Protein 5B1H (pdb70)

B-factor: mean 52.51, std 18.83, range [26.44, 127.25]

Foldseek 3Di:
DDDDDLLVQQALADWAFDPDDFPQQAIEIAGAQCRRSLRFNLLQLQLLVVVCVVVVLADLAAEEEEEDLASSLSSNLSNCLVSNHAYEYEYADPRQPLRVVNSVVSPHHYDHDHNVCHSVRSVVVSVVVCVVDVRYDYSHLLAHLSLLVSCLPGVQVSCVVPDPDQAQEEEEEAASCSPQLSNQLNSCVVPVNYAREYEAEQAAPPPPHHHDDAPQPPGGYDDDRPSCVSHPHPYYYYAYLVQLLVQQQVCCVPPVAFAGSSQSRRVSVVSVVSNVGHRHHYYYYYGGGGCVSCVVVVSNHD/DDDDDLLVQQALADWAFDPDDFPQQATEIARAQCSRSLFFNLLQLQQLVVVCVVVVLADQAAEEEEEDLASVLSSNLQNCLVSNHHYEYEYAVPRQPLRVVNSVVSPHHYDHFHNVCHSVRSVVVSVVVVVVPVRYDYSPLLARLSLLVSCLPGVQVSCVVPDPDQAQEEEEEAASCSPQLNNQLNSCVVPVNYAREYEYEQQAPVVHDRHDDAPQPDHHHVDPHPSCVSHDHPYYYYFYQCQLLVQCQCCCVPPVAFAGSSQSRRVSVVSVVSNVDHRHHYYYYYGGGGCVSCVVVVSNDD/DDDDALLVQQALFDWAFDPDDFPQQATEIAGAQCSRVLFFNLLQLQLLVVVCVVVVLADLAAEEFEEDLASSLSSNLRNCVVSNHHYEYEYADPRQPLRVVNSVVSPYHYDHDHNVCGSVRSHVVSVVVCVVPVRYDYSHLLAHLSLLVSCLPGVLVSCVVPDPDQAQEEFEEAASCSPQLSNQLNSCVVPVNYAREYEAEDAAPPPPDHHDDAPQPDHHDDDPGPSCPSHDHPYYYYDYLVQLLVQQQVCCVPPVAFAGSSQSRRVSVVSVVSNVGHRHHYYYYYGTGGCVSCVVVVSNHD/DDDDDLLVQQALADWAFDPDDFPQQATETAREQCSRSLFFNLLQLQQLVVVCVVVVLADQAAEEEEEDLASVLSSNLQNCLVSNHHYEYEYAVPRQPLRVVNSVVSPYHYDHFHNVCHSVRSVVVRVVVVVVPVRYDYSPLLAHLSLLQSCLPGVQVSCVVPDPDQAQEEFEEAASCSPQLNNQLNSCVVPVNYAREYEAEDAEPPVPDHHDDAPAPDHHHPDPGPSCVSHDHPYYYYFYLVQQLVQCQCCCVPPVAFAGSSQSRRVSVVSVVSVVDHRHHYYYYYGGGGCVSCVVPPSNHD

Secondary structure (DSSP, 8-state):
-EESSGGGGSS---EEE--S--GGG-EEEEEEGGGSTTSB--HHHHHHHHHHHHTT---TTPEEEEE-SSHHHHHHHHHHHHTT-EEEEEEETTS-HHHHHHHHHTTPEEEEE-GGGHHHHHHHHHHHHHHT-SSEE---TTT-THHHHHHHTTHHHHHHHH-SS--SEEEEE-SSSHHHHHHHHHHHHH-TT-EEEEEEESS-GGGT------S--S---SS--GGGGGS-EEEEEEE-HHHHHHHHHHHHHHH-----HHHHHHHHHHHHHHTTS-SS-EEEEEE-B-SGGGGGGTTT--/---SSGGGGSS---EEE--S--GGG-EEEEEEGGGSTTSB--HHHHHHHHHHHHTT---TTPEEEEE-SSHHHHHHHHHHHHTT-EEEEEEETTS-HHHHHHHHHTTPEEEEE-GGGHHHHHHHHHHHHHHT-SSEE---TTT-THHHHHHHTTHHHHHHHH-SS--SEEEEE-SSSHHHHHHHHHHHHH-TT-EEEEEEETT-TTTSS-----S-SS---SS--GGGGGS---EEEEE-HHHHHHHHHHHHHHH-----HHHHHHHHHHHHHHHTS-TT-EEEEEE-B-SGGGGGGTTT--/-EESSGGGGSS---EEE--S--GGG-EEEEEEGGGSTTSB--HHHHHHHHHHHHTT---TTPEEEEE-SSHHHHHHHHHHHHTT-EEEEEEETTS-HHHHHHHHHTTPEEEEE-GGGHHHHHHHHHHHHHHT-SSEE---TTT-THHHHHHHTTHHHHHHHH-SS--SEEEEE-SSSHHHHHHHHHHHHH-TT-EEEEEE-TT-TTTT------SS-S---SS--GGGGG--EEEEEE--HHHHHHHHHHHHHHH-----HHHHHHHHHHHHHHHTS-SS-EEEEEE-B-SGGGGGGTTT--/---SSGGGGSS---EEE--S--GGG-EEEEEEGGGSTTSB--HHHHHHHHHHHHTT---TTPEEEEE-SSHHHHHHHHHHHHTT-EEEEEEETTS-HHHHHHHHHTT-EEEEE-GGGHHHHHHHHHHHHHHT-SSEE---TTT-THHHHHHHTTHHHHHHHH-SS--SEEEEE-SSSHHHHHHHHHHHHH-TTSEEEEEE-SS-TTTT------SSSS---SS--GGGGGS-EEEEEE--HHHHHHHHHHHHHHH-----HHHHHHHHHHHHHHHTS-SS-EEEEEE-B-GGGGGGGTTT--

Radius of gyration: 48.24 Å; Cα contacts (8 Å, |Δi|>4): 2715; chains: 4; bounding box: 76×112×139 Å

InterPro domains:
  IPR001216 Cysteine synthase/cystathionine beta-synthase, pyridoxal-phosphate attachment site [PS00901] (31-49)
  IPR001926 Tryptophan synthase beta chain-like, PALP domain [PF00291] (7-290)
  IPR036052 Tryptophan synthase beta chain-like, PALP domain superfamily [G3DSA:3.40.50.1100] (8-297)
  IPR036052 Tryptophan synthase beta chain-like, PALP domain superfamily [G3DSA:3.40.50.1100] (43-144)
  IPR036052 Tryptophan synthase beta chain-like, PALP domain superfamily [SSF53686] (3-298)
  IPR050214 Cysteine synthase/Cystathionine beta-synthase [PTHR10314] (5-301)

Nearest PDB structures (foldseek):
  5b1h-assembly2_B  TM=1.003E+00  e=8.917E-66  Lactiplantibacillus plantarum WCFS1
  5b1i-assembly4_H  TM=9.851E-01  e=2.745E-59  Lactiplantibacillus plantarum WCFS1
  6ahi-assembly1_B  TM=9.723E-01  e=3.571E-41  Helicobacter pylori 26695
  7n2t-assembly1_A-2  TM=9.553E-01  e=2.387E-31  Citrullus lanatus
  4lma-assembly1_B  TM=9.245E-01  e=3.946E-30  Microcystis aeruginosa PCC 7806

Organism: Lactiplantibacillus plantarum (strain ATCC BAA-793 / NCIMB 8826 / WCFS1) (NCBI:txid220668)

Sequence (1208 aa):
MLIQHVQELIGHTPLMALPIEVPNHSHIYAKLEMFNPGGSIDRLGAYLIEDGLQRGRVNAKTTIIEPTAGNTGIGLALATQAHHLRTILVVPEKFSMEKQVLMQALGAEIVHTPSEEGIKGAIRKAEALAATISNSYVPMQFKNPANPAAYYHTLAPEILADMPAPITAFVAGAGSGGTFAGVAAYLQAQDSATKAVVVEPEGSILNGGPAHAHRTEGIGVEFIPPFFDQVRIDQTLTIADNDAFAQVRHLARDHGLLIGSSSGAALAASLQLATNLPANSHIVTIFPDSSERYLSQKIYTKMLIQHVQELIGHTPLMALPIEVPNHSHIYAKLEMFNPGGSIDRLGAYLIEDGLQRGRVNAKTTIIEPTAGNTGIGLALATQAHHLRTILVVPEKFSMEKQVLMQALGAEIVHTPSEEGIKGAIRKAEALAATISNSYVPMQFKNPANPAAYYHTLAPEILADMPAPITAFVAGAGSGGTFAGVAAYLQAQDSATKAVVVEPEGSILNGGPAHAHRTEGIGVEFIPPFFDQVRIDQTLTIADNDAFAQVRHLARDHGLLIGSSSGAALAASLQLATNLPANSHIVTIFPDSSERYLSQKIYTKMLIQHVQELIGHTPLMALPIEVPNHSHIYAKLEMFNPGGSIDRLGAYLIEDGLQRGRVNAKTTIIEPTAGNTGIGLALATQAHHLRTILVVPEKFSMEKQVLMQALGAEIVHTPSEEGIKGAIRKAEALAATISNSYVPMQFKNPANPAAYYHTLAPEILADMPAPITAFVAGAGSGGTFAGVAAYLQAQDSATKAVVVEPEGSILNGGPAHAHRTEGIGVEFIPPFFDQVRIDQTLTIADNDAFAQVRHLARDHGLLIGSSSGAALAASLQLATNLPANSHIVTIFPDSSERYLSQKIYTKMLIQHVQELIGHTPLMALPIEVPNHSHIYAKLEMFNPGGSIDRLGAYLIEDGLQRGRVNAKTTIIEPTAGNTGIGLALATQAHHLRTILVVPEKFSMEKQVLMQALGAEIVHTPSEEGIKGAIRKAEALAATISNSYVPMQFKNPANPAAYYHTLAPEILADMPAPITAFVAGAGSGGTFAGVAAYLQAQDSATKAVVVEPEGSILNGGPAHAHRTEGIGVEFIPPFFDQVRIDQTLTIADNDAFAQVRHLARDHGLLIGSSSGAALAASLQLATNLPANSHIVTIFPDSSERYLSQKIYTK

Structure (mmCIF, N/CA/C/O backbone):
data_5B1H
#
_entry.id   5B1H
#
_cell.length_a   139.890
_cell.length_b   146.340
_cell.length_c   82.790
_cell.angle_alpha   90.00
_cell.angle_beta   90.00
_cell.angle_gamma   90.00
#
_symmetry.space_group_name_H-M   'C 1 2 1'
#
loop_
_entity.id
_entity.type
_entity.pdbx_description
1 polymer 'Cystathionine beta-synthase'
2 non-polymer 'SULFATE ION'
3 non-polymer GLYCEROL
4 water water
#
loop_
_atom_site.group_PDB
_atom_site.id
_atom_site.type_symbol
_atom_site.label_atom_id
_atom_site.label_alt_id
_atom_site.label_comp_id
_atom_site.label_asym_id
_atom_site.label_entity_id
_atom_site.label_seq_id
_atom_site.pdbx_PDB_ins_code
_atom_site.Cartn_x
_atom_site.Cartn_y
_atom_site.Cartn_z
_atom_site.occupancy
_atom_site.B_iso_or_equiv
_atom_site.auth_seq_id
_atom_site.auth_comp_id
_atom_site.auth_asym_id
_atom_site.auth_atom_id
_atom_site.pdbx_PDB_model_num
ATOM 1 N N . MET A 1 1 ? -14.022 -0.178 -27.679 1.00 57.47 1 MET A N 1
ATOM 2 C CA . MET A 1 1 ? -15.234 -0.494 -26.876 1.00 52.45 1 MET A CA 1
ATOM 3 C C . MET A 1 1 ? -15.998 -1.683 -27.461 1.00 48.11 1 MET A C 1
ATOM 4 O O . MET A 1 1 ? -17.224 -1.683 -27.511 1.00 46.54 1 MET A O 1
ATOM 9 N N . LEU A 1 2 ? -15.267 -2.696 -27.909 1.00 43.98 2 LEU A N 1
ATOM 10 C CA . LEU A 1 2 ? -15.892 -3.891 -28.472 1.00 41.48 2 LEU A CA 1
ATOM 11 C C . LEU A 1 2 ? -16.284 -4.845 -27.346 1.00 39.40 2 LEU A C 1
ATOM 12 O O . LEU A 1 2 ? -15.482 -5.148 -26.471 1.00 41.10 2 LEU A O 1
ATOM 17 N N . ILE A 1 3 ? -17.523 -5.309 -27.358 1.00 38.93 3 ILE A N 1
ATOM 18 C CA . ILE A 1 3 ? -17.983 -6.236 -26.330 1.00 38.39 3 ILE A CA 1
ATOM 19 C C . ILE A 1 3 ? -18.692 -7.374 -27.017 1.00 37.83 3 ILE A C 1
ATOM 20 O O . ILE A 1 3 ? -19.053 -7.258 -28.182 1.00 39.41 3 ILE A O 1
ATOM 25 N N . GLN A 1 4 ? -18.891 -8.469 -26.293 1.00 39.86 4 GLN A N 1
ATOM 26 C CA . GLN A 1 4 ? -19.563 -9.643 -26.838 1.00 40.16 4 GLN A CA 1
ATOM 27 C C . GLN A 1 4 ? -20.849 -9.955 -26.085 1.00 40.72 4 GLN A C 1
ATOM 28 O O . GLN A 1 4 ? -21.698 -10.704 -26.574 1.00 41.99 4 GLN A O 1
ATOM 34 N N . HIS A 1 5 ? -20.997 -9.373 -24.899 1.00 40.12 5 HIS A N 1
ATOM 35 C CA . HIS A 1 5 ? -22.180 -9.590 -24.080 1.00 39.17 5 HIS A CA 1
ATOM 36 C C . HIS A 1 5 ? -22.558 -8.342 -23.286 1.00 41.08 5 HIS A C 1
ATOM 37 O O . HIS A 1 5 ? -21.703 -7.590 -22.805 1.00 40.06 5 HIS A O 1
ATOM 44 N N . VAL A 1 6 ? -23.860 -8.141 -23.152 1.00 41.11 6 VAL A N 1
ATOM 45 C CA . VAL A 1 6 ? -24.415 -7.008 -22.436 1.00 40.47 6 VAL A CA 1
ATOM 46 C C . VAL A 1 6 ? -23.878 -6.927 -20.999 1.00 40.46 6 VAL A C 1
ATOM 47 O O . VAL A 1 6 ? -23.747 -5.839 -20.435 1.00 39.78 6 VAL A O 1
ATOM 51 N N . GLN A 1 7 ? -23.553 -8.080 -20.420 1.00 41.04 7 GLN A N 1
ATOM 52 C CA . GLN A 1 7 ? -23.034 -8.146 -19.056 1.00 42.25 7 GLN A CA 1
ATOM 53 C C . GLN A 1 7 ? -21.716 -7.395 -18.910 1.00 42.51 7 GLN A C 1
ATOM 54 O O . GLN A 1 7 ? -21.352 -6.973 -17.809 1.00 43.02 7 GLN A O 1
ATOM 60 N N . GLU A 1 8 ? -20.991 -7.236 -20.014 1.00 41.55 8 GLU A N 1
ATOM 61 C CA . GLU A 1 8 ? -19.722 -6.516 -19.974 1.00 41.20 8 GLU A CA 1
ATOM 62 C C . GLU A 1 8 ? -19.978 -5.044 -19.673 1.00 41.96 8 GLU A C 1
ATOM 63 O O . GLU A 1 8 ? -19.052 -4.300 -19.356 1.00 44.95 8 GLU A O 1
ATOM 69 N N . LEU A 1 9 ? -21.237 -4.628 -19.778 1.00 40.81 9 LEU A N 1
ATOM 70 C CA . LEU A 1 9 ? -21.610 -3.242 -19.533 1.00 40.22 9 LEU A CA 1
ATOM 71 C C . LEU A 1 9 ? -22.116 -2.974 -18.122 1.00 38.70 9 LEU A C 1
ATOM 72 O O . LEU A 1 9 ? -22.415 -1.835 -17.776 1.00 39.09 9 LEU A O 1
ATOM 77 N N . ILE A 1 10 ? -22.214 -4.018 -17.305 1.00 37.61 10 ILE A N 1
ATOM 78 C CA . ILE A 1 10 ? -22.687 -3.849 -15.933 1.00 35.73 10 ILE A CA 1
ATOM 79 C C . ILE A 1 10 ? -21.579 -3.243 -15.080 1.00 34.77 10 ILE A C 1
ATOM 80 O O . ILE A 1 10 ? -20.432 -3.660 -15.166 1.00 31.85 10 ILE A O 1
ATOM 85 N N . GLY A 1 11 ? -21.923 -2.246 -14.271 1.00 34.18 11 GLY A N 1
ATOM 86 C CA . GLY A 1 11 ? -20.928 -1.633 -13.407 1.00 35.66 11 GLY A CA 1
ATOM 87 C C . GLY A 1 11 ? -20.077 -0.557 -14.055 1.00 36.81 11 GLY A C 1
ATOM 88 O O . GLY A 1 11 ? -20.305 -0.171 -15.204 1.00 35.75 11 GLY A O 1
ATOM 89 N N . HIS A 1 12 ? -19.089 -0.074 -13.306 1.00 37.77 12 HIS A N 1
ATOM 90 C CA . HIS A 1 12 ? -18.198 0.973 -13.784 1.00 39.80 12 HIS A CA 1
ATOM 91 C C . HIS A 1 12 ? -19.015 2.134 -14.316 1.00 39.26 12 HIS A C 1
ATOM 92 O O . HIS A 1 12 ? -18.698 2.745 -15.337 1.00 41.22 12 HIS A O 1
ATOM 99 N N . THR A 1 13 ? -20.083 2.423 -13.590 1.00 37.27 13 THR A N 1
ATOM 100 C CA . THR A 1 13 ? -20.989 3.500 -13.920 1.00 36.40 13 THR A CA 1
ATOM 101 C C . THR A 1 13 ? -20.326 4.836 -13.611 1.00 37.64 13 THR A C 1
ATOM 102 O O . THR A 1 13 ? -19.430 4.927 -12.767 1.00 39.49 13 THR A O 1
ATOM 106 N N . PRO A 1 14 ? -20.750 5.896 -14.300 1.00 36.53 14 PRO A N 1
ATOM 107 C CA . PRO A 1 14 ? -20.138 7.195 -14.015 1.00 36.34 14 PRO A CA 1
ATOM 108 C C . PRO A 1 14 ? -20.509 7.765 -12.650 1.00 37.12 14 PRO A C 1
ATOM 109 O O . PRO A 1 14 ? -21.586 7.488 -12.109 1.00 36.68 14 PRO A O 1
ATOM 113 N N . LEU A 1 15 ? -19.594 8.550 -12.094 1.00 37.63 15 LEU A N 1
ATOM 114 C CA . LEU A 1 15 ? -19.822 9.241 -10.835 1.00 38.16 15 LEU A CA 1
ATOM 115 C C . LEU A 1 15 ? -19.916 10.691 -11.286 1.00 38.87 15 LEU A C 1
ATOM 116 O O . LEU A 1 15 ? -18.947 11.236 -11.824 1.00 39.04 15 LEU A O 1
ATOM 121 N N . MET A 1 16 ? -21.072 11.314 -11.083 1.00 37.62 16 MET A N 1
ATOM 122 C CA . MET A 1 16 ? -21.259 12.690 -11.521 1.00 38.35 16 MET A CA 1
ATOM 123 C C . MET A 1 16 ? -21.226 13.750 -10.423 1.00 39.14 16 MET A C 1
ATOM 124 O O . MET A 1 16 ? -21.985 13.695 -9.452 1.00 39.36 16 MET A O 1
ATOM 129 N N . ALA A 1 17 ? -20.327 14.715 -10.585 1.00 39.77 17 ALA A N 1
ATOM 130 C CA . ALA A 1 17 ? -20.222 15.824 -9.645 1.00 39.51 17 ALA A CA 1
ATOM 131 C C . ALA A 1 17 ? -21.359 16.738 -10.081 1.00 38.57 17 ALA A C 1
ATOM 132 O O . ALA A 1 17 ? -21.234 17.445 -11.072 1.00 41.65 17 ALA A O 1
ATOM 134 N N . LEU A 1 18 ? -22.469 16.711 -9.356 1.00 38.99 18 LEU A N 1
ATOM 135 C CA . LEU A 1 18 ? -23.634 17.511 -9.721 1.00 40.32 18 LEU A CA 1
ATOM 136 C C . LEU A 1 18 ? -23.380 19.018 -9.806 1.00 41.65 18 LEU A C 1
ATOM 137 O O . LEU A 1 18 ? -23.025 19.664 -8.818 1.00 43.32 18 LEU A O 1
ATOM 142 N N . PRO A 1 19 ? -23.562 19.600 -11.000 1.00 41.73 19 PRO A N 1
ATOM 143 C CA . PRO A 1 19 ? -23.346 21.039 -11.183 1.00 42.50 19 PRO A CA 1
ATOM 144 C C . PRO A 1 19 ? -24.571 21.824 -10.733 1.00 43.42 19 PRO A C 1
ATOM 145 O O . PRO A 1 19 ? -25.199 22.526 -11.525 1.00 42.89 19 PRO A O 1
ATOM 149 N N . ILE A 1 20 ? -24.902 21.696 -9.453 1.00 43.92 20 ILE A N 1
ATOM 150 C CA . ILE A 1 20 ? -26.060 22.374 -8.886 1.00 44.80 20 ILE A CA 1
ATOM 151 C C . ILE A 1 20 ? -25.675 23.170 -7.643 1.00 46.70 20 ILE A C 1
ATOM 152 O O . ILE A 1 20 ? -24.547 23.064 -7.147 1.00 45.54 20 ILE A O 1
ATOM 157 N N . GLU A 1 21 ? -26.622 23.962 -7.145 1.00 47.05 21 GLU A N 1
ATOM 158 C CA . GLU A 1 21 ? -26.394 24.762 -5.954 1.00 49.47 21 GLU A CA 1
ATOM 159 C C . GLU A 1 21 ? -26.463 23.845 -4.745 1.00 49.31 21 GLU A C 1
ATOM 160 O O . GLU A 1 21 ? -27.468 23.171 -4.527 1.00 52.86 21 GLU A O 1
ATOM 166 N N . VAL A 1 22 ? -25.393 23.819 -3.965 1.00 46.68 22 VAL A N 1
ATOM 167 C CA . VAL A 1 22 ? -25.331 22.987 -2.779 1.00 45.00 22 VAL A CA 1
ATOM 168 C C . VAL A 1 22 ? -25.075 23.866 -1.563 1.00 45.57 22 VAL A C 1
ATOM 169 O O . VAL A 1 22 ? -24.232 24.747 -1.603 1.00 47.36 22 VAL A O 1
ATOM 173 N N . PRO A 1 23 ? -25.810 23.641 -0.462 1.00 45.99 23 PRO A N 1
ATOM 174 C CA . PRO A 1 23 ? -25.604 24.454 0.744 1.00 44.66 23 PRO A CA 1
ATOM 175 C C . PRO A 1 23 ? -24.159 24.434 1.244 1.00 44.15 23 PRO A C 1
ATOM 176 O O . PRO A 1 23 ? -23.452 23.433 1.090 1.00 42.77 23 PRO A O 1
ATOM 180 N N . ASN A 1 24 ? -23.729 25.550 1.832 1.00 44.50 24 ASN A N 1
ATOM 181 C CA . ASN A 1 24 ? -22.384 25.681 2.393 1.00 44.83 24 ASN A CA 1
ATOM 182 C C . ASN A 1 24 ? -21.238 25.381 1.430 1.00 45.13 24 ASN A C 1
ATOM 183 O O . ASN A 1 24 ? -20.199 24.842 1.829 1.00 43.96 24 ASN A O 1
ATOM 188 N N . HIS A 1 25 ? -21.429 25.739 0.164 1.00 47.22 25 HIS A N 1
ATOM 189 C CA . HIS A 1 25 ? -20.416 25.520 -0.865 1.00 49.58 25 HIS A CA 1
ATOM 190 C C . HIS A 1 25 ? -19.885 24.079 -0.899 1.00 49.93 25 HIS A C 1
ATOM 191 O O . HIS A 1 25 ? -18.712 23.846 -1.201 1.00 51.43 25 HIS A O 1
ATOM 198 N N . SER A 1 26 ? -20.742 23.109 -0.599 1.00 47.12 26 SER A N 1
ATOM 199 C CA . SER A 1 26 ? -20.300 21.726 -0.615 1.00 46.01 26 SER A CA 1
ATOM 200 C C . SER A 1 26 ? -20.531 21.066 -1.972 1.00 44.75 26 SER A C 1
ATOM 201 O O . SER A 1 26 ? -21.000 21.704 -2.916 1.00 45.06 26 SER A O 1
ATOM 204 N N . HIS A 1 27 ? -20.203 19.787 -2.074 1.00 42.74 27 HIS A N 1
ATOM 205 C CA . HIS A 1 27 ? -20.364 19.094 -3.344 1.00 42.45 27 HIS A CA 1
ATOM 206 C C . HIS A 1 27 ? -21.011 17.723 -3.233 1.00 39.98 27 HIS A C 1
ATOM 207 O O . HIS A 1 27 ? -20.654 16.919 -2.376 1.00 39.54 27 HIS A O 1
ATOM 214 N N . ILE A 1 28 ? -21.966 17.470 -4.119 1.00 39.12 28 ILE A N 1
ATOM 215 C CA . ILE A 1 28 ? -22.680 16.202 -4.152 1.00 39.37 28 ILE A CA 1
ATOM 216 C C . ILE A 1 28 ? -22.362 15.419 -5.429 1.00 40.62 28 ILE A C 1
ATOM 217 O O . ILE A 1 28 ? -22.515 15.935 -6.538 1.00 41.45 28 ILE A O 1
ATOM 222 N N . TYR A 1 29 ? -21.912 14.178 -5.254 1.00 41.34 29 TYR A N 1
ATOM 223 C CA . TYR A 1 29 ? -21.579 13.281 -6.361 1.00 41.84 29 TYR A CA 1
ATOM 224 C C . TYR A 1 29 ? -22.573 12.116 -6.379 1.00 43.11 29 TYR A C 1
ATOM 225 O O . TYR A 1 29 ? -22.859 11.514 -5.335 1.00 44.72 29 TYR A O 1
ATOM 234 N N . ALA A 1 30 ? -23.074 11.776 -7.562 1.00 40.75 30 ALA A N 1
ATOM 235 C CA . ALA A 1 30 ? -24.040 10.690 -7.680 1.00 38.83 30 ALA A CA 1
ATOM 236 C C . ALA A 1 30 ? -23.602 9.583 -8.645 1.00 38.50 30 ALA A C 1
ATOM 237 O O . ALA A 1 30 ? -23.129 9.858 -9.748 1.00 37.52 30 ALA A O 1
ATOM 239 N N . LYS A 1 31 ? -23.757 8.334 -8.219 1.00 36.26 31 LYS A N 1
ATOM 240 C CA . LYS A 1 31 ? -23.417 7.196 -9.064 1.00 35.92 31 LYS A CA 1
ATOM 241 C C . LYS A 1 31 ? -24.635 6.991 -9.954 1.00 35.58 31 LYS A C 1
ATOM 242 O O . LYS A 1 31 ? -25.742 6.729 -9.464 1.00 34.89 31 LYS A O 1
ATOM 248 N N . LEU A 1 32 ? -24.438 7.140 -11.259 1.00 34.31 32 LEU A N 1
ATOM 249 C CA . LEU A 1 32 ? -25.526 6.993 -12.217 1.00 33.48 32 LEU A CA 1
ATOM 250 C C . LEU A 1 32 ? -25.688 5.529 -12.605 1.00 34.21 32 LEU A C 1
ATOM 251 O O . LEU A 1 32 ? -25.191 5.086 -13.635 1.00 35.69 32 LEU A O 1
ATOM 256 N N . GLU A 1 33 ? -26.408 4.791 -11.763 1.00 35.76 33 GLU A N 1
ATOM 257 C CA . GLU A 1 33 ? -26.630 3.366 -11.957 1.00 36.44 33 GLU A CA 1
ATOM 258 C C . GLU A 1 33 ? -27.648 3.005 -13.036 1.00 37.26 33 GLU A C 1
ATOM 259 O O . GLU A 1 33 ? -27.798 1.834 -13.374 1.00 36.55 33 GLU A O 1
ATOM 265 N N . MET A 1 34 ? -28.336 4.007 -13.578 1.00 38.39 34 MET A N 1
ATOM 266 C CA . MET A 1 34 ? -29.324 3.774 -14.622 1.00 39.20 34 MET A CA 1
ATOM 267 C C . MET A 1 34 ? -28.636 3.460 -15.945 1.00 41.23 34 MET A C 1
ATOM 268 O O . MET A 1 34 ? -29.293 3.089 -16.924 1.00 41.48 34 MET A O 1
ATOM 273 N N . PHE A 1 35 ? -27.313 3.609 -15.978 1.00 42.29 35 PHE A N 1
ATOM 274 C CA . PHE A 1 35 ? -26.565 3.331 -17.200 1.00 43.06 35 PHE A CA 1
ATOM 275 C C . PHE A 1 35 ? -26.157 1.868 -17.332 1.00 41.27 35 PHE A C 1
ATOM 276 O O . PHE A 1 35 ? -25.400 1.500 -18.229 1.00 42.04 35 PHE A O 1
ATOM 284 N N . ASN A 1 36 ? -26.670 1.036 -16.433 1.00 39.82 36 ASN A N 1
ATOM 285 C CA . ASN A 1 36 ? -26.405 -0.390 -16.488 1.00 37.90 36 ASN A CA 1
ATOM 286 C C . ASN A 1 36 ? -27.271 -0.905 -17.639 1.00 38.40 36 ASN A C 1
ATOM 287 O O . ASN A 1 36 ? -28.292 -0.305 -17.976 1.00 38.74 36 ASN A O 1
ATOM 292 N N . PRO A 1 37 ? -26.881 -2.027 -18.254 1.00 39.14 37 PRO A N 1
ATOM 293 C CA . PRO A 1 37 ? -27.658 -2.567 -19.375 1.00 39.50 37 PRO A CA 1
ATOM 294 C C . PRO A 1 37 ? -29.130 -2.825 -19.056 1.00 40.57 37 PRO A C 1
ATOM 295 O O . PRO A 1 37 ? -29.994 -2.689 -19.920 1.00 42.12 37 PRO A O 1
ATOM 299 N N . GLY A 1 38 ? -29.403 -3.207 -17.814 1.00 40.33 38 GLY A N 1
ATOM 300 C CA . GLY A 1 38 ? -30.763 -3.481 -17.394 1.00 38.36 38 GLY A CA 1
ATOM 301 C C . GLY A 1 38 ? -31.485 -2.240 -16.906 1.00 38.01 38 GLY A C 1
ATOM 302 O O . GLY A 1 38 ? -32.614 -2.324 -16.422 1.00 38.89 38 GLY A O 1
ATOM 303 N N . GLY A 1 39 ? -30.825 -1.089 -17.012 1.00 36.83 39 GLY A N 1
ATOM 304 C CA . GLY A 1 39 ? -31.438 0.162 -16.604 1.00 33.95 39 GLY A CA 1
ATOM 305 C C . GLY A 1 39 ? -31.447 0.493 -15.127 1.00 34.83 39 GLY A C 1
ATOM 306 O O . GLY A 1 39 ? -32.052 1.483 -14.731 1.00 34.46 39 GLY A O 1
ATOM 307 N N . SER A 1 40 ? -30.791 -0.315 -14.299 1.00 35.83 40 SER A N 1
ATOM 308 C CA . SER A 1 40 ? -30.765 -0.027 -12.872 1.00 34.84 40 SER A CA 1
ATOM 309 C C . SER A 1 40 ? -29.589 -0.685 -12.161 1.00 36.07 40 SER A C 1
ATOM 310 O O . SER A 1 40 ? -28.913 -1.549 -12.713 1.00 36.58 40 SER A O 1
ATOM 313 N N . ILE A 1 41 ? -29.364 -0.262 -10.922 1.00 36.80 41 ILE A N 1
ATOM 314 C CA . ILE A 1 41 ? -28.290 -0.779 -10.083 1.00 35.73 41 ILE A CA 1
ATOM 315 C C . ILE A 1 41 ? -28.462 -2.268 -9.809 1.00 37.37 41 ILE A C 1
ATOM 316 O O . ILE A 1 41 ? -27.507 -2.962 -9.457 1.00 37.64 41 ILE A O 1
ATOM 345 N N . ASP A 1 43 ? -28.725 -4.617 -11.760 1.00 38.04 43 ASP A N 1
ATOM 346 C CA . ASP A 1 43 ? -27.992 -5.495 -12.661 1.00 38.37 43 ASP A CA 1
ATOM 347 C C . ASP A 1 43 ? -26.842 -6.077 -11.849 1.00 38.47 43 ASP A C 1
ATOM 348 O O . ASP A 1 43 ? -26.450 -7.226 -12.043 1.00 39.10 43 ASP A O 1
ATOM 353 N N . ARG A 1 44 ? -26.309 -5.269 -10.932 1.00 37.55 44 ARG A N 1
ATOM 354 C CA . ARG A 1 44 ? -25.202 -5.691 -10.079 1.00 37.26 44 ARG A CA 1
ATOM 355 C C . ARG A 1 44 ? -25.632 -6.809 -9.123 1.00 38.78 44 ARG A C 1
ATOM 356 O O . ARG A 1 44 ? -24.938 -7.812 -8.972 1.00 39.63 44 ARG A O 1
ATOM 364 N N . LEU A 1 45 ? -26.783 -6.627 -8.480 1.00 38.89 45 LEU A N 1
ATOM 365 C CA . LEU A 1 45 ? -27.308 -7.598 -7.522 1.00 39.99 45 LEU A CA 1
ATOM 366 C C . LEU A 1 45 ? -27.669 -8.952 -8.140 1.00 41.20 45 LEU A C 1
ATOM 367 O O . LEU A 1 45 ? -27.326 -10.006 -7.595 1.00 41.08 45 LEU A O 1
ATOM 372 N N . GLY A 1 46 ? -28.363 -8.918 -9.273 1.00 40.34 46 GLY A N 1
ATOM 373 C CA . GLY A 1 46 ? -28.754 -10.148 -9.930 1.00 39.47 46 GLY A CA 1
ATOM 374 C C . GLY A 1 46 ? -27.556 -11.026 -10.200 1.00 40.44 46 GLY A C 1
ATOM 375 O O . GLY A 1 46 ? -27.543 -12.205 -9.848 1.00 40.56 46 GLY A O 1
ATOM 376 N N . ALA A 1 47 ? -26.537 -10.440 -10.819 1.00 41.30 47 ALA A N 1
ATOM 377 C CA . ALA A 1 47 ? -25.316 -11.158 -11.153 1.00 41.54 47 ALA A CA 1
ATOM 378 C C . ALA A 1 47 ? -24.672 -11.787 -9.922 1.00 43.08 47 ALA A C 1
ATOM 379 O O . ALA A 1 47 ? -24.302 -12.966 -9.932 1.00 43.34 47 ALA A O 1
ATOM 381 N N . TYR A 1 48 ? -24.532 -10.996 -8.863 1.00 42.79 48 TYR A N 1
ATOM 382 C CA . TYR A 1 48 ? -23.906 -11.485 -7.648 1.00 43.70 48 TYR A CA 1
ATOM 383 C C . TYR A 1 48 ? -24.725 -12.573 -6.954 1.00 43.51 48 TYR A C 1
ATOM 384 O O . TYR A 1 48 ? -24.178 -13.579 -6.498 1.00 42.17 48 TYR A O 1
ATOM 393 N N . LEU A 1 49 ? -26.036 -12.373 -6.873 1.00 42.85 49 LEU A N 1
ATOM 394 C CA . LEU A 1 49 ? -26.899 -13.355 -6.233 1.00 41.99 49 LEU A CA 1
ATOM 395 C C . LEU A 1 49 ? -26.777 -14.714 -6.917 1.00 42.07 49 LEU A C 1
ATOM 396 O O . LEU A 1 49 ? -26.774 -15.744 -6.251 1.00 42.13 49 LEU A O 1
ATOM 401 N N . ILE A 1 50 ? -26.664 -14.726 -8.242 1.00 41.84 50 ILE A N 1
ATOM 402 C CA . ILE A 1 50 ? -26.547 -15.996 -8.954 1.00 44.18 50 ILE A CA 1
ATOM 403 C C . ILE A 1 50 ? -25.152 -16.602 -8.810 1.00 45.44 50 ILE A C 1
ATOM 404 O O . ILE A 1 50 ? -25.000 -17.821 -8.725 1.00 45.46 50 ILE A O 1
ATOM 409 N N . GLU A 1 51 ? -24.136 -15.749 -8.790 1.00 47.87 51 GLU A N 1
ATOM 410 C CA . GLU A 1 51 ? -22.764 -16.212 -8.638 1.00 49.86 51 GLU A CA 1
ATOM 411 C C . GLU A 1 51 ? -22.618 -16.832 -7.252 1.00 49.39 51 GLU A C 1
ATOM 412 O O . GLU A 1 51 ? -22.000 -17.884 -7.087 1.00 49.71 51 GLU A O 1
ATOM 418 N N . ASP A 1 52 ? -23.197 -16.166 -6.258 1.00 47.93 52 ASP A N 1
ATOM 419 C CA . ASP A 1 52 ? -23.141 -16.640 -4.890 1.00 47.45 52 ASP A CA 1
ATOM 420 C C . ASP A 1 52 ? -23.892 -17.959 -4.737 1.00 47.30 52 ASP A C 1
ATOM 421 O O . ASP A 1 52 ? -23.463 -18.844 -4.000 1.00 46.95 52 ASP A O 1
ATOM 426 N N . GLY A 1 53 ? -25.015 -18.085 -5.435 1.00 47.34 53 GLY A N 1
ATOM 427 C CA . GLY A 1 53 ? -25.791 -19.310 -5.363 1.00 45.82 53 GLY A CA 1
ATOM 428 C C . GLY A 1 53 ? -25.026 -20.479 -5.954 1.00 45.06 53 GLY A C 1
ATOM 429 O O . GLY A 1 53 ? -25.079 -21.599 -5.441 1.00 43.72 53 GLY A O 1
ATOM 430 N N . LEU A 1 54 ? -24.309 -20.219 -7.039 1.00 44.18 54 LEU A N 1
ATOM 431 C CA . LEU A 1 54 ? -23.532 -21.256 -7.693 1.00 46.71 54 LEU A CA 1
ATOM 432 C C . LEU A 1 54 ? -22.350 -21.675 -6.827 1.00 50.15 54 LEU A C 1
ATOM 433 O O . LEU A 1 54 ? -22.050 -22.864 -6.707 1.00 51.12 54 LEU A O 1
ATOM 438 N N . GLN A 1 55 ? -21.687 -20.698 -6.214 1.00 52.39 55 GLN A N 1
ATOM 439 C CA . GLN A 1 55 ? -20.538 -20.980 -5.364 1.00 55.85 55 GLN A CA 1
ATOM 440 C C . GLN A 1 55 ? -20.902 -21.769 -4.111 1.00 56.35 55 GLN A C 1
ATOM 441 O O . GLN A 1 55 ? -20.130 -22.615 -3.668 1.00 57.99 55 GLN A O 1
ATOM 447 N N . ARG A 1 56 ? -22.073 -21.497 -3.540 1.00 56.81 56 ARG A N 1
ATOM 448 C CA . ARG A 1 56 ? -22.511 -22.191 -2.331 1.00 56.63 56 ARG A CA 1
ATOM 449 C C . ARG A 1 56 ? -23.067 -23.570 -2.653 1.00 54.99 56 ARG A C 1
ATOM 450 O O . ARG A 1 56 ? -23.545 -24.274 -1.766 1.00 54.34 56 ARG A O 1
ATOM 458 N N . GLY A 1 57 ? -23.013 -23.946 -3.926 1.00 53.82 57 GLY A N 1
ATOM 459 C CA . GLY A 1 57 ? -23.520 -25.243 -4.343 1.00 53.20 57 GLY A CA 1
ATOM 460 C C . GLY A 1 57 ? -25.028 -25.402 -4.210 1.00 52.51 57 GLY A C 1
ATOM 461 O O . GLY A 1 57 ? -25.535 -26.517 -4.089 1.00 51.96 57 GLY A O 1
ATOM 462 N N . ARG A 1 58 ? -25.750 -24.288 -4.243 1.00 52.43 58 ARG A N 1
ATOM 463 C CA . ARG A 1 58 ? -27.201 -24.318 -4.118 1.00 51.18 58 ARG A CA 1
ATOM 464 C C . ARG A 1 58 ? -27.899 -24.253 -5.470 1.00 48.22 58 ARG A C 1
ATOM 465 O O . ARG A 1 58 ? -29.118 -24.325 -5.538 1.00 47.76 58 ARG A O 1
ATOM 473 N N . VAL A 1 59 ? -27.126 -24.130 -6.545 1.00 45.35 59 VAL A N 1
ATOM 474 C CA . VAL A 1 59 ? -27.697 -24.029 -7.884 1.00 42.62 59 VAL A CA 1
ATOM 475 C C . VAL A 1 59 ? -26.924 -24.845 -8.905 1.00 41.90 59 VAL A C 1
ATOM 476 O O . VAL A 1 59 ? -25.699 -24.820 -8.904 1.00 45.16 59 VAL A O 1
ATOM 480 N N . ASN A 1 60 ? -27.631 -25.567 -9.771 1.00 38.93 60 ASN A N 1
ATOM 481 C CA . ASN A 1 60 ? -26.970 -26.327 -10.822 1.00 38.44 60 ASN A CA 1
ATOM 482 C C . ASN A 1 60 ? -27.625 -25.971 -12.153 1.00 39.75 60 ASN A C 1
ATOM 483 O O . ASN A 1 60 ? -28.590 -25.214 -12.179 1.00 40.11 60 ASN A O 1
ATOM 488 N N . ALA A 1 61 ? -27.102 -26.503 -13.254 1.00 40.12 61 ALA A N 1
ATOM 489 C CA . ALA A 1 61 ? -27.621 -26.177 -14.581 1.00 41.21 61 ALA A CA 1
ATOM 490 C C . ALA A 1 61 ? -29.129 -26.304 -14.781 1.00 41.98 61 ALA A C 1
ATOM 491 O O . ALA A 1 61 ? -29.715 -25.559 -15.568 1.00 43.22 61 ALA A O 1
ATOM 493 N N . LYS A 1 62 ? -29.761 -27.235 -14.076 1.00 43.80 62 LYS A N 1
ATOM 494 C CA . LYS A 1 62 ? -31.204 -27.443 -14.219 1.00 43.84 62 LYS A CA 1
ATOM 495 C C . LYS A 1 62 ? -32.073 -26.716 -13.181 1.00 42.64 62 LYS A C 1
ATOM 496 O O . LYS A 1 62 ? -33.302 -26.737 -13.277 1.00 42.27 62 LYS A O 1
ATOM 502 N N . THR A 1 63 ? -31.442 -26.083 -12.196 1.00 40.01 63 THR A N 1
ATOM 503 C CA . THR A 1 63 ? -32.175 -25.397 -11.138 1.00 39.34 63 THR A CA 1
ATOM 504 C C . THR A 1 63 ? -33.148 -24.311 -11.593 1.00 39.68 63 THR A C 1
ATOM 505 O O . THR A 1 63 ? -32.879 -23.567 -12.543 1.00 39.25 63 THR A O 1
ATOM 509 N N . THR A 1 64 ? -34.288 -24.232 -10.914 1.00 39.03 64 THR A N 1
ATOM 510 C CA . THR A 1 64 ? -35.269 -23.201 -11.221 1.00 40.53 64 THR A CA 1
ATOM 511 C C . THR A 1 64 ? -35.081 -22.096 -10.188 1.00 41.65 64 THR A C 1
ATOM 512 O O . THR A 1 64 ? -35.268 -22.329 -8.992 1.00 42.70 64 THR A O 1
ATOM 516 N N . ILE A 1 65 ? -34.696 -20.906 -10.643 1.00 40.93 65 ILE A N 1
ATOM 517 C CA . ILE A 1 65 ? -34.502 -19.767 -9.745 1.00 41.18 65 ILE A CA 1
ATOM 518 C C . ILE A 1 65 ? -35.862 -19.124 -9.490 1.00 41.19 65 ILE A C 1
ATOM 519 O O . ILE A 1 65 ? -36.585 -18.803 -10.436 1.00 41.32 65 ILE A O 1
ATOM 524 N N . ILE A 1 66 ? -36.209 -18.939 -8.219 1.00 40.55 66 ILE A N 1
ATOM 525 C CA . ILE A 1 66 ? -37.491 -18.338 -7.847 1.00 39.66 66 ILE A CA 1
ATOM 526 C C . ILE A 1 66 ? -37.254 -17.162 -6.908 1.00 40.19 66 ILE A C 1
ATOM 527 O O . ILE A 1 66 ? -36.670 -17.331 -5.840 1.00 39.76 66 ILE A O 1
ATOM 532 N N . GLU A 1 67 ? -37.725 -15.981 -7.291 1.00 40.38 67 GLU A N 1
ATOM 533 C CA . GLU A 1 67 ? -37.524 -14.805 -6.462 1.00 41.79 67 GLU A CA 1
ATOM 534 C C . GLU A 1 67 ? -38.705 -13.832 -6.370 1.00 42.58 67 GLU A C 1
ATOM 535 O O . GLU A 1 67 ? -39.355 -13.513 -7.372 1.00 40.95 67 GLU A O 1
ATOM 541 N N . PRO A 1 68 ? -39.015 -13.372 -5.147 1.00 42.81 68 PRO A N 1
ATOM 542 C CA . PRO A 1 68 ? -40.115 -12.424 -4.954 1.00 44.05 68 PRO A CA 1
ATOM 543 C C . PRO A 1 68 ? -39.532 -11.037 -5.244 1.00 44.89 68 PRO A C 1
ATOM 544 O O . PRO A 1 68 ? -38.489 -10.675 -4.694 1.00 45.24 68 PRO A O 1
ATOM 548 N N . THR A 1 69 ? -40.186 -10.267 -6.104 1.00 44.55 69 THR A N 1
ATOM 549 C CA . THR A 1 69 ? -39.679 -8.944 -6.446 1.00 46.67 69 THR A CA 1
ATOM 550 C C . THR A 1 69 ? -40.793 -8.000 -6.837 1.00 47.97 69 THR A C 1
ATOM 551 O O . THR A 1 69 ? -41.756 -8.395 -7.498 1.00 47.08 69 THR A O 1
ATOM 555 N N . ALA A 1 70 ? -40.640 -6.744 -6.436 1.00 49.62 70 ALA A N 1
ATOM 556 C CA . ALA A 1 70 ? -41.615 -5.711 -6.748 1.00 52.75 70 ALA A CA 1
ATOM 557 C C . ALA A 1 70 ? -40.993 -4.662 -7.666 1.00 53.88 70 ALA A C 1
ATOM 558 O O . ALA A 1 70 ? -41.424 -3.505 -7.673 1.00 55.93 70 ALA A O 1
ATOM 560 N N . GLY A 1 71 ? -39.982 -5.057 -8.439 1.00 52.92 71 GLY A N 1
ATOM 561 C CA . GLY A 1 71 ? -39.360 -4.094 -9.328 1.00 52.50 71 GLY A CA 1
ATOM 562 C C . GLY A 1 71 ? -38.122 -4.498 -10.113 1.00 51.81 71 GLY A C 1
ATOM 563 O O . GLY A 1 71 ? -38.091 -5.537 -10.782 1.00 53.50 71 GLY A O 1
ATOM 564 N N . ASN A 1 72 ? -37.097 -3.653 -10.021 1.00 48.26 72 ASN A N 1
ATOM 565 C CA . ASN A 1 72 ? -35.838 -3.833 -10.730 1.00 44.50 72 ASN A CA 1
ATOM 566 C C . ASN A 1 72 ? -35.047 -5.111 -10.441 1.00 43.37 72 ASN A C 1
ATOM 567 O O . ASN A 1 72 ? -34.276 -5.564 -11.289 1.00 42.33 72 ASN A O 1
ATOM 572 N N . THR A 1 73 ? -35.203 -5.697 -9.260 1.00 41.95 73 THR A N 1
ATOM 573 C CA . THR A 1 73 ? -34.442 -6.907 -8.990 1.00 42.27 73 THR A CA 1
ATOM 574 C C . THR A 1 73 ? -34.836 -7.990 -9.988 1.00 41.92 73 THR A C 1
ATOM 575 O O . THR A 1 73 ? -33.979 -8.715 -10.491 1.00 44.36 73 THR A O 1
ATOM 579 N N . GLY A 1 74 ? -36.124 -8.069 -10.303 1.00 39.00 74 GLY A N 1
ATOM 580 C CA . GLY A 1 74 ? -36.583 -9.054 -11.264 1.00 39.07 74 GLY A CA 1
ATOM 581 C C . GLY A 1 74 ? -35.856 -8.929 -12.594 1.00 38.87 74 GLY A C 1
ATOM 582 O O . GLY A 1 74 ? -35.535 -9.937 -13.234 1.00 39.88 74 GLY A O 1
ATOM 583 N N . ILE A 1 75 ? -35.594 -7.691 -13.007 1.00 37.60 75 ILE A N 1
ATOM 584 C CA . ILE A 1 75 ? -34.902 -7.420 -14.264 1.00 35.87 75 ILE A CA 1
ATOM 585 C C . ILE A 1 75 ? -33.427 -7.790 -14.146 1.00 36.24 75 ILE A C 1
ATOM 586 O O . ILE A 1 75 ? -32.902 -8.522 -14.978 1.00 36.55 75 ILE A O 1
ATOM 591 N N . GLY A 1 76 ? -32.768 -7.291 -13.104 1.00 36.29 76 GLY A N 1
ATOM 592 C CA . GLY A 1 76 ? -31.361 -7.594 -12.895 1.00 37.95 76 GLY A CA 1
ATOM 593 C C . GLY A 1 76 ? -31.092 -9.084 -12.765 1.00 39.41 76 GLY A C 1
ATOM 594 O O . GLY A 1 76 ? -30.089 -9.590 -13.275 1.00 38.59 76 GLY A O 1
ATOM 595 N N . LEU A 1 77 ? -31.983 -9.792 -12.075 1.00 40.04 77 LEU A N 1
ATOM 596 C CA . LEU A 1 77 ? -31.841 -11.237 -11.904 1.00 39.18 77 LEU A CA 1
ATOM 597 C C . LEU A 1 77 ? -32.079 -11.965 -13.236 1.00 39.05 77 LEU A C 1
ATOM 598 O O . LEU A 1 77 ? -31.306 -12.842 -13.618 1.00 39.64 77 LEU A O 1
ATOM 603 N N . ALA A 1 78 ? -33.139 -11.596 -13.948 1.00 37.83 78 ALA A N 1
ATOM 604 C CA . ALA A 1 78 ? -33.436 -12.239 -15.226 1.00 38.12 78 ALA A CA 1
ATOM 605 C C . ALA A 1 78 ? -32.255 -12.119 -16.200 1.00 38.61 78 ALA A C 1
ATOM 606 O O . ALA A 1 78 ? -32.011 -13.012 -17.012 1.00 38.01 78 ALA A O 1
ATOM 608 N N . LEU A 1 79 ? -31.531 -11.007 -16.114 1.00 38.68 79 LEU A N 1
ATOM 609 C CA . LEU A 1 79 ? -30.369 -10.758 -16.967 1.00 37.98 79 LEU A CA 1
ATOM 610 C C . LEU A 1 79 ? -29.286 -11.761 -16.599 1.00 36.71 79 LEU A C 1
ATOM 611 O O . LEU A 1 79 ? -28.662 -12.377 -17.458 1.00 36.21 79 LEU A O 1
ATOM 616 N N . ALA A 1 80 ? -29.075 -11.928 -15.302 1.00 36.56 80 ALA A N 1
ATOM 617 C CA . ALA A 1 80 ? -28.054 -12.848 -14.820 1.00 38.61 80 ALA A CA 1
ATOM 618 C C . ALA A 1 80 ? -28.416 -14.315 -15.067 1.00 39.44 80 ALA A C 1
ATOM 619 O O . ALA A 1 80 ? -27.553 -15.114 -15.426 1.00 40.39 80 ALA A O 1
ATOM 621 N N . THR A 1 81 ? -29.684 -14.674 -14.878 1.00 39.43 81 THR A N 1
ATOM 622 C CA . THR A 1 81 ? -30.094 -16.062 -15.088 1.00 39.42 81 THR A CA 1
ATOM 623 C C . THR A 1 81 ? -29.987 -16.425 -16.572 1.00 39.86 81 THR A C 1
ATOM 624 O O . THR A 1 81 ? -29.640 -17.548 -16.931 1.00 38.59 81 THR A O 1
ATOM 628 N N . GLN A 1 82 ? -30.274 -15.451 -17.422 1.00 40.71 82 GLN A N 1
ATOM 629 C CA . GLN A 1 82 ? -30.192 -15.616 -18.868 1.00 43.63 82 GLN A CA 1
ATOM 630 C C . GLN A 1 82 ? -28.769 -16.026 -19.265 1.00 43.45 82 GLN A C 1
ATOM 631 O O . GLN A 1 82 ? -28.568 -16.941 -20.064 1.00 42.79 82 GLN A O 1
ATOM 637 N N . ALA A 1 83 ? -27.787 -15.320 -18.710 1.00 42.66 83 ALA A N 1
ATOM 638 C CA . ALA A 1 83 ? -26.377 -15.578 -18.993 1.00 42.69 83 ALA A CA 1
ATOM 639 C C . ALA A 1 83 ? -25.958 -16.993 -18.608 1.00 43.22 83 ALA A C 1
ATOM 640 O O . ALA A 1 83 ? -25.079 -17.585 -19.250 1.00 42.81 83 ALA A O 1
ATOM 642 N N . HIS A 1 84 ? -26.583 -17.533 -17.566 1.00 41.38 84 HIS A N 1
ATOM 643 C CA . HIS A 1 84 ? -26.276 -18.882 -17.103 1.00 40.93 84 HIS A CA 1
ATOM 644 C C . HIS A 1 84 ? -27.282 -19.926 -17.584 1.00 41.51 84 HIS A C 1
ATOM 645 O O . HIS A 1 84 ? -27.225 -21.072 -17.151 1.00 40.78 84 HIS A O 1
ATOM 652 N N . HIS A 1 85 ? -28.207 -19.543 -18.462 1.00 42.51 85 HIS A N 1
ATOM 653 C CA . HIS A 1 85 ? -29.213 -20.491 -18.955 1.00 44.80 85 HIS A CA 1
ATOM 654 C C . HIS A 1 85 ? -29.986 -21.120 -17.798 1.00 44.84 85 HIS A C 1
ATOM 655 O O . HIS A 1 85 ? -30.213 -22.329 -17.777 1.00 46.54 85 HIS A O 1
ATOM 662 N N . LEU A 1 86 ? -30.384 -20.300 -16.837 1.00 44.79 86 LEU A N 1
ATOM 663 C CA . LEU A 1 86 ? -31.118 -20.789 -15.681 1.00 42.86 86 LEU A CA 1
ATOM 664 C C . LEU A 1 86 ? -32.590 -20.433 -15.781 1.00 43.29 86 LEU A C 1
ATOM 665 O O . LEU A 1 86 ? -32.937 -19.271 -15.999 1.00 44.87 86 LEU A O 1
ATOM 670 N N . ARG A 1 87 ? -33.448 -21.441 -15.629 1.00 42.67 87 ARG A N 1
ATOM 671 C CA . ARG A 1 87 ? -34.892 -21.240 -15.671 1.00 41.40 87 ARG A CA 1
ATOM 672 C C . ARG A 1 87 ? -35.238 -20.249 -14.569 1.00 39.70 87 ARG A C 1
ATOM 673 O O . ARG A 1 87 ? -34.690 -20.331 -13.473 1.00 41.13 87 ARG A O 1
ATOM 681 N N . THR A 1 88 ? -36.148 -19.324 -14.853 1.00 39.06 88 THR A N 1
ATOM 682 C CA . THR A 1 88 ? -36.504 -18.304 -13.879 1.00 38.59 88 THR A CA 1
ATOM 683 C C . THR A 1 88 ? -37.984 -18.008 -13.673 1.00 39.16 88 THR A C 1
ATOM 684 O O . THR A 1 88 ? -38.740 -17.776 -14.628 1.00 38.24 88 THR A O 1
ATOM 688 N N . ILE A 1 89 ? -38.382 -17.995 -12.406 1.00 38.65 89 ILE A N 1
ATOM 689 C CA . ILE A 1 89 ? -39.752 -17.683 -12.027 1.00 38.07 89 ILE A CA 1
ATOM 690 C C . ILE A 1 89 ? -39.688 -16.470 -11.100 1.00 38.99 89 ILE A C 1
ATOM 691 O O . ILE A 1 89 ? -38.975 -16.492 -10.090 1.00 40.68 89 ILE A O 1
ATOM 696 N N . LEU A 1 90 ? -40.408 -15.407 -11.444 1.00 36.52 90 LEU A N 1
ATOM 697 C CA . LEU A 1 90 ? -40.418 -14.223 -10.596 1.00 38.39 90 LEU A CA 1
ATOM 698 C C . LEU A 1 90 ? -41.833 -14.031 -10.053 1.00 41.07 90 LEU A C 1
ATOM 699 O O . LEU A 1 90 ? -42.810 -14.033 -10.809 1.00 44.04 90 LEU A O 1
ATOM 704 N N . VAL A 1 91 ? -41.939 -13.892 -8.739 1.00 42.46 91 VAL A N 1
ATOM 705 C CA . VAL A 1 91 ? -43.227 -13.706 -8.079 1.00 44.89 91 VAL A CA 1
ATOM 706 C C . VAL A 1 91 ? -43.369 -12.226 -7.739 1.00 46.33 91 VAL A C 1
ATOM 707 O O . VAL A 1 91 ? -42.610 -11.690 -6.935 1.00 45.01 91 VAL A O 1
ATOM 711 N N . VAL A 1 92 ? -44.342 -11.568 -8.359 1.00 49.59 92 VAL A N 1
ATOM 712 C CA . VAL A 1 92 ? -44.548 -10.141 -8.147 1.00 52.18 92 VAL A CA 1
ATOM 713 C C . VAL A 1 92 ? -46.016 -9.744 -7.981 1.00 53.93 92 VAL A C 1
ATOM 714 O O . VAL A 1 92 ? -46.896 -10.305 -8.636 1.00 53.19 92 VAL A O 1
ATOM 718 N N . PRO A 1 93 ? -46.299 -8.783 -7.081 1.00 56.37 93 PRO A N 1
ATOM 719 C CA . PRO A 1 93 ? -47.672 -8.315 -6.849 1.00 58.80 93 PRO A CA 1
ATOM 720 C C . PRO A 1 93 ? -48.324 -7.907 -8.169 1.00 62.09 93 PRO A C 1
ATOM 721 O O . PRO A 1 93 ? -47.698 -7.261 -9.010 1.00 62.90 93 PRO A O 1
ATOM 725 N N . GLU A 1 94 ? -49.587 -8.291 -8.329 1.00 65.44 94 GLU A N 1
ATOM 726 C CA . GLU A 1 94 ? -50.363 -8.056 -9.544 1.00 67.93 94 GLU A CA 1
ATOM 727 C C . GLU A 1 94 ? -50.115 -6.825 -10.406 1.00 69.77 94 GLU A C 1
ATOM 728 O O . GLU A 1 94 ? -49.674 -6.950 -11.551 1.00 70.03 94 GLU A O 1
ATOM 734 N N . LYS A 1 95 ? -50.407 -5.640 -9.886 1.00 71.16 95 LYS A N 1
ATOM 735 C CA . LYS A 1 95 ? -50.223 -4.438 -10.692 1.00 73.52 95 LYS A CA 1
ATOM 736 C C . LYS A 1 95 ? -49.052 -3.562 -10.262 1.00 73.07 95 LYS A C 1
ATOM 737 O O . LYS A 1 95 ? -49.114 -2.338 -10.360 1.00 72.39 95 LYS A O 1
ATOM 743 N N . PHE A 1 96 ? -47.982 -4.192 -9.795 1.00 73.13 96 PHE A N 1
ATOM 744 C CA . PHE A 1 96 ? -46.803 -3.457 -9.362 1.00 73.32 96 PHE A CA 1
ATOM 745 C C . PHE A 1 96 ? -45.842 -3.284 -10.534 1.00 73.39 96 PHE A C 1
ATOM 746 O O . PHE A 1 96 ? -45.378 -4.269 -11.108 1.00 74.26 96 PHE A O 1
ATOM 754 N N . SER A 1 97 ? -45.560 -2.032 -10.885 1.00 72.24 97 SER A N 1
ATOM 755 C CA . SER A 1 97 ? -44.643 -1.695 -11.972 1.00 72.52 97 SER A CA 1
ATOM 756 C C . SER A 1 97 ? -44.952 -2.360 -13.309 1.00 71.55 97 SER A C 1
ATOM 757 O O . SER A 1 97 ? -44.392 -3.403 -13.639 1.00 70.71 97 SER A O 1
ATOM 760 N N . MET A 1 98 ? -45.832 -1.736 -14.085 1.00 71.30 98 MET A N 1
ATOM 761 C CA . MET A 1 98 ? -46.212 -2.264 -15.388 1.00 70.87 98 MET A CA 1
ATOM 762 C C . MET A 1 98 ? -45.008 -2.431 -16.309 1.00 67.72 98 MET A C 1
ATOM 763 O O . MET A 1 98 ? -44.750 -3.519 -16.810 1.00 66.96 98 MET A O 1
ATOM 768 N N . GLU A 1 99 ? -44.281 -1.342 -16.530 1.00 65.00 99 GLU A N 1
ATOM 769 C CA . GLU A 1 99 ? -43.110 -1.349 -17.400 1.00 62.46 99 GLU A CA 1
ATOM 770 C C . GLU A 1 99 ? -42.068 -2.399 -17.018 1.00 58.96 99 GLU A C 1
ATOM 771 O O . GLU A 1 99 ? -41.498 -3.060 -17.888 1.00 57.98 99 GLU A O 1
ATOM 777 N N . LYS A 1 100 ? -41.816 -2.549 -15.722 1.00 53.34 100 LYS A N 1
ATOM 778 C CA . LYS A 1 100 ? -40.829 -3.508 -15.254 1.00 49.80 100 LYS A CA 1
ATOM 779 C C . LYS A 1 100 ? -41.218 -4.958 -15.535 1.00 50.50 100 LYS A C 1
ATOM 780 O O . LYS A 1 100 ? -40.356 -5.795 -15.812 1.00 51.18 100 LYS A O 1
ATOM 786 N N . GLN A 1 101 ? -42.513 -5.254 -15.477 1.00 49.29 101 GLN A N 1
ATOM 787 C CA . GLN A 1 101 ? -42.993 -6.606 -15.734 1.00 48.09 101 GLN A CA 1
ATOM 788 C C . GLN A 1 101 ? -42.809 -6.977 -17.194 1.00 46.42 101 GLN A C 1
ATOM 789 O O . GLN A 1 101 ? -42.474 -8.115 -17.506 1.00 46.20 101 GLN A O 1
ATOM 795 N N . VAL A 1 102 ? -43.031 -6.023 -18.092 1.00 44.19 102 VAL A N 1
ATOM 796 C CA . VAL A 1 102 ? -42.849 -6.304 -19.505 1.00 43.90 102 VAL A CA 1
ATOM 797 C C . VAL A 1 102 ? -41.387 -6.702 -19.726 1.00 43.81 102 VAL A C 1
ATOM 798 O O . VAL A 1 102 ? -41.102 -7.682 -20.406 1.00 43.95 102 VAL A O 1
ATOM 802 N N . LEU A 1 103 ? -40.467 -5.944 -19.137 1.00 44.04 103 LEU A N 1
ATOM 803 C CA . LEU A 1 103 ? -39.042 -6.226 -19.283 1.00 44.03 103 LEU A CA 1
ATOM 804 C C . LEU A 1 103 ? -38.670 -7.576 -18.678 1.00 44.08 103 LEU A C 1
ATOM 805 O O . LEU A 1 103 ? -37.877 -8.331 -19.255 1.00 42.63 103 LEU A O 1
ATOM 810 N N . MET A 1 104 ? -39.243 -7.877 -17.516 1.00 44.06 104 MET A N 1
ATOM 811 C CA . MET A 1 104 ? -38.978 -9.145 -16.846 1.00 43.84 104 MET A CA 1
ATOM 812 C C . MET A 1 104 ? -39.327 -10.315 -17.764 1.00 44.60 104 MET A C 1
ATOM 813 O O . MET A 1 104 ? -38.575 -11.286 -17.869 1.00 44.77 104 MET A O 1
ATOM 818 N N . GLN A 1 105 ? -40.473 -10.215 -18.430 1.00 44.41 105 GLN A N 1
ATOM 819 C CA . GLN A 1 105 ? -40.928 -11.268 -19.328 1.00 45.20 105 GLN A CA 1
ATOM 820 C C . GLN A 1 105 ? -40.145 -11.263 -20.633 1.00 44.10 105 GLN A C 1
ATOM 821 O O . GLN A 1 105 ? -39.877 -12.319 -21.211 1.00 45.27 105 GLN A O 1
ATOM 827 N N . ALA A 1 106 ? -39.769 -10.074 -21.093 1.00 42.61 106 ALA A N 1
ATOM 828 C CA . ALA A 1 106 ? -39.016 -9.960 -22.332 1.00 42.11 106 ALA A CA 1
ATOM 829 C C . ALA A 1 106 ? -37.666 -10.641 -22.174 1.00 42.81 106 ALA A C 1
ATOM 830 O O . ALA A 1 106 ? -37.104 -11.148 -23.147 1.00 43.23 106 ALA A O 1
ATOM 832 N N . LEU A 1 107 ? -37.151 -10.655 -20.944 1.00 41.45 107 LEU A N 1
ATOM 833 C CA . LEU A 1 107 ? -35.866 -11.270 -20.673 1.00 40.71 107 LEU A CA 1
ATOM 834 C C . LEU A 1 107 ? -35.981 -12.772 -20.387 1.00 42.42 107 LEU A C 1
ATOM 835 O O . LEU A 1 107 ? -35.013 -13.418 -19.966 1.00 42.38 107 LEU A O 1
ATOM 840 N N . GLY A 1 108 ? -37.170 -13.326 -20.605 1.00 42.03 108 GLY A N 1
ATOM 841 C CA . GLY A 1 108 ? -37.346 -14.755 -20.424 1.00 42.67 108 GLY A CA 1
ATOM 842 C C . GLY A 1 108 ? -37.840 -15.273 -19.096 1.00 42.42 108 GLY A C 1
ATOM 843 O O . GLY A 1 108 ? -37.985 -16.475 -18.926 1.00 44.13 108 GLY A O 1
ATOM 844 N N . ALA A 1 109 ? -38.099 -14.389 -18.148 1.00 42.76 109 ALA A N 1
ATOM 845 C CA . ALA A 1 109 ? -38.588 -14.840 -16.859 1.00 43.78 109 ALA A CA 1
ATOM 846 C C . ALA A 1 109 ? -40.081 -15.146 -16.942 1.00 44.65 109 ALA A C 1
ATOM 847 O O . ALA A 1 109 ? -40.820 -14.505 -17.697 1.00 45.04 109 ALA A O 1
ATOM 849 N N . GLU A 1 110 ? -40.515 -16.143 -16.179 1.00 43.78 110 GLU A N 1
ATOM 850 C CA . GLU A 1 110 ? -41.925 -16.517 -16.125 1.00 43.65 110 GLU A CA 1
ATOM 851 C C . GLU A 1 110 ? -42.459 -15.861 -14.855 1.00 43.26 110 GLU A C 1
ATOM 852 O O . GLU A 1 110 ? -41.882 -16.023 -13.774 1.00 42.60 110 GLU A O 1
ATOM 858 N N . ILE A 1 111 ? -43.549 -15.114 -14.984 1.00 43.60 111 ILE A N 1
ATOM 859 C CA . ILE A 1 111 ? -44.122 -14.416 -13.837 1.00 44.97 111 ILE A CA 1
ATOM 860 C C . ILE A 1 111 ? -45.354 -15.063 -13.207 1.00 45.09 111 ILE A C 1
ATOM 861 O O . ILE A 1 111 ? -46.224 -15.583 -13.894 1.00 44.27 111 ILE A O 1
ATOM 866 N N . VAL A 1 112 ? -45.403 -15.022 -11.882 1.00 46.09 112 VAL A N 1
ATOM 867 C CA . VAL A 1 112 ? -46.530 -15.543 -11.124 1.00 45.99 112 VAL A CA 1
ATOM 868 C C . VAL A 1 112 ? -47.003 -14.346 -10.305 1.00 47.44 112 VAL A C 1
ATOM 869 O O . VAL A 1 112 ? -46.197 -13.691 -9.645 1.00 46.94 112 VAL A O 1
ATOM 873 N N . HIS A 1 113 ? -48.300 -14.066 -10.344 1.00 49.20 113 HIS A N 1
ATOM 874 C CA . HIS A 1 113 ? -48.850 -12.929 -9.616 1.00 51.52 113 HIS A CA 1
ATOM 875 C C . HIS A 1 113 ? -49.471 -13.243 -8.268 1.00 52.06 113 HIS A C 1
ATOM 876 O O . HIS A 1 113 ? -50.112 -14.274 -8.087 1.00 51.51 113 HIS A O 1
ATOM 883 N N . THR A 1 114 ? -49.271 -12.325 -7.330 1.00 53.59 114 THR A N 1
ATOM 884 C CA . THR A 1 114 ? -49.844 -12.424 -6.000 1.00 54.29 114 THR A CA 1
ATOM 885 C C . THR A 1 114 ? -50.663 -11.146 -5.846 1.00 56.26 114 THR A C 1
ATOM 886 O O . THR A 1 114 ? -50.351 -10.134 -6.468 1.00 55.76 114 THR A O 1
ATOM 890 N N . PRO A 1 115 ? -51.727 -11.178 -5.030 1.00 58.20 115 PRO A N 1
ATOM 891 C CA . PRO A 1 115 ? -52.578 -10.000 -4.816 1.00 59.12 115 PRO A CA 1
ATOM 892 C C . PRO A 1 115 ? -51.815 -8.721 -4.474 1.00 59.29 115 PRO A C 1
ATOM 893 O O . PRO A 1 115 ? -50.903 -8.727 -3.644 1.00 59.42 115 PRO A O 1
ATOM 897 N N . SER A 1 116 ? -52.210 -7.624 -5.113 1.00 59.83 116 SER A N 1
ATOM 898 C CA . SER A 1 116 ? -51.575 -6.333 -4.888 1.00 60.53 116 SER A CA 1
ATOM 899 C C . SER A 1 116 ? -51.661 -5.896 -3.432 1.00 61.70 116 SER A C 1
ATOM 900 O O . SER A 1 116 ? -50.736 -5.278 -2.914 1.00 62.23 116 SER A O 1
ATOM 903 N N . GLU A 1 117 ? -52.770 -6.221 -2.777 1.00 62.48 117 GLU A N 1
ATOM 904 C CA . GLU A 1 117 ? -52.978 -5.843 -1.384 1.00 63.97 117 GLU A CA 1
ATOM 905 C C . GLU A 1 117 ? -51.994 -6.489 -0.417 1.00 64.34 117 GLU A C 1
ATOM 906 O O . GLU A 1 117 ? -51.727 -5.944 0.656 1.00 64.41 117 GLU A O 1
ATOM 912 N N . GLU A 1 118 ? -51.455 -7.647 -0.784 1.00 63.71 118 GLU A N 1
ATOM 913 C CA . GLU A 1 118 ? -50.517 -8.336 0.093 1.00 62.47 118 GLU A CA 1
ATOM 914 C C . GLU A 1 118 ? -49.114 -7.744 0.017 1.00 60.76 118 GLU A C 1
ATOM 915 O O . GLU A 1 118 ? -48.289 -7.952 0.907 1.00 59.73 118 GLU A O 1
ATOM 921 N N . GLY A 1 119 ? -48.848 -7.006 -1.051 1.00 59.39 119 GLY A N 1
ATOM 922 C CA . GLY A 1 119 ? -47.541 -6.403 -1.211 1.00 58.70 119 GLY A CA 1
ATOM 923 C C . GLY A 1 119 ? -46.424 -7.413 -1.388 1.00 57.49 119 GLY A C 1
ATOM 924 O O . GLY A 1 119 ? -46.656 -8.568 -1.753 1.00 56.82 119 GLY A O 1
ATOM 925 N N . ILE A 1 120 ? -45.201 -6.964 -1.128 1.00 57.65 120 ILE A N 1
ATOM 926 C CA . ILE A 1 120 ? -44.022 -7.811 -1.258 1.00 57.65 120 ILE A CA 1
ATOM 927 C C . ILE A 1 120 ? -44.087 -8.993 -0.298 1.00 58.09 120 ILE A C 1
ATOM 928 O O . ILE A 1 120 ? -43.548 -10.065 -0.584 1.00 58.07 120 ILE A O 1
ATOM 933 N N . LYS A 1 121 ? -44.746 -8.790 0.838 1.00 58.20 121 LYS A N 1
ATOM 934 C CA . LYS A 1 121 ? -44.878 -9.844 1.833 1.00 59.40 121 LYS A CA 1
ATOM 935 C C . LYS A 1 121 ? -45.641 -11.016 1.232 1.00 58.00 121 LYS A C 1
ATOM 936 O O . LYS A 1 121 ? -45.337 -12.176 1.510 1.00 57.03 121 LYS A O 1
ATOM 942 N N . GLY A 1 122 ? -46.630 -10.707 0.402 1.00 56.79 122 GLY A N 1
ATOM 943 C CA . GLY A 1 122 ? -47.398 -11.755 -0.239 1.00 55.74 122 GLY A CA 1
ATOM 944 C C . GLY A 1 122 ? -46.531 -12.500 -1.242 1.00 56.11 122 GLY A C 1
ATOM 945 O O . GLY A 1 122 ? -46.539 -13.734 -1.294 1.00 55.75 122 GLY A O 1
ATOM 946 N N . ALA A 1 123 ? -45.770 -11.748 -2.036 1.00 54.48 123 ALA A N 1
ATOM 947 C CA . ALA A 1 123 ? -44.896 -12.344 -3.035 1.00 52.25 123 ALA A CA 1
ATOM 948 C C . ALA A 1 123 ? -43.844 -13.236 -2.381 1.00 51.21 123 ALA A C 1
ATOM 949 O O . ALA A 1 123 ? -43.501 -14.287 -2.917 1.00 51.21 123 ALA A O 1
ATOM 951 N N . ILE A 1 124 ? -43.337 -12.823 -1.224 1.00 49.45 124 ILE A N 1
ATOM 952 C CA . ILE A 1 124 ? -42.329 -13.615 -0.524 1.00 49.43 124 ILE A CA 1
ATOM 953 C C . ILE A 1 124 ? -42.883 -14.978 -0.116 1.00 50.31 124 ILE A C 1
ATOM 954 O O . ILE A 1 124 ? -42.244 -16.012 -0.329 1.00 51.67 124 ILE A O 1
ATOM 959 N N . ARG A 1 125 ? -44.074 -14.968 0.471 1.00 50.51 125 ARG A N 1
ATOM 960 C CA . ARG A 1 125 ? -44.739 -16.186 0.928 1.00 49.43 125 ARG A CA 1
ATOM 961 C C . ARG A 1 125 ? -44.992 -17.164 -0.223 1.00 47.89 125 ARG A C 1
ATOM 962 O O . ARG A 1 125 ? -44.775 -18.368 -0.088 1.00 48.34 125 ARG A O 1
ATOM 970 N N . LYS A 1 126 ? -45.453 -16.646 -1.353 1.00 47.04 126 LYS A N 1
ATOM 971 C CA . LYS A 1 126 ? -45.727 -17.489 -2.506 1.00 48.19 126 LYS A CA 1
ATOM 972 C C . LYS A 1 126 ? -44.430 -18.025 -3.127 1.00 49.04 126 LYS A C 1
ATOM 973 O O . LYS A 1 126 ? -44.401 -19.138 -3.671 1.00 48.21 126 LYS A O 1
ATOM 979 N N . ALA A 1 127 ? -43.362 -17.236 -3.044 1.00 47.29 127 ALA A N 1
ATOM 980 C CA . ALA A 1 127 ? -42.079 -17.643 -3.604 1.00 47.39 127 ALA A CA 1
ATOM 981 C C . ALA A 1 127 ? -41.567 -18.853 -2.841 1.00 47.54 127 ALA A C 1
ATOM 982 O O . ALA A 1 127 ? -40.980 -19.764 -3.427 1.00 47.44 127 ALA A O 1
ATOM 984 N N . GLU A 1 128 ? -41.794 -18.857 -1.531 1.00 48.21 128 GLU A N 1
ATOM 985 C CA . GLU A 1 128 ? -41.357 -19.961 -0.685 1.00 49.51 128 GLU A CA 1
ATOM 986 C C . GLU A 1 128 ? -42.242 -21.197 -0.883 1.00 47.73 128 GLU A C 1
ATOM 987 O O . GLU A 1 128 ? -41.761 -22.333 -0.832 1.00 46.12 128 GLU A O 1
ATOM 993 N N . ALA A 1 129 ? -43.532 -20.968 -1.114 1.00 45.35 129 ALA A N 1
ATOM 994 C CA . ALA A 1 129 ? -44.474 -22.063 -1.330 1.00 44.92 129 ALA A CA 1
ATOM 995 C C . ALA A 1 129 ? -44.166 -22.717 -2.677 1.00 44.28 129 ALA A C 1
ATOM 996 O O . ALA A 1 129 ? -44.120 -23.945 -2.790 1.00 45.13 129 ALA A O 1
ATOM 998 N N . LEU A 1 130 ? -43.947 -21.891 -3.696 1.00 43.94 130 LEU A N 1
ATOM 999 C CA . LEU A 1 130 ? -43.627 -22.397 -5.022 1.00 43.22 130 LEU A CA 1
ATOM 1000 C C . LEU A 1 130 ? -42.322 -23.179 -4.940 1.00 43.80 130 LEU A C 1
ATOM 1001 O O . LEU A 1 130 ? -42.180 -24.238 -5.554 1.00 43.80 130 LEU A O 1
ATOM 1006 N N . ALA A 1 131 ? -41.370 -22.664 -4.168 1.00 43.79 131 ALA A N 1
ATOM 1007 C CA . ALA A 1 131 ? -40.087 -23.338 -4.025 1.00 44.15 131 ALA A CA 1
ATOM 1008 C C . ALA A 1 131 ? -40.303 -24.733 -3.453 1.00 43.94 131 ALA A C 1
ATOM 1009 O O . ALA A 1 131 ? -39.640 -25.689 -3.854 1.00 44.00 131 ALA A O 1
ATOM 1011 N N . ALA A 1 132 ? -41.247 -24.844 -2.521 1.00 44.22 132 ALA A N 1
ATOM 1012 C CA . ALA A 1 132 ? -41.558 -26.124 -1.884 1.00 42.15 132 ALA A CA 1
ATOM 1013 C C . ALA A 1 132 ? -42.141 -27.139 -2.862 1.00 42.53 132 ALA A C 1
ATOM 1014 O O . ALA A 1 132 ? -42.059 -28.340 -2.615 1.00 43.94 132 ALA A O 1
ATOM 1016 N N . THR A 1 133 ? -42.727 -26.667 -3.964 1.00 42.49 133 THR A N 1
ATOM 1017 C CA . THR A 1 133 ? -43.292 -27.571 -4.969 1.00 43.57 133 THR A CA 1
ATOM 1018 C C . THR A 1 133 ? -42.331 -27.876 -6.128 1.00 43.49 133 THR A C 1
ATOM 1019 O O . THR A 1 133 ? -42.719 -28.520 -7.108 1.00 43.84 133 THR A O 1
ATOM 1023 N N . ILE A 1 134 ? -41.095 -27.395 -6.031 1.00 42.00 134 ILE A N 1
ATOM 1024 C CA . ILE A 1 134 ? -40.088 -27.650 -7.065 1.00 40.90 134 ILE A CA 1
ATOM 1025 C C . ILE A 1 134 ? -38.813 -28.090 -6.355 1.00 42.12 134 ILE A C 1
ATOM 1026 O O . ILE A 1 134 ? -38.129 -27.282 -5.721 1.00 42.56 134 ILE A O 1
ATOM 1031 N N . SER A 1 135 ? -38.505 -29.376 -6.461 1.00 40.51 135 SER A N 1
ATOM 1032 C CA . SER A 1 135 ? -37.342 -29.945 -5.797 1.00 40.55 135 SER A CA 1
ATOM 1033 C C . SER A 1 135 ? -36.021 -29.242 -6.101 1.00 42.24 135 SER A C 1
ATOM 1034 O O . SER A 1 135 ? -35.278 -28.880 -5.184 1.00 44.10 135 SER A O 1
ATOM 1037 N N . ASN A 1 136 ? -35.715 -29.058 -7.381 1.00 40.81 136 ASN A N 1
ATOM 1038 C CA . ASN A 1 136 ? -34.472 -28.395 -7.763 1.00 38.60 136 ASN A CA 1
ATOM 1039 C C . ASN A 1 136 ? -34.715 -26.900 -7.966 1.00 38.55 136 ASN A C 1
ATOM 1040 O O . ASN A 1 136 ? -34.816 -26.410 -9.094 1.00 37.27 136 ASN A O 1
ATOM 1045 N N . SER A 1 137 ? -34.817 -26.176 -6.859 1.00 38.64 137 SER A N 1
ATOM 1046 C CA . SER A 1 137 ? -35.054 -24.746 -6.923 1.00 40.10 137 SER A CA 1
ATOM 1047 C C . SER A 1 137 ? -34.144 -23.976 -5.968 1.00 40.33 137 SER A C 1
ATOM 1048 O O . SER A 1 137 ? -33.533 -24.551 -5.067 1.00 40.16 137 SER A O 1
ATOM 1051 N N . TYR A 1 138 ? -34.052 -22.670 -6.185 1.00 40.10 138 TYR A N 1
ATOM 1052 C CA . TYR A 1 138 ? -33.242 -21.805 -5.344 1.00 40.25 138 TYR A CA 1
ATOM 1053 C C . TYR A 1 138 ? -33.912 -20.449 -5.215 1.00 41.37 138 TYR A C 1
ATOM 1054 O O . TYR A 1 138 ? -34.293 -19.837 -6.213 1.00 41.26 138 TYR A O 1
ATOM 1063 N N . VAL A 1 139 ? -34.062 -19.988 -3.980 1.00 41.63 139 VAL A N 1
ATOM 1064 C CA . VAL A 1 139 ? -34.671 -18.695 -3.726 1.00 41.71 139 VAL A CA 1
ATOM 1065 C C . VAL A 1 139 ? -33.590 -17.754 -3.213 1.00 42.36 139 VAL A C 1
ATOM 1066 O O . VAL A 1 139 ? -33.217 -17.812 -2.044 1.00 42.58 139 VAL A O 1
ATOM 1070 N N . PRO A 1 140 ? -33.056 -16.891 -4.090 1.00 43.74 140 PRO A N 1
ATOM 1071 C CA . PRO A 1 140 ? -32.013 -15.959 -3.654 1.00 45.18 140 PRO A CA 1
ATOM 1072 C C . PRO A 1 140 ? -32.408 -15.242 -2.371 1.00 47.12 140 PRO A C 1
ATOM 1073 O O . PRO A 1 140 ? -31.578 -15.059 -1.478 1.00 48.95 140 PRO A O 1
ATOM 1077 N N . MET A 1 141 ? -33.677 -14.848 -2.282 1.00 48.56 141 MET A N 1
ATOM 1078 C CA . MET A 1 141 ? -34.186 -14.150 -1.109 1.00 50.75 141 MET A CA 1
ATOM 1079 C C . MET A 1 141 ? -33.376 -12.878 -0.864 1.00 50.80 141 MET A C 1
ATOM 1080 O O . MET A 1 141 ? -32.629 -12.784 0.110 1.00 51.21 141 MET A O 1
ATOM 1085 N N . GLN A 1 142 ? -33.530 -11.904 -1.753 1.00 50.18 142 GLN A N 1
ATOM 1086 C CA . GLN A 1 142 ? -32.803 -10.641 -1.661 1.00 50.90 142 GLN A CA 1
ATOM 1087 C C . GLN A 1 142 ? -32.952 -9.907 -0.335 1.00 50.86 142 GLN A C 1
ATOM 1088 O O . GLN A 1 142 ? -32.031 -9.227 0.102 1.00 50.88 142 GLN A O 1
ATOM 1094 N N . PHE A 1 143 ? -34.101 -10.044 0.313 1.00 51.39 143 PHE A N 1
ATOM 1095 C CA . PHE A 1 143 ? -34.334 -9.334 1.568 1.00 52.63 143 PHE A CA 1
ATOM 1096 C C . PHE A 1 143 ? -33.596 -9.859 2.786 1.00 52.98 143 PHE A C 1
ATOM 1097 O O . PHE A 1 143 ? -33.468 -9.146 3.779 1.00 55.30 143 PHE A O 1
ATOM 1105 N N . LYS A 1 144 ? -33.087 -11.084 2.719 1.00 53.44 144 LYS A N 1
ATOM 1106 C CA . LYS A 1 144 ? -32.374 -11.648 3.864 1.00 54.37 144 LYS A CA 1
ATOM 1107 C C . LYS A 1 144 ? -30.971 -12.124 3.519 1.00 52.74 144 LYS A C 1
ATOM 1108 O O . LYS A 1 144 ? -30.111 -12.237 4.395 1.00 52.41 144 LYS A O 1
ATOM 1114 N N . ASN A 1 145 ? -30.745 -12.405 2.242 1.00 50.67 145 ASN A N 1
ATOM 1115 C CA . ASN A 1 145 ? -29.453 -12.893 1.790 1.00 49.02 145 ASN A CA 1
ATOM 1116 C C . ASN A 1 145 ? -28.370 -11.829 1.907 1.00 49.92 145 ASN A C 1
ATOM 1117 O O . ASN A 1 145 ? -28.477 -10.753 1.324 1.00 51.02 145 ASN A O 1
ATOM 1122 N N . PRO A 1 146 ? -27.312 -12.115 2.681 1.00 49.92 146 PRO A N 1
ATOM 1123 C CA . PRO A 1 146 ? -26.224 -11.146 2.843 1.00 48.17 146 PRO A CA 1
ATOM 1124 C C . PRO A 1 146 ? -25.446 -10.927 1.545 1.00 47.64 146 PRO A C 1
ATOM 1125 O O . PRO A 1 146 ? -24.676 -9.972 1.426 1.00 47.74 146 PRO A O 1
ATOM 1129 N N . ALA A 1 147 ? -25.647 -11.809 0.571 1.00 45.46 147 ALA A N 1
ATOM 1130 C CA . ALA A 1 147 ? -24.966 -11.666 -0.713 1.00 44.29 147 ALA A CA 1
ATOM 1131 C C . ALA A 1 147 ? -25.475 -10.390 -1.390 1.00 42.89 147 ALA A C 1
ATOM 1132 O O . ALA A 1 147 ? -24.903 -9.926 -2.377 1.00 41.68 147 ALA A O 1
ATOM 1134 N N . ASN A 1 148 ? -26.559 -9.834 -0.857 1.00 40.90 148 ASN A N 1
ATOM 1135 C CA . ASN A 1 148 ? -27.135 -8.614 -1.410 1.00 42.65 148 ASN A CA 1
ATOM 1136 C C . ASN A 1 148 ? -26.149 -7.457 -1.178 1.00 43.05 148 ASN A C 1
ATOM 1137 O O . ASN A 1 148 ? -25.566 -6.939 -2.134 1.00 43.72 148 ASN A O 1
ATOM 1142 N N . PRO A 1 149 ? -25.931 -7.050 0.088 1.00 42.79 149 PRO A N 1
ATOM 1143 C CA . PRO A 1 149 ? -24.984 -5.948 0.320 1.00 44.12 149 PRO A CA 1
ATOM 1144 C C . PRO A 1 149 ? -23.594 -6.267 -0.212 1.00 43.91 149 PRO A C 1
ATOM 1145 O O . PRO A 1 149 ? -22.854 -5.372 -0.605 1.00 44.14 149 PRO A O 1
ATOM 1149 N N . ALA A 1 150 ? -23.247 -7.547 -0.219 1.00 43.20 150 ALA A N 1
ATOM 1150 C CA . ALA A 1 150 ? -21.941 -7.977 -0.699 1.00 44.76 150 ALA A CA 1
ATOM 1151 C C . ALA A 1 150 ? -21.744 -7.570 -2.156 1.00 45.03 150 ALA A C 1
ATOM 1152 O O . ALA A 1 150 ? -20.641 -7.230 -2.567 1.00 47.07 150 ALA A O 1
ATOM 1154 N N . ALA A 1 151 ? -22.826 -7.594 -2.925 1.00 45.15 151 ALA A N 1
ATOM 1155 C CA . ALA A 1 151 ? -22.782 -7.246 -4.340 1.00 44.91 151 ALA A CA 1
ATOM 1156 C C . ALA A 1 151 ? -22.231 -5.853 -4.593 1.00 43.90 151 ALA A C 1
ATOM 1157 O O . ALA A 1 151 ? -21.498 -5.622 -5.552 1.00 45.50 151 ALA A O 1
ATOM 1159 N N . TYR A 1 152 ? -22.590 -4.920 -3.730 1.00 42.75 152 TYR A N 1
ATOM 1160 C CA . TYR A 1 152 ? -22.146 -3.550 -3.889 1.00 43.86 152 TYR A C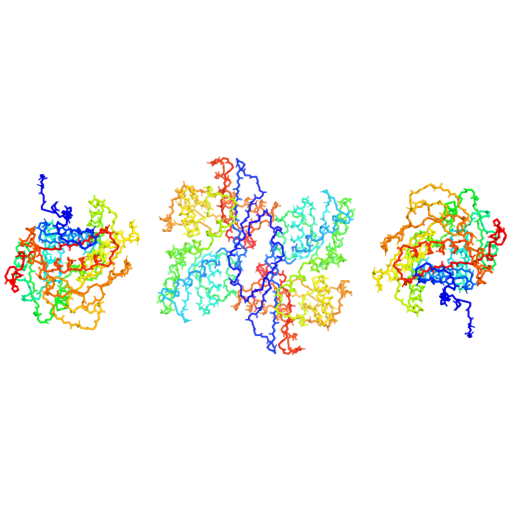A 1
ATOM 1161 C C . TYR A 1 152 ? -20.834 -3.274 -3.176 1.00 45.60 152 TYR A C 1
ATOM 1162 O O . TYR A 1 152 ? -20.037 -2.443 -3.617 1.00 46.05 152 TYR A O 1
ATOM 1171 N N . TYR A 1 153 ? -20.612 -3.994 -2.083 1.00 45.38 153 TYR A N 1
ATOM 1172 C CA . TYR A 1 153 ? -19.411 -3.848 -1.281 1.00 44.75 153 TYR A CA 1
ATOM 1173 C C . TYR A 1 153 ? -18.137 -4.075 -2.095 1.00 45.41 153 TYR A C 1
ATOM 1174 O O . TYR A 1 153 ? -17.136 -3.387 -1.901 1.00 44.70 153 TYR A O 1
ATOM 1183 N N . HIS A 1 154 ? -18.178 -5.027 -3.019 1.00 46.54 154 HIS A N 1
ATOM 1184 C CA . HIS A 1 154 ? -16.999 -5.349 -3.821 1.00 48.18 154 HIS A CA 1
ATOM 1185 C C . HIS A 1 154 ? -16.923 -4.713 -5.202 1.00 47.68 154 HIS A C 1
ATOM 1186 O O . HIS A 1 154 ? -15.912 -4.856 -5.890 1.00 48.28 154 HIS A O 1
ATOM 1193 N N . THR A 1 155 ? -17.979 -4.020 -5.615 1.00 46.32 155 THR A N 1
ATOM 1194 C CA . THR A 1 155 ? -17.993 -3.403 -6.933 1.00 44.82 155 THR A CA 1
ATOM 1195 C C . THR A 1 155 ? -18.259 -1.906 -6.869 1.00 45.54 155 THR A C 1
ATOM 1196 O O . THR A 1 155 ? -17.339 -1.092 -7.008 1.00 46.65 155 THR A O 1
ATOM 1200 N N . LEU A 1 156 ? -19.519 -1.548 -6.653 1.00 43.63 156 LEU A N 1
ATOM 1201 C CA . LEU A 1 156 ? -19.919 -0.155 -6.579 1.00 43.10 156 LEU A CA 1
ATOM 1202 C C . LEU A 1 156 ? -19.085 0.694 -5.603 1.00 44.21 156 LEU A C 1
ATOM 1203 O O . LEU A 1 156 ? -18.607 1.771 -5.966 1.00 44.95 156 LEU A O 1
ATOM 1208 N N . ALA A 1 157 ? -18.910 0.214 -4.376 1.00 44.19 157 ALA A N 1
ATOM 1209 C CA . ALA A 1 157 ? -18.153 0.954 -3.367 1.00 43.87 157 ALA A CA 1
ATOM 1210 C C . ALA A 1 157 ? -16.739 1.303 -3.836 1.00 43.35 157 ALA A C 1
ATOM 1211 O O . ALA A 1 157 ? -16.357 2.472 -3.863 1.00 44.22 157 ALA A O 1
ATOM 1213 N N . PRO A 1 158 ? -15.934 0.296 -4.197 1.00 43.55 158 PRO A N 1
ATOM 1214 C CA . PRO A 1 158 ? -14.579 0.626 -4.657 1.00 42.61 158 PRO A CA 1
ATOM 1215 C C . PRO A 1 158 ? -14.589 1.589 -5.853 1.00 42.13 158 PRO A C 1
ATOM 1216 O O . PRO A 1 158 ? -13.705 2.444 -5.974 1.00 43.98 158 PRO A O 1
ATOM 1220 N N . GLU A 1 159 ? -15.583 1.445 -6.729 1.00 40.92 159 GLU A N 1
ATOM 1221 C CA . GLU A 1 159 ? -15.711 2.306 -7.911 1.00 39.08 159 GLU A CA 1
ATOM 1222 C C . GLU A 1 159 ? -15.842 3.762 -7.494 1.00 38.96 159 GLU A C 1
ATOM 1223 O O . GLU A 1 159 ? -15.324 4.651 -8.160 1.00 40.28 159 GLU A O 1
ATOM 1229 N N . ILE A 1 160 ? -16.553 4.007 -6.397 1.00 39.97 160 ILE A N 1
ATOM 1230 C CA . ILE A 1 160 ? -16.744 5.367 -5.899 1.00 39.75 160 ILE A CA 1
ATOM 1231 C C . ILE A 1 160 ? -15.407 5.965 -5.461 1.00 41.06 160 ILE A C 1
ATOM 1232 O O . ILE A 1 160 ? -15.065 7.081 -5.841 1.00 40.01 160 ILE A O 1
ATOM 1237 N N . LEU A 1 161 ? -14.658 5.225 -4.650 1.00 41.80 161 LEU A N 1
ATOM 1238 C CA . LEU A 1 161 ? -13.375 5.718 -4.179 1.00 42.90 161 LEU A CA 1
ATOM 1239 C C . LEU A 1 161 ? -12.442 6.007 -5.345 1.00 43.23 161 LEU A C 1
ATOM 1240 O O . LEU A 1 161 ? -11.727 7.000 -5.336 1.00 46.02 161 LEU A O 1
ATOM 1245 N N . ALA A 1 162 ? -12.460 5.151 -6.359 1.00 42.20 162 ALA A N 1
ATOM 1246 C CA . ALA A 1 162 ? -11.582 5.348 -7.501 1.00 41.95 162 ALA A CA 1
ATOM 1247 C C . ALA A 1 162 ? -11.857 6.635 -8.277 1.00 42.43 162 ALA A C 1
ATOM 1248 O O . ALA A 1 162 ? -10.960 7.165 -8.934 1.00 42.97 162 ALA A O 1
ATOM 1250 N N . ASP A 1 163 ? -13.083 7.147 -8.208 1.00 40.97 163 ASP A N 1
ATOM 1251 C CA . ASP A 1 163 ? -13.404 8.365 -8.950 1.00 41.10 163 ASP A CA 1
ATOM 1252 C C . ASP A 1 163 ? -13.479 9.620 -8.086 1.00 41.34 163 ASP A C 1
ATOM 1253 O O . ASP A 1 163 ? -13.428 10.740 -8.600 1.00 40.66 163 ASP A O 1
ATOM 1258 N N . MET A 1 164 ? -13.607 9.448 -6.778 1.00 42.64 164 MET A N 1
ATOM 1259 C CA . MET A 1 164 ? -13.725 10.607 -5.906 1.00 44.03 164 MET A CA 1
ATOM 1260 C C . MET A 1 164 ? -12.455 11.447 -5.933 1.00 45.37 164 MET A C 1
ATOM 1261 O O . MET A 1 164 ? -11.349 10.919 -5.805 1.00 45.60 164 MET A O 1
ATOM 1266 N N . PRO A 1 165 ? -12.601 12.768 -6.137 1.00 46.25 165 PRO A N 1
ATOM 1267 C CA . PRO A 1 165 ? -11.463 13.689 -6.181 1.00 46.66 165 PRO A CA 1
ATOM 1268 C C . PRO A 1 165 ? -11.066 14.160 -4.783 1.00 47.61 165 PRO A C 1
ATOM 1269 O O . PRO A 1 165 ? -10.113 14.916 -4.629 1.00 47.88 165 PRO A O 1
ATOM 1273 N N . ALA A 1 166 ? -11.805 13.712 -3.770 1.00 48.12 166 ALA A N 1
ATOM 1274 C CA . ALA A 1 166 ? -11.530 14.098 -2.387 1.00 47.95 166 ALA A CA 1
ATOM 1275 C C . ALA A 1 166 ? -12.114 13.085 -1.412 1.00 48.59 166 ALA A C 1
ATOM 1276 O O . ALA A 1 166 ? -12.867 12.195 -1.803 1.00 50.52 166 ALA A O 1
ATOM 1278 N N . PRO A 1 167 ? -11.757 13.194 -0.125 1.00 48.87 167 PRO A N 1
ATOM 1279 C CA . PRO A 1 167 ? -12.292 12.252 0.871 1.00 48.43 167 PRO A CA 1
ATOM 1280 C C . PRO A 1 167 ? -13.814 12.396 1.000 1.00 47.99 167 PRO A C 1
ATOM 1281 O O . PRO A 1 167 ? -14.345 13.503 0.902 1.00 48.49 167 PRO A O 1
ATOM 1285 N N . ILE A 1 168 ? -14.514 11.288 1.224 1.00 46.80 168 ILE A N 1
ATOM 1286 C CA . ILE A 1 168 ? -15.966 11.344 1.357 1.00 46.17 168 ILE A CA 1
ATOM 1287 C C . ILE A 1 168 ? -16.392 11.765 2.760 1.00 46.60 168 ILE A C 1
ATOM 1288 O O . ILE A 1 168 ? -16.121 11.070 3.738 1.00 48.47 168 ILE A O 1
ATOM 1293 N N . THR A 1 169 ? -17.060 12.907 2.852 1.00 46.18 169 THR A N 1
ATOM 1294 C CA . THR A 1 169 ? -17.541 13.404 4.131 1.00 47.05 169 THR A CA 1
ATOM 1295 C C . THR A 1 169 ? -18.721 12.536 4.566 1.00 48.33 169 THR A C 1
ATOM 1296 O O . THR A 1 169 ? -18.747 12.015 5.679 1.00 49.77 169 THR A O 1
ATOM 1300 N N . ALA A 1 170 ? -19.699 12.380 3.679 1.00 48.70 170 ALA A N 1
ATOM 1301 C CA . ALA A 1 170 ? -20.867 11.565 3.989 1.00 48.75 170 ALA A CA 1
ATOM 1302 C C . ALA A 1 170 ? -21.364 10.758 2.793 1.00 49.41 170 ALA A C 1
ATOM 1303 O O . ALA A 1 170 ? -21.256 11.186 1.637 1.00 48.73 170 ALA A O 1
ATOM 1305 N N . PHE A 1 171 ? -21.898 9.578 3.091 1.00 48.22 171 PHE A N 1
ATOM 1306 C CA . PHE A 1 171 ? -22.463 8.700 2.080 1.00 46.59 171 PHE A CA 1
ATOM 1307 C C . PHE A 1 171 ? -23.967 8.693 2.341 1.00 46.81 171 PHE A C 1
ATOM 1308 O O . PHE A 1 171 ? -24.407 8.531 3.481 1.00 47.24 171 PHE A O 1
ATOM 1316 N N . VAL A 1 172 ? -24.745 8.876 1.281 1.00 45.38 172 VAL A N 1
ATOM 1317 C CA . VAL A 1 172 ? -26.197 8.926 1.377 1.00 44.12 172 VAL A CA 1
ATOM 1318 C C . VAL A 1 172 ? -26.822 7.975 0.360 1.00 44.40 172 VAL A C 1
ATOM 1319 O O . VAL A 1 172 ? -26.435 7.977 -0.809 1.00 46.08 172 VAL A O 1
ATOM 1323 N N . ALA A 1 173 ? -27.783 7.167 0.800 1.00 43.45 173 ALA A N 1
ATOM 1324 C CA . ALA A 1 173 ? -28.471 6.229 -0.094 1.00 41.86 173 ALA A CA 1
ATOM 1325 C C . ALA A 1 173 ? -29.846 5.833 0.444 1.00 41.46 173 ALA A C 1
ATOM 1326 O O . ALA A 1 173 ? -30.041 5.699 1.653 1.00 39.94 173 ALA A O 1
ATOM 1328 N N . GLY A 1 174 ? -30.799 5.654 -0.462 1.00 41.42 174 GLY A N 1
ATOM 1329 C CA . GLY A 1 174 ? -32.129 5.259 -0.047 1.00 42.19 174 GLY A CA 1
ATOM 1330 C C . GLY A 1 174 ? -32.133 3.784 0.297 1.00 42.94 174 GLY A C 1
ATOM 1331 O O . GLY A 1 174 ? -31.367 3.007 -0.274 1.00 44.65 174 GLY A O 1
ATOM 1332 N N . ALA A 1 175 ? -32.983 3.378 1.229 1.00 43.62 175 ALA A N 1
ATOM 1333 C CA . ALA A 1 175 ? -33.025 1.970 1.593 1.00 44.75 175 ALA A CA 1
ATOM 1334 C C . ALA A 1 175 ? -34.361 1.304 1.308 1.00 45.85 175 ALA A C 1
ATOM 1335 O O . ALA A 1 175 ? -35.410 1.749 1.780 1.00 46.42 175 ALA A O 1
ATOM 1337 N N . GLY A 1 176 ? -34.304 0.247 0.502 1.00 47.09 176 GLY A N 1
ATOM 1338 C CA . GLY A 1 176 ? -35.481 -0.540 0.186 1.00 46.96 176 GLY A CA 1
ATOM 1339 C C . GLY A 1 176 ? -35.232 -1.809 0.986 1.00 47.72 176 GLY A C 1
ATOM 1340 O O . GLY A 1 176 ? -35.830 -2.026 2.039 1.00 47.67 176 GLY A O 1
ATOM 1341 N N . SER A 1 177 ? -34.321 -2.636 0.486 1.00 46.15 177 SER A N 1
ATOM 1342 C CA . SER A 1 177 ? -33.935 -3.862 1.163 1.00 46.21 177 SER A CA 1
ATOM 1343 C C . SER A 1 177 ? -32.781 -3.487 2.086 1.00 46.78 177 SER A C 1
ATOM 1344 O O . SER A 1 177 ? -32.400 -4.255 2.969 1.00 46.63 177 SER A O 1
ATOM 1347 N N . GLY A 1 178 ? -32.226 -2.298 1.856 1.00 45.54 178 GLY A N 1
ATOM 1348 C CA . GLY A 1 178 ? -31.107 -1.817 2.649 1.00 44.83 178 GLY A CA 1
ATOM 1349 C C . GLY A 1 178 ? -29.773 -2.332 2.137 1.00 44.97 178 GLY A C 1
ATOM 1350 O O . GLY A 1 178 ? -28.718 -1.996 2.674 1.00 43.78 178 GLY A O 1
ATOM 1351 N N . GLY A 1 179 ? -29.816 -3.143 1.084 1.00 44.80 179 GLY A N 1
ATOM 1352 C CA . GLY A 1 179 ? -28.596 -3.710 0.531 1.00 43.58 179 GLY A CA 1
ATOM 1353 C C . GLY A 1 179 ? -27.577 -2.723 -0.010 1.00 43.44 179 GLY A C 1
ATOM 1354 O O . GLY A 1 179 ? -26.398 -2.799 0.327 1.00 44.60 179 GLY A O 1
ATOM 1355 N N . THR A 1 180 ? -28.021 -1.798 -0.852 1.00 42.75 180 THR A N 1
ATOM 1356 C CA . THR A 1 180 ? -27.120 -0.818 -1.437 1.00 41.66 180 THR A CA 1
ATOM 1357 C C . THR A 1 180 ? -26.406 0.011 -0.373 1.00 41.87 180 THR A C 1
ATOM 1358 O O . THR A 1 180 ? -25.179 0.120 -0.378 1.00 41.73 180 THR A O 1
ATOM 1362 N N . PHE A 1 181 ? -27.181 0.597 0.531 1.00 41.79 181 PHE A N 1
ATOM 1363 C CA . PHE A 1 181 ? -26.633 1.426 1.590 1.00 41.89 181 PHE A CA 1
ATOM 1364 C C . PHE A 1 181 ? -25.653 0.674 2.491 1.00 43.12 181 PHE A C 1
ATOM 1365 O O . PHE A 1 181 ? -24.527 1.125 2.707 1.00 41.50 181 PHE A O 1
ATOM 1373 N N . ALA A 1 182 ? -26.086 -0.473 3.012 1.00 43.31 182 ALA A N 1
ATOM 1374 C CA . ALA A 1 182 ? -25.255 -1.279 3.905 1.00 43.73 182 ALA A CA 1
ATOM 1375 C C . ALA A 1 182 ? -23.982 -1.783 3.250 1.00 43.81 182 ALA A C 1
ATOM 1376 O O . ALA A 1 182 ? -22.913 -1.771 3.864 1.00 46.26 182 ALA A O 1
ATOM 1378 N N . GLY A 1 183 ? -24.093 -2.233 2.007 1.00 44.06 183 GLY A N 1
ATOM 1379 C CA . GLY A 1 183 ? -22.923 -2.740 1.309 1.00 43.41 183 GLY A CA 1
ATOM 1380 C C . GLY A 1 183 ? -21.881 -1.670 1.030 1.00 43.20 183 GLY A C 1
ATOM 1381 O O . GLY A 1 183 ? -20.704 -1.843 1.345 1.00 42.73 183 GLY A O 1
ATOM 1382 N N . VAL A 1 184 ? -22.312 -0.559 0.440 1.00 41.70 184 VAL A N 1
ATOM 1383 C CA . VAL A 1 184 ? -21.402 0.535 0.120 1.00 41.07 184 VAL A CA 1
ATOM 1384 C C . VAL A 1 184 ? -20.853 1.191 1.388 1.00 41.36 184 VAL A C 1
ATOM 1385 O O . VAL A 1 184 ? -19.647 1.370 1.518 1.00 41.54 184 VAL A O 1
ATOM 1389 N N . ALA A 1 185 ? -21.740 1.549 2.313 1.00 41.54 185 ALA A N 1
ATOM 1390 C CA . ALA A 1 185 ? -21.332 2.186 3.565 1.00 44.06 185 ALA A CA 1
ATOM 1391 C C . ALA A 1 185 ? -20.292 1.354 4.311 1.00 46.36 185 ALA A C 1
ATOM 1392 O O . ALA A 1 185 ? -19.254 1.871 4.733 1.00 47.96 185 ALA A O 1
ATOM 1394 N N . ALA A 1 186 ? -20.565 0.065 4.476 1.00 46.01 186 ALA A N 1
ATOM 1395 C CA . ALA A 1 186 ? -19.633 -0.799 5.177 1.00 45.70 186 ALA A CA 1
ATOM 1396 C C . ALA A 1 186 ? -18.242 -0.728 4.554 1.00 47.18 186 ALA A C 1
ATOM 1397 O O . ALA A 1 186 ? -17.241 -0.738 5.268 1.00 49.95 186 ALA A O 1
ATOM 1399 N N . TYR A 1 187 ? -18.174 -0.648 3.228 1.00 46.75 187 TYR A N 1
ATOM 1400 C CA . TYR A 1 187 ? -16.883 -0.585 2.550 1.00 47.26 187 TYR A CA 1
ATOM 1401 C C . TYR A 1 187 ? -16.224 0.782 2.678 1.00 47.62 187 TYR A C 1
ATOM 1402 O O . TYR A 1 187 ? -15.016 0.885 2.908 1.00 46.44 187 TYR A O 1
ATOM 1411 N N . LEU A 1 188 ? -17.013 1.834 2.510 1.00 47.11 188 LEU A N 1
ATOM 1412 C CA . LEU A 1 188 ? -16.474 3.175 2.619 1.00 48.75 188 LEU A CA 1
ATOM 1413 C C . LEU A 1 188 ? -15.927 3.402 4.025 1.00 50.07 188 LEU A C 1
ATOM 1414 O O . LEU A 1 188 ? -14.788 3.839 4.190 1.00 50.97 188 LEU A O 1
ATOM 1419 N N . GLN A 1 189 ? -16.736 3.081 5.033 1.00 50.99 189 GLN A N 1
ATOM 1420 C CA . GLN A 1 189 ? -16.342 3.261 6.427 1.00 51.60 189 GLN A CA 1
ATOM 1421 C C . GLN A 1 189 ? -15.152 2.398 6.812 1.00 53.46 189 GLN A C 1
ATOM 1422 O O . GLN A 1 189 ? -14.358 2.779 7.676 1.00 53.93 189 GLN A O 1
ATOM 1428 N N . ALA A 1 190 ? -15.032 1.234 6.183 1.00 53.16 190 ALA A N 1
ATOM 1429 C CA . ALA A 1 190 ? -13.907 0.355 6.462 1.00 54.87 190 ALA A CA 1
ATOM 1430 C C . ALA A 1 190 ? -12.648 1.080 5.992 1.00 58.30 190 ALA A C 1
ATOM 1431 O O . ALA A 1 190 ? -11.609 1.035 6.649 1.00 60.72 190 ALA A O 1
ATOM 1433 N N . GLN A 1 191 ? -12.761 1.759 4.851 1.00 59.30 191 GLN A N 1
ATOM 1434 C CA . GLN A 1 191 ? -11.656 2.509 4.265 1.00 59.33 191 GLN A CA 1
ATOM 1435 C C . GLN A 1 191 ? -11.353 3.764 5.080 1.00 60.38 191 GLN A C 1
ATOM 1436 O O . GLN A 1 191 ? -10.192 4.139 5.245 1.00 60.08 191 GLN A O 1
ATOM 1442 N N . ASP A 1 192 ? -12.403 4.414 5.578 1.00 59.51 192 ASP A N 1
ATOM 1443 C CA . ASP A 1 192 ? -12.251 5.636 6.353 1.00 59.91 192 ASP A CA 1
ATOM 1444 C C . ASP A 1 192 ? -13.407 5.808 7.337 1.00 60.36 192 ASP A C 1
ATOM 1445 O O . ASP A 1 192 ? -14.491 6.279 6.972 1.00 59.56 192 ASP A O 1
ATOM 1450 N N . SER A 1 193 ? -13.153 5.434 8.588 1.00 59.46 193 SER A N 1
ATOM 1451 C CA . SER A 1 193 ? -14.141 5.514 9.662 1.00 58.55 193 SER A CA 1
ATOM 1452 C C . SER A 1 193 ? -14.783 6.884 9.815 1.00 56.91 193 SER A C 1
ATOM 1453 O O . SER A 1 193 ? -15.879 7.002 10.355 1.00 57.69 193 SER A O 1
ATOM 1456 N N . ALA A 1 194 ? -14.102 7.921 9.347 1.00 54.55 194 ALA A N 1
ATOM 1457 C CA . ALA A 1 194 ? -14.632 9.271 9.459 1.00 52.95 194 ALA A CA 1
ATOM 1458 C C . ALA A 1 194 ? -15.845 9.482 8.563 1.00 51.87 194 ALA A C 1
ATOM 1459 O O . ALA A 1 194 ? -16.637 10.399 8.784 1.00 52.12 194 ALA A O 1
ATOM 1461 N N . THR A 1 195 ? -15.989 8.637 7.549 1.00 51.78 195 THR A N 1
ATOM 1462 C CA . THR A 1 195 ? -17.108 8.761 6.623 1.00 51.80 195 THR A CA 1
ATOM 1463 C C . THR A 1 195 ? -18.450 8.464 7.287 1.00 51.80 195 THR A C 1
ATOM 1464 O O . THR A 1 195 ? -18.662 7.383 7.844 1.00 51.90 195 THR A O 1
ATOM 1468 N N . LYS A 1 196 ? -19.353 9.433 7.221 1.00 50.82 196 LYS A N 1
ATOM 1469 C CA . LYS A 1 196 ? -20.673 9.281 7.804 1.00 52.68 196 LYS A CA 1
ATOM 1470 C C . LYS A 1 196 ? -21.588 8.537 6.837 1.00 52.40 196 LYS A C 1
ATOM 1471 O O . LYS A 1 196 ? -21.556 8.775 5.630 1.00 53.24 196 LYS A O 1
ATOM 1477 N N . ALA A 1 197 ? -22.402 7.639 7.377 1.00 50.99 197 ALA A N 1
ATOM 1478 C CA . ALA A 1 197 ? -23.343 6.871 6.580 1.00 48.77 197 ALA A CA 1
ATOM 1479 C C . ALA A 1 197 ? -24.736 7.367 6.943 1.00 49.02 197 ALA A C 1
ATOM 1480 O O . ALA A 1 197 ? -25.121 7.355 8.110 1.00 48.79 197 ALA A O 1
ATOM 1482 N N . VAL A 1 198 ? -25.488 7.803 5.938 1.00 48.82 198 VAL A N 1
ATOM 1483 C CA . VAL A 1 198 ? -26.827 8.331 6.150 1.00 48.00 198 VAL A CA 1
ATOM 1484 C C . VAL A 1 198 ? -27.892 7.604 5.321 1.00 50.46 198 VAL A C 1
ATOM 1485 O O . VAL A 1 198 ? -27.821 7.580 4.092 1.00 50.25 198 VAL A O 1
ATOM 1489 N N . VAL A 1 199 ? -28.880 7.019 5.998 1.00 51.44 199 VAL A N 1
ATOM 1490 C CA . VAL A 1 199 ? -29.955 6.300 5.320 1.00 53.29 199 VAL A CA 1
ATOM 1491 C C . VAL A 1 199 ? -31.107 7.227 4.965 1.00 54.02 199 VAL A C 1
ATOM 1492 O O . VAL A 1 199 ? -31.459 8.112 5.737 1.00 54.56 199 VAL A O 1
ATOM 1496 N N . VAL A 1 200 ? -31.701 7.005 3.799 1.00 54.87 200 VAL A N 1
ATOM 1497 C CA . VAL A 1 200 ? -32.826 7.809 3.339 1.00 55.89 200 VAL A CA 1
ATOM 1498 C C . VAL A 1 200 ? -34.062 6.933 3.198 1.00 57.86 200 VAL A C 1
ATOM 1499 O O . VAL A 1 200 ? -33.967 5.782 2.783 1.00 56.47 200 VAL A O 1
ATOM 1503 N N . GLU A 1 201 ? -35.220 7.485 3.541 1.00 62.19 201 GLU A N 1
ATOM 1504 C CA . GLU A 1 201 ? -36.479 6.755 3.433 1.00 67.53 201 GLU A CA 1
ATOM 1505 C C . GLU A 1 201 ? -37.628 7.684 3.049 1.00 70.30 201 GLU A C 1
ATOM 1506 O O . GLU A 1 201 ? -37.692 8.832 3.490 1.00 69.21 201 GLU A O 1
ATOM 1512 N N . PRO A 1 202 ? -38.552 7.196 2.210 1.00 74.56 202 PRO A N 1
ATOM 1513 C CA . PRO A 1 202 ? -39.694 8.012 1.789 1.00 78.11 202 PRO A CA 1
ATOM 1514 C C . PRO A 1 202 ? -40.676 8.166 2.944 1.00 81.91 202 PRO A C 1
ATOM 1515 O O . PRO A 1 202 ? -40.731 7.318 3.840 1.00 81.78 202 PRO A O 1
ATOM 1519 N N . GLU A 1 203 ? -41.441 9.252 2.926 1.00 86.51 203 GLU A N 1
ATOM 1520 C CA . GLU A 1 203 ? -42.420 9.511 3.976 1.00 90.65 203 GLU A CA 1
ATOM 1521 C C . GLU A 1 203 ? -43.347 8.309 4.099 1.00 93.05 203 GLU A C 1
ATOM 1522 O O . GLU A 1 203 ? -43.980 7.902 3.122 1.00 93.79 203 GLU A O 1
ATOM 1528 N N . GLY A 1 204 ? -43.415 7.739 5.299 1.00 95.32 204 GLY A N 1
ATOM 1529 C CA . GLY A 1 204 ? -44.263 6.583 5.520 1.00 98.48 204 GLY A CA 1
ATOM 1530 C C . GLY A 1 204 ? -43.475 5.301 5.712 1.00 100.82 204 GLY A C 1
ATOM 1531 O O . GLY A 1 204 ? -43.816 4.258 5.151 1.00 100.61 204 GLY A O 1
ATOM 1532 N N . SER A 1 205 ? -42.414 5.383 6.508 1.00 103.11 205 SER A N 1
ATOM 1533 C CA . SER A 1 205 ? -41.565 4.230 6.790 1.00 105.46 205 SER A CA 1
ATOM 1534 C C . SER A 1 205 ? -41.283 4.177 8.288 1.00 107.28 205 SER A C 1
ATOM 1535 O O . SER A 1 205 ? -41.377 5.192 8.980 1.00 108.16 205 SER A O 1
ATOM 1538 N N . ILE A 1 206 ? -40.934 2.991 8.780 1.00 109.09 206 ILE A N 1
ATOM 1539 C CA . ILE A 1 206 ? -40.651 2.789 10.200 1.00 109.98 206 ILE A CA 1
ATOM 1540 C C . ILE A 1 206 ? -39.200 3.092 10.583 1.00 110.61 206 ILE A C 1
ATOM 1541 O O . ILE A 1 206 ? -38.881 3.218 11.766 1.00 110.71 206 ILE A O 1
ATOM 1546 N N . LEU A 1 207 ? -38.327 3.214 9.585 1.00 111.17 207 LEU A N 1
ATOM 1547 C CA . LEU A 1 207 ? -36.911 3.491 9.830 1.00 111.51 207 LEU A CA 1
ATOM 1548 C C . LEU A 1 207 ? -36.671 4.744 10.673 1.00 112.04 207 LEU A C 1
ATOM 1549 O O . LEU A 1 207 ? -35.570 4.947 11.185 1.00 112.22 207 LEU A O 1
ATOM 1554 N N . ASN A 1 208 ? -37.696 5.580 10.816 1.00 112.66 208 ASN A N 1
ATOM 1555 C CA . ASN A 1 208 ? -37.572 6.803 11.605 1.00 113.39 208 ASN A CA 1
ATOM 1556 C C . ASN A 1 208 ? -38.786 7.043 12.499 1.00 114.35 208 ASN A C 1
ATOM 1557 O O . ASN A 1 208 ? -39.285 8.166 12.595 1.00 114.58 208 ASN A O 1
ATOM 1562 N N . GLY A 1 209 ? -39.255 5.982 13.151 1.00 114.88 209 GLY A N 1
ATOM 1563 C CA . GLY A 1 209 ? -40.402 6.095 14.036 1.00 115.86 209 GLY A CA 1
ATOM 1564 C C . GLY A 1 209 ? -41.621 6.727 13.390 1.00 116.32 209 GLY A C 1
ATOM 1565 O O . GLY A 1 209 ? -42.553 7.139 14.081 1.00 116.25 209 GLY A O 1
ATOM 1566 N N . GLY A 1 210 ? -41.615 6.801 12.062 1.00 116.80 210 GLY A N 1
ATOM 1567 C CA . GLY A 1 210 ? -42.731 7.391 11.347 1.00 117.16 210 GLY A CA 1
ATOM 1568 C C . GLY A 1 210 ? -43.924 6.458 11.248 1.00 117.41 210 GLY A C 1
ATOM 1569 O O . GLY A 1 210 ? -43.831 5.291 11.636 1.00 117.37 210 GLY A O 1
ATOM 1570 N N . PRO A 1 211 ? -45.062 6.943 10.721 1.00 117.51 211 PRO A N 1
ATOM 1571 C CA . PRO A 1 211 ? -46.268 6.116 10.585 1.00 117.04 211 PRO A CA 1
ATOM 1572 C C . PRO A 1 211 ? -46.105 5.046 9.510 1.00 116.55 211 PRO A C 1
ATOM 1573 O O . PRO A 1 211 ? -44.996 4.786 9.042 1.00 116.86 211 PRO A O 1
ATOM 1577 N N . ALA A 1 212 ? -47.213 4.427 9.123 1.00 115.48 212 ALA A N 1
ATOM 1578 C CA . ALA A 1 212 ? -47.183 3.394 8.098 1.00 114.44 212 ALA A CA 1
ATOM 1579 C C . ALA A 1 212 ? -48.211 3.712 7.021 1.00 113.79 212 ALA A C 1
ATOM 1580 O O . ALA A 1 212 ? -49.414 3.566 7.241 1.00 114.04 212 ALA A O 1
ATOM 1582 N N . HIS A 1 213 ? -47.736 4.157 5.862 1.00 112.63 213 HIS A N 1
ATOM 1583 C CA . HIS A 1 213 ? -48.620 4.487 4.748 1.00 111.22 213 HIS A CA 1
ATOM 1584 C C . HIS A 1 213 ? -47.892 4.414 3.407 1.00 110.49 213 HIS A C 1
ATOM 1585 O O . HIS A 1 213 ? -46.660 4.410 3.358 1.00 110.55 213 HIS A O 1
ATOM 1592 N N . ALA A 1 214 ? -48.664 4.352 2.325 1.00 109.26 214 ALA A N 1
ATOM 1593 C CA . ALA A 1 214 ? -48.107 4.278 0.977 1.00 107.99 214 ALA A CA 1
ATOM 1594 C C . ALA A 1 214 ? -47.496 5.612 0.551 1.00 106.97 214 ALA A C 1
ATOM 1595 O O . ALA A 1 214 ? -48.015 6.679 0.878 1.00 107.13 214 ALA A O 1
ATOM 1597 N N . HIS A 1 215 ? -46.389 5.545 -0.182 1.00 105.59 215 HIS A N 1
ATOM 1598 C CA . HIS A 1 215 ? -45.708 6.746 -0.652 1.00 103.55 215 HIS A CA 1
ATOM 1599 C C . HIS A 1 215 ? -45.601 6.726 -2.174 1.00 102.69 215 HIS A C 1
ATOM 1600 O O . HIS A 1 215 ? -45.740 5.674 -2.797 1.00 102.84 215 HIS A O 1
ATOM 1607 N N . ARG A 1 216 ? -45.358 7.891 -2.767 1.00 101.83 216 ARG A N 1
ATOM 1608 C CA . ARG A 1 216 ? -45.230 8.003 -4.215 1.00 100.75 216 ARG A CA 1
ATOM 1609 C C . ARG A 1 216 ? -43.853 7.526 -4.680 1.00 100.49 216 ARG A C 1
ATOM 1610 O O . ARG A 1 216 ? -43.706 7.031 -5.798 1.00 100.36 216 ARG A O 1
ATOM 1618 N N . THR A 1 217 ? -42.848 7.675 -3.819 1.00 99.81 217 THR A N 1
ATOM 1619 C CA . THR A 1 217 ? -41.490 7.250 -4.143 1.00 99.62 217 THR A CA 1
ATOM 1620 C C . THR A 1 217 ? -41.448 5.739 -4.367 1.00 100.94 217 THR A C 1
ATOM 1621 O O . THR A 1 217 ? -41.580 4.962 -3.423 1.00 101.37 217 THR A O 1
ATOM 1625 N N . GLU A 1 218 ? -41.258 5.329 -5.619 1.00 102.16 218 GLU A N 1
ATOM 1626 C CA . GLU A 1 218 ? -41.219 3.909 -5.973 1.00 102.95 218 GLU A CA 1
ATOM 1627 C C . GLU A 1 218 ? -39.813 3.297 -5.918 1.00 102.95 218 GLU A C 1
ATOM 1628 O O . GLU A 1 218 ? -38.825 3.945 -6.273 1.00 102.29 218 GLU A O 1
ATOM 1634 N N . GLY A 1 219 ? -39.740 2.043 -5.468 1.00 103.10 219 GLY A N 1
ATOM 1635 C CA . GLY A 1 219 ? -38.470 1.339 -5.374 1.00 102.98 219 GLY A CA 1
ATOM 1636 C C . GLY A 1 219 ? -37.864 1.286 -3.981 1.00 102.43 219 GLY A C 1
ATOM 1637 O O . GLY A 1 219 ? -37.199 0.315 -3.613 1.00 101.37 219 GLY A O 1
ATOM 1638 N N . ILE A 1 220 ? -38.098 2.331 -3.198 1.00 102.23 220 ILE A N 1
ATOM 1639 C CA . ILE A 1 220 ? -37.556 2.410 -1.854 1.00 103.09 220 ILE A CA 1
ATOM 1640 C C . ILE A 1 220 ? -38.653 2.298 -0.791 1.00 103.88 220 ILE A C 1
ATOM 1641 O O . ILE A 1 220 ? -39.842 2.254 -1.116 1.00 103.82 220 ILE A O 1
ATOM 1646 N N . GLY A 1 221 ? -38.246 2.244 0.476 1.00 104.82 221 GLY A N 1
ATOM 1647 C CA . GLY A 1 221 ? -39.195 2.131 1.574 1.00 105.83 221 GLY A CA 1
ATOM 1648 C C . GLY A 1 221 ? -38.946 0.880 2.401 1.00 106.66 221 GLY A C 1
ATOM 1649 O O . GLY A 1 221 ? -38.720 -0.193 1.844 1.00 106.58 221 GLY A O 1
ATOM 1650 N N . VAL A 1 222 ? -38.993 1.006 3.726 1.00 107.83 222 VAL A N 1
ATOM 1651 C CA . VAL A 1 222 ? -38.752 -0.136 4.611 1.00 108.33 222 VAL A CA 1
ATOM 1652 C C . VAL A 1 222 ? -39.962 -0.557 5.453 1.00 108.79 222 VAL A C 1
ATOM 1653 O O . VAL A 1 222 ? -40.616 0.276 6.088 1.00 108.87 222 VAL A O 1
ATOM 1657 N N . GLU A 1 223 ? -40.245 -1.859 5.454 1.00 108.96 223 GLU A N 1
ATOM 1658 C CA . GLU A 1 223 ? -41.358 -2.428 6.218 1.00 108.51 223 GLU A CA 1
ATOM 1659 C C . GLU A 1 223 ? -40.856 -2.826 7.607 1.00 107.46 223 GLU A C 1
ATOM 1660 O O . GLU A 1 223 ? -41.397 -2.403 8.633 1.00 107.09 223 GLU A O 1
ATOM 1666 N N . PHE A 1 224 ? -39.815 -3.652 7.619 1.00 105.64 224 PHE A N 1
ATOM 1667 C CA . PHE A 1 224 ? -39.191 -4.112 8.852 1.00 103.32 224 PHE A CA 1
ATOM 1668 C C . PHE A 1 224 ? -37.741 -3.649 8.784 1.00 100.45 224 PHE A C 1
ATOM 1669 O O . PHE A 1 224 ? -37.276 -3.221 7.728 1.00 99.57 224 PHE A O 1
ATOM 1677 N N . ILE A 1 225 ? -37.027 -3.727 9.900 1.00 97.16 225 ILE A N 1
ATOM 1678 C CA . ILE A 1 225 ? -35.635 -3.298 9.913 1.00 93.38 225 ILE A CA 1
ATOM 1679 C C . ILE A 1 225 ? -34.759 -4.254 9.107 1.00 89.87 225 ILE A C 1
ATOM 1680 O O . ILE A 1 225 ? -34.737 -5.459 9.362 1.00 90.31 225 ILE A O 1
ATOM 1685 N N . PRO A 1 226 ? -34.052 -3.731 8.095 1.00 86.07 226 PRO A N 1
ATOM 1686 C CA . PRO A 1 226 ? -33.190 -4.607 7.300 1.00 82.65 226 PRO A CA 1
ATOM 1687 C C . PRO A 1 226 ? -32.075 -5.157 8.189 1.00 79.19 226 PRO A C 1
ATOM 1688 O O . PRO A 1 226 ? -31.525 -4.443 9.031 1.00 78.99 226 PRO A O 1
ATOM 1692 N N . PRO A 1 227 ? -31.733 -6.438 8.020 1.00 75.84 227 PRO A N 1
ATOM 1693 C CA . PRO A 1 227 ? -30.675 -7.059 8.827 1.00 73.30 227 PRO A CA 1
ATOM 1694 C C . PRO A 1 227 ? -29.261 -6.604 8.454 1.00 70.93 227 PRO A C 1
ATOM 1695 O O . PRO A 1 227 ? -28.317 -6.745 9.236 1.00 71.14 227 PRO A O 1
ATOM 1699 N N . PHE A 1 228 ? -29.128 -6.042 7.258 1.00 67.07 228 PHE A N 1
ATOM 1700 C CA . PHE A 1 228 ? -27.842 -5.589 6.748 1.00 62.09 228 PHE A CA 1
ATOM 1701 C C . PHE A 1 228 ? -27.219 -4.408 7.485 1.00 61.56 228 PHE A C 1
ATOM 1702 O O . PHE A 1 228 ? -26.011 -4.186 7.393 1.00 60.17 228 PHE A O 1
ATOM 1710 N N . PHE A 1 229 ? -28.033 -3.661 8.222 1.00 61.39 229 PHE A N 1
ATOM 1711 C CA . PHE A 1 229 ? -27.543 -2.484 8.935 1.00 62.49 229 PHE A CA 1
ATOM 1712 C C . PHE A 1 229 ? -26.535 -2.746 10.061 1.00 64.05 229 PHE A C 1
ATOM 1713 O O . PHE A 1 229 ? -25.893 -1.817 10.549 1.00 63.06 229 PHE A O 1
ATOM 1721 N N . ASP A 1 230 ? -26.391 -4.002 10.468 1.00 65.90 230 ASP A N 1
ATOM 1722 C CA . ASP A 1 230 ? -25.461 -4.355 11.536 1.00 67.23 230 ASP A CA 1
ATOM 1723 C C . ASP A 1 230 ? -24.003 -4.085 11.161 1.00 66.68 230 ASP A C 1
ATOM 1724 O O . ASP A 1 230 ? -23.148 -3.953 12.035 1.00 66.17 230 ASP A O 1
ATOM 1729 N N . GLN A 1 231 ? -23.717 -4.007 9.865 1.00 65.89 231 GLN A N 1
ATOM 1730 C CA . GLN A 1 231 ? -22.346 -3.774 9.413 1.00 65.58 231 GLN A CA 1
ATOM 1731 C C . GLN A 1 231 ? -22.041 -2.301 9.163 1.00 62.77 231 GLN A C 1
ATOM 1732 O O . GLN A 1 231 ? -20.979 -1.958 8.639 1.00 62.67 231 GLN A O 1
ATOM 1738 N N . VAL A 1 232 ? -22.959 -1.431 9.558 1.00 59.68 232 VAL A N 1
ATOM 1739 C CA . VAL A 1 232 ? -22.790 -0.004 9.333 1.00 56.07 232 VAL A CA 1
ATOM 1740 C C . VAL A 1 232 ? -22.976 0.838 10.584 1.00 54.92 232 VAL A C 1
ATOM 1741 O O . VAL A 1 232 ? -23.778 0.511 11.457 1.00 53.29 232 VAL A O 1
ATOM 1745 N N . ARG A 1 233 ? -22.215 1.919 10.680 1.00 54.23 233 ARG A N 1
ATOM 1746 C CA . ARG A 1 233 ? -22.402 2.828 11.790 1.00 54.79 233 ARG A CA 1
ATOM 1747 C C . ARG A 1 233 ? -23.273 3.919 11.178 1.00 54.17 233 ARG A C 1
ATOM 1748 O O . ARG A 1 233 ? -22.774 4.897 10.638 1.00 53.73 233 ARG A O 1
ATOM 1756 N N . ILE A 1 234 ? -24.582 3.715 11.223 1.00 54.27 234 ILE A N 1
ATOM 1757 C CA . ILE A 1 234 ? -25.521 4.675 10.669 1.00 53.86 234 ILE A CA 1
ATOM 1758 C C . ILE A 1 234 ? -25.475 5.937 11.512 1.00 55.67 234 ILE A C 1
ATOM 1759 O O . ILE A 1 234 ? -25.803 5.920 12.696 1.00 58.05 234 ILE A O 1
ATOM 1764 N N . ASP A 1 235 ? -25.063 7.035 10.895 1.00 56.19 235 ASP A N 1
ATOM 1765 C CA . ASP A 1 235 ? -24.946 8.296 11.604 1.00 55.91 235 ASP A CA 1
ATOM 1766 C C . ASP A 1 235 ? -26.233 9.108 11.602 1.00 56.43 235 ASP A C 1
ATOM 1767 O O . ASP A 1 235 ? -26.402 10.006 12.427 1.00 56.52 235 ASP A O 1
ATOM 1772 N N . GLN A 1 236 ? -27.148 8.791 10.690 1.00 56.00 236 GLN A N 1
ATOM 1773 C CA . GLN A 1 236 ? -28.408 9.517 10.618 1.00 55.60 236 GLN A CA 1
ATOM 1774 C C . GLN A 1 236 ? -29.371 8.910 9.605 1.00 55.92 236 GLN A C 1
ATOM 1775 O O . GLN A 1 236 ? -28.952 8.323 8.605 1.00 56.45 236 GLN A O 1
ATOM 1781 N N . THR A 1 237 ? -30.667 9.054 9.874 1.00 54.17 237 THR A N 1
ATOM 1782 C CA . THR A 1 237 ? -31.706 8.547 8.985 1.00 52.24 237 THR A CA 1
ATOM 1783 C C . THR A 1 237 ? -32.559 9.740 8.575 1.00 52.45 237 THR A C 1
ATOM 1784 O O . THR A 1 237 ? -33.003 10.510 9.426 1.00 54.23 237 THR A O 1
ATOM 1788 N N . LEU A 1 238 ? -32.786 9.906 7.279 1.00 51.12 238 LEU A N 1
ATOM 1789 C CA . LEU A 1 238 ? -33.585 11.028 6.809 1.00 51.03 238 LEU A CA 1
ATOM 1790 C C . LEU A 1 238 ? -34.855 10.569 6.114 1.00 50.71 238 LEU A C 1
ATOM 1791 O O . LEU A 1 238 ? -34.853 9.592 5.370 1.00 51.18 238 LEU A O 1
ATOM 1796 N N . THR A 1 239 ? -35.944 11.280 6.374 1.00 50.35 239 THR A N 1
ATOM 1797 C CA . THR A 1 239 ? -37.229 10.961 5.778 1.00 50.12 239 THR A CA 1
ATOM 1798 C C . THR A 1 239 ? -37.524 12.072 4.792 1.00 50.16 239 THR A C 1
ATOM 1799 O O . THR A 1 239 ? -37.450 13.247 5.141 1.00 52.08 239 THR A O 1
ATOM 1803 N N . ILE A 1 240 ? -37.851 11.704 3.560 1.00 50.26 240 ILE A N 1
ATOM 1804 C CA . ILE A 1 240 ? -38.107 12.695 2.522 1.00 48.70 240 ILE A CA 1
ATOM 1805 C C . ILE A 1 240 ? -39.533 12.675 1.999 1.00 50.56 240 ILE A C 1
ATOM 1806 O O . ILE A 1 240 ? -40.055 11.630 1.632 1.00 51.67 240 ILE A O 1
ATOM 1811 N N . ALA A 1 241 ? -40.162 13.841 1.957 1.00 52.86 241 ALA A N 1
ATOM 1812 C CA . ALA A 1 241 ? -41.522 13.926 1.453 1.00 54.86 241 ALA A CA 1
ATOM 1813 C C . ALA A 1 241 ? -41.487 13.655 -0.045 1.00 56.10 241 ALA A C 1
ATOM 1814 O O . ALA A 1 241 ? -40.505 13.975 -0.715 1.00 56.24 241 ALA A O 1
ATOM 1816 N N . ASP A 1 242 ? -42.556 13.061 -0.566 1.00 57.50 242 ASP A N 1
ATOM 1817 C CA . ASP A 1 242 ? -42.631 12.757 -1.987 1.00 58.50 242 ASP A CA 1
ATOM 1818 C C . ASP A 1 242 ? -42.491 14.034 -2.788 1.00 58.43 242 ASP A C 1
ATOM 1819 O O . ASP A 1 242 ? -41.865 14.049 -3.843 1.00 60.10 242 ASP A O 1
ATOM 1824 N N . ASN A 1 243 ? -43.077 15.111 -2.285 1.00 58.50 243 ASN A N 1
ATOM 1825 C CA . ASN A 1 243 ? -43.012 16.383 -2.986 1.00 59.08 243 ASN A CA 1
ATOM 1826 C C . ASN A 1 243 ? -41.576 16.838 -3.241 1.00 57.06 243 ASN A C 1
ATOM 1827 O O . ASN A 1 243 ? -41.295 17.471 -4.257 1.00 57.79 243 ASN A O 1
ATOM 1832 N N . ASP A 1 244 ? -40.669 16.511 -2.327 1.00 54.88 244 ASP A N 1
ATOM 1833 C CA . ASP A 1 244 ? -39.270 16.890 -2.479 1.00 52.70 244 ASP A CA 1
ATOM 1834 C C . ASP A 1 244 ? -38.587 15.991 -3.503 1.00 51.05 244 ASP A C 1
ATOM 1835 O O . ASP A 1 244 ? -37.871 16.469 -4.387 1.00 50.19 244 ASP A O 1
ATOM 1840 N N . ALA A 1 245 ? -38.819 14.686 -3.376 1.00 47.92 245 ALA A N 1
ATOM 1841 C CA . ALA A 1 245 ? -38.236 13.710 -4.282 1.00 46.68 245 ALA A CA 1
ATOM 1842 C C . ALA A 1 245 ? -38.578 14.024 -5.736 1.00 46.30 245 ALA A C 1
ATOM 1843 O O . ALA A 1 245 ? -37.685 14.163 -6.571 1.00 49.25 245 ALA A O 1
ATOM 1845 N N . PHE A 1 246 ? -39.867 14.148 -6.036 1.00 44.79 246 PHE A N 1
ATOM 1846 C CA . PHE A 1 246 ? -40.302 14.427 -7.398 1.00 44.03 246 PHE A CA 1
ATOM 1847 C C . PHE A 1 246 ? -39.875 15.807 -7.891 1.00 44.04 246 PHE A C 1
ATOM 1848 O O . PHE A 1 246 ? -39.715 16.021 -9.092 1.00 45.29 246 PHE A O 1
ATOM 1856 N N . ALA A 1 247 ? -39.679 16.744 -6.969 1.00 42.85 247 ALA A N 1
ATOM 1857 C CA . ALA A 1 247 ? -39.230 18.077 -7.361 1.00 41.82 247 ALA A CA 1
ATOM 1858 C C . ALA A 1 247 ? -37.831 17.911 -7.956 1.00 41.01 247 ALA A C 1
ATOM 1859 O O . ALA A 1 247 ? -37.526 18.449 -9.017 1.00 41.02 247 ALA A O 1
ATOM 1861 N N . GLN A 1 248 ? -36.982 17.159 -7.262 1.00 39.57 248 GLN A N 1
ATOM 1862 C CA . GLN A 1 248 ? -35.630 16.919 -7.742 1.00 41.67 248 GLN A CA 1
ATOM 1863 C C . GLN A 1 248 ? -35.655 16.213 -9.099 1.00 40.80 248 GLN A C 1
ATOM 1864 O O . GLN A 1 248 ? -34.795 16.452 -9.941 1.00 39.98 248 GLN A O 1
ATOM 1870 N N . VAL A 1 249 ? -36.635 15.339 -9.312 1.00 40.03 249 VAL A N 1
ATOM 1871 C CA . VAL A 1 249 ? -36.717 14.637 -10.588 1.00 40.17 249 VAL A CA 1
ATOM 1872 C C . VAL A 1 249 ? -36.944 15.662 -11.686 1.00 41.76 249 VAL A C 1
ATOM 1873 O O . VAL A 1 249 ? -36.261 15.651 -12.707 1.00 40.83 249 VAL A O 1
ATOM 1877 N N . ARG A 1 250 ? -37.891 16.565 -11.452 1.00 44.38 250 ARG A N 1
ATOM 1878 C CA . ARG A 1 250 ? -38.216 17.607 -12.419 1.00 44.88 250 ARG A CA 1
ATOM 1879 C C . ARG A 1 250 ? -37.056 18.578 -12.653 1.00 45.01 250 ARG A C 1
ATOM 1880 O O . ARG A 1 250 ? -36.737 18.921 -13.799 1.00 43.56 250 ARG A O 1
ATOM 1888 N N . HIS A 1 251 ? -36.422 19.006 -11.565 1.00 44.54 251 HIS A N 1
ATOM 1889 C CA . HIS A 1 251 ? -35.318 19.959 -11.634 1.00 43.83 251 HIS A CA 1
ATOM 1890 C C . HIS A 1 251 ? -34.081 19.427 -12.358 1.00 45.06 251 HIS A C 1
ATOM 1891 O O . HIS A 1 251 ? -33.564 20.085 -13.271 1.00 45.80 251 HIS A O 1
ATOM 1903 N N . LEU A 1 252 ? -33.613 18.238 -11.983 1.00 42.92 252 LEU A N 1
ATOM 1904 C CA . LEU A 1 252 ? -32.433 17.674 -12.624 1.00 42.26 252 LEU A CA 1
ATOM 1905 C C . LEU A 1 252 ? -32.618 17.441 -14.120 1.00 41.99 252 LEU A C 1
ATOM 1906 O O . LEU A 1 252 ? -31.678 17.585 -14.896 1.00 44.33 252 LEU A O 1
ATOM 1911 N N . ALA A 1 253 ? -33.828 17.082 -14.529 1.00 40.42 253 ALA A N 1
ATOM 1912 C CA . ALA A 1 253 ? -34.106 16.848 -15.940 1.00 40.27 253 ALA A CA 1
ATOM 1913 C C . ALA A 1 253 ? -34.160 18.169 -16.714 1.00 41.37 253 ALA A C 1
ATOM 1914 O O . ALA A 1 253 ? -33.582 18.296 -17.802 1.00 40.72 253 ALA A O 1
ATOM 1916 N N . ARG A 1 254 ? -34.856 19.148 -16.142 1.00 41.75 254 ARG A N 1
ATOM 1917 C CA . ARG A 1 254 ? -35.027 20.462 -16.766 1.00 43.36 254 ARG A CA 1
ATOM 1918 C C . ARG A 1 254 ? -33.738 21.265 -16.871 1.00 42.38 254 ARG A C 1
ATOM 1919 O O . ARG A 1 254 ? -33.500 21.935 -17.869 1.00 40.58 254 ARG A O 1
ATOM 1932 N N . ASP A 1 255 ? -32.904 21.187 -15.841 1.00 44.66 255 ASP A N 1
ATOM 1933 C CA . ASP A 1 255 ? -31.660 21.945 -15.822 1.00 46.32 255 ASP A CA 1
ATOM 1934 C C . ASP A 1 255 ? -30.407 21.222 -16.297 1.00 47.79 255 ASP A C 1
ATOM 1935 O O . ASP A 1 255 ? -29.496 21.861 -16.830 1.00 48.12 255 ASP A O 1
ATOM 1940 N N . HIS A 1 256 ? -30.357 19.902 -16.122 1.00 47.32 256 HIS A N 1
ATOM 1941 C CA . HIS A 1 256 ? -29.164 19.151 -16.494 1.00 46.79 256 HIS A CA 1
ATOM 1942 C C . HIS A 1 256 ? -29.311 17.920 -17.378 1.00 46.18 256 HIS A C 1
ATOM 1943 O O . HIS A 1 256 ? -28.325 17.237 -17.650 1.00 47.08 256 HIS A O 1
ATOM 1950 N N . GLY A 1 257 ? -30.524 17.628 -17.825 1.00 45.11 257 GLY A N 1
ATOM 1951 C CA . GLY A 1 257 ? -30.715 16.479 -18.690 1.00 41.88 257 GLY A CA 1
ATOM 1952 C C . GLY A 1 257 ? -30.529 15.150 -17.989 1.00 41.32 257 GLY A C 1
ATOM 1953 O O . GLY A 1 257 ? -30.263 14.136 -18.626 1.00 41.10 257 GLY A O 1
ATOM 1954 N N . LEU A 1 258 ? -30.655 15.148 -16.671 1.00 41.66 258 LEU A N 1
ATOM 1955 C CA . LEU A 1 258 ? -30.515 13.911 -15.920 1.00 43.00 258 LEU A CA 1
ATOM 1956 C C . LEU A 1 258 ? -31.909 13.332 -15.700 1.00 43.07 258 LEU A C 1
ATOM 1957 O O . LEU A 1 258 ? -32.734 13.924 -15.000 1.00 45.07 258 LEU A O 1
ATOM 1962 N N . LEU A 1 259 ? -32.166 12.188 -16.329 1.00 42.17 259 LEU A N 1
ATOM 1963 C CA . LEU A 1 259 ? -33.445 11.496 -16.232 1.00 42.04 259 LEU A CA 1
ATOM 1964 C C . LEU A 1 259 ? -33.327 10.481 -15.108 1.00 42.07 259 LEU A C 1
ATOM 1965 O O . LEU A 1 259 ? -32.838 9.371 -15.317 1.00 43.74 259 LEU A O 1
ATOM 1970 N N . ILE A 1 260 ? -33.785 10.865 -13.922 1.00 41.16 260 ILE A N 1
ATOM 1971 C CA . ILE A 1 260 ? -33.688 10.012 -12.750 1.00 41.35 260 ILE A CA 1
ATOM 1972 C C . ILE A 1 260 ? -35.031 9.563 -12.187 1.00 42.92 260 ILE A C 1
ATOM 1973 O O . ILE A 1 260 ? -36.056 10.222 -12.381 1.00 43.64 260 ILE A O 1
ATOM 1978 N N . GLY A 1 261 ? -35.011 8.437 -11.476 1.00 42.65 261 GLY A N 1
ATOM 1979 C CA . GLY A 1 261 ? -36.218 7.919 -10.861 1.00 42.06 261 GLY A CA 1
ATOM 1980 C C . GLY A 1 261 ? -36.536 8.681 -9.588 1.00 42.92 261 GLY A C 1
ATOM 1981 O O . GLY A 1 261 ? -35.701 9.448 -9.089 1.00 42.30 261 GLY A O 1
ATOM 1982 N N . SER A 1 262 ? -37.732 8.465 -9.050 1.00 41.27 262 SER A N 1
ATOM 1983 C CA . SER A 1 262 ? -38.149 9.162 -7.845 1.00 40.49 262 SER A CA 1
ATOM 1984 C C . SER A 1 262 ? -37.259 8.861 -6.649 1.00 40.99 262 SER A C 1
ATOM 1985 O O . SER A 1 262 ? -37.034 9.736 -5.811 1.00 40.50 262 SER A O 1
ATOM 1988 N N . SER A 1 263 ? -36.750 7.634 -6.552 1.00 41.51 263 SER A N 1
ATOM 1989 C CA . SER A 1 263 ? -35.876 7.298 -5.424 1.00 42.03 263 SER A CA 1
ATOM 1990 C C . SER A 1 263 ? -34.557 8.071 -5.519 1.00 44.19 263 SER A C 1
ATOM 1991 O O . SER A 1 263 ? -33.912 8.337 -4.502 1.00 45.35 263 SER A O 1
ATOM 1994 N N . SER A 1 264 ? -34.158 8.424 -6.743 1.00 44.67 264 SER A N 1
ATOM 1995 C CA . SER A 1 264 ? -32.934 9.197 -6.965 1.00 44.79 264 SER A CA 1
ATOM 1996 C C . SER A 1 264 ? -33.201 10.601 -6.429 1.00 44.19 264 SER A C 1
ATOM 1997 O O . SER A 1 264 ? -32.395 11.164 -5.691 1.00 44.13 264 SER A O 1
ATOM 2000 N N . GLY A 1 265 ? -34.347 11.156 -6.813 1.00 43.78 265 GLY A N 1
ATOM 2001 C CA . GLY A 1 265 ? -34.726 12.476 -6.346 1.00 43.91 265 GLY A CA 1
ATOM 2002 C C . GLY A 1 265 ? -34.778 12.526 -4.827 1.00 42.53 265 GLY A C 1
ATOM 2003 O O . GLY A 1 265 ? -34.361 13.507 -4.216 1.00 41.83 265 GLY A O 1
ATOM 2004 N N . ALA A 1 266 ? -35.283 11.467 -4.206 1.00 40.54 266 ALA A N 1
ATOM 2005 C CA . ALA A 1 266 ? -35.360 11.439 -2.757 1.00 41.63 266 ALA A CA 1
ATOM 2006 C C . ALA A 1 266 ? -33.941 11.463 -2.164 1.00 41.59 266 ALA A C 1
ATOM 2007 O O . ALA A 1 266 ? -33.684 12.120 -1.150 1.00 40.36 266 ALA A O 1
ATOM 2009 N N . ALA A 1 267 ? -33.026 10.747 -2.813 1.00 41.26 267 ALA A N 1
ATOM 2010 C CA . ALA A 1 267 ? -31.633 10.681 -2.377 1.00 40.14 267 ALA A CA 1
ATOM 2011 C C . ALA A 1 267 ? -30.908 12.024 -2.544 1.00 39.51 267 ALA A C 1
ATOM 2012 O O . ALA A 1 267 ? -30.065 12.384 -1.727 1.00 39.30 267 ALA A O 1
ATOM 2014 N N . LEU A 1 268 ? -31.222 12.759 -3.604 1.00 38.24 268 LEU A N 1
ATOM 2015 C CA . LEU A 1 268 ? -30.590 14.056 -3.813 1.00 39.76 268 LEU A CA 1
ATOM 2016 C C . LEU A 1 268 ? -31.148 15.029 -2.785 1.00 41.41 268 LEU A C 1
ATOM 2017 O O . LEU A 1 268 ? -30.398 15.802 -2.183 1.00 41.78 268 LEU A O 1
ATOM 2022 N N . ALA A 1 269 ? -32.466 14.990 -2.587 1.00 41.43 269 ALA A N 1
ATOM 2023 C CA . ALA A 1 269 ? -33.109 15.874 -1.618 1.00 42.10 269 ALA A CA 1
ATOM 2024 C C . ALA A 1 269 ? -32.506 15.639 -0.231 1.00 42.66 269 ALA A C 1
ATOM 2025 O O . ALA A 1 269 ? -32.276 16.583 0.530 1.00 42.92 269 ALA A O 1
ATOM 2027 N N . ALA A 1 270 ? -32.241 14.380 0.093 1.00 42.28 270 ALA A N 1
ATOM 2028 C CA . ALA A 1 270 ? -31.662 14.063 1.392 1.00 44.45 270 ALA A CA 1
ATOM 2029 C C . ALA A 1 270 ? -30.242 14.623 1.472 1.00 43.94 270 ALA A C 1
ATOM 2030 O O . ALA A 1 270 ? -29.849 15.209 2.482 1.00 43.09 270 ALA A O 1
ATOM 2032 N N . SER A 1 271 ? -29.487 14.444 0.393 1.00 42.39 271 SER A N 1
ATOM 2033 C CA . SER A 1 271 ? -28.113 14.918 0.313 1.00 42.86 271 SER A CA 1
ATOM 2034 C C . SER A 1 271 ? -28.024 16.442 0.453 1.00 43.34 271 SER A C 1
ATOM 2035 O O . SER A 1 271 ? -27.132 16.957 1.120 1.00 42.57 271 SER A O 1
ATOM 2038 N N . LEU A 1 272 ? -28.944 17.157 -0.185 1.00 44.79 272 LEU A N 1
ATOM 2039 C CA . LEU A 1 272 ? -28.971 18.613 -0.105 1.00 48.68 272 LEU A CA 1
ATOM 2040 C C . LEU A 1 272 ? -29.296 19.026 1.333 1.00 50.95 272 LEU A C 1
ATOM 2041 O O . LEU A 1 272 ? -28.769 20.014 1.847 1.00 51.28 272 LEU A O 1
ATOM 2046 N N . GLN A 1 273 ? -30.169 18.255 1.974 1.00 52.06 273 GLN A N 1
ATOM 2047 C CA . GLN A 1 273 ? -30.562 18.515 3.352 1.00 53.88 273 GLN A CA 1
ATOM 2048 C C . GLN A 1 273 ? -29.358 18.315 4.274 1.00 53.68 273 GLN A C 1
ATOM 2049 O O . GLN A 1 273 ? -29.100 19.120 5.174 1.00 54.01 273 GLN A O 1
ATOM 2055 N N . LEU A 1 274 ? -28.624 17.231 4.043 1.00 51.93 274 LEU A N 1
ATOM 2056 C CA . LEU A 1 274 ? -27.454 16.916 4.844 1.00 51.35 274 LEU A CA 1
ATOM 2057 C C . LEU A 1 274 ? -26.396 18.009 4.706 1.00 52.70 274 LEU A C 1
ATOM 2058 O O . LEU A 1 274 ? -25.705 18.337 5.669 1.00 52.43 274 LEU A O 1
ATOM 2063 N N . ALA A 1 275 ? -26.283 18.574 3.507 1.00 52.79 275 ALA A N 1
ATOM 2064 C CA . ALA A 1 275 ? -25.310 19.626 3.241 1.00 53.66 275 ALA A CA 1
ATOM 2065 C C . ALA A 1 275 ? -25.490 20.841 4.151 1.00 55.03 275 ALA A C 1
ATOM 2066 O O . ALA A 1 275 ? -24.505 21.486 4.529 1.00 54.75 275 ALA A O 1
ATOM 2068 N N . THR A 1 276 ? -26.737 21.153 4.506 1.00 54.57 276 THR A N 1
ATOM 2069 C CA . THR A 1 276 ? -27.006 22.303 5.369 1.00 56.32 276 THR A CA 1
ATOM 2070 C C . THR A 1 276 ? -26.573 22.068 6.814 1.00 56.96 276 THR A C 1
ATOM 2071 O O . THR A 1 276 ? -26.565 22.995 7.616 1.00 58.84 276 THR A O 1
ATOM 2075 N N . ASN A 1 277 ? -26.208 20.839 7.150 1.00 57.32 277 ASN A N 1
ATOM 2076 C CA . ASN A 1 277 ? -25.796 20.548 8.514 1.00 58.39 277 ASN A CA 1
ATOM 2077 C C . ASN A 1 277 ? -24.450 19.854 8.596 1.00 56.71 277 ASN A C 1
ATOM 2078 O O . ASN A 1 277 ? -24.140 19.190 9.581 1.00 58.98 277 ASN A O 1
ATOM 2083 N N . LEU A 1 278 ? -23.657 20.001 7.546 1.00 54.64 278 LEU A N 1
ATOM 2084 C CA . LEU A 1 278 ? -22.323 19.421 7.512 1.00 52.09 278 LEU A CA 1
ATOM 2085 C C . LEU A 1 278 ? -21.392 20.607 7.308 1.00 49.16 278 LEU A C 1
ATOM 2086 O O . LEU A 1 278 ? -21.816 21.654 6.814 1.00 47.14 278 LEU A O 1
ATOM 2091 N N . PRO A 1 279 ? -20.118 20.466 7.695 1.00 46.84 279 PRO A N 1
ATOM 2092 C CA . PRO A 1 279 ? -19.171 21.571 7.519 1.00 46.77 279 PRO A CA 1
ATOM 2093 C C . PRO A 1 279 ? -19.125 22.009 6.056 1.00 48.22 279 PRO A C 1
ATOM 2094 O O . PRO A 1 279 ? -19.449 21.225 5.153 1.00 49.37 279 PRO A O 1
ATOM 2098 N N . ALA A 1 280 ? -18.729 23.257 5.831 1.00 48.18 280 ALA A N 1
ATOM 2099 C CA . ALA A 1 280 ? -18.628 23.807 4.482 1.00 48.80 280 ALA A CA 1
ATOM 2100 C C . ALA A 1 280 ? -17.581 23.047 3.674 1.00 48.27 280 ALA A C 1
ATOM 2101 O O . ALA A 1 280 ? -16.699 22.395 4.234 1.00 46.73 280 ALA A O 1
ATOM 2103 N N . ASN A 1 281 ? -17.688 23.137 2.355 1.00 49.42 281 ASN A N 1
ATOM 2104 C CA . ASN A 1 281 ? -16.751 22.463 1.461 1.00 50.37 281 ASN A CA 1
ATOM 2105 C C . ASN A 1 281 ? -16.704 20.963 1.738 1.00 50.15 281 ASN A C 1
ATOM 2106 O O . ASN A 1 281 ? -15.638 20.342 1.687 1.00 51.52 281 ASN A O 1
ATOM 2111 N N . SER A 1 282 ? -17.862 20.384 2.036 1.00 48.93 282 SER A N 1
ATOM 2112 C CA . SER A 1 282 ? -17.943 18.955 2.307 1.00 48.29 282 SER A CA 1
ATOM 2113 C C . SER A 1 282 ? -18.200 18.183 1.010 1.00 47.14 282 SER A C 1
ATOM 2114 O O . SER A 1 282 ? -18.698 18.745 0.028 1.00 45.13 282 SER A O 1
ATOM 2117 N N . HIS A 1 283 ? -17.853 16.900 1.012 1.00 46.20 283 HIS A N 1
ATOM 2118 C CA . HIS A 1 283 ? -18.057 16.049 -0.154 1.00 46.93 283 HIS A CA 1
ATOM 2119 C C . HIS A 1 283 ? -19.016 14.905 0.167 1.00 46.04 283 HIS A C 1
ATOM 2120 O O . HIS A 1 283 ? -18.696 13.986 0.927 1.00 44.33 283 HIS A O 1
ATOM 2127 N N . ILE A 1 284 ? -20.204 14.987 -0.424 1.00 43.87 284 ILE A N 1
ATOM 2128 C CA . ILE A 1 284 ? -21.261 14.011 -0.212 1.00 43.23 284 ILE A CA 1
ATOM 2129 C C . ILE A 1 284 ? -21.460 13.121 -1.434 1.00 43.37 284 ILE A C 1
ATOM 2130 O O . ILE A 1 284 ? -21.544 13.616 -2.557 1.00 44.56 284 ILE A O 1
ATOM 2135 N N . VAL A 1 285 ? -21.534 11.812 -1.210 1.00 42.33 285 VAL A N 1
ATOM 2136 C CA . VAL A 1 285 ? -21.739 10.853 -2.294 1.00 41.79 285 VAL A CA 1
ATOM 2137 C C . VAL A 1 285 ? -23.072 10.129 -2.128 1.00 41.82 285 VAL A C 1
ATOM 2138 O O . VAL A 1 285 ? -23.411 9.682 -1.029 1.00 40.05 285 VAL A O 1
ATOM 2142 N N . THR A 1 286 ? -23.817 10.007 -3.221 1.00 40.65 286 THR A N 1
ATOM 2143 C CA . THR A 1 286 ? -25.097 9.315 -3.187 1.00 40.39 286 THR A CA 1
ATOM 2144 C C . THR A 1 286 ? -25.302 8.451 -4.441 1.00 40.68 286 THR A C 1
ATOM 2145 O O . THR A 1 286 ? -24.515 8.516 -5.380 1.00 40.54 286 THR A O 1
ATOM 2149 N N . ILE A 1 287 ? -26.354 7.633 -4.444 1.00 41.52 287 ILE A N 1
ATOM 2150 C CA . ILE A 1 287 ? -26.642 6.739 -5.566 1.00 40.43 287 ILE A CA 1
ATOM 2151 C C . ILE A 1 287 ? -27.980 7.051 -6.231 1.00 40.92 287 ILE A C 1
ATOM 2152 O O . ILE A 1 287 ? -28.976 7.310 -5.547 1.00 42.17 287 ILE A O 1
ATOM 2157 N N . PHE A 1 288 ? -27.990 7.035 -7.562 1.00 38.93 288 PHE A N 1
ATOM 2158 C CA . PHE A 1 288 ? -29.207 7.248 -8.346 1.00 37.94 288 PHE A CA 1
ATOM 2159 C C . PHE A 1 288 ? -29.442 5.851 -8.921 1.00 37.04 288 PHE A C 1
ATOM 2160 O O . PHE A 1 288 ? -28.880 5.495 -9.947 1.00 37.73 288 PHE A O 1
ATOM 2168 N N . PRO A 1 289 ? -30.288 5.044 -8.265 1.00 38.56 289 PRO A N 1
ATOM 2169 C CA . PRO A 1 289 ? -30.576 3.673 -8.707 1.00 37.69 289 PRO A CA 1
ATOM 2170 C C . PRO A 1 289 ? -31.128 3.426 -10.106 1.00 38.22 289 PRO A C 1
ATOM 2171 O O . PRO A 1 289 ? -30.720 2.465 -10.761 1.00 40.21 289 PRO A O 1
ATOM 2175 N N . ASP A 1 290 ? -32.059 4.254 -10.568 1.00 38.22 290 ASP A N 1
ATOM 2176 C CA . ASP A 1 290 ? -32.607 4.051 -11.906 1.00 37.98 290 ASP A CA 1
ATOM 2177 C C . ASP A 1 290 ? -33.121 5.314 -12.573 1.00 38.80 290 ASP A C 1
ATOM 2178 O O . ASP A 1 290 ? -33.034 6.405 -12.016 1.00 38.82 290 ASP A O 1
ATOM 2183 N N . SER A 1 291 ? -33.643 5.152 -13.780 1.00 40.26 291 SER A N 1
ATOM 2184 C CA . SER A 1 291 ? -34.123 6.262 -14.583 1.00 41.84 291 SER A CA 1
ATOM 2185 C C . SER A 1 291 ? -35.605 6.553 -14.386 1.00 44.70 291 SER A C 1
ATOM 2186 O O . SER A 1 291 ? -36.329 5.772 -13.765 1.00 46.27 291 SER A O 1
ATOM 2189 N N . SER A 1 292 ? -36.040 7.688 -14.924 1.00 44.87 292 SER A N 1
ATOM 2190 C CA . SER A 1 292 ? -37.431 8.113 -14.850 1.00 45.87 292 SER A CA 1
ATOM 2191 C C . SER A 1 292 ? -38.212 7.513 -16.023 1.00 47.29 292 SER A C 1
ATOM 2192 O O . SER A 1 292 ? -39.434 7.383 -15.961 1.00 46.71 292 SER A O 1
ATOM 2195 N N . GLU A 1 293 ? -37.498 7.168 -17.093 1.00 48.44 293 GLU A N 1
ATOM 2196 C CA . GLU A 1 293 ? -38.111 6.587 -18.285 1.00 52.10 293 GLU A CA 1
ATOM 2197 C C . GLU A 1 293 ? -38.950 5.366 -17.926 1.00 51.36 293 GLU A C 1
ATOM 2198 O O . GLU A 1 293 ? -39.941 5.063 -18.582 1.00 51.79 293 GLU A O 1
ATOM 2204 N N . ARG A 1 294 ? -38.541 4.682 -16.866 1.00 51.21 294 ARG A N 1
ATOM 2205 C CA . ARG A 1 294 ? -39.210 3.481 -16.386 1.00 52.44 294 ARG A CA 1
ATOM 2206 C C . ARG A 1 294 ? -40.507 3.777 -15.609 1.00 52.50 294 ARG A C 1
ATOM 2207 O O . ARG A 1 294 ? -41.182 2.854 -15.138 1.00 52.19 294 ARG A O 1
ATOM 2215 N N . TYR A 1 295 ? -40.849 5.057 -15.479 1.00 50.99 295 TYR A N 1
ATOM 2216 C CA . TYR A 1 295 ? -42.049 5.471 -14.754 1.00 51.66 295 TYR A CA 1
ATOM 2217 C C . TYR A 1 295 ? -42.880 6.488 -15.535 1.00 54.47 295 TYR A C 1
ATOM 2218 O O . TYR A 1 295 ? -43.711 7.188 -14.957 1.00 54.74 295 TYR A O 1
ATOM 2227 N N . LEU A 1 296 ? -42.652 6.573 -16.841 1.00 57.16 296 LEU A N 1
ATOM 2228 C CA . LEU A 1 296 ? -43.389 7.511 -17.680 1.00 60.24 296 LEU A CA 1
ATOM 2229 C C . LEU A 1 296 ? -44.888 7.219 -17.642 1.00 62.33 296 LEU A C 1
ATOM 2230 O O . LEU A 1 296 ? -45.709 8.130 -17.728 1.00 64.46 296 LEU A O 1
ATOM 2235 N N . SER A 1 297 ? -45.240 5.944 -17.503 1.00 65.17 297 SER A N 1
ATOM 2236 C CA . SER A 1 297 ? -46.645 5.534 -17.450 1.00 66.71 297 SER A CA 1
ATOM 2237 C C . SER A 1 297 ? -47.273 5.901 -16.109 1.00 68.10 297 SER A C 1
ATOM 2238 O O . SER A 1 297 ? -48.462 5.654 -15.882 1.00 69.85 297 SER A O 1
ATOM 2241 N N . GLN A 1 298 ? -46.471 6.487 -15.225 1.00 67.22 298 GLN A N 1
ATOM 2242 C CA . GLN A 1 298 ? -46.944 6.878 -13.905 1.00 66.04 298 GLN A CA 1
ATOM 2243 C C . GLN A 1 298 ? -46.890 8.389 -13.716 1.00 65.10 298 GLN A C 1
ATOM 2244 O O . GLN A 1 298 ? -46.961 8.883 -12.590 1.00 64.55 298 GLN A O 1
ATOM 2250 N N . LYS A 1 299 ? -46.759 9.118 -14.819 1.00 64.53 299 LYS A N 1
ATOM 2251 C CA . LYS A 1 299 ? -46.708 10.577 -14.772 1.00 65.06 299 LYS A CA 1
ATOM 2252 C C . LYS A 1 299 ? -45.660 11.083 -13.782 1.00 63.32 299 LYS A C 1
ATOM 2253 O O . LYS A 1 299 ? -45.942 11.965 -12.973 1.00 62.61 299 LYS A O 1
ATOM 2259 N N . ILE A 1 300 ? -44.451 10.530 -13.857 1.00 61.87 300 ILE A N 1
ATOM 2260 C CA . ILE A 1 300 ? -43.369 10.916 -12.956 1.00 59.53 300 ILE A CA 1
ATOM 2261 C C . ILE A 1 300 ? -42.960 12.384 -13.073 1.00 60.65 300 ILE A C 1
ATOM 2262 O O . ILE A 1 300 ? -42.472 12.969 -12.107 1.00 61.28 300 ILE A O 1
ATOM 2267 N N . TYR A 1 301 ? -43.155 12.981 -14.245 1.00 61.43 301 TYR A N 1
ATOM 2268 C CA . TYR A 1 301 ? -42.798 14.385 -14.439 1.00 62.78 301 TYR A CA 1
ATOM 2269 C C . TYR A 1 301 ? -44.013 15.309 -14.300 1.00 65.52 301 TYR A C 1
ATOM 2270 O O . TYR A 1 301 ? -43.903 16.524 -14.467 1.00 65.13 301 TYR A O 1
ATOM 2279 N N . THR A 1 302 ? -45.160 14.719 -13.972 1.00 68.88 302 THR A N 1
ATOM 2280 C CA . THR A 1 302 ? -46.414 15.452 -13.814 1.00 71.95 302 THR A CA 1
ATOM 2281 C C . THR A 1 302 ? -46.615 15.993 -12.402 1.00 74.12 302 THR A C 1
ATOM 2282 O O . THR A 1 302 ? -46.096 15.440 -11.433 1.00 73.94 302 THR A O 1
ATOM 2286 N N . LYS A 1 303 ? -47.386 17.074 -12.305 1.00 77.83 303 LYS A N 1
ATOM 2287 C CA . LYS A 1 303 ? -47.694 17.724 -11.031 1.00 80.48 303 LYS A CA 1
ATOM 2288 C C . LYS A 1 303 ? -46.433 18.046 -10.243 1.00 81.87 303 LYS A C 1
ATOM 2289 O O . LYS A 1 303 ? -46.055 19.241 -10.210 1.00 82.23 303 LYS A O 1
ATOM 2295 N N . MET B 1 1 ? -2.656 -14.474 47.560 1.00 46.77 1 MET B N 1
ATOM 2296 C CA . MET B 1 1 ? -3.947 -13.972 47.005 1.00 46.69 1 MET B CA 1
ATOM 2297 C C . MET B 1 1 ? -5.133 -14.665 47.676 1.00 44.04 1 MET B C 1
ATOM 2298 O O . MET B 1 1 ? -5.099 -15.867 47.933 1.00 41.24 1 MET B O 1
ATOM 2303 N N . LEU B 1 2 ? -6.179 -13.899 47.968 1.00 42.45 2 LEU B N 1
ATOM 2304 C CA . LEU B 1 2 ? -7.378 -14.446 48.596 1.00 41.63 2 LEU B CA 1
ATOM 2305 C C . LEU B 1 2 ? -8.381 -14.873 47.523 1.00 41.28 2 LEU B C 1
ATOM 2306 O O . LEU B 1 2 ? -8.787 -14.066 46.695 1.00 42.90 2 LEU B O 1
ATOM 2311 N N . ILE B 1 3 ? -8.781 -16.140 47.530 1.00 40.26 3 ILE B N 1
ATOM 2312 C CA . ILE B 1 3 ? -9.735 -16.611 46.534 1.00 38.66 3 ILE B CA 1
ATOM 2313 C C . ILE B 1 3 ? -10.987 -17.205 47.183 1.00 38.48 3 ILE B C 1
ATOM 2314 O O . ILE B 1 3 ? -10.965 -17.591 48.352 1.00 36.39 3 ILE B O 1
ATOM 2319 N N . GLN B 1 4 ? -12.075 -17.263 46.418 1.00 38.83 4 GLN B N 1
ATOM 2320 C CA . GLN B 1 4 ? -13.348 -17.770 46.917 1.00 40.53 4 GLN B CA 1
ATOM 2321 C C . GLN B 1 4 ? -13.847 -19.046 46.253 1.00 40.88 4 GLN B C 1
ATOM 2322 O O . GLN B 1 4 ? -14.690 -19.746 46.817 1.00 42.03 4 GLN B O 1
ATOM 2328 N N . HIS B 1 5 ? -13.347 -19.346 45.058 1.00 38.59 5 HIS B N 1
ATOM 2329 C CA . HIS B 1 5 ? -13.761 -20.553 44.352 1.00 37.74 5 HIS B CA 1
ATOM 2330 C C . HIS B 1 5 ? -12.555 -21.104 43.598 1.00 38.70 5 HIS B C 1
ATOM 2331 O O . HIS B 1 5 ? -11.689 -20.342 43.146 1.00 35.88 5 HIS B O 1
ATOM 2343 N N . VAL B 1 6 ? -12.494 -22.425 43.465 1.00 38.16 6 VAL B N 1
ATOM 2344 C CA . VAL B 1 6 ? -11.366 -23.058 42.791 1.00 38.07 6 VAL B CA 1
ATOM 2345 C C . VAL B 1 6 ? -11.139 -22.591 41.356 1.00 39.00 6 VAL B C 1
ATOM 2346 O O . VAL B 1 6 ? -9.987 -22.469 40.922 1.00 38.53 6 VAL B O 1
ATOM 2350 N N . GLN B 1 7 ? -12.223 -22.317 40.627 1.00 39.71 7 GLN B N 1
ATOM 2351 C CA . GLN B 1 7 ? -12.115 -21.890 39.233 1.00 41.64 7 GLN B CA 1
ATOM 2352 C C . GLN B 1 7 ? -11.316 -20.592 39.074 1.00 42.16 7 GLN B C 1
ATOM 2353 O O . GLN B 1 7 ? -10.891 -20.252 37.971 1.00 42.27 7 GLN B O 1
ATOM 2359 N N . GLU B 1 8 ? -11.096 -19.878 40.177 1.00 42.61 8 GLU B N 1
ATOM 2360 C CA . GLU B 1 8 ? -10.315 -18.642 40.139 1.00 42.69 8 GLU B CA 1
ATOM 2361 C C . GLU B 1 8 ? -8.842 -18.985 39.915 1.00 42.28 8 GLU B C 1
ATOM 2362 O O . GLU B 1 8 ? -8.041 -18.122 39.557 1.00 42.94 8 GLU B O 1
ATOM 2368 N N . LEU B 1 9 ? -8.489 -20.246 40.134 1.00 40.04 9 LEU B N 1
ATOM 2369 C CA . LEU B 1 9 ? -7.111 -20.686 39.971 1.00 39.19 9 LEU B CA 1
ATOM 2370 C C . LEU B 1 9 ? -6.787 -21.135 38.552 1.00 38.32 9 LEU B C 1
ATOM 2371 O O . LEU B 1 9 ? -5.629 -21.375 38.222 1.00 39.44 9 LEU B O 1
ATOM 2376 N N . ILE B 1 10 ? -7.809 -21.251 37.713 1.00 37.27 10 ILE B N 1
ATOM 2377 C CA . ILE B 1 10 ? -7.597 -21.663 36.333 1.00 37.25 10 ILE B CA 1
ATOM 2378 C C . ILE B 1 10 ? -6.982 -20.517 35.544 1.00 36.35 10 ILE B C 1
ATOM 2379 O O . ILE B 1 10 ? -7.442 -19.386 35.632 1.00 37.65 10 ILE B O 1
ATOM 2384 N N . GLY B 1 11 ? -5.935 -20.804 34.781 1.00 36.98 11 GLY B N 1
ATOM 2385 C CA . GLY B 1 11 ? -5.307 -19.756 33.988 1.00 38.52 11 GLY B CA 1
ATOM 2386 C C . GLY B 1 11 ? -4.259 -18.933 34.723 1.00 39.32 11 GLY B C 1
ATOM 2387 O O . GLY B 1 11 ? -3.930 -19.212 35.883 1.00 36.88 11 GLY B O 1
ATOM 2388 N N . HIS B 1 12 ? -3.736 -17.914 34.041 1.00 39.39 12 HIS B N 1
ATOM 2389 C CA . HIS B 1 12 ? -2.711 -17.046 34.607 1.00 41.26 12 HIS B CA 1
ATOM 2390 C C . HIS B 1 12 ? -1.560 -17.873 35.149 1.00 40.89 12 HIS B C 1
ATOM 2391 O O . HIS B 1 12 ? -0.974 -17.570 36.184 1.00 41.11 12 HIS B O 1
ATOM 2398 N N . THR B 1 13 ? -1.243 -18.929 34.417 1.00 40.05 13 THR B N 1
ATOM 2399 C CA . THR B 1 13 ? -0.176 -19.829 34.784 1.00 38.65 13 THR B CA 1
ATOM 2400 C C . THR B 1 13 ? 1.164 -19.156 34.545 1.00 39.40 13 THR B C 1
ATOM 2401 O O . THR B 1 13 ? 1.286 -18.242 33.729 1.00 40.31 13 THR B O 1
ATOM 2405 N N . PRO B 1 14 ? 2.194 -19.594 35.265 1.00 39.12 14 PRO B N 1
ATOM 2406 C CA . PRO B 1 14 ? 3.494 -18.963 35.048 1.00 38.43 14 PRO B CA 1
ATOM 2407 C C . PRO B 1 14 ? 4.060 -19.231 33.656 1.00 38.46 14 PRO B C 1
ATOM 2408 O O . PRO B 1 14 ? 3.767 -20.254 33.029 1.00 37.72 14 PRO B O 1
ATOM 2412 N N . LEU B 1 15 ? 4.844 -18.280 33.165 1.00 38.32 15 LEU B N 1
ATOM 2413 C CA . LEU B 1 15 ? 5.536 -18.436 31.896 1.00 36.82 15 LEU B CA 1
ATOM 2414 C C . LEU B 1 15 ? 6.985 -18.511 32.367 1.00 36.40 15 LEU B C 1
ATOM 2415 O O . LEU B 1 15 ? 7.544 -17.512 32.820 1.00 35.89 15 LEU B O 1
ATOM 2420 N N . MET B 1 16 ? 7.580 -19.697 32.301 1.00 36.36 16 MET B N 1
ATOM 2421 C CA . MET B 1 16 ? 8.955 -19.858 32.757 1.00 37.12 16 MET B CA 1
ATOM 2422 C C . MET B 1 16 ? 10.013 -19.772 31.672 1.00 37.03 16 MET B C 1
ATOM 2423 O O . MET B 1 16 ? 9.932 -20.428 30.627 1.00 37.32 16 MET B O 1
ATOM 2428 N N . ALA B 1 17 ? 11.008 -18.942 31.936 1.00 35.57 17 ALA B N 1
ATOM 2429 C CA . ALA B 1 17 ? 12.124 -18.776 31.026 1.00 35.81 17 ALA B CA 1
ATOM 2430 C C . ALA B 1 17 ? 13.070 -19.879 31.488 1.00 34.48 17 ALA B C 1
ATOM 2431 O O . ALA B 1 17 ? 13.763 -19.734 32.488 1.00 35.01 17 ALA B O 1
ATOM 2433 N N . LEU B 1 18 ? 13.058 -20.999 30.775 1.00 36.74 18 LEU B N 1
ATOM 2434 C CA . LEU B 1 18 ? 13.881 -22.151 31.126 1.00 36.04 18 LEU B CA 1
ATOM 2435 C C . LEU B 1 18 ? 15.365 -21.824 31.263 1.00 37.43 18 LEU B C 1
ATOM 2436 O O . LEU B 1 18 ? 16.021 -21.411 30.306 1.00 37.22 18 LEU B O 1
ATOM 2441 N N . PRO B 1 19 ? 15.917 -22.019 32.468 1.00 38.52 19 PRO B N 1
ATOM 2442 C CA . PRO B 1 19 ? 17.331 -21.739 32.727 1.00 38.59 19 PRO B CA 1
ATOM 2443 C C . PRO B 1 19 ? 18.183 -22.914 32.291 1.00 39.14 19 PRO B C 1
ATOM 2444 O O . PRO B 1 19 ? 18.983 -23.435 33.068 1.00 41.82 19 PRO B O 1
ATOM 2448 N N . ILE B 1 20 ? 17.994 -23.335 31.047 1.00 39.32 20 ILE B N 1
ATOM 2449 C CA . ILE B 1 20 ? 18.735 -24.459 30.489 1.00 41.91 20 ILE B CA 1
ATOM 2450 C C . ILE B 1 20 ? 19.662 -24.022 29.355 1.00 44.09 20 ILE B C 1
ATOM 2451 O O . ILE B 1 20 ? 19.622 -22.875 28.900 1.00 45.30 20 ILE B O 1
ATOM 2456 N N . GLU B 1 21 ? 20.503 -24.943 28.903 1.00 46.12 21 GLU B N 1
ATOM 2457 C CA . GLU B 1 21 ? 21.405 -24.647 27.803 1.00 48.26 21 GLU B CA 1
ATOM 2458 C C . GLU B 1 21 ? 20.564 -24.665 26.527 1.00 46.27 21 GLU B C 1
ATOM 2459 O O . GLU B 1 21 ? 19.914 -25.664 26.218 1.00 46.07 21 GLU B O 1
ATOM 2465 N N . VAL B 1 22 ? 20.553 -23.549 25.808 1.00 43.74 22 VAL B N 1
ATOM 2466 C CA . VAL B 1 22 ? 19.794 -23.451 24.566 1.00 41.75 22 VAL B CA 1
ATOM 2467 C C . VAL B 1 22 ? 20.776 -23.053 23.471 1.00 43.05 22 VAL B C 1
ATOM 2468 O O . VAL B 1 22 ? 21.621 -22.184 23.673 1.00 44.04 22 VAL B O 1
ATOM 2472 N N . PRO B 1 23 ? 20.693 -23.697 22.302 1.00 43.25 23 PRO B N 1
ATOM 2473 C CA . PRO B 1 23 ? 21.605 -23.365 21.204 1.00 43.64 23 PRO B CA 1
ATOM 2474 C C . PRO B 1 23 ? 21.501 -21.915 20.732 1.00 45.44 23 PRO B C 1
ATOM 2475 O O . PRO B 1 23 ? 20.442 -21.284 20.844 1.00 46.61 23 PRO B O 1
ATOM 2479 N N . ASN B 1 24 ? 22.613 -21.398 20.214 1.00 44.25 24 ASN B N 1
ATOM 2480 C CA . ASN B 1 24 ? 22.682 -20.047 19.661 1.00 41.83 24 ASN B CA 1
ATOM 2481 C C . ASN B 1 24 ? 22.237 -18.888 20.550 1.00 41.11 24 ASN B C 1
ATOM 2482 O O . ASN B 1 24 ? 21.690 -17.895 20.058 1.00 38.60 24 ASN B O 1
ATOM 2487 N N . HIS B 1 25 ? 22.491 -18.995 21.848 1.00 40.69 25 HIS B N 1
ATOM 2488 C CA . HIS B 1 25 ? 22.109 -17.936 22.776 1.00 42.27 25 HIS B CA 1
ATOM 2489 C C . HIS B 1 25 ? 20.647 -17.556 22.602 1.00 42.92 25 HIS B C 1
ATOM 2490 O O . HIS B 1 25 ? 20.289 -16.375 22.667 1.00 43.70 25 HIS B O 1
ATOM 2497 N N . SER B 1 26 ? 19.805 -18.553 22.360 1.00 40.85 26 SER B N 1
ATOM 2498 C CA . SER B 1 26 ? 18.387 -18.292 22.197 1.00 41.61 26 SER B CA 1
ATOM 2499 C C . SER B 1 26 ? 17.659 -18.572 23.513 1.00 40.25 26 SER B C 1
ATOM 2500 O O . SER B 1 26 ? 18.272 -18.986 24.501 1.00 38.61 26 SER B O 1
ATOM 2503 N N . HIS B 1 27 ? 16.354 -18.347 23.534 1.00 40.19 27 HIS B N 1
ATOM 2504 C CA . HIS B 1 27 ? 15.597 -18.552 24.760 1.00 40.37 27 HIS B CA 1
ATOM 2505 C C . HIS B 1 27 ? 14.323 -19.339 24.571 1.00 40.29 27 HIS B C 1
ATOM 2506 O O . HIS B 1 27 ? 13.598 -19.145 23.590 1.00 37.76 27 HIS B O 1
ATOM 2513 N N . ILE B 1 28 ? 14.052 -20.223 25.529 1.00 39.72 28 ILE B N 1
ATOM 2514 C CA . ILE B 1 28 ? 12.849 -21.038 25.494 1.00 39.92 28 ILE B CA 1
ATOM 2515 C C . ILE B 1 28 ? 12.017 -20.824 26.758 1.00 39.60 28 ILE B C 1
ATOM 2516 O O . ILE B 1 28 ? 12.508 -20.995 27.879 1.00 39.90 28 ILE B O 1
ATOM 2521 N N . TYR B 1 29 ? 10.759 -20.440 26.557 1.00 38.22 29 TYR B N 1
ATOM 2522 C CA . TYR B 1 29 ? 9.815 -20.195 27.647 1.00 38.15 29 TYR B CA 1
ATOM 2523 C C . TYR B 1 29 ? 8.706 -21.244 27.594 1.00 38.87 29 TYR B C 1
ATOM 2524 O O . TYR B 1 29 ? 8.297 -21.682 26.508 1.00 40.00 29 TYR B O 1
ATOM 2533 N N . ALA B 1 30 ? 8.208 -21.630 28.764 1.00 36.74 30 ALA B N 1
ATOM 2534 C CA . ALA B 1 30 ? 7.156 -22.632 28.848 1.00 35.15 30 ALA B CA 1
ATOM 2535 C C . ALA B 1 30 ? 6.042 -22.214 29.785 1.00 34.64 30 ALA B C 1
ATOM 2536 O O . ALA B 1 30 ? 6.297 -21.762 30.906 1.00 33.37 30 ALA B O 1
ATOM 2538 N N . LYS B 1 31 ? 4.805 -22.358 29.324 1.00 33.98 31 LYS B N 1
ATOM 2539 C CA . LYS B 1 31 ? 3.668 -22.040 30.171 1.00 35.50 31 LYS B CA 1
ATOM 2540 C C . LYS B 1 31 ? 3.453 -23.287 31.026 1.00 34.85 31 LYS B C 1
ATOM 2541 O O . LYS B 1 31 ? 3.198 -24.371 30.499 1.00 36.29 31 LYS B O 1
ATOM 2547 N N . LEU B 1 32 ? 3.586 -23.142 32.339 1.00 34.33 32 LEU B N 1
ATOM 2548 C CA . LEU B 1 32 ? 3.425 -24.276 33.237 1.00 33.95 32 LEU B CA 1
ATOM 2549 C C . LEU B 1 32 ? 1.956 -24.480 33.575 1.00 34.99 32 LEU B C 1
ATOM 2550 O O . LEU B 1 32 ? 1.455 -24.012 34.599 1.00 36.78 32 LEU B O 1
ATOM 2555 N N . GLU B 1 33 ? 1.270 -25.203 32.702 1.00 36.82 33 GLU B N 1
ATOM 2556 C CA . GLU B 1 33 ? -0.150 -25.458 32.872 1.00 37.21 33 GLU B CA 1
ATOM 2557 C C . GLU B 1 33 ? -0.512 -26.490 33.944 1.00 37.94 33 GLU B C 1
ATOM 2558 O O . GLU B 1 33 ? -1.698 -26.701 34.227 1.00 37.53 33 GLU B O 1
ATOM 2564 N N . MET B 1 34 ? 0.494 -27.115 34.555 1.00 36.77 34 MET B N 1
ATOM 2565 C CA . MET B 1 34 ? 0.221 -28.101 35.596 1.00 37.49 34 MET B CA 1
ATOM 2566 C C . MET B 1 34 ? -0.222 -27.406 36.872 1.00 37.40 34 MET B C 1
ATOM 2567 O O . MET B 1 34 ? -0.722 -28.041 37.796 1.00 39.95 34 MET B O 1
ATOM 2572 N N . PHE B 1 35 ? -0.058 -26.094 36.925 1.00 37.83 35 PHE B N 1
ATOM 2573 C CA . PHE B 1 35 ? -0.463 -25.367 38.115 1.00 38.72 35 PHE B CA 1
ATOM 2574 C C . PHE B 1 35 ? -1.958 -25.072 38.164 1.00 39.15 35 PHE B C 1
ATOM 2575 O O . PHE B 1 35 ? -2.459 -24.541 39.159 1.00 39.61 35 PHE B O 1
ATOM 2583 N N . ASN B 1 36 ? -2.675 -25.420 37.095 1.00 38.59 36 ASN B N 1
ATOM 2584 C CA . ASN B 1 36 ? -4.119 -25.230 37.082 1.00 36.76 36 ASN B CA 1
ATOM 2585 C C . ASN B 1 36 ? -4.620 -26.141 38.205 1.00 35.82 36 ASN B C 1
ATOM 2586 O O . ASN B 1 36 ? -4.018 -27.173 38.483 1.00 36.73 36 ASN B O 1
ATOM 2591 N N . PRO B 1 37 ? -5.728 -25.776 38.863 1.00 35.08 37 PRO B N 1
ATOM 2592 C CA . PRO B 1 37 ? -6.240 -26.610 39.964 1.00 34.86 37 PRO B CA 1
ATOM 2593 C C . PRO B 1 37 ? -6.506 -28.074 39.628 1.00 35.15 37 PRO B C 1
ATOM 2594 O O . PRO B 1 37 ? -6.421 -28.933 40.504 1.00 36.51 37 PRO B O 1
ATOM 2598 N N . GLY B 1 38 ? -6.834 -28.350 38.368 1.00 35.55 38 GLY B N 1
ATOM 2599 C CA . GLY B 1 38 ? -7.089 -29.712 37.933 1.00 35.33 38 GLY B CA 1
ATOM 2600 C C . GLY B 1 38 ? -5.830 -30.430 37.466 1.00 37.17 38 GLY B C 1
ATOM 2601 O O . GLY B 1 38 ? -5.904 -31.538 36.932 1.00 36.33 38 GLY B O 1
ATOM 2602 N N . GLY B 1 39 ? -4.674 -29.793 37.655 1.00 37.56 39 GLY B N 1
ATOM 2603 C CA . GLY B 1 39 ? -3.403 -30.389 37.263 1.00 36.48 39 GLY B CA 1
ATOM 2604 C C . GLY B 1 39 ? -3.040 -30.376 35.784 1.00 38.64 39 GLY B C 1
ATOM 2605 O O . GLY B 1 39 ? -2.048 -30.984 35.380 1.00 39.96 39 GLY B O 1
ATOM 2606 N N . SER B 1 40 ? -3.822 -29.690 34.959 1.00 37.15 40 SER B N 1
ATOM 2607 C CA . SER B 1 40 ? -3.514 -29.661 33.545 1.00 35.04 40 SER B CA 1
ATOM 2608 C C . SER B 1 40 ? -4.153 -28.485 32.816 1.00 35.88 40 SER B C 1
ATOM 2609 O O . SER B 1 40 ? -5.017 -27.793 33.352 1.00 33.90 40 SER B O 1
ATOM 2612 N N . ILE B 1 41 ? -3.713 -28.283 31.578 1.00 35.90 41 ILE B N 1
ATOM 2613 C CA . ILE B 1 41 ? -4.218 -27.219 30.719 1.00 36.35 41 ILE B CA 1
ATOM 2614 C C . ILE B 1 41 ? -5.705 -27.407 30.407 1.00 36.31 41 ILE B C 1
ATOM 2615 O O . ILE B 1 41 ? -6.394 -26.459 30.039 1.00 35.98 41 ILE B O 1
ATOM 2644 N N . ASP B 1 43 ? -8.172 -27.654 32.253 1.00 38.44 43 ASP B N 1
ATOM 2645 C CA . ASP B 1 43 ? -9.107 -26.935 33.107 1.00 38.06 43 ASP B CA 1
ATOM 2646 C C . ASP B 1 43 ? -9.686 -25.797 32.265 1.00 37.93 43 ASP B C 1
ATOM 2647 O O . ASP B 1 43 ? -10.848 -25.431 32.413 1.00 37.20 43 ASP B O 1
ATOM 2652 N N . ARG B 1 44 ? -8.852 -25.250 31.380 1.00 36.66 44 ARG B N 1
ATOM 2653 C CA . ARG B 1 44 ? -9.237 -24.156 30.497 1.00 37.37 44 ARG B CA 1
ATOM 2654 C C . ARG B 1 44 ? -10.300 -24.587 29.489 1.00 39.18 44 ARG B C 1
ATOM 2655 O O . ARG B 1 44 ? -11.240 -23.844 29.211 1.00 39.83 44 ARG B O 1
ATOM 2663 N N . LEU B 1 45 ? -10.127 -25.786 28.937 1.00 40.34 45 LEU B N 1
ATOM 2664 C CA . LEU B 1 45 ? -11.037 -26.347 27.942 1.00 40.84 45 LEU B CA 1
ATOM 2665 C C . LEU B 1 45 ? -12.406 -26.681 28.526 1.00 41.46 45 LEU B C 1
ATOM 2666 O O . LEU B 1 45 ? -13.439 -26.321 27.959 1.00 40.96 45 LEU B O 1
ATOM 2671 N N . GLY B 1 46 ? -12.404 -27.384 29.654 1.00 41.77 46 GLY B N 1
ATOM 2672 C CA . GLY B 1 46 ? -13.650 -27.768 30.289 1.00 41.37 46 GLY B CA 1
ATOM 2673 C C . GLY B 1 46 ? -14.511 -26.557 30.566 1.00 42.27 46 GLY B C 1
ATOM 2674 O O . GLY B 1 46 ? -15.675 -26.503 30.182 1.00 42.47 46 GLY B O 1
ATOM 2675 N N . ALA B 1 47 ? -13.922 -25.575 31.232 1.00 42.48 47 ALA B N 1
ATOM 2676 C CA . ALA B 1 47 ? -14.627 -24.352 31.571 1.00 42.65 47 ALA B CA 1
ATOM 2677 C C . ALA B 1 47 ? -15.273 -23.707 30.341 1.00 43.57 47 ALA B C 1
ATOM 2678 O O . ALA B 1 47 ? -16.449 -23.331 30.370 1.00 42.00 47 ALA B O 1
ATOM 2680 N N . TYR B 1 48 ? -14.502 -23.592 29.263 1.00 42.61 48 TYR B N 1
ATOM 2681 C CA . TYR B 1 48 ? -14.987 -22.968 28.037 1.00 44.13 48 TYR B CA 1
ATOM 2682 C C . TYR B 1 48 ? -16.033 -23.779 27.261 1.00 43.21 48 TYR B C 1
ATOM 2683 O O . TYR B 1 48 ? -16.988 -23.216 26.725 1.00 43.86 48 TYR B O 1
ATOM 2692 N N . LEU B 1 49 ? -15.854 -25.093 27.192 1.00 41.91 49 LEU B N 1
ATOM 2693 C CA . LEU B 1 49 ? -16.800 -25.937 26.475 1.00 40.98 49 LEU B CA 1
ATOM 2694 C C . LEU B 1 49 ? -18.188 -25.849 27.115 1.00 42.19 49 LEU B C 1
ATOM 2695 O O . LEU B 1 49 ? -19.199 -25.837 26.409 1.00 41.12 49 LEU B O 1
ATOM 2700 N N . ILE B 1 50 ? -18.232 -25.786 28.446 1.00 41.65 50 ILE B N 1
ATOM 2701 C CA . ILE B 1 50 ? -19.506 -25.695 29.158 1.00 44.85 50 ILE B CA 1
ATOM 2702 C C . ILE B 1 50 ? -20.086 -24.295 28.995 1.00 47.19 50 ILE B C 1
ATOM 2703 O O . ILE B 1 50 ? -21.281 -24.131 28.749 1.00 48.92 50 ILE B O 1
ATOM 2708 N N . GLU B 1 51 ? -19.232 -23.289 29.131 1.00 47.81 51 GLU B N 1
ATOM 2709 C CA . GLU B 1 51 ? -19.652 -21.903 28.986 1.00 49.93 51 GLU B CA 1
ATOM 2710 C C . GLU B 1 51 ? -20.286 -21.730 27.606 1.00 48.58 51 GLU B C 1
ATOM 2711 O O . GLU B 1 51 ? -21.351 -21.129 27.468 1.00 47.80 51 GLU B O 1
ATOM 2717 N N . ASP B 1 52 ? -19.626 -22.284 26.596 1.00 47.16 52 ASP B N 1
ATOM 2718 C CA . ASP B 1 52 ? -20.085 -22.206 25.215 1.00 48.03 52 ASP B CA 1
ATOM 2719 C C . ASP B 1 52 ? -21.391 -22.972 24.971 1.00 48.57 52 ASP B C 1
ATOM 2720 O O . ASP B 1 52 ? -22.237 -22.544 24.186 1.00 47.89 52 ASP B O 1
ATOM 2725 N N . GLY B 1 53 ? -21.546 -24.113 25.636 1.00 48.60 53 GLY B N 1
ATOM 2726 C CA . GLY B 1 53 ? -22.758 -24.894 25.476 1.00 47.64 53 GLY B CA 1
ATOM 2727 C C . GLY B 1 53 ? -23.962 -24.193 26.084 1.00 48.18 53 GLY B C 1
ATOM 2728 O O . GLY B 1 53 ? -25.086 -24.329 25.593 1.00 47.13 53 GLY B O 1
ATOM 2729 N N . LEU B 1 54 ? -23.733 -23.446 27.161 1.00 48.14 54 LEU B N 1
ATOM 2730 C CA . LEU B 1 54 ? -24.812 -22.717 27.812 1.00 49.46 54 LEU B CA 1
ATOM 2731 C C . LEU B 1 54 ? -25.178 -21.530 26.934 1.00 52.91 54 LEU B C 1
ATOM 2732 O O . LEU B 1 54 ? -26.353 -21.198 26.778 1.00 53.31 54 LEU B O 1
ATOM 2737 N N . GLN B 1 55 ? -24.163 -20.904 26.346 1.00 55.14 55 GLN B N 1
ATOM 2738 C CA . GLN B 1 55 ? -24.381 -19.749 25.490 1.00 58.11 55 GLN B CA 1
ATOM 2739 C C . GLN B 1 55 ? -25.144 -20.110 24.221 1.00 58.14 55 GLN B C 1
ATOM 2740 O O . GLN B 1 55 ? -26.035 -19.376 23.794 1.00 57.40 55 GLN B O 1
ATOM 2746 N N . ARG B 1 56 ? -24.793 -21.237 23.615 1.00 58.99 56 ARG B N 1
ATOM 2747 C CA . ARG B 1 56 ? -25.461 -21.666 22.393 1.00 59.56 56 ARG B CA 1
ATOM 2748 C C . ARG B 1 56 ? -26.804 -22.320 22.703 1.00 58.52 56 ARG B C 1
ATOM 2749 O O . ARG B 1 56 ? -27.462 -22.854 21.813 1.00 60.11 56 ARG B O 1
ATOM 2757 N N . GLY B 1 57 ? -27.202 -22.273 23.971 1.00 56.81 57 GLY B N 1
ATOM 2758 C CA . GLY B 1 57 ? -28.472 -22.848 24.380 1.00 56.04 57 GLY B CA 1
ATOM 2759 C C . GLY B 1 57 ? -28.595 -24.358 24.254 1.00 56.10 57 GLY B C 1
ATOM 2760 O O . GLY B 1 57 ? -29.703 -24.895 24.223 1.00 56.27 57 GLY B O 1
ATOM 2761 N N . ARG B 1 58 ? -27.466 -25.053 24.188 1.00 54.76 58 ARG B N 1
ATOM 2762 C CA . ARG B 1 58 ? -27.486 -26.504 24.069 1.00 54.52 58 ARG B CA 1
ATOM 2763 C C . ARG B 1 58 ? -27.423 -27.176 25.439 1.00 51.36 58 ARG B C 1
ATOM 2764 O O . ARG B 1 58 ? -27.405 -28.402 25.534 1.00 50.79 58 ARG B O 1
ATOM 2772 N N . VAL B 1 59 ? -27.408 -26.370 26.498 1.00 47.38 59 VAL B N 1
ATOM 2773 C CA . VAL B 1 59 ? -27.325 -26.901 27.854 1.00 43.26 59 VAL B CA 1
ATOM 2774 C C . VAL B 1 59 ? -28.179 -26.135 28.853 1.00 42.22 59 VAL B C 1
ATOM 2775 O O . VAL B 1 59 ? -28.180 -24.905 28.862 1.00 43.58 59 VAL B O 1
ATOM 2779 N N . ASN B 1 60 ? -28.903 -26.858 29.697 1.00 39.98 60 ASN B N 1
ATOM 2780 C CA . ASN B 1 60 ? -29.693 -26.214 30.728 1.00 38.91 60 ASN B CA 1
ATOM 2781 C C . ASN B 1 60 ? -29.284 -26.839 32.051 1.00 39.06 60 ASN B C 1
ATOM 2782 O O . ASN B 1 60 ? -28.434 -27.723 32.076 1.00 38.60 60 ASN B O 1
ATOM 2787 N N . ALA B 1 61 ? -29.880 -26.380 33.145 1.00 39.02 61 ALA B N 1
ATOM 2788 C CA . ALA B 1 61 ? -29.514 -26.870 34.472 1.00 40.74 61 ALA B CA 1
ATOM 2789 C C . ALA B 1 61 ? -29.662 -28.371 34.727 1.00 41.17 61 ALA B C 1
ATOM 2790 O O . ALA B 1 61 ? -28.943 -28.933 35.559 1.00 42.42 61 ALA B O 1
ATOM 2792 N N . LYS B 1 62 ? -30.582 -29.026 34.029 1.00 41.79 62 LYS B N 1
ATOM 2793 C CA . LYS B 1 62 ? -30.787 -30.459 34.246 1.00 42.23 62 LYS B CA 1
ATOM 2794 C C . LYS B 1 62 ? -30.114 -31.316 33.180 1.00 41.91 62 LYS B C 1
ATOM 2795 O O . LYS B 1 62 ? -30.238 -32.540 33.188 1.00 42.72 62 LYS B O 1
ATOM 2801 N N . THR B 1 63 ? -29.396 -30.675 32.267 1.00 40.02 63 THR B N 1
ATOM 2802 C CA . THR B 1 63 ? -28.739 -31.400 31.193 1.00 41.17 63 THR B CA 1
ATOM 2803 C C . THR B 1 63 ? -27.649 -32.358 31.669 1.00 41.24 63 THR B C 1
ATOM 2804 O O . THR B 1 63 ? -26.967 -32.109 32.671 1.00 41.12 63 THR B O 1
ATOM 2808 N N . THR B 1 64 ? -27.514 -33.472 30.958 1.00 39.09 64 THR B N 1
ATOM 2809 C CA . THR B 1 64 ? -26.482 -34.444 31.266 1.00 40.24 64 THR B CA 1
ATOM 2810 C C . THR B 1 64 ? -25.380 -34.205 30.245 1.00 40.43 64 THR B C 1
ATOM 2811 O O . THR B 1 64 ? -25.623 -34.277 29.035 1.00 40.20 64 THR B O 1
ATOM 2815 N N . ILE B 1 65 ? -24.182 -33.887 30.732 1.00 39.26 65 ILE B N 1
ATOM 2816 C CA . ILE B 1 65 ? -23.039 -33.663 29.859 1.00 36.53 65 ILE B CA 1
ATOM 2817 C C . ILE B 1 65 ? -22.403 -35.034 29.620 1.00 38.24 65 ILE B C 1
ATOM 2818 O O . ILE B 1 65 ? -22.126 -35.771 30.574 1.00 39.36 65 ILE B O 1
ATOM 2823 N N . ILE B 1 66 ? -22.194 -35.385 28.356 1.00 37.85 66 ILE B N 1
ATOM 2824 C CA . ILE B 1 66 ? -21.594 -36.673 28.008 1.00 38.18 66 ILE B CA 1
ATOM 2825 C C . ILE B 1 66 ? -20.388 -36.444 27.122 1.00 37.48 66 ILE B C 1
ATOM 2826 O O . ILE B 1 66 ? -20.507 -35.839 26.061 1.00 36.29 66 ILE B O 1
ATOM 2831 N N . GLU B 1 67 ? -19.231 -36.942 27.538 1.00 38.03 67 GLU B N 1
ATOM 2832 C CA . GLU B 1 67 ? -18.032 -36.724 26.747 1.00 40.97 67 GLU B CA 1
ATOM 2833 C C . GLU B 1 67 ? -17.034 -37.867 26.711 1.00 42.04 67 GLU B C 1
ATOM 2834 O O . GLU B 1 67 ? -16.708 -38.469 27.735 1.00 45.49 67 GLU B O 1
ATOM 2840 N N . PRO B 1 68 ? -16.543 -38.194 25.514 1.00 42.42 68 PRO B N 1
ATOM 2841 C CA . PRO B 1 68 ? -15.560 -39.272 25.396 1.00 43.22 68 PRO B CA 1
ATOM 2842 C C . PRO B 1 68 ? -14.185 -38.643 25.643 1.00 42.92 68 PRO B C 1
ATOM 2843 O O . PRO B 1 68 ? -13.853 -37.619 25.050 1.00 43.61 68 PRO B O 1
ATOM 2847 N N . THR B 1 69 ? -13.397 -39.242 26.525 1.00 42.64 69 THR B N 1
ATOM 2848 C CA . THR B 1 69 ? -12.077 -38.715 26.836 1.00 43.59 69 THR B CA 1
ATOM 2849 C C . THR B 1 69 ? -11.128 -39.845 27.186 1.00 45.74 69 THR B C 1
ATOM 2850 O O . THR B 1 69 ? -11.556 -40.917 27.618 1.00 47.27 69 THR B O 1
ATOM 2854 N N . ALA B 1 70 ? -9.838 -39.599 27.001 1.00 47.27 70 ALA B N 1
ATOM 2855 C CA . ALA B 1 70 ? -8.824 -40.596 27.305 1.00 49.11 70 ALA B CA 1
ATOM 2856 C C . ALA B 1 70 ? -7.943 -40.112 28.450 1.00 50.43 70 ALA B C 1
ATOM 2857 O O . ALA B 1 70 ? -7.090 -40.857 28.942 1.00 52.77 70 ALA B O 1
ATOM 2859 N N . GLY B 1 71 ? -8.152 -38.873 28.888 1.00 48.23 71 GLY B N 1
ATOM 2860 C CA . GLY B 1 71 ? -7.335 -38.366 29.975 1.00 47.51 71 GLY B CA 1
ATOM 2861 C C . GLY B 1 71 ? -7.757 -37.084 30.669 1.00 46.52 71 GLY B C 1
ATOM 2862 O O . GLY B 1 71 ? -8.837 -36.994 31.254 1.00 47.10 71 GLY B O 1
ATOM 2863 N N . ASN B 1 72 ? -6.890 -36.081 30.595 1.00 44.73 72 ASN B N 1
ATOM 2864 C CA . ASN B 1 72 ? -7.125 -34.808 31.253 1.00 41.85 72 ASN B CA 1
ATOM 2865 C C . ASN B 1 72 ? -8.419 -34.082 30.909 1.00 40.81 72 ASN B C 1
ATOM 2866 O O . ASN B 1 72 ? -8.963 -33.371 31.756 1.00 41.74 72 ASN B O 1
ATOM 2871 N N . THR B 1 73 ? -8.922 -34.228 29.690 1.00 39.98 73 THR B N 1
ATOM 2872 C CA . THR B 1 73 ? -10.159 -33.525 29.360 1.00 40.33 73 THR B CA 1
ATOM 2873 C C . THR B 1 73 ? -11.261 -33.943 30.322 1.00 40.36 73 THR B C 1
ATOM 2874 O O . THR B 1 73 ? -12.080 -33.120 30.737 1.00 42.57 73 THR B O 1
ATOM 2878 N N . GLY B 1 74 ? -11.270 -35.217 30.692 1.00 38.99 74 GLY B N 1
ATOM 2879 C CA . GLY B 1 74 ? -12.270 -35.691 31.628 1.00 39.50 74 GLY B CA 1
ATOM 2880 C C . GLY B 1 74 ? -12.202 -34.886 32.913 1.00 39.28 74 GLY B C 1
ATOM 2881 O O . GLY B 1 74 ? -13.231 -34.438 33.425 1.00 40.01 74 GLY B O 1
ATOM 2882 N N . ILE B 1 75 ? -10.988 -34.691 33.429 1.00 37.32 75 ILE B N 1
ATOM 2883 C CA . ILE B 1 75 ? -10.789 -33.937 34.663 1.00 36.33 75 ILE B CA 1
ATOM 2884 C C . ILE B 1 75 ? -11.185 -32.471 34.524 1.00 36.38 75 ILE B C 1
ATOM 2885 O O . ILE B 1 75 ? -11.926 -31.937 35.350 1.00 38.04 75 ILE B O 1
ATOM 2890 N N . GLY B 1 76 ? -10.695 -31.822 33.475 1.00 36.46 76 GLY B N 1
ATOM 2891 C CA . GLY B 1 76 ? -11.018 -30.421 33.259 1.00 37.37 76 GLY B CA 1
ATOM 2892 C C . GLY B 1 76 ? -12.504 -30.174 33.075 1.00 37.56 76 GLY B C 1
ATOM 2893 O O . GLY B 1 76 ? -13.047 -29.189 33.585 1.00 38.82 76 GLY B O 1
ATOM 2894 N N . LEU B 1 77 ? -13.159 -31.067 32.339 1.00 37.07 77 LEU B N 1
ATOM 2895 C CA . LEU B 1 77 ? -14.591 -30.964 32.091 1.00 37.17 77 LEU B CA 1
ATOM 2896 C C . LEU B 1 77 ? -15.361 -31.213 33.386 1.00 37.42 77 LEU B C 1
ATOM 2897 O O . LEU B 1 77 ? -16.314 -30.498 33.693 1.00 38.54 77 LEU B O 1
ATOM 2902 N N . ALA B 1 78 ? -14.938 -32.223 34.144 1.00 36.14 78 ALA B N 1
ATOM 2903 C CA . ALA B 1 78 ? -15.587 -32.562 35.408 1.00 37.73 78 ALA B CA 1
ATOM 2904 C C . ALA B 1 78 ? -15.487 -31.402 36.401 1.00 37.59 78 ALA B C 1
ATOM 2905 O O . ALA B 1 78 ? -16.419 -31.148 37.169 1.00 38.68 78 ALA B O 1
ATOM 2907 N N . LEU B 1 79 ? -14.355 -30.706 36.385 1.00 37.59 79 LEU B N 1
ATOM 2908 C CA . LEU B 1 79 ? -14.148 -29.557 37.263 1.00 37.43 79 LEU B CA 1
ATOM 2909 C C . LEU B 1 79 ? -15.185 -28.511 36.905 1.00 35.92 79 LEU B C 1
ATOM 2910 O O . LEU B 1 79 ? -15.840 -27.945 37.768 1.00 36.33 79 LEU B O 1
ATOM 2915 N N . ALA B 1 80 ? -15.325 -28.260 35.611 1.00 36.54 80 ALA B N 1
ATOM 2916 C CA . ALA B 1 80 ? -16.272 -27.263 35.118 1.00 36.74 80 ALA B CA 1
ATOM 2917 C C . ALA B 1 80 ? -17.736 -27.625 35.377 1.00 37.45 80 ALA B C 1
ATOM 2918 O O . ALA B 1 80 ? -18.501 -26.818 35.919 1.00 36.30 80 ALA B O 1
ATOM 2920 N N . THR B 1 81 ? -18.128 -28.835 34.986 1.00 38.11 81 THR B N 1
ATOM 2921 C CA . THR B 1 81 ? -19.510 -29.258 35.168 1.00 38.94 81 THR B CA 1
ATOM 2922 C C . THR B 1 81 ? -19.876 -29.211 36.637 1.00 39.49 81 THR B C 1
ATOM 2923 O O . THR B 1 81 ? -20.965 -28.776 36.997 1.00 41.53 81 THR B O 1
ATOM 2927 N N . GLN B 1 82 ? -18.962 -29.653 37.488 1.00 39.23 82 GLN B N 1
ATOM 2928 C CA . GLN B 1 82 ? -19.222 -29.629 38.919 1.00 41.08 82 GLN B CA 1
ATOM 2929 C C . GLN B 1 82 ? -19.523 -28.205 39.395 1.00 41.32 82 GLN B C 1
ATOM 2930 O O . GLN B 1 82 ? -20.434 -27.991 40.197 1.00 42.62 82 GLN B O 1
ATOM 2936 N N . ALA B 1 83 ? -18.760 -27.237 38.903 1.00 38.69 83 ALA B N 1
ATOM 2937 C CA . ALA B 1 83 ? -18.960 -25.848 39.290 1.00 39.88 83 ALA B CA 1
ATOM 2938 C C . ALA B 1 83 ? -20.309 -25.323 38.818 1.00 41.72 83 ALA B C 1
ATOM 2939 O O . ALA B 1 83 ? -20.873 -24.410 39.424 1.00 41.31 83 ALA B O 1
ATOM 2941 N N . HIS B 1 84 ? -20.820 -25.894 37.730 1.00 42.37 84 HIS B N 1
ATOM 2942 C CA . HIS B 1 84 ? -22.104 -25.473 37.177 1.00 42.91 84 HIS B CA 1
ATOM 2943 C C . HIS B 1 84 ? -23.242 -26.377 37.634 1.00 42.17 84 HIS B C 1
ATOM 2944 O O . HIS B 1 84 ? -24.378 -26.203 37.200 1.00 44.09 84 HIS B O 1
ATOM 2951 N N . HIS B 1 85 ? -22.936 -27.350 38.483 1.00 41.06 85 HIS B N 1
ATOM 2952 C CA . HIS B 1 85 ? -23.941 -28.294 38.970 1.00 42.37 85 HIS B CA 1
ATOM 2953 C C . HIS B 1 85 ? -24.589 -29.077 37.836 1.00 41.18 85 HIS B C 1
ATOM 2954 O O . HIS B 1 85 ? -25.798 -29.279 37.832 1.00 42.71 85 HIS B O 1
ATOM 2961 N N . LEU B 1 86 ? -23.788 -29.514 36.874 1.00 39.40 86 LEU B N 1
ATOM 2962 C CA . LEU B 1 86 ? -24.313 -30.278 35.753 1.00 39.92 86 LEU B CA 1
ATOM 2963 C C . LEU B 1 86 ? -23.920 -31.760 35.824 1.00 41.18 86 LEU B C 1
ATOM 2964 O O . LEU B 1 86 ? -22.738 -32.100 35.962 1.00 41.83 86 LEU B O 1
ATOM 2969 N N . ARG B 1 87 ? -24.922 -32.633 35.736 1.00 40.83 87 ARG B N 1
ATOM 2970 C CA . ARG B 1 87 ? -24.708 -34.081 35.754 1.00 39.78 87 ARG B CA 1
ATOM 2971 C C . ARG B 1 87 ? -23.695 -34.469 34.679 1.00 38.56 87 ARG B C 1
ATOM 2972 O O . ARG B 1 87 ? -23.747 -33.969 33.553 1.00 38.01 87 ARG B O 1
ATOM 2980 N N . THR B 1 88 ? -22.783 -35.377 35.010 1.00 38.82 88 THR B N 1
ATOM 2981 C CA . THR B 1 88 ? -21.747 -35.739 34.052 1.00 38.45 88 THR B CA 1
ATOM 2982 C C . THR B 1 88 ? -21.405 -37.205 33.869 1.00 38.24 88 THR B C 1
ATOM 2983 O O . THR B 1 88 ? -21.166 -37.933 34.836 1.00 38.85 88 THR B O 1
ATOM 2987 N N . ILE B 1 89 ? -21.365 -37.622 32.609 1.00 36.64 89 ILE B N 1
ATOM 2988 C CA . ILE B 1 89 ? -20.999 -38.985 32.262 1.00 35.98 89 ILE B CA 1
ATOM 2989 C C . ILE B 1 89 ? -19.805 -38.895 31.328 1.00 37.45 89 ILE B C 1
ATOM 2990 O O . ILE B 1 89 ? -19.870 -38.246 30.279 1.00 39.54 89 ILE B O 1
ATOM 2995 N N . LEU B 1 90 ? -18.709 -39.534 31.707 1.00 36.41 90 LEU B N 1
ATOM 2996 C CA . LEU B 1 90 ? -17.527 -39.523 30.863 1.00 38.96 90 LEU B CA 1
ATOM 2997 C C . LEU B 1 90 ? -17.298 -40.941 30.341 1.00 39.94 90 LEU B C 1
ATOM 2998 O O . LEU B 1 90 ? -17.366 -41.917 31.096 1.00 40.90 90 LEU B O 1
ATOM 3003 N N . VAL B 1 91 ? -17.054 -41.052 29.044 1.00 40.20 91 VAL B N 1
ATOM 3004 C CA . VAL B 1 91 ? -16.818 -42.352 28.433 1.00 41.58 91 VAL B CA 1
ATOM 3005 C C . VAL B 1 91 ? -15.323 -42.485 28.174 1.00 42.27 91 VAL B C 1
ATOM 3006 O O . VAL B 1 91 ? -14.757 -41.716 27.401 1.00 42.09 91 VAL B O 1
ATOM 3010 N N . VAL B 1 92 ? -14.687 -43.450 28.829 1.00 43.33 92 VAL B N 1
ATOM 3011 C CA . VAL B 1 92 ? -13.250 -43.651 28.672 1.00 45.61 92 VAL B CA 1
ATOM 3012 C C . VAL B 1 92 ? -12.871 -45.115 28.447 1.00 46.21 92 VAL B C 1
ATOM 3013 O O . VAL B 1 92 ? -13.492 -46.014 29.002 1.00 47.54 92 VAL B O 1
ATOM 3017 N N . PRO B 1 93 ? -11.869 -45.371 27.590 1.00 48.42 93 PRO B N 1
ATOM 3018 C CA . PRO B 1 93 ? -11.445 -46.754 27.337 1.00 48.29 93 PRO B CA 1
ATOM 3019 C C . PRO B 1 93 ? -10.985 -47.359 28.665 1.00 51.62 93 PRO B C 1
ATOM 3020 O O . PRO B 1 93 ? -10.159 -46.773 29.370 1.00 50.03 93 PRO B O 1
ATOM 3024 N N . GLU B 1 94 ? -11.530 -48.529 28.990 1.00 54.76 94 GLU B N 1
ATOM 3025 C CA . GLU B 1 94 ? -11.275 -49.232 30.253 1.00 58.56 94 GLU B CA 1
ATOM 3026 C C . GLU B 1 94 ? -9.960 -49.113 31.022 1.00 59.95 94 GLU B C 1
ATOM 3027 O O . GLU B 1 94 ? -9.975 -48.786 32.209 1.00 60.80 94 GLU B O 1
ATOM 3033 N N . LYS B 1 95 ? -8.831 -49.393 30.386 1.00 61.58 95 LYS B N 1
ATOM 3034 C CA . LYS B 1 95 ? -7.562 -49.330 31.107 1.00 63.87 95 LYS B CA 1
ATOM 3035 C C . LYS B 1 95 ? -6.754 -48.054 30.893 1.00 63.10 95 LYS B C 1
ATOM 3036 O O . LYS B 1 95 ? -5.613 -47.957 31.339 1.00 63.60 95 LYS B O 1
ATOM 3042 N N . PHE B 1 96 ? -7.346 -47.071 30.229 1.00 62.78 96 PHE B N 1
ATOM 3043 C CA . PHE B 1 96 ? -6.652 -45.818 29.962 1.00 62.56 96 PHE B CA 1
ATOM 3044 C C . PHE B 1 96 ? -6.613 -44.894 31.178 1.00 63.09 96 PHE B C 1
ATOM 3045 O O . PHE B 1 96 ? -7.652 -44.534 31.733 1.00 63.04 96 PHE B O 1
ATOM 3053 N N . SER B 1 97 ? -5.398 -44.523 31.581 1.00 62.78 97 SER B N 1
ATOM 3054 C CA . SER B 1 97 ? -5.159 -43.631 32.714 1.00 62.77 97 SER B CA 1
ATOM 3055 C C . SER B 1 97 ? -6.021 -43.909 33.937 1.00 62.73 97 SER B C 1
ATOM 3056 O O . SER B 1 97 ? -7.103 -43.350 34.087 1.00 61.90 97 SER B O 1
ATOM 3059 N N . MET B 1 98 ? -5.523 -44.753 34.829 1.00 64.04 98 MET B N 1
ATOM 3060 C CA . MET B 1 98 ? -6.264 -45.091 36.032 1.00 64.89 98 MET B CA 1
ATOM 3061 C C . MET B 1 98 ? -6.278 -43.954 37.050 1.00 62.12 98 MET B C 1
ATOM 3062 O O . MET B 1 98 ? -7.297 -43.699 37.686 1.00 62.20 98 MET B O 1
ATOM 3067 N N . GLU B 1 99 ? -5.149 -43.275 37.211 1.00 60.15 99 GLU B N 1
ATOM 3068 C CA . GLU B 1 99 ? -5.070 -42.168 38.159 1.00 58.08 99 GLU B CA 1
ATOM 3069 C C . GLU B 1 99 ? -6.062 -41.081 37.767 1.00 55.25 99 GLU B C 1
ATOM 3070 O O . GLU B 1 99 ? -6.760 -40.525 38.613 1.00 54.37 99 GLU B O 1
ATOM 3076 N N . LYS B 1 100 ? -6.125 -40.781 36.475 1.00 51.30 100 LYS B N 1
ATOM 3077 C CA . LYS B 1 100 ? -7.029 -39.752 36.005 1.00 49.40 100 LYS B CA 1
ATOM 3078 C C . LYS B 1 100 ? -8.488 -40.151 36.221 1.00 49.47 100 LYS B C 1
ATOM 3079 O O . LYS B 1 100 ? -9.307 -39.323 36.624 1.00 51.00 100 LYS B O 1
ATOM 3085 N N . GLN B 1 101 ? -8.811 -41.419 35.976 1.00 46.52 101 GLN B N 1
ATOM 3086 C CA . GLN B 1 101 ? -10.176 -41.899 36.166 1.00 45.06 101 GLN B CA 1
ATOM 3087 C C . GLN B 1 101 ? -10.622 -41.693 37.608 1.00 43.58 101 GLN B C 1
ATOM 3088 O O . GLN B 1 101 ? -11.766 -41.321 37.860 1.00 42.52 101 GLN B O 1
ATOM 3094 N N . VAL B 1 102 ? -9.714 -41.932 38.551 1.00 41.95 102 VAL B N 1
ATOM 3095 C CA . VAL B 1 102 ? -10.018 -41.747 39.965 1.00 41.42 102 VAL B CA 1
ATOM 3096 C C . VAL B 1 102 ? -10.390 -40.284 40.235 1.00 41.57 102 VAL B C 1
ATOM 3097 O O . VAL B 1 102 ? -11.327 -39.998 40.979 1.00 42.34 102 VAL B O 1
ATOM 3101 N N . LEU B 1 103 ? -9.654 -39.365 39.618 1.00 41.42 103 LEU B N 1
ATOM 3102 C CA . LEU B 1 103 ? -9.901 -37.939 39.788 1.00 40.47 103 LEU B CA 1
ATOM 3103 C C . LEU B 1 103 ? -11.246 -37.572 39.183 1.00 40.02 103 LEU B C 1
ATOM 3104 O O . LEU B 1 103 ? -12.061 -36.912 39.828 1.00 38.38 103 LEU B O 1
ATOM 3109 N N . MET B 1 104 ? -11.476 -38.022 37.949 1.00 40.51 104 MET B N 1
ATOM 3110 C CA . MET B 1 104 ? -12.733 -37.770 37.251 1.00 40.35 104 MET B CA 1
ATOM 3111 C C . MET B 1 104 ? -13.909 -38.174 38.137 1.00 41.07 104 MET B C 1
ATOM 3112 O O . MET B 1 104 ? -14.919 -37.472 38.202 1.00 41.59 104 MET B O 1
ATOM 3117 N N . GLN B 1 105 ? -13.774 -39.314 38.809 1.00 40.21 105 GLN B N 1
ATOM 3118 C CA . GLN B 1 105 ? -14.828 -39.813 39.681 1.00 41.50 105 GLN B CA 1
ATOM 3119 C C . GLN B 1 105 ? -14.893 -38.978 40.939 1.00 40.47 105 GLN B C 1
ATOM 3120 O O . GLN B 1 105 ? -15.970 -38.627 41.404 1.00 41.70 105 GLN B O 1
ATOM 3126 N N . ALA B 1 106 ? -13.732 -38.660 41.495 1.00 41.02 106 ALA B N 1
ATOM 3127 C CA . ALA B 1 106 ? -13.676 -37.858 42.707 1.00 39.35 106 ALA B CA 1
ATOM 3128 C C . ALA B 1 106 ? -14.372 -36.517 42.460 1.00 38.98 106 ALA B C 1
ATOM 3129 O O . ALA B 1 106 ? -15.062 -35.991 43.333 1.00 38.30 106 ALA B O 1
ATOM 3131 N N . LEU B 1 107 ? -14.201 -35.976 41.259 1.00 39.26 107 LEU B N 1
ATOM 3132 C CA . LEU B 1 107 ? -14.807 -34.696 40.920 1.00 40.04 107 LEU B CA 1
ATOM 3133 C C . LEU B 1 107 ? -16.289 -34.791 40.594 1.00 40.30 107 LEU B C 1
ATOM 3134 O O . LEU B 1 107 ? -16.889 -33.819 40.123 1.00 41.38 107 LEU B O 1
ATOM 3139 N N . GLY B 1 108 ? -16.872 -35.964 40.841 1.00 40.03 108 GLY B N 1
ATOM 3140 C CA . GLY B 1 108 ? -18.299 -36.152 40.628 1.00 38.38 108 GLY B CA 1
ATOM 3141 C C . GLY B 1 108 ? -18.781 -36.752 39.325 1.00 38.60 108 GLY B C 1
ATOM 3142 O O . GLY B 1 108 ? -19.977 -36.962 39.152 1.00 40.56 108 GLY B O 1
ATOM 3143 N N . ALA B 1 109 ? -17.875 -37.028 38.399 1.00 38.46 109 ALA B N 1
ATOM 3144 C CA . ALA B 1 109 ? -18.279 -37.604 37.127 1.00 38.60 109 ALA B CA 1
ATOM 3145 C C . ALA B 1 109 ? -18.536 -39.107 37.255 1.00 40.74 109 ALA B C 1
ATOM 3146 O O . ALA B 1 109 ? -17.893 -39.801 38.055 1.00 40.01 109 ALA B O 1
ATOM 3148 N N . GLU B 1 110 ? -19.492 -39.605 36.479 1.00 40.16 110 GLU B N 1
ATOM 3149 C CA . GLU B 1 110 ? -19.797 -41.032 36.477 1.00 42.04 110 GLU B CA 1
ATOM 3150 C C . GLU B 1 110 ? -19.168 -41.577 35.197 1.00 41.74 110 GLU B C 1
ATOM 3151 O O . GLU B 1 110 ? -19.400 -41.044 34.111 1.00 41.25 110 GLU B O 1
ATOM 3157 N N . ILE B 1 111 ? -18.368 -42.629 35.317 1.00 42.60 111 ILE B N 1
ATOM 3158 C CA . ILE B 1 111 ? -17.689 -43.176 34.147 1.00 43.08 111 ILE B CA 1
ATOM 3159 C C . ILE B 1 111 ? -18.324 -44.402 33.496 1.00 43.33 111 ILE B C 1
ATOM 3160 O O . ILE B 1 111 ? -18.859 -45.275 34.172 1.00 43.59 111 ILE B O 1
ATOM 3165 N N . VAL B 1 112 ? -18.264 -44.451 32.170 1.00 43.32 112 VAL B N 1
ATOM 3166 C CA . VAL B 1 112 ? -18.780 -45.584 31.417 1.00 44.98 112 VAL B CA 1
ATOM 3167 C C . VAL B 1 112 ? -17.623 -46.089 30.571 1.00 46.13 112 VAL B C 1
ATOM 3168 O O . VAL B 1 112 ? -17.061 -45.347 29.769 1.00 46.47 112 VAL B O 1
ATOM 3172 N N . HIS B 1 113 ? -17.275 -47.355 30.746 1.00 47.52 113 HIS B N 1
ATOM 3173 C CA . HIS B 1 113 ? -16.156 -47.934 30.026 1.00 49.28 113 HIS B CA 1
ATOM 3174 C C . HIS B 1 113 ? -16.452 -48.510 28.649 1.00 50.87 113 HIS B C 1
ATOM 3175 O O . HIS B 1 113 ? -17.552 -48.984 28.366 1.00 51.83 113 HIS B O 1
ATOM 3182 N N . THR B 1 114 ? -15.438 -48.455 27.796 1.00 51.76 114 THR B N 1
ATOM 3183 C CA . THR B 1 114 ? -15.510 -48.992 26.451 1.00 53.09 114 THR B CA 1
ATOM 3184 C C . THR B 1 114 ? -14.252 -49.853 26.325 1.00 54.43 114 THR B C 1
ATOM 3185 O O . THR B 1 114 ? -13.262 -49.605 27.012 1.00 54.36 114 THR B O 1
ATOM 3189 N N . PRO B 1 115 ? -14.279 -50.884 25.465 1.00 55.89 115 PRO B N 1
ATOM 3190 C CA . PRO B 1 115 ? -13.106 -51.756 25.295 1.00 56.39 115 PRO B CA 1
ATOM 3191 C C . PRO B 1 115 ? -11.813 -50.983 25.028 1.00 55.81 115 PRO B C 1
ATOM 3192 O O . PRO B 1 115 ? -11.748 -50.156 24.117 1.00 55.68 115 PRO B O 1
ATOM 3196 N N . SER B 1 116 ? -10.788 -51.261 25.829 1.00 56.62 116 SER B N 1
ATOM 3197 C CA . SER B 1 116 ? -9.505 -50.583 25.689 1.00 57.97 116 SER B CA 1
ATOM 3198 C C . SER B 1 116 ? -8.975 -50.684 24.270 1.00 59.05 116 SER B C 1
ATOM 3199 O O . SER B 1 116 ? -8.409 -49.729 23.740 1.00 59.69 116 SER B O 1
ATOM 3202 N N . GLU B 1 117 ? -9.170 -51.845 23.657 1.00 60.40 117 GLU B N 1
ATOM 3203 C CA . GLU B 1 117 ? -8.693 -52.084 22.302 1.00 62.58 117 GLU B CA 1
ATOM 3204 C C . GLU B 1 117 ? -9.347 -51.185 21.270 1.00 61.91 117 GLU B C 1
ATOM 3205 O O . GLU B 1 117 ? -8.773 -50.933 20.213 1.00 62.05 117 GLU B O 1
ATOM 3211 N N . GLU B 1 118 ? -10.545 -50.700 21.566 1.00 61.76 118 GLU B N 1
ATOM 3212 C CA . GLU B 1 118 ? -11.237 -49.842 20.617 1.00 60.96 118 GLU B CA 1
ATOM 3213 C C . GLU B 1 118 ? -10.759 -48.399 20.692 1.00 58.85 118 GLU B C 1
ATOM 3214 O O . GLU B 1 118 ? -11.080 -47.583 19.829 1.00 57.98 118 GLU B O 1
ATOM 3220 N N . GLY B 1 119 ? -9.983 -48.099 21.729 1.00 57.50 119 GLY B N 1
ATOM 3221 C CA . GLY B 1 119 ? -9.438 -46.765 21.897 1.00 55.16 119 GLY B CA 1
ATOM 3222 C C . GLY B 1 119 ? -10.439 -45.638 22.050 1.00 54.72 119 GLY B C 1
ATOM 3223 O O . GLY B 1 119 ? -11.580 -45.840 22.485 1.00 53.92 119 GLY B O 1
ATOM 3224 N N . ILE B 1 120 ? -9.994 -44.437 21.689 1.00 53.36 120 ILE B N 1
ATOM 3225 C CA . ILE B 1 120 ? -10.815 -43.241 21.788 1.00 52.44 120 ILE B CA 1
ATOM 3226 C C . ILE B 1 120 ? -12.012 -43.311 20.847 1.00 53.49 120 ILE B C 1
ATOM 3227 O O . ILE B 1 120 ? -13.115 -42.904 21.210 1.00 54.05 120 ILE B O 1
ATOM 3232 N N . LYS B 1 121 ? -11.800 -43.835 19.644 1.00 54.71 121 LYS B N 1
ATOM 3233 C CA . LYS B 1 121 ? -12.885 -43.952 18.676 1.00 55.23 121 LYS B CA 1
ATOM 3234 C C . LYS B 1 121 ? -14.014 -44.793 19.267 1.00 53.70 121 LYS B C 1
ATOM 3235 O O . LYS B 1 121 ? -15.188 -44.576 18.970 1.00 52.89 121 LYS B O 1
ATOM 3241 N N . GLY B 1 122 ? -13.652 -45.754 20.109 1.00 52.38 122 GLY B N 1
ATOM 3242 C CA . GLY B 1 122 ? -14.657 -46.596 20.726 1.00 51.64 122 GLY B CA 1
ATOM 3243 C C . GLY B 1 122 ? -15.501 -45.785 21.691 1.00 52.37 122 GLY B C 1
ATOM 3244 O O . GLY B 1 122 ? -16.731 -45.890 21.699 1.00 52.66 122 GLY B O 1
ATOM 3245 N N . ALA B 1 123 ? -14.834 -44.970 22.503 1.00 50.48 123 ALA B N 1
ATOM 3246 C CA . ALA B 1 123 ? -15.507 -44.129 23.478 1.00 48.78 123 ALA B CA 1
ATOM 3247 C C . ALA B 1 123 ? -16.408 -43.117 22.771 1.00 48.28 123 ALA B C 1
ATOM 3248 O O . ALA B 1 123 ? -17.524 -42.844 23.210 1.00 46.43 123 ALA B O 1
ATOM 3250 N N . ILE B 1 124 ? -15.920 -42.565 21.669 1.00 48.81 124 ILE B N 1
ATOM 3251 C CA . ILE B 1 124 ? -16.693 -41.590 20.911 1.00 49.01 124 ILE B CA 1
ATOM 3252 C C . ILE B 1 124 ? -18.007 -42.200 20.420 1.00 50.82 124 ILE B C 1
ATOM 3253 O O . ILE B 1 124 ? -19.052 -41.554 20.455 1.00 53.02 124 ILE B O 1
ATOM 3258 N N . ARG B 1 125 ? -17.954 -43.447 19.966 1.00 50.70 125 ARG B N 1
ATOM 3259 C CA . ARG B 1 125 ? -19.149 -44.119 19.475 1.00 50.17 125 ARG B CA 1
ATOM 3260 C C . ARG B 1 125 ? -20.150 -44.295 20.610 1.00 48.81 125 ARG B C 1
ATOM 3261 O O . ARG B 1 125 ? -21.342 -44.022 20.453 1.00 48.13 125 ARG B O 1
ATOM 3269 N N . LYS B 1 126 ? -19.656 -44.751 21.755 1.00 46.95 126 LYS B N 1
ATOM 3270 C CA . LYS B 1 126 ? -20.502 -44.977 22.916 1.00 46.96 126 LYS B CA 1
ATOM 3271 C C . LYS B 1 126 ? -21.103 -43.688 23.467 1.00 47.43 126 LYS B C 1
ATOM 3272 O O . LYS B 1 126 ? -22.256 -43.670 23.899 1.00 48.62 126 LYS B O 1
ATOM 3278 N 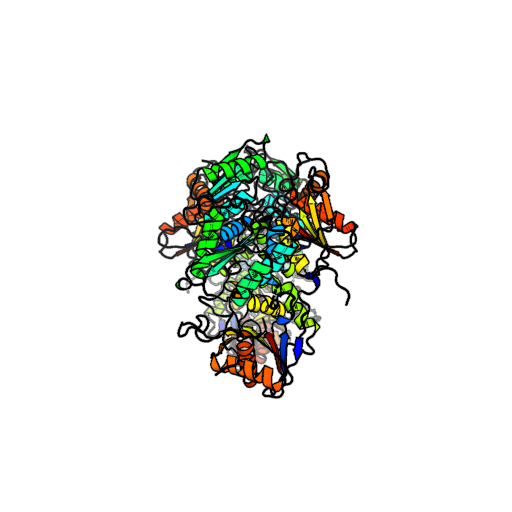N . ALA B 1 127 ? -20.323 -42.612 23.453 1.00 46.85 127 ALA B N 1
ATOM 3279 C CA . ALA B 1 127 ? -20.794 -41.333 23.965 1.00 46.69 127 ALA B CA 1
ATOM 3280 C C . ALA B 1 127 ? -22.018 -40.865 23.183 1.00 46.54 127 ALA B C 1
ATOM 3281 O O . ALA B 1 127 ? -22.997 -40.387 23.763 1.00 46.02 127 ALA B O 1
ATOM 3283 N N . GLU B 1 128 ? -21.963 -41.005 21.864 1.00 46.50 128 GLU B N 1
ATOM 3284 C CA . GLU B 1 128 ? -23.082 -40.604 21.021 1.00 48.02 128 GLU B CA 1
ATOM 3285 C C . GLU B 1 128 ? -24.254 -41.554 21.247 1.00 46.65 128 GLU B C 1
ATOM 3286 O O . GLU B 1 128 ? -25.406 -41.127 21.345 1.00 47.13 128 GLU B O 1
ATOM 3292 N N . ALA B 1 129 ? -23.949 -42.843 21.342 1.00 44.68 129 ALA B N 1
ATOM 3293 C CA . ALA B 1 129 ? -24.973 -43.856 21.563 1.00 45.19 129 ALA B CA 1
ATOM 3294 C C . ALA B 1 129 ? -25.738 -43.502 22.833 1.00 45.73 129 ALA B C 1
ATOM 3295 O O . ALA B 1 129 ? -26.973 -43.480 22.835 1.00 47.03 129 ALA B O 1
ATOM 3297 N N . LEU B 1 130 ? -24.999 -43.209 23.902 1.00 44.04 130 LEU B N 1
ATOM 3298 C CA . LEU B 1 130 ? -25.607 -42.845 25.177 1.00 44.35 130 LEU B CA 1
ATOM 3299 C C . LEU B 1 130 ? -26.410 -41.550 25.044 1.00 44.09 130 LEU B C 1
ATOM 3300 O O . LEU B 1 130 ? -27.493 -41.417 25.625 1.00 44.49 130 LEU B O 1
ATOM 3305 N N . ALA B 1 131 ? -25.883 -40.597 24.281 1.00 43.09 131 ALA B N 1
ATOM 3306 C CA . ALA B 1 131 ? -26.580 -39.329 24.089 1.00 43.85 131 ALA B CA 1
ATOM 3307 C C . ALA B 1 131 ? -27.972 -39.610 23.526 1.00 43.06 131 ALA B C 1
ATOM 3308 O O . ALA B 1 131 ? -28.971 -39.073 24.003 1.00 41.72 131 ALA B O 1
ATOM 3310 N N . ALA B 1 132 ? -28.033 -40.474 22.523 1.00 42.20 132 ALA B N 1
ATOM 3311 C CA . ALA B 1 132 ? -29.310 -40.812 21.916 1.00 42.63 132 ALA B CA 1
ATOM 3312 C C . ALA B 1 132 ? -30.330 -41.362 22.919 1.00 42.90 132 ALA B C 1
ATOM 3313 O O . ALA B 1 132 ? -31.526 -41.238 22.687 1.00 47.53 132 ALA B O 1
ATOM 3315 N N . THR B 1 133 ? -29.884 -41.962 24.023 1.00 41.53 133 THR B N 1
ATOM 3316 C CA . THR B 1 133 ? -30.832 -42.495 25.006 1.00 41.53 133 THR B CA 1
ATOM 3317 C C . THR B 1 133 ? -31.138 -41.525 26.153 1.00 40.75 133 THR B C 1
ATOM 3318 O O . THR B 1 133 ? -31.843 -41.866 27.107 1.00 37.69 133 THR B O 1
ATOM 3322 N N . ILE B 1 134 ? -30.595 -40.317 26.062 1.00 41.76 134 ILE B N 1
ATOM 3323 C CA . ILE B 1 134 ? -30.836 -39.304 27.079 1.00 40.55 134 ILE B CA 1
ATOM 3324 C C . ILE B 1 134 ? -31.312 -38.061 26.352 1.00 40.13 134 ILE B C 1
ATOM 3325 O O . ILE B 1 134 ? -30.537 -37.364 25.702 1.00 39.26 134 ILE B O 1
ATOM 3330 N N . SER B 1 135 ? -32.605 -37.803 26.459 1.00 40.99 135 SER B N 1
ATOM 3331 C CA . SER B 1 135 ? -33.219 -36.663 25.800 1.00 41.19 135 SER B CA 1
ATOM 3332 C C . SER B 1 135 ? -32.483 -35.352 26.046 1.00 41.48 135 SER B C 1
ATOM 3333 O O . SER B 1 135 ? -32.087 -34.676 25.095 1.00 41.62 135 SER B O 1
ATOM 3336 N N . ASN B 1 136 ? -32.304 -34.994 27.317 1.00 40.23 136 ASN B N 1
ATOM 3337 C CA . ASN B 1 136 ? -31.633 -33.749 27.674 1.00 37.89 136 ASN B CA 1
ATOM 3338 C C . ASN B 1 136 ? -30.147 -33.950 27.928 1.00 38.30 136 ASN B C 1
ATOM 3339 O O . ASN B 1 136 ? -29.700 -34.025 29.070 1.00 37.03 136 ASN B O 1
ATOM 3344 N N . SER B 1 137 ? -29.382 -34.026 26.846 1.00 39.81 137 SER B N 1
ATOM 3345 C CA . SER B 1 137 ? -27.943 -34.228 26.942 1.00 41.96 137 SER B CA 1
ATOM 3346 C C . SER B 1 137 ? -27.179 -33.368 25.941 1.00 41.77 137 SER B C 1
ATOM 3347 O O . SER B 1 137 ? -27.745 -32.841 24.980 1.00 39.81 137 SER B O 1
ATOM 3350 N N . TYR B 1 138 ? -25.883 -33.233 26.182 1.00 41.95 138 TYR B N 1
ATOM 3351 C CA . TYR B 1 138 ? -25.027 -32.468 25.300 1.00 41.71 138 TYR B CA 1
ATOM 3352 C C . TYR B 1 138 ? -23.672 -33.141 25.253 1.00 42.78 138 TYR B C 1
ATOM 3353 O O . TYR B 1 138 ? -23.113 -33.507 26.286 1.00 43.61 138 TYR B O 1
ATOM 3362 N N . VAL B 1 139 ? -23.153 -33.326 24.048 1.00 43.21 139 VAL B N 1
ATOM 3363 C CA . VAL B 1 139 ? -21.837 -33.926 23.886 1.00 42.04 139 VAL B CA 1
ATOM 3364 C C . VAL B 1 139 ? -20.926 -32.845 23.319 1.00 43.24 139 VAL B C 1
ATOM 3365 O O . VAL B 1 139 ? -21.018 -32.504 22.142 1.00 45.37 139 VAL B O 1
ATOM 3369 N N . PRO B 1 140 ? -20.065 -32.258 24.165 1.00 43.89 140 PRO B N 1
ATOM 3370 C CA . PRO B 1 140 ? -19.143 -31.208 23.722 1.00 45.48 140 PRO B CA 1
ATOM 3371 C C . PRO B 1 140 ? -18.329 -31.581 22.485 1.00 47.83 140 PRO B C 1
ATOM 3372 O O . PRO B 1 140 ? -18.047 -30.722 21.648 1.00 45.74 140 PRO B O 1
ATOM 3376 N N . MET B 1 141 ? -17.963 -32.858 22.369 1.00 49.54 141 MET B N 1
ATOM 3377 C CA . MET B 1 141 ? -17.184 -33.317 21.225 1.00 52.80 141 MET B CA 1
ATOM 3378 C C . MET B 1 141 ? -15.957 -32.424 21.047 1.00 52.41 141 MET B C 1
ATOM 3379 O O . MET B 1 141 ? -15.818 -31.734 20.041 1.00 52.70 141 MET B O 1
ATOM 3384 N N . GLN B 1 142 ? -15.076 -32.444 22.036 1.00 52.54 142 GLN B N 1
ATOM 3385 C CA . GLN B 1 142 ? -13.860 -31.646 22.024 1.00 53.34 142 GLN B CA 1
ATOM 3386 C C . GLN B 1 142 ? -13.002 -31.850 20.770 1.00 54.35 142 GLN B C 1
ATOM 3387 O O . GLN B 1 142 ? -12.220 -30.975 20.397 1.00 54.73 142 GLN B O 1
ATOM 3393 N N . PHE B 1 143 ? -13.129 -33.005 20.128 1.00 53.85 143 PHE B N 1
ATOM 3394 C CA . PHE B 1 143 ? -12.330 -33.284 18.944 1.00 53.93 143 PHE B CA 1
ATOM 3395 C C . PHE B 1 143 ? -12.760 -32.527 17.693 1.00 54.74 143 PHE B C 1
ATOM 3396 O O . PHE B 1 143 ? -11.976 -32.391 16.753 1.00 55.56 143 PHE B O 1
ATOM 3404 N N . LYS B 1 144 ? -13.989 -32.018 17.681 1.00 54.69 144 LYS B N 1
ATOM 3405 C CA . LYS B 1 144 ? -14.487 -31.287 16.516 1.00 55.99 144 LYS B CA 1
ATOM 3406 C C . LYS B 1 144 ? -15.023 -29.905 16.863 1.00 53.85 144 LYS B C 1
ATOM 3407 O O . LYS B 1 144 ? -15.118 -29.039 16.000 1.00 54.92 144 LYS B O 1
ATOM 3413 N N . ASN B 1 145 ? -15.384 -29.711 18.126 1.00 51.49 145 ASN B N 1
ATOM 3414 C CA . ASN B 1 145 ? -15.931 -28.444 18.602 1.00 48.66 145 ASN B CA 1
ATOM 3415 C C . ASN B 1 145 ? -14.938 -27.279 18.459 1.00 48.36 145 ASN B C 1
ATOM 3416 O O . ASN B 1 145 ? -13.855 -27.291 19.052 1.00 47.07 145 ASN B O 1
ATOM 3421 N N . PRO B 1 146 ? -15.283 -26.271 17.641 1.00 47.48 146 PRO B N 1
ATOM 3422 C CA . PRO B 1 146 ? -14.380 -25.126 17.468 1.00 46.85 146 PRO B CA 1
ATOM 3423 C C . PRO B 1 146 ? -14.158 -24.370 18.776 1.00 46.23 146 PRO B C 1
ATOM 3424 O O . PRO B 1 146 ? -13.257 -23.541 18.879 1.00 47.99 146 PRO B O 1
ATOM 3428 N N . ALA B 1 147 ? -14.984 -24.651 19.775 1.00 45.49 147 ALA B N 1
ATOM 3429 C CA . ALA B 1 147 ? -14.838 -23.995 21.070 1.00 43.68 147 ALA B CA 1
ATOM 3430 C C . ALA B 1 147 ? -13.528 -24.451 21.732 1.00 42.96 147 ALA B C 1
ATOM 3431 O O . ALA B 1 147 ? -13.029 -23.799 22.652 1.00 42.18 147 ALA B O 1
ATOM 3433 N N . ASN B 1 148 ? -12.985 -25.572 21.256 1.00 40.71 148 ASN B N 1
ATOM 3434 C CA . ASN B 1 148 ? -11.741 -26.123 21.778 1.00 41.47 148 ASN B CA 1
ATOM 3435 C C . ASN B 1 148 ? -10.598 -25.126 21.516 1.00 41.84 148 ASN B C 1
ATOM 3436 O O . ASN B 1 148 ? -10.015 -24.582 22.454 1.00 42.31 148 ASN B O 1
ATOM 3441 N N . PRO B 1 149 ? -10.258 -24.870 20.244 1.00 42.35 149 PRO B N 1
ATOM 3442 C CA . PRO B 1 149 ? -9.167 -23.902 20.072 1.00 43.47 149 PRO B CA 1
ATOM 3443 C C . PRO B 1 149 ? -9.515 -22.540 20.691 1.00 43.10 149 PRO B C 1
ATOM 3444 O O . PRO B 1 149 ? -8.660 -21.868 21.260 1.00 44.01 149 PRO B O 1
ATOM 3448 N N . ALA B 1 150 ? -10.776 -22.143 20.591 1.00 40.56 150 ALA B N 1
ATOM 3449 C CA . ALA B 1 150 ? -11.191 -20.857 21.133 1.00 42.40 150 ALA B CA 1
ATOM 3450 C C . ALA B 1 150 ? -10.857 -20.710 22.623 1.00 43.13 150 ALA B C 1
ATOM 3451 O O . ALA B 1 150 ? -10.503 -19.626 23.084 1.00 44.91 150 ALA B O 1
ATOM 3453 N N . ALA B 1 151 ? -10.968 -21.804 23.367 1.00 43.31 151 ALA B N 1
ATOM 3454 C CA . ALA B 1 151 ? -10.696 -21.803 24.797 1.00 41.74 151 ALA B CA 1
ATOM 3455 C C . ALA B 1 151 ? -9.321 -21.234 25.139 1.00 41.99 151 ALA B C 1
ATOM 3456 O O . ALA B 1 151 ? -9.147 -20.603 26.176 1.00 42.87 151 ALA B O 1
ATOM 3458 N N . TYR B 1 152 ? -8.351 -21.450 24.260 1.00 42.30 152 TYR B N 1
ATOM 3459 C CA . TYR B 1 152 ? -6.995 -20.966 24.486 1.00 42.81 152 TYR B CA 1
ATOM 3460 C C . TYR B 1 152 ? -6.703 -19.655 23.761 1.00 44.93 152 TYR B C 1
ATOM 3461 O O . TYR B 1 152 ? -5.869 -18.856 24.208 1.00 45.68 152 TYR B O 1
ATOM 3470 N N . TYR B 1 153 ? -7.397 -19.438 22.650 1.00 44.84 153 TYR B N 1
ATOM 3471 C CA . TYR B 1 153 ? -7.226 -18.229 21.852 1.00 46.50 153 TYR B CA 1
ATOM 3472 C C . TYR B 1 153 ? -7.493 -16.954 22.663 1.00 47.10 153 TYR B C 1
ATOM 3473 O O . TYR B 1 153 ? -6.796 -15.946 22.505 1.00 47.04 153 TYR B O 1
ATOM 3482 N N . HIS B 1 154 ? -8.491 -17.012 23.542 1.00 47.14 154 HIS B N 1
ATOM 3483 C CA . HIS B 1 154 ? -8.874 -15.856 24.348 1.00 48.78 154 HIS B CA 1
ATOM 3484 C C . HIS B 1 154 ? -8.255 -15.771 25.746 1.00 48.60 154 HIS B C 1
ATOM 3485 O O . HIS B 1 154 ? -8.466 -14.786 26.455 1.00 47.90 154 HIS B O 1
ATOM 3492 N N . THR B 1 155 ? -7.504 -16.789 26.153 1.00 46.73 155 THR B N 1
ATOM 3493 C CA . THR B 1 155 ? -6.917 -16.769 27.484 1.00 44.68 155 THR B CA 1
ATOM 3494 C C . THR B 1 155 ? -5.408 -16.981 27.503 1.00 43.45 155 THR B C 1
ATOM 3495 O O . THR B 1 155 ? -4.636 -16.033 27.673 1.00 43.17 155 THR B O 1
ATOM 3499 N N . LEU B 1 156 ? -5.003 -18.232 27.324 1.00 42.35 156 LEU B N 1
ATOM 3500 C CA . LEU B 1 156 ? -3.604 -18.627 27.318 1.00 39.36 156 LEU B CA 1
ATOM 3501 C C . LEU B 1 156 ? -2.739 -17.779 26.383 1.00 37.89 156 LEU B C 1
ATOM 3502 O O . LEU B 1 156 ? -1.662 -17.334 26.773 1.00 35.71 156 LEU B O 1
ATOM 3507 N N . ALA B 1 157 ? -3.209 -17.564 25.155 1.00 38.95 157 ALA B N 1
ATOM 3508 C CA . ALA B 1 157 ? -2.462 -16.780 24.160 1.00 40.42 157 ALA B CA 1
ATOM 3509 C C . ALA B 1 157 ? -2.132 -15.368 24.659 1.00 39.42 157 ALA B C 1
ATOM 3510 O O . ALA B 1 157 ? -0.971 -14.972 24.676 1.00 41.35 157 ALA B O 1
ATOM 3512 N N . PRO B 1 158 ? -3.148 -14.580 25.044 1.00 39.03 158 PRO B N 1
ATOM 3513 C CA . PRO B 1 158 ? -2.838 -13.232 25.537 1.00 40.47 158 PRO B CA 1
ATOM 3514 C C . PRO B 1 158 ? -1.923 -13.285 26.768 1.00 40.91 158 PRO B C 1
ATOM 3515 O O . PRO B 1 158 ? -1.050 -12.438 26.941 1.00 43.36 158 PRO B O 1
ATOM 3519 N N . GLU B 1 159 ? -2.126 -14.285 27.621 1.00 41.26 159 GLU B N 1
ATOM 3520 C CA . GLU B 1 159 ? -1.308 -14.442 28.827 1.00 40.12 159 GLU B CA 1
ATOM 3521 C C . GLU B 1 159 ? 0.169 -14.511 28.463 1.00 39.83 159 GLU B C 1
ATOM 3522 O O . GLU B 1 159 ? 1.018 -13.923 29.141 1.00 39.13 159 GLU B O 1
ATOM 3528 N N . ILE B 1 160 ? 0.466 -15.241 27.393 1.00 38.58 160 ILE B N 1
ATOM 3529 C CA . ILE B 1 160 ? 1.837 -15.399 26.925 1.00 38.98 160 ILE B CA 1
ATOM 3530 C C . ILE B 1 160 ? 2.435 -14.040 26.560 1.00 40.44 160 ILE B C 1
ATOM 3531 O O . ILE B 1 160 ? 3.524 -13.682 27.022 1.00 39.85 160 ILE B O 1
ATOM 3536 N N . LEU B 1 161 ? 1.709 -13.285 25.738 1.00 42.20 161 LEU B N 1
ATOM 3537 C CA . LEU B 1 161 ? 2.148 -11.965 25.295 1.00 42.16 161 LEU B CA 1
ATOM 3538 C C . LEU B 1 161 ? 2.341 -10.979 26.441 1.00 41.96 161 LEU B C 1
ATOM 3539 O O . LEU B 1 161 ? 3.209 -10.111 26.376 1.00 45.01 161 LEU B O 1
ATOM 3544 N N . ALA B 1 162 ? 1.542 -11.111 27.489 1.00 39.73 162 ALA B N 1
ATOM 3545 C CA . ALA B 1 162 ? 1.652 -10.211 28.625 1.00 39.63 162 ALA B CA 1
ATOM 3546 C C . ALA B 1 162 ? 2.912 -10.456 29.465 1.00 40.34 162 ALA B C 1
ATOM 3547 O O . ALA B 1 162 ? 3.382 -9.549 30.150 1.00 41.19 162 ALA B O 1
ATOM 3549 N N . ASP B 1 163 ? 3.457 -11.669 29.420 1.00 39.40 163 ASP B N 1
ATOM 3550 C CA . ASP B 1 163 ? 4.653 -11.986 30.202 1.00 40.04 163 ASP B CA 1
ATOM 3551 C C . ASP B 1 163 ? 5.917 -12.055 29.349 1.00 40.35 163 ASP B C 1
ATOM 3552 O O . ASP B 1 163 ? 7.020 -12.025 29.884 1.00 44.41 163 ASP B O 1
ATOM 3557 N N . MET B 1 164 ? 5.769 -12.154 28.031 1.00 40.72 164 MET B N 1
ATOM 3558 C CA . MET B 1 164 ? 6.929 -12.247 27.139 1.00 41.46 164 MET B CA 1
ATOM 3559 C C . MET B 1 164 ? 7.800 -10.990 27.174 1.00 43.30 164 MET B C 1
ATOM 3560 O O . MET B 1 164 ? 7.300 -9.870 27.079 1.00 44.75 164 MET B O 1
ATOM 3565 N N . PRO B 1 165 ? 9.122 -11.159 27.318 1.00 45.01 165 PRO B N 1
ATOM 3566 C CA . PRO B 1 165 ? 10.012 -9.997 27.359 1.00 44.99 165 PRO B CA 1
ATOM 3567 C C . PRO B 1 165 ? 10.507 -9.568 25.980 1.00 45.97 165 PRO B C 1
ATOM 3568 O O . PRO B 1 165 ? 11.205 -8.568 25.851 1.00 46.14 165 PRO B O 1
ATOM 3572 N N . ALA B 1 166 ? 10.137 -10.320 24.951 1.00 45.38 166 ALA B N 1
ATOM 3573 C CA . ALA B 1 166 ? 10.565 -10.008 23.595 1.00 45.12 166 ALA B CA 1
ATOM 3574 C C . ALA B 1 166 ? 9.556 -10.560 22.605 1.00 46.36 166 ALA B C 1
ATOM 3575 O O . ALA B 1 166 ? 8.648 -11.297 22.978 1.00 48.18 166 ALA B O 1
ATOM 3577 N N . PRO B 1 167 ? 9.681 -10.184 21.326 1.00 47.39 167 PRO B N 1
ATOM 3578 C CA . PRO B 1 167 ? 8.721 -10.721 20.353 1.00 45.88 167 PRO B CA 1
ATOM 3579 C C . PRO B 1 167 ? 8.945 -12.232 20.265 1.00 45.51 167 PRO B C 1
ATOM 3580 O O . PRO B 1 167 ? 10.052 -12.705 20.502 1.00 45.00 167 PRO B O 1
ATOM 3584 N N . ILE B 1 168 ? 7.904 -12.985 19.932 1.00 45.37 168 ILE B N 1
ATOM 3585 C CA . ILE B 1 168 ? 8.029 -14.433 19.834 1.00 44.07 168 ILE B CA 1
ATOM 3586 C C . ILE B 1 168 ? 8.479 -14.858 18.443 1.00 44.34 168 ILE B C 1
ATOM 3587 O O . ILE B 1 168 ? 7.764 -14.648 17.464 1.00 45.56 168 ILE B O 1
ATOM 3592 N N . THR B 1 169 ? 9.663 -15.456 18.357 1.00 43.25 169 THR B N 1
ATOM 3593 C CA . THR B 1 169 ? 10.177 -15.923 17.078 1.00 43.58 169 THR B CA 1
ATOM 3594 C C . THR B 1 169 ? 9.361 -17.130 16.629 1.00 45.40 169 THR B C 1
ATOM 3595 O O . THR B 1 169 ? 8.957 -17.227 15.470 1.00 46.23 169 THR B O 1
ATOM 3599 N N . ALA B 1 170 ? 9.121 -18.056 17.554 1.00 45.55 170 ALA B N 1
ATOM 3600 C CA . ALA B 1 170 ? 8.354 -19.249 17.221 1.00 45.92 170 ALA B CA 1
ATOM 3601 C C . ALA B 1 170 ? 7.563 -19.819 18.398 1.00 45.03 170 ALA B C 1
ATOM 3602 O O . ALA B 1 170 ? 8.019 -19.807 19.542 1.00 45.71 170 ALA B O 1
ATOM 3604 N N . PHE B 1 171 ? 6.368 -20.307 18.098 1.00 44.17 171 PHE B N 1
ATOM 3605 C CA . PHE B 1 171 ? 5.503 -20.918 19.092 1.00 44.11 171 PHE B CA 1
ATOM 3606 C C . PHE B 1 171 ? 5.524 -22.411 18.782 1.00 44.00 171 PHE B C 1
ATOM 3607 O O . PHE B 1 171 ? 5.258 -22.818 17.652 1.00 44.05 171 PHE B O 1
ATOM 3615 N N . VAL B 1 172 ? 5.857 -23.218 19.784 1.00 43.50 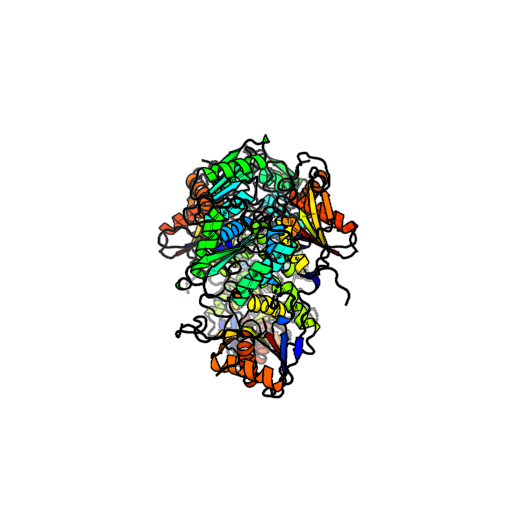172 VAL B N 1
ATOM 3616 C CA . VAL B 1 172 ? 5.936 -24.671 19.627 1.00 43.04 172 VAL B CA 1
ATOM 3617 C C . VAL B 1 172 ? 4.981 -25.364 20.612 1.00 43.39 172 VAL B C 1
ATOM 3618 O O . VAL B 1 172 ? 4.949 -25.025 21.797 1.00 42.58 172 VAL B O 1
ATOM 3622 N N . ALA B 1 173 ? 4.206 -26.330 20.127 1.00 42.34 173 ALA B N 1
ATOM 3623 C CA . ALA B 1 173 ? 3.278 -27.054 20.994 1.00 43.74 173 ALA B CA 1
ATOM 3624 C C . ALA B 1 173 ? 2.864 -28.410 20.417 1.00 43.44 173 ALA B C 1
ATOM 3625 O O . ALA B 1 173 ? 2.604 -28.528 19.221 1.00 45.17 173 ALA B O 1
ATOM 3627 N N . GLY B 1 174 ? 2.811 -29.428 21.269 1.00 41.87 174 GLY B N 1
ATOM 3628 C CA . GLY B 1 174 ? 2.402 -30.744 20.813 1.00 43.65 174 GLY B CA 1
ATOM 3629 C C . GLY B 1 174 ? 0.918 -30.755 20.462 1.00 44.60 174 GLY B C 1
ATOM 3630 O O . GLY B 1 174 ? 0.147 -29.949 20.990 1.00 44.94 174 GLY B O 1
ATOM 3631 N N . ALA B 1 175 ? 0.506 -31.661 19.578 1.00 44.23 175 ALA B N 1
ATOM 3632 C CA . ALA B 1 175 ? -0.897 -31.724 19.186 1.00 43.98 175 ALA B CA 1
ATOM 3633 C C . ALA B 1 175 ? -1.577 -33.068 19.411 1.00 43.92 175 ALA B C 1
ATOM 3634 O O . ALA B 1 175 ? -1.065 -34.113 19.016 1.00 43.53 175 ALA B O 1
ATOM 3636 N N . GLY B 1 176 ? -2.729 -33.017 20.073 1.00 44.54 176 GLY B N 1
ATOM 3637 C CA . GLY B 1 176 ? -3.538 -34.202 20.313 1.00 44.20 176 GLY B CA 1
ATOM 3638 C C . GLY B 1 176 ? -4.759 -33.933 19.448 1.00 43.76 176 GLY B C 1
ATOM 3639 O O . GLY B 1 176 ? -4.839 -34.374 18.300 1.00 46.37 176 GLY B O 1
ATOM 3640 N N . SER B 1 177 ? -5.705 -33.180 19.990 1.00 42.05 177 SER B N 1
ATOM 3641 C CA . SER B 1 177 ? -6.889 -32.796 19.236 1.00 42.75 177 SER B CA 1
ATOM 3642 C C . SER B 1 177 ? -6.480 -31.616 18.349 1.00 42.70 177 SER B C 1
ATOM 3643 O O . SER B 1 177 ? -7.170 -31.279 17.392 1.00 44.05 177 SER B O 1
ATOM 3646 N N . GLY B 1 178 ? -5.357 -30.987 18.690 1.00 41.93 178 GLY B N 1
ATOM 3647 C CA . GLY B 1 178 ? -4.862 -29.857 17.927 1.00 40.16 178 GLY B CA 1
ATOM 3648 C C . GLY B 1 178 ? -5.407 -28.529 18.414 1.00 41.37 178 GLY B C 1
ATOM 3649 O O . GLY B 1 178 ? -5.035 -27.473 17.898 1.00 41.40 178 GLY B O 1
ATOM 3650 N N . GLY B 1 179 ? -6.281 -28.575 19.418 1.00 41.02 179 GLY B N 1
ATOM 3651 C CA . GLY B 1 179 ? -6.878 -27.353 19.943 1.00 40.93 179 GLY B CA 1
ATOM 3652 C C . GLY B 1 179 ? -5.917 -26.323 20.524 1.00 40.79 179 GLY B C 1
ATOM 3653 O O . GLY B 1 179 ? -5.997 -25.138 20.208 1.00 39.76 179 GLY B O 1
ATOM 3654 N N . THR B 1 180 ? -5.012 -26.775 21.385 1.00 40.26 180 THR B N 1
ATOM 3655 C CA . THR B 1 180 ? -4.042 -25.892 22.012 1.00 40.38 180 THR B CA 1
ATOM 3656 C C . THR B 1 180 ? -3.183 -25.158 20.976 1.00 40.78 180 THR B C 1
ATOM 3657 O O . THR B 1 180 ? -3.149 -23.931 20.941 1.00 41.99 180 THR B O 1
ATOM 3661 N N . PHE B 1 181 ? -2.496 -25.909 20.128 1.00 39.99 181 PHE B N 1
ATOM 3662 C CA . PHE B 1 181 ? -1.644 -25.307 19.119 1.00 39.88 181 PHE B CA 1
ATOM 3663 C C . PHE B 1 181 ? -2.427 -24.342 18.244 1.00 41.00 181 PHE B C 1
ATOM 3664 O O . PHE B 1 181 ? -2.066 -23.176 18.112 1.00 42.21 181 PHE B O 1
ATOM 3672 N N . ALA B 1 182 ? -3.512 -24.828 17.657 1.00 42.01 182 ALA B N 1
ATOM 3673 C CA . ALA B 1 182 ? -4.321 -24.008 16.766 1.00 42.99 182 ALA B CA 1
ATOM 3674 C C . ALA B 1 182 ? -4.828 -22.726 17.407 1.00 42.92 182 ALA B C 1
ATOM 3675 O O . ALA B 1 182 ? -4.741 -21.649 16.817 1.00 44.01 182 ALA B O 1
ATOM 3677 N N . GLY B 1 183 ? -5.359 -22.841 18.618 1.00 43.75 183 GLY B N 1
ATOM 3678 C CA . GLY B 1 183 ? -5.893 -21.669 19.288 1.00 42.13 183 GLY B CA 1
ATOM 3679 C C . GLY B 1 183 ? -4.855 -20.608 19.585 1.00 41.39 183 GLY B C 1
ATOM 3680 O O . GLY B 1 183 ? -5.009 -19.445 19.207 1.00 41.47 183 GLY B O 1
ATOM 3681 N N . VAL B 1 184 ? -3.791 -21.021 20.263 1.00 39.80 184 VAL B N 1
ATOM 3682 C CA . VAL B 1 184 ? -2.716 -20.119 20.648 1.00 40.02 184 VAL B CA 1
ATOM 3683 C C . VAL B 1 184 ? -1.970 -19.559 19.441 1.00 41.23 184 VAL B C 1
ATOM 3684 O O . VAL B 1 184 ? -1.673 -18.366 19.389 1.00 41.73 184 VAL B O 1
ATOM 3688 N N . ALA B 1 185 ? -1.677 -20.422 18.473 1.00 40.90 185 ALA B N 1
ATOM 3689 C CA . ALA B 1 185 ? -0.954 -20.005 17.280 1.00 41.57 185 ALA B CA 1
ATOM 3690 C C . ALA B 1 185 ? -1.762 -19.008 16.465 1.00 44.03 185 ALA B C 1
ATOM 3691 O O . ALA B 1 185 ? -1.206 -18.065 15.892 1.00 44.55 185 ALA B O 1
ATOM 3693 N N . ALA B 1 186 ? -3.076 -19.216 16.417 1.00 43.94 186 ALA B N 1
ATOM 3694 C CA . ALA B 1 186 ? -3.955 -18.330 15.667 1.00 44.37 186 ALA B CA 1
ATOM 3695 C C . ALA B 1 186 ? -3.904 -16.917 16.236 1.00 44.08 186 ALA B C 1
ATOM 3696 O O . ALA B 1 186 ? -3.857 -15.934 15.497 1.00 45.13 186 ALA B O 1
ATOM 3698 N N . TYR B 1 187 ? -3.900 -16.817 17.558 1.00 44.06 187 TYR B N 1
ATOM 3699 C CA . TYR B 1 187 ? -3.879 -15.513 18.202 1.00 43.99 187 TYR B CA 1
ATOM 3700 C C . TYR B 1 187 ? -2.514 -14.850 18.109 1.00 44.63 187 TYR B C 1
ATOM 3701 O O . TYR B 1 187 ? -2.417 -13.663 17.790 1.00 45.07 187 TYR B O 1
ATOM 3710 N N . LEU B 1 188 ? -1.460 -15.609 18.387 1.00 42.98 188 LEU B N 1
ATOM 3711 C CA . LEU B 1 188 ? -0.120 -15.048 18.323 1.00 44.71 188 LEU B CA 1
ATOM 3712 C C . LEU B 1 188 ? 0.183 -14.520 16.916 1.00 46.12 188 LEU B C 1
ATOM 3713 O O . LEU B 1 188 ? 0.732 -13.428 16.759 1.00 47.51 188 LEU B O 1
ATOM 3718 N N . GLN B 1 189 ? -0.190 -15.286 15.896 1.00 46.46 189 GLN B N 1
ATOM 3719 C CA . GLN B 1 189 ? 0.058 -14.877 14.523 1.00 48.65 189 GLN B CA 1
ATOM 3720 C C . GLN B 1 189 ? -0.799 -13.676 14.124 1.00 51.02 189 GLN B C 1
ATOM 3721 O O . GLN B 1 189 ? -0.407 -12.885 13.266 1.00 52.36 189 GLN B O 1
ATOM 3727 N N . ALA B 1 190 ? -1.959 -13.532 14.758 1.00 52.52 190 ALA B N 1
ATOM 3728 C CA . ALA B 1 190 ? -2.854 -12.412 14.468 1.00 51.96 190 ALA B CA 1
ATOM 3729 C C . ALA B 1 190 ? -2.303 -11.128 15.081 1.00 52.97 190 ALA B C 1
ATOM 3730 O O . ALA B 1 190 ? -2.668 -10.028 14.678 1.00 53.78 190 ALA B O 1
ATOM 3732 N N . GLN B 1 191 ? -1.427 -11.269 16.067 1.00 54.16 191 GLN B N 1
ATOM 3733 C CA . GLN B 1 191 ? -0.826 -10.107 16.706 1.00 55.26 191 GLN B CA 1
ATOM 3734 C C . GLN B 1 191 ? 0.523 -9.821 16.054 1.00 55.46 191 GLN B C 1
ATOM 3735 O O . GLN B 1 191 ? 1.002 -8.692 16.068 1.00 56.32 191 GLN B O 1
ATOM 3741 N N . ASP B 1 192 ? 1.123 -10.855 15.477 1.00 54.83 192 ASP B N 1
ATOM 3742 C CA . ASP B 1 192 ? 2.425 -10.741 14.836 1.00 54.43 192 ASP B CA 1
ATOM 3743 C C . ASP B 1 192 ? 2.552 -11.890 13.844 1.00 54.63 192 ASP B C 1
ATOM 3744 O O . ASP B 1 192 ? 2.936 -13.003 14.218 1.00 54.09 192 ASP B O 1
ATOM 3749 N N . SER B 1 193 ? 2.226 -11.617 12.581 1.00 53.76 193 SER B N 1
ATOM 3750 C CA . SER B 1 193 ? 2.271 -12.639 11.534 1.00 53.61 193 SER B CA 1
ATOM 3751 C C . SER B 1 193 ? 3.652 -13.241 11.335 1.00 51.09 193 SER B C 1
ATOM 3752 O O . SER B 1 193 ? 3.792 -14.299 10.725 1.00 50.72 193 SER B O 1
ATOM 3755 N N . ALA B 1 194 ? 4.673 -12.569 11.851 1.00 48.86 194 ALA B N 1
ATOM 3756 C CA . ALA B 1 194 ? 6.037 -13.062 11.713 1.00 48.55 194 ALA B CA 1
ATOM 3757 C C . ALA B 1 194 ? 6.287 -14.253 12.631 1.00 47.73 194 ALA B C 1
ATOM 3758 O O . ALA B 1 194 ? 7.229 -15.021 12.420 1.00 48.31 194 ALA B O 1
ATOM 3760 N N . THR B 1 195 ? 5.449 -14.402 13.651 1.00 46.19 195 THR B N 1
ATOM 3761 C CA . THR B 1 195 ? 5.595 -15.508 14.588 1.00 46.68 195 THR B CA 1
ATOM 3762 C C . THR B 1 195 ? 5.408 -16.851 13.873 1.00 46.81 195 THR B C 1
ATOM 3763 O O . THR B 1 195 ? 4.394 -17.098 13.209 1.00 44.61 195 THR B O 1
ATOM 3767 N N . LYS B 1 196 ? 6.408 -17.713 14.005 1.00 46.15 196 LYS B N 1
ATOM 3768 C CA . LYS B 1 196 ? 6.356 -19.022 13.386 1.00 46.77 196 LYS B CA 1
ATOM 3769 C C . LYS B 1 196 ? 5.540 -19.964 14.257 1.00 46.90 196 LYS B C 1
ATOM 3770 O O . LYS B 1 196 ? 5.555 -19.856 15.486 1.00 47.04 196 LYS B O 1
ATOM 3776 N N . ALA B 1 197 ? 4.817 -20.877 13.614 1.00 45.97 197 ALA B N 1
ATOM 3777 C CA . ALA B 1 197 ? 3.984 -21.841 14.320 1.00 45.23 197 ALA B CA 1
ATOM 3778 C C . ALA B 1 197 ? 4.463 -23.239 13.989 1.00 44.78 197 ALA B C 1
ATOM 3779 O O . ALA B 1 197 ? 4.341 -23.691 12.852 1.00 46.08 197 ALA B O 1
ATOM 3781 N N . VAL B 1 198 ? 5.001 -23.925 14.988 1.00 43.17 198 VAL B N 1
ATOM 3782 C CA . VAL B 1 198 ? 5.507 -25.273 14.794 1.00 43.24 198 VAL B CA 1
ATOM 3783 C C . VAL B 1 198 ? 4.718 -26.283 15.624 1.00 44.03 198 VAL B C 1
ATOM 3784 O O . VAL B 1 198 ? 4.718 -26.225 16.851 1.00 44.15 198 VAL B O 1
ATOM 3788 N N . VAL B 1 199 ? 4.045 -27.207 14.947 1.00 44.10 199 VAL B N 1
ATOM 3789 C CA . VAL B 1 199 ? 3.270 -28.230 15.627 1.00 45.25 199 VAL B CA 1
ATOM 3790 C C . VAL B 1 199 ? 4.174 -29.424 15.921 1.00 46.79 199 VAL B C 1
ATOM 3791 O O . VAL B 1 199 ? 5.020 -29.793 15.107 1.00 47.25 199 VAL B O 1
ATOM 3795 N N . VAL B 1 200 ? 3.987 -30.023 17.090 1.00 47.22 200 VAL B N 1
ATOM 3796 C CA . VAL B 1 200 ? 4.789 -31.159 17.504 1.00 48.96 200 VAL B CA 1
ATOM 3797 C C . VAL B 1 200 ? 3.944 -32.417 17.659 1.00 53.52 200 VAL B C 1
ATOM 3798 O O . VAL B 1 200 ? 2.799 -32.360 18.112 1.00 53.17 200 VAL B O 1
ATOM 3802 N N . GLU B 1 201 ? 4.518 -33.554 17.281 1.00 58.55 201 GLU B N 1
ATOM 3803 C CA . GLU B 1 201 ? 3.822 -34.828 17.387 1.00 63.98 201 GLU B CA 1
ATOM 3804 C C . GLU B 1 201 ? 4.767 -35.956 17.782 1.00 66.99 201 GLU B C 1
ATOM 3805 O O . GLU B 1 201 ? 5.908 -36.020 17.325 1.00 66.45 201 GLU B O 1
ATOM 3811 N N . PRO B 1 202 ? 4.295 -36.868 18.640 1.00 71.58 202 PRO B N 1
ATOM 3812 C CA . PRO B 1 202 ? 5.106 -37.999 19.095 1.00 74.98 202 PRO B CA 1
ATOM 3813 C C . PRO B 1 202 ? 5.286 -39.019 17.985 1.00 78.64 202 PRO B C 1
ATOM 3814 O O . PRO B 1 202 ? 4.553 -39.005 16.994 1.00 77.79 202 PRO B O 1
ATOM 3818 N N . GLU B 1 203 ? 6.264 -39.901 18.159 1.00 83.53 203 GLU B N 1
ATOM 3819 C CA . GLU B 1 203 ? 6.553 -40.944 17.179 1.00 87.85 203 GLU B CA 1
ATOM 3820 C C . GLU B 1 203 ? 5.320 -41.816 16.956 1.00 90.77 203 GLU B C 1
ATOM 3821 O O . GLU B 1 203 ? 4.746 -42.351 17.907 1.00 90.23 203 GLU B O 1
ATOM 3827 N N . GLY B 1 204 ? 4.916 -41.951 15.696 1.00 93.81 204 GLY B N 1
ATOM 3828 C CA . GLY B 1 204 ? 3.755 -42.760 15.377 1.00 98.02 204 GLY B CA 1
ATOM 3829 C C . GLY B 1 204 ? 2.595 -41.951 14.827 1.00 101.17 204 GLY B C 1
ATOM 3830 O O . GLY B 1 204 ? 1.530 -42.499 14.536 1.00 101.23 204 GLY B O 1
ATOM 3831 N N . SER B 1 205 ? 2.795 -40.644 14.686 1.00 104.19 205 SER B N 1
ATOM 3832 C CA . SER B 1 205 ? 1.752 -39.768 14.161 1.00 107.38 205 SER B CA 1
ATOM 3833 C C . SER B 1 205 ? 1.790 -39.747 12.633 1.00 109.46 205 SER B C 1
ATOM 3834 O O . SER B 1 205 ? 2.864 -39.715 12.030 1.00 109.27 205 SER B O 1
ATOM 3837 N N . ILE B 1 206 ? 0.612 -39.770 12.014 1.00 112.23 206 ILE B N 1
ATOM 3838 C CA . ILE B 1 206 ? 0.509 -39.757 10.557 1.00 114.59 206 ILE B CA 1
ATOM 3839 C C . ILE B 1 206 ? 0.465 -38.338 9.990 1.00 116.32 206 ILE B C 1
ATOM 3840 O O . ILE B 1 206 ? 0.444 -38.151 8.773 1.00 116.84 206 ILE B O 1
ATOM 3845 N N . LEU B 1 207 ? 0.458 -37.342 10.873 1.00 117.84 207 LEU B N 1
ATOM 3846 C CA . LEU B 1 207 ? 0.414 -35.942 10.455 1.00 118.98 207 LEU B CA 1
ATOM 3847 C C . LEU B 1 207 ? 1.721 -35.514 9.787 1.00 120.00 207 LEU B C 1
ATOM 3848 O O . LEU B 1 207 ? 1.815 -34.420 9.229 1.00 120.13 207 LEU B O 1
ATOM 3853 N N . ASN B 1 208 ? 2.723 -36.386 9.830 1.00 121.17 208 ASN B N 1
ATOM 3854 C CA . ASN B 1 208 ? 4.014 -36.085 9.224 1.00 122.38 208 ASN B CA 1
ATOM 3855 C C . ASN B 1 208 ? 4.342 -37.022 8.065 1.00 123.23 208 ASN B C 1
ATOM 3856 O O . ASN B 1 208 ? 4.781 -36.572 7.007 1.00 123.31 208 ASN B O 1
ATOM 3861 N N . GLY B 1 209 ? 4.132 -38.321 8.264 1.00 124.09 209 GLY B N 1
ATOM 3862 C CA . GLY B 1 209 ? 4.424 -39.272 7.206 1.00 125.04 209 GLY B CA 1
ATOM 3863 C C . GLY B 1 209 ? 3.879 -40.676 7.402 1.00 125.68 209 GLY B C 1
ATOM 3864 O O . GLY B 1 209 ? 2.888 -40.887 8.107 1.00 125.70 209 GLY B O 1
ATOM 3865 N N . GLY B 1 210 ? 4.543 -41.641 6.768 1.00 125.92 210 GLY B N 1
ATOM 3866 C CA . GLY B 1 210 ? 4.130 -43.031 6.853 1.00 125.88 210 GLY B CA 1
ATOM 3867 C C . GLY B 1 210 ? 4.102 -43.630 8.249 1.00 125.68 210 GLY B C 1
ATOM 3868 O O . GLY B 1 210 ? 3.029 -43.727 8.849 1.00 126.05 210 GLY B O 1
ATOM 3869 N N . PRO B 1 211 ? 5.264 -44.043 8.792 1.00 125.17 211 PRO B N 1
ATOM 3870 C CA . PRO B 1 211 ? 5.390 -44.643 10.125 1.00 124.18 211 PRO B CA 1
ATOM 3871 C C . PRO B 1 211 ? 4.285 -44.266 11.113 1.00 123.18 211 PRO B C 1
ATOM 3872 O O . PRO B 1 211 ? 4.368 -43.246 11.800 1.00 122.96 211 PRO B O 1
ATOM 3876 N N . ALA B 1 212 ? 3.254 -45.106 11.172 1.00 121.64 212 ALA B N 1
ATOM 3877 C CA . ALA B 1 212 ? 2.117 -44.891 12.061 1.00 119.82 212 ALA B CA 1
ATOM 3878 C C . ALA B 1 212 ? 2.016 -46.021 13.082 1.00 118.66 212 ALA B C 1
ATOM 3879 O O . ALA B 1 212 ? 1.598 -47.131 12.751 1.00 118.12 212 ALA B O 1
ATOM 3881 N N . HIS B 1 213 ? 2.395 -45.732 14.324 1.00 117.48 213 HIS B N 1
ATOM 3882 C CA . HIS B 1 213 ? 2.350 -46.727 15.390 1.00 116.14 213 HIS B CA 1
ATOM 3883 C C . HIS B 1 213 ? 1.974 -46.123 16.741 1.00 114.99 213 HIS B C 1
ATOM 3884 O O . HIS B 1 213 ? 1.507 -44.986 16.819 1.00 114.59 213 HIS B O 1
ATOM 3891 N N . ALA B 1 214 ? 2.179 -46.897 17.803 1.00 113.71 214 ALA B N 1
ATOM 3892 C CA . ALA B 1 214 ? 1.874 -46.453 19.160 1.00 112.37 214 ALA B CA 1
ATOM 3893 C C . ALA B 1 214 ? 3.112 -45.830 19.807 1.00 111.35 214 ALA B C 1
ATOM 3894 O O . ALA B 1 214 ? 4.211 -46.385 19.736 1.00 111.43 214 ALA B O 1
ATOM 3896 N N . HIS B 1 215 ? 2.928 -44.675 20.437 1.00 109.65 215 HIS B N 1
ATOM 3897 C CA . HIS B 1 215 ? 4.028 -43.974 21.090 1.00 107.30 215 HIS B CA 1
ATOM 3898 C C . HIS B 1 215 ? 3.994 -44.163 22.604 1.00 106.94 215 HIS B C 1
ATOM 3899 O O . HIS B 1 215 ? 3.033 -44.705 23.154 1.00 106.95 215 HIS B O 1
ATOM 3906 N N . ARG B 1 216 ? 5.057 -43.719 23.269 1.00 106.09 216 ARG B N 1
ATOM 3907 C CA . ARG B 1 216 ? 5.162 -43.811 24.721 1.00 104.89 216 ARG B CA 1
ATOM 3908 C C . ARG B 1 216 ? 4.730 -42.467 25.304 1.00 104.26 216 ARG B C 1
ATOM 3909 O O . ARG B 1 216 ? 4.222 -42.398 26.424 1.00 103.68 216 ARG B O 1
ATOM 3917 N N . THR B 1 217 ? 4.930 -41.405 24.527 1.00 103.72 217 THR B N 1
ATOM 3918 C CA . THR B 1 217 ? 4.559 -40.058 24.946 1.00 103.54 217 THR B CA 1
ATOM 3919 C C . THR B 1 217 ? 3.053 -40.000 25.169 1.00 104.09 217 THR B C 1
ATOM 3920 O O . THR B 1 217 ? 2.279 -39.965 24.216 1.00 103.83 217 THR B O 1
ATOM 3924 N N . GLU B 1 218 ? 2.643 -39.992 26.433 1.00 105.24 218 GLU B N 1
ATOM 3925 C CA . GLU B 1 218 ? 1.226 -39.954 26.780 1.00 106.29 218 GLU B CA 1
ATOM 3926 C C . GLU B 1 218 ? 0.646 -38.541 26.734 1.00 107.03 218 GLU B C 1
ATOM 3927 O O . GLU B 1 218 ? 1.097 -37.652 27.459 1.00 107.65 218 GLU B O 1
ATOM 3933 N N . GLY B 1 219 ? -0.354 -38.338 25.878 1.00 107.44 219 GLY B N 1
ATOM 3934 C CA . GLY B 1 219 ? -0.980 -37.032 25.771 1.00 107.75 219 GLY B CA 1
ATOM 3935 C C . GLY B 1 219 ? -1.308 -36.580 24.359 1.00 107.97 219 GLY B C 1
ATOM 3936 O O . GLY B 1 219 ? -2.469 -36.325 24.033 1.00 107.47 219 GLY B O 1
ATOM 3937 N N . ILE B 1 220 ? -0.284 -36.475 23.519 1.00 108.10 220 ILE B N 1
ATOM 3938 C CA . ILE B 1 220 ? -0.472 -36.035 22.144 1.00 109.23 220 ILE B CA 1
ATOM 3939 C C . ILE B 1 220 ? -0.780 -37.195 21.199 1.00 110.69 220 ILE B C 1
ATOM 3940 O O . ILE B 1 220 ? -1.155 -38.282 21.639 1.00 110.63 220 ILE B O 1
ATOM 3945 N N . GLY B 1 221 ? -0.629 -36.952 19.899 1.00 111.91 221 GLY B N 1
ATOM 3946 C CA . GLY B 1 221 ? -0.895 -37.984 18.913 1.00 113.66 221 GLY B CA 1
ATOM 3947 C C . GLY B 1 221 ? -1.911 -37.558 17.868 1.00 114.83 221 GLY B C 1
ATOM 3948 O O . GLY B 1 221 ? -3.091 -37.381 18.175 1.00 114.74 221 GLY B O 1
ATOM 3949 N N . VAL B 1 222 ? -1.454 -37.399 16.627 1.00 115.89 222 VAL B N 1
ATOM 3950 C CA . VAL B 1 222 ? -2.327 -36.986 15.531 1.00 116.48 222 VAL B CA 1
ATOM 3951 C C . VAL B 1 222 ? -2.643 -38.140 14.580 1.00 116.67 222 VAL B C 1
ATOM 3952 O O . VAL B 1 222 ? -1.934 -38.355 13.594 1.00 117.03 222 VAL B O 1
ATOM 3956 N N . GLU B 1 223 ? -3.708 -38.881 14.881 1.00 116.36 223 GLU B N 1
ATOM 3957 C CA . GLU B 1 223 ? -4.123 -40.005 14.043 1.00 115.63 223 GLU B CA 1
ATOM 3958 C C . GLU B 1 223 ? -5.121 -39.513 12.997 1.00 114.47 223 GLU B C 1
ATOM 3959 O O . GLU B 1 223 ? -5.550 -40.265 12.120 1.00 114.15 223 GLU B O 1
ATOM 3965 N N . PHE B 1 224 ? -5.473 -38.236 13.106 1.00 113.13 224 PHE B N 1
ATOM 3966 C CA . PHE B 1 224 ? -6.412 -37.586 12.199 1.00 111.38 224 PHE B CA 1
ATOM 3967 C C . PHE B 1 224 ? -6.042 -36.106 12.116 1.00 108.56 224 PHE B C 1
ATOM 3968 O O . PHE B 1 224 ? -5.890 -35.444 13.144 1.00 108.47 224 PHE B O 1
ATOM 3976 N N . ILE B 1 225 ? -5.890 -35.589 10.900 1.00 104.54 225 ILE B N 1
ATOM 3977 C CA . ILE B 1 225 ? -5.539 -34.182 10.729 1.00 99.95 225 ILE B CA 1
ATOM 3978 C C . ILE B 1 225 ? -6.613 -33.291 11.355 1.00 95.79 225 ILE B C 1
ATOM 3979 O O . ILE B 1 225 ? -7.736 -33.201 10.855 1.00 95.79 225 ILE B O 1
ATOM 3984 N N . PRO B 1 226 ? -6.278 -32.625 12.471 1.00 90.99 226 PRO B N 1
ATOM 3985 C CA . PRO B 1 226 ? -7.234 -31.747 13.151 1.00 86.99 226 PRO B CA 1
ATOM 3986 C C . PRO B 1 226 ? -7.833 -30.688 12.228 1.00 83.34 226 PRO B C 1
ATOM 3987 O O . PRO B 1 226 ? -7.143 -30.135 11.370 1.00 83.48 226 PRO B O 1
ATOM 3991 N N . PRO B 1 227 ? -9.135 -30.404 12.389 1.00 79.53 227 PRO B N 1
ATOM 3992 C CA . PRO B 1 227 ? -9.844 -29.408 11.577 1.00 75.71 227 PRO B CA 1
ATOM 3993 C C . PRO B 1 227 ? -9.517 -27.970 11.980 1.00 72.83 227 PRO B C 1
ATOM 3994 O O . PRO B 1 227 ? -9.774 -27.021 11.236 1.00 72.58 227 PRO B O 1
ATOM 3998 N N . PHE B 1 228 ? -8.937 -27.819 13.164 1.00 68.99 228 PHE B N 1
ATOM 3999 C CA . PHE B 1 228 ? -8.600 -26.505 13.693 1.00 64.53 228 PHE B CA 1
ATOM 4000 C C . PHE B 1 228 ? -7.384 -25.829 13.058 1.00 63.91 228 PHE B C 1
ATOM 4001 O O . PHE B 1 228 ? -7.169 -24.634 13.261 1.00 63.46 228 PHE B O 1
ATOM 4009 N N . PHE B 1 229 ? -6.606 -26.581 12.283 1.00 63.50 229 PHE B N 1
ATOM 4010 C CA . PHE B 1 229 ? -5.386 -26.061 11.659 1.00 63.22 229 PHE B CA 1
ATOM 4011 C C . PHE B 1 229 ? -5.560 -25.064 10.519 1.00 64.71 229 PHE B C 1
ATOM 4012 O O . PHE B 1 229 ? -4.578 -24.499 10.028 1.00 64.73 229 PHE B O 1
ATOM 4020 N N . ASP B 1 230 ? -6.797 -24.848 10.095 1.00 66.58 230 ASP B N 1
ATOM 4021 C CA . ASP B 1 230 ? -7.069 -23.916 9.009 1.00 68.97 230 ASP B CA 1
ATOM 4022 C C . ASP B 1 230 ? -6.910 -22.471 9.460 1.00 68.17 230 ASP B C 1
ATOM 4023 O O . ASP B 1 230 ? -6.690 -21.582 8.639 1.00 68.13 230 ASP B O 1
ATOM 4028 N N . GLN B 1 231 ? -7.018 -22.243 10.766 1.00 66.81 231 GLN B N 1
ATOM 4029 C CA . GLN B 1 231 ? -6.908 -20.899 11.324 1.00 65.79 231 GLN B CA 1
ATOM 4030 C C . GLN B 1 231 ? -5.460 -20.444 11.555 1.00 64.04 231 GLN B C 1
ATOM 4031 O O . GLN B 1 231 ? -5.220 -19.314 11.994 1.00 63.53 231 GLN B O 1
ATOM 4037 N N . VAL B 1 232 ? -4.496 -21.308 11.247 1.00 60.31 232 VAL B N 1
ATOM 4038 C CA . VAL B 1 232 ? -3.093 -20.961 11.453 1.00 57.09 232 VAL B CA 1
ATOM 4039 C C . VAL B 1 232 ? -2.191 -21.312 10.278 1.00 55.39 232 VAL B C 1
ATOM 4040 O O . VAL B 1 232 ? -2.495 -22.202 9.486 1.00 55.37 232 VAL B O 1
ATOM 4044 N N . ARG B 1 233 ? -1.086 -20.585 10.169 1.00 53.29 233 ARG B N 1
ATOM 4045 C CA . ARG B 1 233 ? -0.104 -20.832 9.128 1.00 53.43 233 ARG B CA 1
ATOM 4046 C C . ARG B 1 233 ? 0.991 -21.656 9.799 1.00 52.94 233 ARG B C 1
ATOM 4047 O O . ARG B 1 233 ? 1.840 -21.127 10.521 1.00 51.02 233 ARG B O 1
ATOM 4055 N N . ILE B 1 234 ? 0.943 -22.962 9.576 1.00 52.48 234 ILE B N 1
ATOM 4056 C CA . ILE B 1 234 ? 1.902 -23.880 10.160 1.00 52.13 234 ILE B CA 1
ATOM 4057 C C . ILE B 1 234 ? 3.209 -23.868 9.383 1.00 53.37 234 ILE B C 1
ATOM 4058 O O . ILE B 1 234 ? 3.287 -24.356 8.260 1.00 54.64 234 ILE B O 1
ATOM 4063 N N . ASP B 1 235 ? 4.244 -23.312 9.993 1.00 53.25 235 ASP B N 1
ATOM 4064 C CA . ASP B 1 235 ? 5.537 -23.222 9.344 1.00 54.36 235 ASP B CA 1
ATOM 4065 C C . ASP B 1 235 ? 6.336 -24.517 9.380 1.00 54.94 235 ASP B C 1
ATOM 4066 O O . ASP B 1 235 ? 7.188 -24.749 8.524 1.00 53.73 235 ASP B O 1
ATOM 4071 N N . GLN B 1 236 ? 6.052 -25.375 10.352 1.00 55.29 236 GLN B N 1
ATOM 4072 C CA . GLN B 1 236 ? 6.792 -26.621 10.461 1.00 55.57 236 GLN B CA 1
ATOM 4073 C C . GLN B 1 236 ? 6.153 -27.619 11.418 1.00 55.04 236 GLN B C 1
ATOM 4074 O O . GLN B 1 236 ? 5.438 -27.242 12.344 1.00 55.72 236 GLN B O 1
ATOM 4080 N N . THR B 1 237 ? 6.429 -28.896 11.180 1.00 54.10 237 THR B N 1
ATOM 4081 C CA . THR B 1 237 ? 5.918 -29.987 11.999 1.00 53.22 237 THR B CA 1
ATOM 4082 C C . THR B 1 237 ? 7.101 -30.862 12.399 1.00 53.01 237 THR B C 1
ATOM 4083 O O . THR B 1 237 ? 7.778 -31.415 11.539 1.00 54.68 237 THR B O 1
ATOM 4087 N N . LEU B 1 238 ? 7.357 -30.989 13.696 1.00 52.39 238 LEU B N 1
ATOM 4088 C CA . LEU B 1 238 ? 8.467 -31.812 14.164 1.00 51.04 238 LEU B CA 1
ATOM 4089 C C . LEU B 1 238 ? 7.963 -33.107 14.798 1.00 52.09 238 LEU B C 1
ATOM 4090 O O . LEU B 1 238 ? 6.998 -33.103 15.569 1.00 53.35 238 LEU B O 1
ATOM 4095 N N . THR B 1 239 ? 8.612 -34.218 14.463 1.00 50.92 239 THR B N 1
ATOM 4096 C CA . THR B 1 239 ? 8.245 -35.512 15.020 1.00 49.51 239 THR B CA 1
ATOM 4097 C C . THR B 1 239 ? 9.276 -35.817 16.099 1.00 48.32 239 THR B C 1
ATOM 4098 O O . THR B 1 239 ? 10.478 -35.702 15.862 1.00 49.68 239 THR B O 1
ATOM 4102 N N . ILE B 1 240 ? 8.813 -36.194 17.287 1.00 45.99 240 ILE B N 1
ATOM 4103 C CA . ILE B 1 240 ? 9.731 -36.456 18.389 1.00 45.33 240 ILE B CA 1
ATOM 4104 C C . ILE B 1 240 ? 9.662 -37.867 18.945 1.00 45.70 240 ILE B C 1
ATOM 4105 O O . ILE B 1 240 ? 8.596 -38.361 19.305 1.00 46.94 240 ILE B O 1
ATOM 4110 N N . ALA B 1 241 ? 10.818 -38.510 19.032 1.00 46.92 241 ALA B N 1
ATOM 4111 C CA . ALA B 1 241 ? 10.888 -39.870 19.549 1.00 47.68 241 ALA B CA 1
ATOM 4112 C C . ALA B 1 241 ? 10.657 -39.901 21.055 1.00 47.49 241 ALA B C 1
ATOM 4113 O O . ALA B 1 241 ? 11.042 -38.986 21.775 1.00 46.76 241 ALA B O 1
ATOM 4115 N N . ASP B 1 242 ? 10.030 -40.968 21.525 1.00 50.50 242 ASP B N 1
ATOM 4116 C CA . ASP B 1 242 ? 9.754 -41.122 22.941 1.00 53.87 242 ASP B CA 1
ATOM 4117 C C . ASP B 1 242 ? 11.005 -40.961 23.782 1.00 54.59 242 ASP B C 1
ATOM 4118 O O . ASP B 1 242 ? 10.974 -40.322 24.832 1.00 54.96 242 ASP B O 1
ATOM 4123 N N . ASN B 1 243 ? 12.107 -41.548 23.328 1.00 54.61 243 ASN B N 1
ATOM 4124 C CA . ASN B 1 243 ? 13.357 -41.457 24.073 1.00 55.06 243 ASN B CA 1
ATOM 4125 C C . ASN B 1 243 ? 13.807 -40.011 24.284 1.00 53.21 243 ASN B C 1
ATOM 4126 O O . ASN B 1 243 ? 14.392 -39.690 25.318 1.00 52.58 243 ASN B O 1
ATOM 4131 N N . ASP B 1 244 ? 13.542 -39.144 23.308 1.00 51.12 244 ASP B N 1
ATOM 4132 C CA . ASP B 1 244 ? 13.911 -37.737 23.432 1.00 50.25 244 ASP B CA 1
ATOM 4133 C C . ASP B 1 244 ? 12.975 -37.062 24.434 1.00 47.85 244 ASP B C 1
ATOM 4134 O O . ASP B 1 244 ? 13.424 -36.377 25.357 1.00 46.19 244 ASP B O 1
ATOM 4139 N N . ALA B 1 245 ? 11.674 -37.269 24.246 1.00 43.68 245 ALA B N 1
ATOM 4140 C CA . ALA B 1 245 ? 10.673 -36.690 25.128 1.00 43.60 245 ALA B CA 1
ATOM 4141 C C . ALA B 1 245 ? 10.935 -37.099 26.571 1.00 43.31 245 ALA B C 1
ATOM 4142 O O . ALA B 1 245 ? 11.034 -36.254 27.459 1.00 43.82 245 ALA B O 1
ATOM 4144 N N . PHE B 1 246 ? 11.063 -38.398 26.802 1.00 42.66 246 PHE B N 1
ATOM 4145 C CA . PHE B 1 246 ? 11.292 -38.894 28.148 1.00 42.35 246 PHE B CA 1
ATOM 4146 C C . PHE B 1 246 ? 12.642 -38.497 28.729 1.00 42.96 246 PHE B C 1
ATOM 4147 O O . PHE B 1 246 ? 12.785 -38.355 29.946 1.00 43.75 246 PHE B O 1
ATOM 4155 N N . ALA B 1 247 ? 13.635 -38.305 27.873 1.00 41.54 247 ALA B N 1
ATOM 4156 C CA . ALA B 1 247 ? 14.935 -37.903 28.371 1.00 41.62 247 ALA B CA 1
ATOM 4157 C C . ALA B 1 247 ? 14.803 -36.476 28.916 1.00 43.27 247 ALA B C 1
ATOM 4158 O O . ALA B 1 247 ? 15.390 -36.136 29.949 1.00 44.58 247 ALA B O 1
ATOM 4160 N N . GLN B 1 248 ? 14.018 -35.648 28.228 1.00 43.46 248 GLN B N 1
ATOM 4161 C CA . GLN B 1 248 ? 13.804 -34.270 28.664 1.00 43.49 248 GLN B CA 1
ATOM 4162 C C . GLN B 1 248 ? 13.051 -34.273 29.996 1.00 43.37 248 GLN B C 1
ATOM 4163 O O . GLN B 1 248 ? 13.336 -33.465 30.884 1.00 44.32 248 GLN B O 1
ATOM 4169 N N . VAL B 1 249 ? 12.099 -35.190 30.142 1.00 40.79 249 VAL B N 1
ATOM 4170 C CA . VAL B 1 249 ? 11.347 -35.290 31.388 1.00 40.13 249 VAL B CA 1
ATOM 4171 C C . VAL B 1 249 ? 12.314 -35.543 32.550 1.00 41.09 249 VAL B C 1
ATOM 4172 O O . VAL B 1 249 ? 12.174 -34.963 33.627 1.00 41.57 249 VAL B O 1
ATOM 4176 N N . ARG B 1 250 ? 13.293 -36.413 32.319 1.00 41.05 250 ARG B N 1
ATOM 4177 C CA . ARG B 1 250 ? 14.281 -36.763 33.336 1.00 42.84 250 ARG B CA 1
ATOM 4178 C C . ARG B 1 250 ? 15.262 -35.620 33.612 1.00 42.58 250 ARG B C 1
ATOM 4179 O O . ARG B 1 250 ? 15.595 -35.336 34.762 1.00 41.91 250 ARG B O 1
ATOM 4187 N N . HIS B 1 251 ? 15.732 -34.976 32.550 1.00 41.25 251 HIS B N 1
ATOM 4188 C CA . HIS B 1 251 ? 16.692 -33.887 32.687 1.00 40.14 251 HIS B CA 1
ATOM 4189 C C . HIS B 1 251 ? 16.101 -32.718 33.487 1.00 40.71 251 HIS B C 1
ATOM 4190 O O . HIS B 1 251 ? 16.714 -32.254 34.452 1.00 41.95 251 HIS B O 1
ATOM 4202 N N . LEU B 1 252 ? 14.903 -32.264 33.120 1.00 40.88 252 LEU B N 1
ATOM 4203 C CA . LEU B 1 252 ? 14.270 -31.145 33.825 1.00 40.58 252 LEU B CA 1
ATOM 4204 C C . LEU B 1 252 ? 13.985 -31.410 35.298 1.00 40.16 252 LEU B C 1
ATOM 4205 O O . LEU B 1 252 ? 14.007 -30.485 36.112 1.00 39.96 252 LEU B O 1
ATOM 4210 N N . ALA B 1 253 ? 13.713 -32.662 35.650 1.00 38.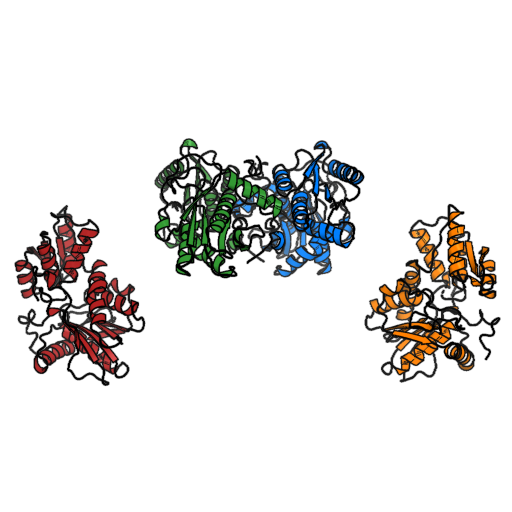71 253 ALA B N 1
ATOM 4211 C CA . ALA B 1 253 ? 13.441 -32.975 37.042 1.00 39.03 253 ALA B CA 1
ATOM 4212 C C . ALA B 1 253 ? 14.736 -33.002 37.847 1.00 38.67 253 ALA B C 1
ATOM 4213 O O . ALA B 1 253 ? 14.786 -32.507 38.973 1.00 38.13 253 ALA B O 1
ATOM 4215 N N . ARG B 1 254 ? 15.778 -33.576 37.255 1.00 40.21 254 ARG B N 1
ATOM 4216 C CA . ARG B 1 254 ? 17.084 -33.714 37.901 1.00 41.57 254 ARG B CA 1
ATOM 4217 C C . ARG B 1 254 ? 17.851 -32.407 38.055 1.00 42.41 254 ARG B C 1
ATOM 4218 O O . ARG B 1 254 ? 18.442 -32.149 39.104 1.00 41.86 254 ARG B O 1
ATOM 4231 N N . ASP B 1 255 ? 17.842 -31.586 37.009 1.00 42.74 255 ASP B N 1
ATOM 4232 C CA . ASP B 1 255 ? 18.590 -30.332 37.019 1.00 42.95 255 ASP B CA 1
ATOM 4233 C C . ASP B 1 255 ? 17.817 -29.031 37.239 1.00 43.62 255 ASP B C 1
ATOM 4234 O O . ASP B 1 255 ? 18.426 -28.003 37.525 1.00 43.48 255 ASP B O 1
ATOM 4239 N N . HIS B 1 256 ? 16.493 -29.049 37.115 1.00 42.49 256 HIS B N 1
ATOM 4240 C CA . HIS B 1 256 ? 15.758 -27.807 37.285 1.00 42.25 256 HIS B CA 1
ATOM 4241 C C . HIS B 1 256 ? 14.499 -27.859 38.132 1.00 42.48 256 HIS B C 1
ATOM 4242 O O . HIS B 1 256 ? 13.677 -26.950 38.062 1.00 43.81 256 HIS B O 1
ATOM 4249 N N . GLY B 1 257 ? 14.357 -28.913 38.931 1.00 40.64 257 GLY B N 1
ATOM 4250 C CA . GLY B 1 257 ? 13.202 -29.048 39.798 1.00 39.79 257 GLY B CA 1
ATOM 4251 C C . GLY B 1 257 ? 11.847 -29.012 39.117 1.00 41.25 257 GLY B C 1
ATOM 4252 O O . GLY B 1 257 ? 10.837 -28.784 39.781 1.00 41.96 257 GLY B O 1
ATOM 4253 N N . LEU B 1 258 ? 11.807 -29.240 37.806 1.00 41.41 258 LEU B N 1
ATOM 4254 C CA . LEU B 1 258 ? 10.542 -29.215 37.071 1.00 41.94 258 LEU B CA 1
ATOM 4255 C C . LEU B 1 258 ? 9.998 -30.609 36.774 1.00 42.71 258 LEU B C 1
ATOM 4256 O O . LEU B 1 258 ? 10.581 -31.367 35.995 1.00 41.63 258 LEU B O 1
ATOM 4261 N N . LEU B 1 259 ? 8.876 -30.933 37.413 1.00 42.93 259 LEU B N 1
ATOM 4262 C CA . LEU B 1 259 ? 8.202 -32.218 37.252 1.00 42.66 259 LEU B CA 1
ATOM 4263 C C . LEU B 1 259 ? 7.204 -32.059 36.098 1.00 42.71 259 LEU B C 1
ATOM 4264 O O . LEU B 1 259 ? 6.117 -31.519 36.294 1.00 44.25 259 LEU B O 1
ATOM 4269 N N . ILE B 1 260 ? 7.574 -32.538 34.910 1.00 41.34 260 ILE B N 1
ATOM 4270 C CA . ILE B 1 260 ? 6.738 -32.399 33.712 1.00 40.44 260 ILE B CA 1
ATOM 4271 C C . ILE B 1 260 ? 6.323 -33.719 33.061 1.00 40.34 260 ILE B C 1
ATOM 4272 O O . ILE B 1 260 ? 6.986 -34.739 33.227 1.00 40.73 260 ILE B O 1
ATOM 4277 N N . GLY B 1 261 ? 5.225 -33.688 32.308 1.00 40.55 261 GLY B N 1
ATOM 4278 C CA . GLY B 1 261 ? 4.751 -34.885 31.633 1.00 36.92 261 GLY B CA 1
ATOM 4279 C C . GLY B 1 261 ? 5.538 -35.157 30.362 1.00 38.84 261 GLY B C 1
ATOM 4280 O O . GLY B 1 261 ? 6.300 -34.295 29.887 1.00 39.18 261 GLY B O 1
ATOM 4281 N N . SER B 1 262 ? 5.359 -36.347 29.797 1.00 37.26 262 SER B N 1
ATOM 4282 C CA . SER B 1 262 ? 6.071 -36.715 28.582 1.00 37.73 262 SER B CA 1
ATOM 4283 C C . SER B 1 262 ? 5.738 -35.811 27.395 1.00 36.89 262 SER B C 1
ATOM 4284 O O . SER B 1 262 ? 6.599 -35.559 26.550 1.00 35.90 262 SER B O 1
ATOM 4287 N N . SER B 1 263 ? 4.510 -35.304 27.323 1.00 36.08 263 SER B N 1
ATOM 4288 C CA . SER B 1 263 ? 4.165 -34.431 26.201 1.00 36.81 263 SER B CA 1
ATOM 4289 C C . SER B 1 263 ? 4.916 -33.115 26.355 1.00 38.19 263 SER B C 1
ATOM 4290 O O . SER B 1 263 ? 5.203 -32.434 25.369 1.00 37.25 263 SER B O 1
ATOM 4293 N N . SER B 1 264 ? 5.246 -32.770 27.598 1.00 38.17 264 SER B N 1
ATOM 4294 C CA . SER B 1 264 ? 5.993 -31.550 27.868 1.00 38.51 264 SER B CA 1
ATOM 4295 C C . SER B 1 264 ? 7.416 -31.771 27.373 1.00 39.42 264 SER B C 1
ATOM 4296 O O . SER B 1 264 ? 8.017 -30.878 26.769 1.00 38.70 264 SER B O 1
ATOM 4299 N N . GLY B 1 265 ? 7.943 -32.968 27.635 1.00 39.62 265 GLY B N 1
ATOM 4300 C CA . GLY B 1 265 ? 9.288 -33.311 27.205 1.00 38.65 265 GLY B CA 1
ATOM 4301 C C . GLY B 1 265 ? 9.412 -33.234 25.693 1.00 37.96 265 GLY B C 1
ATOM 4302 O O . GLY B 1 265 ? 10.363 -32.665 25.155 1.00 36.95 265 GLY B O 1
ATOM 4303 N N . ALA B 1 266 ? 8.430 -33.795 25.002 1.00 37.85 266 ALA B N 1
ATOM 4304 C CA . ALA B 1 266 ? 8.430 -33.775 23.549 1.00 38.31 266 ALA B CA 1
ATOM 4305 C C . ALA B 1 266 ? 8.476 -32.323 23.075 1.00 38.31 266 ALA B C 1
ATOM 4306 O O . ALA B 1 266 ? 9.221 -31.985 22.159 1.00 40.51 266 ALA B O 1
ATOM 4308 N N . ALA B 1 267 ? 7.671 -31.475 23.715 1.00 38.69 267 ALA B N 1
ATOM 4309 C CA . ALA B 1 267 ? 7.594 -30.055 23.386 1.00 37.81 267 ALA B CA 1
ATOM 4310 C C . ALA B 1 267 ? 8.937 -29.369 23.564 1.00 36.73 267 ALA B C 1
ATOM 4311 O O . ALA B 1 267 ? 9.332 -28.545 22.737 1.00 35.68 267 ALA B O 1
ATOM 4313 N N . LEU B 1 268 ? 9.633 -29.696 24.650 1.00 37.22 268 LEU B N 1
ATOM 4314 C CA . LEU B 1 268 ? 10.946 -29.108 24.899 1.00 38.63 268 LEU B CA 1
ATOM 4315 C C . LEU B 1 268 ? 11.929 -29.636 23.855 1.00 38.89 268 LEU B C 1
ATOM 4316 O O . LEU B 1 268 ? 12.665 -28.863 23.237 1.00 36.76 268 LEU B O 1
ATOM 4321 N N . ALA B 1 269 ? 11.930 -30.953 23.651 1.00 38.89 269 ALA B N 1
ATOM 4322 C CA . ALA B 1 269 ? 12.837 -31.554 22.679 1.00 39.44 269 ALA B CA 1
ATOM 4323 C C . ALA B 1 269 ? 12.675 -30.841 21.342 1.00 40.83 269 ALA B C 1
ATOM 4324 O O . ALA B 1 269 ? 13.668 -30.498 20.687 1.00 41.59 269 ALA B O 1
ATOM 4326 N N . ALA B 1 270 ? 11.428 -30.598 20.947 1.00 39.94 270 ALA B N 1
ATOM 4327 C CA . ALA B 1 270 ? 11.168 -29.911 19.684 1.00 42.39 270 ALA B CA 1
ATOM 4328 C C . ALA B 1 270 ? 11.739 -28.490 19.709 1.00 43.79 270 ALA B C 1
ATOM 4329 O O . ALA B 1 270 ? 12.402 -28.055 18.759 1.00 43.90 270 ALA B O 1
ATOM 4331 N N . SER B 1 271 ? 11.493 -27.779 20.808 1.00 43.52 271 SER B N 1
ATOM 4332 C CA . SER B 1 271 ? 11.972 -26.410 20.955 1.00 43.70 271 SER B CA 1
ATOM 4333 C C . SER B 1 271 ? 13.498 -26.302 20.879 1.00 43.05 271 SER B C 1
ATOM 4334 O O . SER B 1 271 ? 14.025 -25.389 20.254 1.00 41.26 271 SER B O 1
ATOM 4337 N N . LEU B 1 272 ? 14.208 -27.227 21.513 1.00 44.39 272 LEU B N 1
ATOM 4338 C CA . LEU B 1 272 ? 15.668 -27.190 21.473 1.00 45.59 272 LEU B CA 1
ATOM 4339 C C . LEU B 1 272 ? 16.129 -27.459 20.042 1.00 46.98 272 LEU B C 1
ATOM 4340 O O . LEU B 1 272 ? 17.030 -26.790 19.533 1.00 47.25 272 LEU B O 1
ATOM 4345 N N . GLN B 1 273 ? 15.487 -28.428 19.394 1.00 46.37 273 GLN B N 1
ATOM 4346 C CA . GLN B 1 273 ? 15.805 -28.769 18.015 1.00 48.04 273 GLN B CA 1
ATOM 4347 C C . GLN B 1 273 ? 15.597 -27.538 17.136 1.00 48.38 273 GLN B C 1
ATOM 4348 O O . GLN B 1 273 ? 16.457 -27.171 16.333 1.00 49.31 273 GLN B O 1
ATOM 4354 N N . LEU B 1 274 ? 14.439 -26.910 17.286 1.00 47.35 274 LEU B N 1
ATOM 4355 C CA . LEU B 1 274 ? 14.108 -25.731 16.500 1.00 47.78 274 LEU B CA 1
ATOM 4356 C C . LEU B 1 274 ? 15.117 -24.617 16.748 1.00 48.51 274 LEU B C 1
ATOM 4357 O O . LEU B 1 274 ? 15.427 -23.833 15.847 1.00 48.32 274 LEU B O 1
ATOM 4362 N N . ALA B 1 275 ? 15.624 -24.554 17.977 1.00 47.57 275 ALA B N 1
ATOM 4363 C CA . ALA B 1 275 ? 16.583 -23.532 18.351 1.00 47.46 275 ALA B CA 1
ATOM 4364 C C . ALA B 1 275 ? 17.846 -23.608 17.507 1.00 48.93 275 ALA B C 1
ATOM 4365 O O . ALA B 1 275 ? 18.440 -22.580 17.194 1.00 50.04 275 ALA B O 1
ATOM 4367 N N . THR B 1 276 ? 18.261 -24.814 17.129 1.00 49.31 276 THR B N 1
ATOM 4368 C CA . THR B 1 276 ? 19.468 -24.949 16.321 1.00 51.67 276 THR B CA 1
ATOM 4369 C C . THR B 1 276 ? 19.232 -24.533 14.873 1.00 51.05 276 THR B C 1
ATOM 4370 O O . THR B 1 276 ? 20.180 -24.353 14.113 1.00 52.18 276 THR B O 1
ATOM 4374 N N . ASN B 1 277 ? 17.972 -24.361 14.491 1.00 51.14 277 ASN B N 1
ATOM 4375 C CA . ASN B 1 277 ? 17.667 -23.955 13.123 1.00 50.58 277 ASN B CA 1
ATOM 4376 C C . ASN B 1 277 ? 17.041 -22.581 13.042 1.00 49.23 277 ASN B C 1
ATOM 4377 O O . ASN B 1 277 ? 16.397 -22.249 12.056 1.00 51.10 277 ASN B O 1
ATOM 4382 N N . LEU B 1 278 ? 17.221 -21.777 14.079 1.00 47.07 278 LEU B N 1
ATOM 4383 C CA . LEU B 1 278 ? 16.666 -20.434 14.066 1.00 45.79 278 LEU B CA 1
ATOM 4384 C C . LEU B 1 278 ? 17.795 -19.452 14.324 1.00 44.77 278 LEU B C 1
ATOM 4385 O O . LEU B 1 278 ? 18.800 -19.803 14.949 1.00 45.10 278 LEU B O 1
ATOM 4390 N N . PRO B 1 279 ? 17.652 -18.210 13.839 1.00 42.90 279 PRO B N 1
ATOM 4391 C CA . PRO B 1 279 ? 18.698 -17.206 14.050 1.00 42.30 279 PRO B CA 1
ATOM 4392 C C . PRO B 1 279 ? 19.080 -17.127 15.519 1.00 43.17 279 PRO B C 1
ATOM 4393 O O . PRO B 1 279 ? 18.315 -17.545 16.390 1.00 43.60 279 PRO B O 1
ATOM 4397 N N . ALA B 1 280 ? 20.268 -16.596 15.792 1.00 43.31 280 ALA B N 1
ATOM 4398 C CA . ALA B 1 280 ? 20.737 -16.449 17.166 1.00 43.23 280 ALA B CA 1
ATOM 4399 C C . ALA B 1 280 ? 19.839 -15.482 17.937 1.00 41.71 280 ALA B C 1
ATOM 4400 O O . ALA B 1 280 ? 19.178 -14.620 17.352 1.00 40.56 280 ALA B O 1
ATOM 4402 N N . ASN B 1 281 ? 19.819 -15.635 19.254 1.00 42.28 281 ASN B N 1
ATOM 4403 C CA . ASN B 1 281 ? 19.017 -14.772 20.115 1.00 42.62 281 ASN B CA 1
ATOM 4404 C C . ASN B 1 281 ? 17.518 -14.796 19.804 1.00 41.89 281 ASN B C 1
ATOM 4405 O O . ASN B 1 281 ? 16.848 -13.773 19.885 1.00 43.31 281 ASN B O 1
ATOM 4410 N N . SER B 1 282 ? 16.993 -15.961 19.446 1.00 41.44 282 SER B N 1
ATOM 4411 C CA . SER B 1 282 ? 15.569 -16.089 19.156 1.00 41.45 282 SER B CA 1
ATOM 4412 C C . SER B 1 282 ? 14.808 -16.352 20.461 1.00 39.97 282 SER B C 1
ATOM 4413 O O . SER B 1 282 ? 15.396 -16.750 21.471 1.00 38.83 282 SER B O 1
ATOM 4416 N N . HIS B 1 283 ? 13.502 -16.129 20.437 1.00 39.30 283 HIS B N 1
ATOM 4417 C CA . HIS B 1 283 ? 12.671 -16.373 21.615 1.00 38.53 283 HIS B CA 1
ATOM 4418 C C . HIS B 1 283 ? 11.566 -17.356 21.241 1.00 37.28 283 HIS B C 1
ATOM 4419 O O . HIS B 1 283 ? 10.680 -17.060 20.438 1.00 36.15 283 HIS B O 1
ATOM 4426 N N . ILE B 1 284 ? 11.662 -18.546 21.817 1.00 37.48 284 ILE B N 1
ATOM 4427 C CA . ILE B 1 284 ? 10.738 -19.631 21.544 1.00 38.30 284 ILE B CA 1
ATOM 4428 C C . ILE B 1 284 ? 9.813 -19.934 22.720 1.00 38.36 284 ILE B C 1
ATOM 4429 O O . ILE B 1 284 ? 10.275 -20.150 23.849 1.00 37.87 284 ILE B O 1
ATOM 4434 N N . VAL B 1 285 ? 8.511 -19.974 22.443 1.00 37.44 285 VAL B N 1
ATOM 4435 C CA . VAL B 1 285 ? 7.505 -20.250 23.473 1.00 36.79 285 VAL B CA 1
ATOM 4436 C C . VAL B 1 285 ? 6.817 -21.589 23.256 1.00 37.05 285 VAL B C 1
ATOM 4437 O O . VAL B 1 285 ? 6.330 -21.870 22.154 1.00 37.68 285 VAL B O 1
ATOM 4441 N N . THR B 1 286 ? 6.771 -22.404 24.307 1.00 34.94 286 THR B N 1
ATOM 4442 C CA . THR B 1 286 ? 6.102 -23.691 24.237 1.00 35.54 286 THR B CA 1
ATOM 4443 C C . THR B 1 286 ? 5.164 -23.868 25.436 1.00 35.99 286 THR B C 1
ATOM 4444 O O . THR B 1 286 ? 5.112 -23.018 26.325 1.00 36.77 286 THR B O 1
ATOM 4448 N N . ILE B 1 287 ? 4.433 -24.977 25.460 1.00 36.53 287 ILE B N 1
ATOM 4449 C CA . ILE B 1 287 ? 3.481 -25.249 26.529 1.00 36.77 287 ILE B CA 1
ATOM 4450 C C . ILE B 1 287 ? 3.675 -26.612 27.186 1.00 37.76 287 ILE B C 1
ATOM 4451 O O . ILE B 1 287 ? 3.811 -27.620 26.503 1.00 39.10 287 ILE B O 1
ATOM 4456 N N . PHE B 1 288 ? 3.702 -26.626 28.518 1.00 37.89 288 PHE B N 1
ATOM 4457 C CA . PHE B 1 288 ? 3.839 -27.860 29.295 1.00 36.65 288 PHE B CA 1
ATOM 4458 C C . PHE B 1 288 ? 2.426 -28.109 29.835 1.00 34.90 288 PHE B C 1
ATOM 4459 O O . PHE B 1 288 ? 2.031 -27.546 30.852 1.00 35.85 288 PHE B O 1
ATOM 4467 N N . PRO B 1 289 ? 1.648 -28.963 29.156 1.00 35.18 289 PRO B N 1
ATOM 4468 C CA . PRO B 1 289 ? 0.262 -29.275 29.547 1.00 34.73 289 PRO B CA 1
ATOM 4469 C C . PRO B 1 289 ? -0.010 -29.883 30.911 1.00 35.40 289 PRO B C 1
ATOM 4470 O O . PRO B 1 289 ? -1.059 -29.624 31.495 1.00 37.85 289 PRO B O 1
ATOM 4474 N N . ASP B 1 290 ? 0.904 -30.697 31.423 1.00 36.68 290 ASP B N 1
ATOM 4475 C CA . ASP B 1 290 ? 0.700 -31.276 32.742 1.00 38.11 290 ASP B CA 1
ATOM 4476 C C . ASP B 1 290 ? 1.969 -31.804 33.404 1.00 39.09 290 ASP B C 1
ATOM 4477 O O . ASP B 1 290 ? 3.045 -31.828 32.805 1.00 38.58 290 ASP B O 1
ATOM 4482 N N . SER B 1 291 ? 1.818 -32.216 34.654 1.00 41.05 291 SER B N 1
ATOM 4483 C CA . SER B 1 291 ? 2.912 -32.723 35.470 1.00 44.60 291 SER B CA 1
ATOM 4484 C C . SER B 1 291 ? 3.224 -34.190 35.188 1.00 46.54 291 SER B C 1
ATOM 4485 O O . SER B 1 291 ? 2.531 -34.850 34.414 1.00 46.90 291 SER B O 1
ATOM 4488 N N . SER B 1 292 ? 4.275 -34.692 35.824 1.00 47.59 292 SER B N 1
ATOM 4489 C CA . SER B 1 292 ? 4.665 -36.083 35.664 1.00 49.91 292 SER B CA 1
ATOM 4490 C C . SER B 1 292 ? 4.003 -36.907 36.770 1.00 50.97 292 SER B C 1
ATOM 4491 O O . SER B 1 292 ? 4.034 -38.136 36.747 1.00 51.44 292 SER B O 1
ATOM 4494 N N . GLU B 1 293 ? 3.402 -36.209 37.731 1.00 52.71 293 GLU B N 1
ATOM 4495 C CA . GLU B 1 293 ? 2.721 -36.834 38.863 1.00 55.00 293 GLU B CA 1
ATOM 4496 C C . GLU B 1 293 ? 1.626 -37.791 38.427 1.00 54.97 293 GLU B C 1
ATOM 4497 O O . GLU B 1 293 ? 1.368 -38.802 39.077 1.00 54.74 293 GLU B O 1
ATOM 4503 N N . ARG B 1 294 ? 0.967 -37.457 37.329 1.00 55.77 294 ARG B N 1
ATOM 4504 C CA . ARG B 1 294 ? -0.110 -38.287 36.820 1.00 56.54 294 ARG B CA 1
ATOM 4505 C C . ARG B 1 294 ? 0.405 -39.545 36.123 1.00 54.94 294 ARG B C 1
ATOM 4506 O O . ARG B 1 294 ? -0.385 -40.361 35.662 1.00 57.10 294 ARG B O 1
ATOM 4514 N N . TYR B 1 295 ? 1.722 -39.702 36.049 1.00 53.53 295 TYR B N 1
ATOM 4515 C CA . TYR B 1 295 ? 2.306 -40.853 35.369 1.00 52.90 295 TYR B CA 1
ATOM 4516 C C . TYR B 1 295 ? 3.320 -41.631 36.193 1.00 54.67 295 TYR B C 1
ATOM 4517 O O . TYR B 1 295 ? 4.108 -42.404 35.644 1.00 54.56 295 TYR B O 1
ATOM 4526 N N . LEU B 1 296 ? 3.312 -41.429 37.504 1.00 56.37 296 LEU B N 1
ATOM 4527 C CA . LEU B 1 296 ? 4.251 -42.137 38.358 1.00 60.12 296 LEU B CA 1
ATOM 4528 C C . LEU B 1 296 ? 3.995 -43.641 38.249 1.00 63.21 296 LEU B C 1
ATOM 4529 O O . LEU B 1 296 ? 4.926 -44.433 38.099 1.00 64.29 296 LEU B O 1
ATOM 4534 N N . SER B 1 297 ? 2.727 -44.030 38.304 1.00 65.16 297 SER B N 1
ATOM 4535 C CA . SER B 1 297 ? 2.364 -45.437 38.202 1.00 67.27 297 SER B CA 1
ATOM 4536 C C . SER B 1 297 ? 2.871 -46.059 36.896 1.00 68.05 297 SER B C 1
ATOM 4537 O O . SER B 1 297 ? 3.063 -47.275 36.810 1.00 69.51 297 SER B O 1
ATOM 4540 N N . GLN B 1 298 ? 3.092 -45.227 35.883 1.00 66.98 298 GLN B N 1
ATOM 4541 C CA . GLN B 1 298 ? 3.565 -45.723 34.595 1.00 66.23 298 GLN B CA 1
ATOM 4542 C C . GLN B 1 298 ? 5.072 -45.563 34.395 1.00 64.98 298 GLN B C 1
ATOM 4543 O O . GLN B 1 298 ? 5.559 -45.517 33.263 1.00 63.86 298 GLN B O 1
ATOM 4549 N N . LYS B 1 299 ? 5.798 -45.484 35.509 1.00 63.95 299 LYS B N 1
ATOM 4550 C CA . LYS B 1 299 ? 7.255 -45.353 35.508 1.00 63.91 299 LYS B CA 1
ATOM 4551 C C . LYS B 1 299 ? 7.803 -44.342 34.502 1.00 62.55 299 LYS B C 1
ATOM 4552 O O . LYS B 1 299 ? 8.684 -44.662 33.702 1.00 61.83 299 LYS B O 1
ATOM 4558 N N . ILE B 1 300 ? 7.291 -43.117 34.562 1.00 60.96 300 ILE B N 1
ATOM 4559 C CA . ILE B 1 300 ? 7.718 -42.054 33.656 1.00 58.33 300 ILE B CA 1
ATOM 4560 C C . ILE B 1 300 ? 9.197 -41.675 33.838 1.00 57.49 300 ILE B C 1
ATOM 4561 O O . ILE B 1 300 ? 9.845 -41.210 32.901 1.00 58.12 300 ILE B O 1
ATOM 4566 N N . TYR B 1 301 ? 9.735 -41.895 35.034 1.00 55.80 301 TYR B N 1
ATOM 4567 C CA . TYR B 1 301 ? 11.128 -41.560 35.308 1.00 55.31 301 TYR B CA 1
ATOM 4568 C C . TYR B 1 301 ? 12.105 -42.733 35.179 1.00 58.26 301 TYR B C 1
ATOM 4569 O O . TYR B 1 301 ? 13.252 -42.637 35.613 1.00 57.79 301 TYR B O 1
ATOM 4578 N N . THR B 1 302 ? 11.660 -43.831 34.577 1.00 61.94 302 THR B N 1
ATOM 4579 C CA . THR B 1 302 ? 12.516 -45.006 34.417 1.00 65.67 302 THR B CA 1
ATOM 4580 C C . THR B 1 302 ? 13.043 -45.188 32.997 1.00 67.47 302 THR B C 1
ATOM 4581 O O . THR B 1 302 ? 12.480 -44.661 32.042 1.00 67.20 302 THR B O 1
ATOM 4585 N N . LYS B 1 303 ? 14.130 -45.948 32.879 1.00 72.10 303 LYS B N 1
ATOM 4586 C CA . LYS B 1 303 ? 14.757 -46.246 31.591 1.00 75.57 303 LYS B CA 1
ATOM 4587 C C . LYS B 1 303 ? 15.465 -45.029 30.997 1.00 77.37 303 LYS B C 1
ATOM 4588 O O . LYS B 1 303 ? 16.332 -44.458 31.697 1.00 77.70 303 LYS B O 1
ATOM 4594 N N . MET C 1 1 ? -14.400 8.129 -15.551 1.00 50.24 1 MET C N 1
ATOM 4595 C CA . MET C 1 1 ? -15.735 7.883 -14.951 1.00 50.67 1 MET C CA 1
ATOM 4596 C C . MET C 1 1 ? -16.270 9.040 -14.109 1.00 47.31 1 MET C C 1
ATOM 4597 O O . MET C 1 1 ? -17.455 9.066 -13.804 1.00 47.38 1 MET C O 1
ATOM 4602 N N . LEU C 1 2 ? -15.416 9.980 -13.713 1.00 42.97 2 LEU C N 1
ATOM 4603 C CA . LEU C 1 2 ? -15.904 11.144 -12.968 1.00 40.82 2 LEU C CA 1
ATOM 4604 C C . LEU C 1 2 ? -16.290 12.190 -14.017 1.00 39.22 2 LEU C C 1
ATOM 4605 O O . LEU C 1 2 ? -15.439 12.659 -14.768 1.00 41.10 2 LEU C O 1
ATOM 4610 N N . ILE C 1 3 ? -17.567 12.548 -14.086 1.00 38.31 3 ILE C N 1
ATOM 4611 C CA . ILE C 1 3 ? -18.019 13.529 -15.071 1.00 36.35 3 ILE C CA 1
ATOM 4612 C C . ILE C 1 3 ? -18.720 14.687 -14.398 1.00 37.07 3 ILE C C 1
ATOM 4613 O O . ILE C 1 3 ? -19.031 14.619 -13.214 1.00 38.39 3 ILE C O 1
ATOM 4618 N N . GLN C 1 4 ? -18.984 15.744 -15.163 1.00 39.67 4 GLN C N 1
ATOM 4619 C CA . GLN C 1 4 ? -19.646 16.934 -14.639 1.00 39.36 4 GLN C CA 1
ATOM 4620 C C . GLN C 1 4 ? -20.945 17.274 -15.365 1.00 39.10 4 GLN C C 1
ATOM 4621 O O . GLN C 1 4 ? -21.758 18.057 -14.864 1.00 39.43 4 GLN C O 1
ATOM 4627 N N . HIS C 1 5 ? -21.139 16.686 -16.542 1.00 37.68 5 HIS C N 1
ATOM 4628 C CA . HIS C 1 5 ? -22.345 16.913 -17.335 1.00 36.95 5 HIS C CA 1
ATOM 4629 C C . HIS C 1 5 ? -22.688 15.646 -18.120 1.00 37.62 5 HIS C C 1
ATOM 4630 O O . HIS C 1 5 ? -21.791 14.921 -18.557 1.00 38.81 5 HIS C O 1
ATOM 4637 N N . VAL C 1 6 ? -23.979 15.372 -18.302 1.00 37.04 6 VAL C N 1
ATOM 4638 C CA . VAL C 1 6 ? -24.381 14.173 -19.032 1.00 37.01 6 VAL C CA 1
ATOM 4639 C C . VAL C 1 6 ? -23.851 14.197 -20.456 1.00 36.61 6 VAL C C 1
ATOM 4640 O O . VAL C 1 6 ? -23.737 13.154 -21.096 1.00 35.54 6 VAL C O 1
ATOM 4644 N N . GLN C 1 7 ? -23.524 15.390 -20.941 1.00 38.34 7 GLN C N 1
ATOM 4645 C CA . GLN C 1 7 ? -23.006 15.561 -22.292 1.00 40.68 7 GLN C CA 1
ATOM 4646 C C . GLN C 1 7 ? -21.719 14.775 -22.480 1.00 41.89 7 GLN C C 1
ATOM 4647 O O . GLN C 1 7 ? -21.411 14.329 -23.586 1.00 43.18 7 GLN C O 1
ATOM 4653 N N . GLU C 1 8 ? -20.970 14.597 -21.395 1.00 41.32 8 GLU C N 1
ATOM 4654 C CA . GLU C 1 8 ? -19.718 13.849 -21.465 1.00 40.39 8 GLU C CA 1
ATOM 4655 C C . GLU C 1 8 ? -19.978 12.382 -21.794 1.00 40.63 8 GLU C C 1
ATOM 4656 O O . GLU C 1 8 ? -19.068 11.661 -22.197 1.00 43.97 8 GLU C O 1
ATOM 4662 N N . LEU C 1 9 ? -21.216 11.934 -21.618 1.00 38.98 9 LEU C N 1
ATOM 4663 C CA . LEU C 1 9 ? -21.555 10.545 -21.886 1.00 39.36 9 LEU C CA 1
ATOM 4664 C C . LEU C 1 9 ? -22.071 10.303 -23.299 1.00 38.68 9 LEU C C 1
ATOM 4665 O O . LEU C 1 9 ? -22.402 9.177 -23.655 1.00 40.31 9 LEU C O 1
ATOM 4670 N N . ILE C 1 10 ? -22.142 11.356 -24.104 1.00 38.66 10 ILE C N 1
ATOM 4671 C CA . ILE C 1 10 ? -22.617 11.215 -25.475 1.00 37.38 10 ILE C CA 1
ATOM 4672 C C . ILE C 1 10 ? -21.519 10.607 -26.330 1.00 36.64 10 ILE C C 1
ATOM 4673 O O . ILE C 1 10 ? -20.370 11.026 -26.254 1.00 35.48 10 ILE C O 1
ATOM 4678 N N . GLY C 1 11 ? -21.870 9.609 -27.134 1.00 35.57 11 GLY C N 1
ATOM 4679 C CA . GLY C 1 11 ? -20.879 8.998 -27.998 1.00 36.14 11 GLY C CA 1
ATOM 4680 C C . GLY C 1 11 ? -20.062 7.904 -27.339 1.00 37.20 11 GLY C C 1
ATOM 4681 O O . GLY C 1 11 ? -20.341 7.496 -26.210 1.00 35.89 11 GLY C O 1
ATOM 4682 N N . HIS C 1 12 ? -19.046 7.435 -28.057 1.00 37.82 12 HIS C N 1
ATOM 4683 C CA . HIS C 1 12 ? -18.178 6.369 -27.581 1.00 39.95 12 HIS C CA 1
ATOM 4684 C C . HIS C 1 12 ? -19.009 5.210 -27.053 1.00 39.13 12 HIS C C 1
ATOM 4685 O O . HIS C 1 12 ? -18.738 4.630 -25.997 1.00 39.00 12 HIS C O 1
ATOM 4692 N N . THR C 1 13 ? -20.030 4.880 -27.834 1.00 37.49 13 THR C N 1
ATOM 4693 C CA . THR C 1 13 ? -20.947 3.810 -27.512 1.00 37.86 13 THR C CA 1
ATOM 4694 C C . THR C 1 13 ? -20.330 2.452 -27.799 1.00 39.39 13 THR C C 1
ATOM 4695 O O . THR C 1 13 ? -19.419 2.322 -28.622 1.00 40.98 13 THR C O 1
ATOM 4699 N N . PRO C 1 14 ? -20.829 1.414 -27.119 1.00 39.07 14 PRO C N 1
ATOM 4700 C CA . PRO C 1 14 ? -20.299 0.068 -27.336 1.00 38.30 14 PRO C CA 1
ATOM 4701 C C . PRO C 1 14 ? -20.594 -0.466 -28.729 1.00 39.74 14 PRO C C 1
ATOM 4702 O O . PRO C 1 14 ? -21.633 -0.159 -29.324 1.00 38.62 14 PRO C O 1
ATOM 4706 N N . LEU C 1 15 ? -19.658 -1.251 -29.249 1.00 39.75 15 LEU C N 1
ATOM 4707 C CA . LEU C 1 15 ? -19.828 -1.908 -30.533 1.00 39.47 15 LEU C CA 1
ATOM 4708 C C . LEU C 1 15 ? -19.913 -3.362 -30.103 1.00 40.05 15 LEU C C 1
ATOM 4709 O O . LEU C 1 15 ? -18.923 -3.927 -29.626 1.00 39.90 15 LEU C O 1
ATOM 4714 N N . MET C 1 16 ? -21.088 -3.965 -30.253 1.00 38.07 16 MET C N 1
ATOM 4715 C CA . MET C 1 16 ? -21.273 -5.346 -29.829 1.00 39.00 16 MET C CA 1
ATOM 4716 C C . MET C 1 16 ? -21.252 -6.424 -30.915 1.00 39.71 16 MET C C 1
ATOM 4717 O O . MET C 1 16 ? -22.057 -6.407 -31.854 1.00 39.17 16 MET C O 1
ATOM 4722 N N . ALA C 1 17 ? -20.318 -7.363 -30.782 1.00 40.08 17 ALA C N 1
ATOM 4723 C CA . ALA C 1 17 ? -20.232 -8.487 -31.714 1.00 40.95 17 ALA C CA 1
ATOM 4724 C C . ALA C 1 17 ? -21.380 -9.378 -31.251 1.00 41.47 17 ALA C C 1
ATOM 4725 O O . ALA C 1 17 ? -21.271 -10.036 -30.219 1.00 43.11 17 ALA C O 1
ATOM 4727 N N . LEU C 1 18 ? -22.482 -9.379 -31.993 1.00 42.53 18 LEU C N 1
ATOM 4728 C CA . LEU C 1 18 ? -23.661 -10.156 -31.612 1.00 43.11 18 LEU C CA 1
ATOM 4729 C C . LEU C 1 18 ? -23.427 -11.667 -31.532 1.00 43.73 18 LEU C C 1
ATOM 4730 O O . LEU C 1 18 ? -23.110 -12.315 -32.529 1.00 45.53 18 LEU C O 1
ATOM 4735 N N . PRO C 1 19 ? -23.588 -12.250 -30.334 1.00 43.52 19 PRO C N 1
ATOM 4736 C CA . PRO C 1 19 ? -23.384 -13.692 -30.158 1.00 44.34 19 PRO C CA 1
ATOM 4737 C C . PRO C 1 19 ? -24.607 -14.459 -30.646 1.00 45.44 19 PRO C C 1
ATOM 4738 O O . PRO C 1 19 ? -25.265 -15.162 -29.877 1.00 45.66 19 PRO C O 1
ATOM 4742 N N . ILE C 1 20 ? -24.907 -14.310 -31.929 1.00 45.94 20 ILE C N 1
ATOM 4743 C CA . ILE C 1 20 ? -26.059 -14.971 -32.521 1.00 47.30 20 ILE C CA 1
ATOM 4744 C C . ILE C 1 20 ? -25.656 -15.789 -33.740 1.00 48.01 20 ILE C C 1
ATOM 4745 O O . ILE C 1 20 ? -24.515 -15.721 -34.202 1.00 46.98 20 ILE C O 1
ATOM 4750 N N . GLU C 1 21 ? -26.604 -16.566 -34.251 1.00 49.24 21 GLU C N 1
ATOM 4751 C CA . GLU C 1 21 ? -26.371 -17.376 -35.434 1.00 52.83 21 GLU C CA 1
ATOM 4752 C C . GLU C 1 21 ? -26.426 -16.446 -36.641 1.00 51.45 21 GLU C C 1
ATOM 4753 O O . GLU C 1 21 ? -27.380 -15.687 -36.799 1.00 53.20 21 GLU C O 1
ATOM 4759 N N . VAL C 1 22 ? -25.403 -16.499 -37.485 1.00 49.06 22 VAL C N 1
ATOM 4760 C CA . VAL C 1 22 ? -25.351 -15.660 -38.671 1.00 47.70 22 VAL C CA 1
ATOM 4761 C C . VAL C 1 22 ? -25.096 -16.507 -39.909 1.00 47.99 22 VAL C C 1
ATOM 4762 O O . VAL C 1 22 ? -24.244 -17.382 -39.900 1.00 49.72 22 VAL C O 1
ATOM 4766 N N . PRO C 1 23 ? -25.847 -16.262 -40.993 1.00 48.68 23 PRO C N 1
ATOM 4767 C CA . PRO C 1 23 ? -25.648 -17.043 -42.221 1.00 47.51 23 PRO C CA 1
ATOM 4768 C C . PRO C 1 23 ? -24.207 -17.032 -42.734 1.00 47.49 23 PRO C C 1
ATOM 4769 O O . PRO C 1 23 ? -23.518 -16.012 -42.656 1.00 47.80 23 PRO C O 1
ATOM 4773 N N . ASN C 1 24 ? -23.760 -18.179 -43.247 1.00 47.56 24 ASN C N 1
ATOM 4774 C CA . ASN C 1 24 ? -22.415 -18.329 -43.807 1.00 46.32 24 ASN C CA 1
ATOM 4775 C C . ASN C 1 24 ? -21.269 -18.037 -42.841 1.00 46.74 24 ASN C C 1
ATOM 4776 O O . ASN C 1 24 ? -20.237 -17.482 -43.237 1.00 45.20 24 ASN C O 1
ATOM 4781 N N . HIS C 1 25 ? -21.448 -18.413 -41.580 1.00 47.36 25 HIS C N 1
ATOM 4782 C CA . HIS C 1 25 ? -20.424 -18.191 -40.564 1.00 49.84 25 HIS C CA 1
ATOM 4783 C C . HIS C 1 25 ? -19.875 -16.758 -40.570 1.00 49.50 25 HIS C C 1
ATOM 4784 O O . HIS C 1 25 ? -18.676 -16.544 -40.380 1.00 50.09 25 HIS C O 1
ATOM 4791 N N . SER C 1 26 ? -20.748 -15.778 -40.785 1.00 47.06 26 SER C N 1
ATOM 4792 C CA . SER C 1 26 ? -20.309 -14.389 -40.799 1.00 45.86 26 SER C CA 1
ATOM 4793 C C . SER C 1 26 ? -20.555 -13.706 -39.450 1.00 43.81 26 SER C C 1
ATOM 4794 O O . SER C 1 26 ? -21.010 -14.341 -38.502 1.00 43.61 26 SER C O 1
ATOM 4797 N N . HIS C 1 27 ? -20.256 -12.418 -39.358 1.00 42.40 27 HIS C N 1
ATOM 4798 C CA . HIS C 1 27 ? -20.436 -11.719 -38.097 1.00 42.14 27 HIS C CA 1
ATOM 4799 C C . HIS C 1 27 ? -21.094 -10.352 -38.202 1.00 40.67 27 HIS C C 1
ATOM 4800 O O . HIS C 1 27 ? -20.732 -9.532 -39.045 1.00 41.37 27 HIS C O 1
ATOM 4807 N N . ILE C 1 28 ? -22.055 -10.113 -37.318 1.00 40.03 28 ILE C N 1
ATOM 4808 C CA . ILE C 1 28 ? -22.774 -8.849 -37.273 1.00 40.03 28 ILE C CA 1
ATOM 4809 C C . ILE C 1 28 ? -22.452 -8.086 -35.984 1.00 39.52 28 ILE C C 1
ATOM 4810 O O . ILE C 1 28 ? -22.635 -8.607 -34.884 1.00 40.47 28 ILE C O 1
ATOM 4815 N N . TYR C 1 29 ? -21.962 -6.858 -36.139 1.00 40.80 29 TYR C N 1
ATOM 4816 C CA . TYR C 1 29 ? -21.617 -5.979 -35.017 1.00 42.01 29 TYR C CA 1
ATOM 4817 C C . TYR C 1 29 ? -22.613 -4.826 -35.002 1.00 42.33 29 TYR C C 1
ATOM 4818 O O . TYR C 1 29 ? -22.981 -4.301 -36.056 1.00 43.65 29 TYR C O 1
ATOM 4827 N N . ALA C 1 30 ? -23.034 -4.414 -33.815 1.00 40.49 30 ALA C N 1
ATOM 4828 C CA . ALA C 1 30 ? -23.997 -3.327 -33.718 1.00 40.24 30 ALA C CA 1
ATOM 4829 C C . ALA C 1 30 ? -23.565 -2.236 -32.745 1.00 39.01 30 ALA C C 1
ATOM 4830 O O . ALA C 1 30 ? -23.068 -2.525 -31.660 1.00 37.69 30 ALA C O 1
ATOM 4832 N N . LYS C 1 31 ? -23.748 -0.982 -33.148 1.00 37.54 31 LYS C N 1
ATOM 4833 C CA . LYS C 1 31 ? -23.421 0.147 -32.285 1.00 37.34 31 LYS C CA 1
ATOM 4834 C C . LYS C 1 31 ? -24.645 0.320 -31.395 1.00 36.74 31 LYS C C 1
ATOM 4835 O O . LYS C 1 31 ? -25.749 0.547 -31.887 1.00 37.57 31 LYS C O 1
ATOM 4841 N N . LEU C 1 32 ? -24.452 0.177 -30.090 1.00 36.97 32 LEU C N 1
ATOM 4842 C CA . LEU C 1 32 ? -25.545 0.298 -29.133 1.00 35.39 32 LEU C CA 1
ATOM 4843 C C . LEU C 1 32 ? -25.709 1.761 -28.748 1.00 35.62 32 LEU C C 1
ATOM 4844 O O . LEU C 1 32 ? -25.200 2.218 -27.721 1.00 35.55 32 LEU C O 1
ATOM 4849 N N . GLU C 1 33 ? -26.444 2.486 -29.585 1.00 35.44 33 GLU C N 1
ATOM 4850 C CA . GLU C 1 33 ? -26.665 3.907 -29.389 1.00 36.68 33 GLU C CA 1
ATOM 4851 C C . GLU C 1 33 ? -27.694 4.271 -28.324 1.00 37.09 33 GLU C C 1
ATOM 4852 O O . GLU C 1 33 ? -27.868 5.445 -28.013 1.00 38.02 33 GLU C O 1
ATOM 4858 N N . MET C 1 34 ? -28.362 3.275 -27.755 1.00 37.53 34 MET C N 1
ATOM 4859 C CA . MET C 1 34 ? -29.345 3.537 -26.713 1.00 39.32 34 MET C CA 1
ATOM 4860 C C . MET C 1 34 ? -28.642 3.891 -25.404 1.00 40.90 34 MET C C 1
ATOM 4861 O O . MET C 1 34 ? -29.284 4.340 -24.449 1.00 42.46 34 MET C O 1
ATOM 4866 N N . PHE C 1 35 ? -27.327 3.696 -25.355 1.00 41.55 35 PHE C N 1
ATOM 4867 C CA . PHE C 1 35 ? -26.577 4.007 -24.139 1.00 42.30 35 PHE C CA 1
ATOM 4868 C C . PHE C 1 35 ? -26.187 5.482 -24.033 1.00 41.49 35 PHE C C 1
ATOM 4869 O O . PHE C 1 35 ? -25.495 5.888 -23.096 1.00 41.97 35 PHE C O 1
ATOM 4877 N N . ASN C 1 36 ? -26.638 6.284 -24.994 1.00 39.76 36 ASN C N 1
ATOM 4878 C CA . ASN C 1 36 ? -26.387 7.716 -24.959 1.00 37.00 36 ASN C CA 1
ATOM 4879 C C . ASN C 1 36 ? -27.293 8.202 -23.830 1.00 36.88 36 ASN C C 1
ATOM 4880 O O . ASN C 1 36 ? -28.341 7.610 -23.577 1.00 36.32 36 ASN C O 1
ATOM 4885 N N . PRO C 1 37 ? -26.913 9.287 -23.139 1.00 37.06 37 PRO C N 1
ATOM 4886 C CA . PRO C 1 37 ? -27.735 9.795 -22.035 1.00 37.30 37 PRO C CA 1
ATOM 4887 C C . PRO C 1 37 ? -29.183 10.107 -22.402 1.00 38.43 37 PRO C C 1
ATOM 4888 O O . PRO C 1 37 ? -30.063 10.068 -21.557 1.00 41.22 37 PRO C O 1
ATOM 4892 N N . GLY C 1 38 ? -29.426 10.433 -23.662 1.00 39.74 38 GLY C N 1
ATOM 4893 C CA . GLY C 1 38 ? -30.777 10.746 -24.089 1.00 39.01 38 GLY C CA 1
ATOM 4894 C C . GLY C 1 38 ? -31.524 9.506 -24.535 1.00 38.02 38 GLY C C 1
ATOM 4895 O O . GLY C 1 38 ? -32.675 9.584 -24.952 1.00 38.91 38 GLY C O 1
ATOM 4896 N N . GLY C 1 39 ? -30.859 8.360 -24.459 1.00 36.35 39 GLY C N 1
ATOM 4897 C CA . GLY C 1 39 ? -31.489 7.112 -24.844 1.00 34.35 39 GLY C CA 1
ATOM 4898 C C . GLY C 1 39 ? -31.449 6.801 -26.324 1.00 35.69 39 GLY C C 1
ATOM 4899 O O . GLY C 1 39 ? -32.004 5.794 -26.756 1.00 35.76 39 GLY C O 1
ATOM 4900 N N . SER C 1 40 ? -30.794 7.644 -27.115 1.00 36.47 40 SER C N 1
ATOM 4901 C CA . SER C 1 40 ? -30.729 7.388 -28.546 1.00 35.24 40 SER C CA 1
ATOM 4902 C C . SER C 1 40 ? -29.575 8.080 -29.250 1.00 36.10 40 SER C C 1
ATOM 4903 O O . SER C 1 40 ? -28.958 8.997 -28.715 1.00 35.63 40 SER C O 1
ATOM 4906 N N . ILE C 1 41 ? -29.301 7.616 -30.467 1.00 37.76 41 ILE C N 1
ATOM 4907 C CA . ILE C 1 41 ? -28.244 8.145 -31.321 1.00 35.93 41 ILE C CA 1
ATOM 4908 C C . ILE C 1 41 ? -28.448 9.632 -31.600 1.00 37.44 41 ILE C C 1
ATOM 4909 O O . ILE C 1 41 ? -27.501 10.349 -31.936 1.00 37.06 41 ILE C O 1
ATOM 4938 N N . ASP C 1 43 ? -28.778 11.955 -29.660 1.00 37.53 43 ASP C N 1
ATOM 4939 C CA . ASP C 1 43 ? -28.050 12.825 -28.749 1.00 37.65 43 ASP C CA 1
ATOM 4940 C C . ASP C 1 43 ? -26.893 13.421 -29.555 1.00 38.36 43 ASP C C 1
ATOM 4941 O O . ASP C 1 43 ? -26.477 14.559 -29.311 1.00 39.35 43 ASP C O 1
ATOM 4946 N N . ARG C 1 44 ? -26.377 12.644 -30.511 1.00 35.57 44 ARG C N 1
ATOM 4947 C CA . ARG C 1 44 ? -25.263 13.087 -31.351 1.00 35.37 44 ARG C CA 1
ATOM 4948 C C . ARG C 1 44 ? -25.703 14.172 -32.339 1.00 36.45 44 ARG C C 1
ATOM 4949 O O . ARG C 1 44 ? -24.978 15.127 -32.591 1.00 37.35 44 ARG C O 1
ATOM 4957 N N . LEU C 1 45 ? -26.887 13.996 -32.913 1.00 39.03 45 LEU C N 1
ATOM 4958 C CA . LEU C 1 45 ? -27.447 14.929 -33.887 1.00 39.82 45 LEU C CA 1
ATOM 4959 C C . LEU C 1 45 ? -27.727 16.303 -33.271 1.00 41.45 45 LEU C C 1
ATOM 4960 O O . LEU C 1 45 ? -27.306 17.336 -33.795 1.00 41.69 45 LEU C O 1
ATOM 4965 N N . GLY C 1 46 ? -28.442 16.307 -32.153 1.00 40.97 46 GLY C N 1
ATOM 4966 C CA . GLY C 1 46 ? -28.769 17.559 -31.506 1.00 41.43 46 GLY C CA 1
ATOM 4967 C C . GLY C 1 46 ? -27.551 18.408 -31.231 1.00 41.59 46 GLY C C 1
ATOM 4968 O O . GLY C 1 46 ? -27.510 19.581 -31.584 1.00 42.53 46 GLY C O 1
ATOM 4969 N N . ALA C 1 47 ? -26.548 17.808 -30.606 1.00 41.65 47 ALA C N 1
ATOM 4970 C CA . ALA C 1 47 ? -25.326 18.519 -30.259 1.00 41.88 47 ALA C CA 1
ATOM 4971 C C . ALA C 1 47 ? -24.663 19.161 -31.467 1.00 42.74 47 ALA C C 1
ATOM 4972 O O . ALA C 1 47 ? -24.229 20.311 -31.415 1.00 41.97 47 ALA C O 1
ATOM 4974 N N . TYR C 1 48 ? -24.583 18.410 -32.557 1.00 43.25 48 TYR C N 1
ATOM 4975 C CA . TYR C 1 48 ? -23.934 18.905 -33.756 1.00 44.47 48 TYR C CA 1
ATOM 4976 C C . TYR C 1 48 ? -24.748 19.966 -34.498 1.00 44.38 48 TYR C C 1
ATOM 4977 O O . TYR C 1 48 ? -24.186 20.914 -35.046 1.00 44.55 48 TYR C O 1
ATOM 4986 N N . LEU C 1 49 ? -26.069 19.808 -34.523 1.00 44.04 49 LEU C N 1
ATOM 4987 C CA . LEU C 1 49 ? -26.920 20.780 -35.201 1.00 42.57 49 LEU C CA 1
ATOM 4988 C C . LEU C 1 49 ? -26.807 22.141 -34.517 1.00 42.38 49 LEU C C 1
ATOM 4989 O O . LEU C 1 49 ? -26.791 23.172 -35.182 1.00 40.90 49 LEU C O 1
ATOM 4994 N N . ILE C 1 50 ? -26.724 22.150 -33.190 1.00 42.19 50 ILE C N 1
ATOM 4995 C CA . ILE C 1 50 ? -26.608 23.416 -32.482 1.00 44.11 50 ILE C CA 1
ATOM 4996 C C . ILE C 1 50 ? -25.212 23.997 -32.679 1.00 45.68 50 ILE C C 1
ATOM 4997 O O . ILE C 1 50 ? -25.055 25.198 -32.897 1.00 46.45 50 ILE C O 1
ATOM 5002 N N . GLU C 1 51 ? -24.199 23.144 -32.602 1.00 47.30 51 GLU C N 1
ATOM 5003 C CA . GLU C 1 51 ? -22.831 23.603 -32.792 1.00 49.79 51 GLU C CA 1
ATOM 5004 C C . GLU C 1 51 ? -22.697 24.207 -34.183 1.00 48.48 51 GLU C C 1
ATOM 5005 O O . GLU C 1 51 ? -22.105 25.271 -34.353 1.00 50.09 51 GLU C O 1
ATOM 5011 N N . ASP C 1 52 ? -23.256 23.526 -35.178 1.00 47.50 52 ASP C N 1
ATOM 5012 C CA . ASP C 1 52 ? -23.204 24.020 -36.544 1.00 46.79 52 ASP C CA 1
ATOM 5013 C C . ASP C 1 52 ? -23.933 25.358 -36.654 1.00 46.76 52 ASP C C 1
ATOM 5014 O O . ASP C 1 52 ? -23.456 26.277 -37.317 1.00 47.63 52 ASP C O 1
ATOM 5019 N N . GLY C 1 53 ? -25.089 25.463 -36.003 1.00 45.50 53 GLY C N 1
ATOM 5020 C CA . GLY C 1 53 ? -25.852 26.696 -36.039 1.00 44.18 53 GLY C CA 1
ATOM 5021 C C . GLY C 1 53 ? -25.077 27.848 -35.428 1.00 45.35 53 GLY C C 1
ATOM 5022 O O . GLY C 1 53 ? -25.108 28.978 -35.927 1.00 43.35 53 GLY C O 1
ATOM 5023 N N . LEU C 1 54 ? -24.376 27.567 -34.338 1.00 45.52 54 LEU C N 1
ATOM 5024 C CA . LEU C 1 54 ? -23.592 28.596 -33.680 1.00 47.94 54 LEU C CA 1
ATOM 5025 C C . LEU C 1 54 ? -22.394 28.975 -34.543 1.00 51.44 54 LEU C C 1
ATOM 5026 O O . LEU C 1 54 ? -22.064 30.155 -34.679 1.00 52.62 54 LEU C O 1
ATOM 5031 N N . GLN C 1 55 ? -21.755 27.976 -35.140 1.00 53.46 55 GLN C N 1
ATOM 5032 C CA . GLN C 1 55 ? -20.592 28.218 -35.983 1.00 56.76 55 GLN C CA 1
ATOM 5033 C C . GLN C 1 55 ? -20.917 29.014 -37.245 1.00 57.76 55 GLN C C 1
ATOM 5034 O O . GLN C 1 55 ? -20.082 29.779 -37.727 1.00 58.72 55 GLN C O 1
ATOM 5040 N N . ARG C 1 56 ? -22.125 28.834 -37.777 1.00 58.63 56 ARG C N 1
ATOM 5041 C CA . ARG C 1 56 ? -22.546 29.536 -38.991 1.00 58.87 56 ARG C CA 1
ATOM 5042 C C . ARG C 1 56 ? -23.175 30.890 -38.686 1.00 57.49 56 ARG C C 1
ATOM 5043 O O . ARG C 1 56 ? -23.766 31.513 -39.567 1.00 58.39 56 ARG C O 1
ATOM 5051 N N . GLY C 1 57 ? -23.064 31.328 -37.436 1.00 55.84 57 GLY C N 1
ATOM 5052 C CA . GLY C 1 57 ? -23.630 32.607 -37.035 1.00 54.89 57 GLY C CA 1
ATOM 5053 C C . GLY C 1 57 ? -25.139 32.727 -37.185 1.00 54.27 57 GLY C C 1
ATOM 5054 O O . GLY C 1 57 ? -25.672 33.828 -37.332 1.00 53.77 57 GLY C O 1
ATOM 5055 N N . ARG C 1 58 ? -25.837 31.599 -37.146 1.00 53.74 58 ARG C N 1
ATOM 5056 C CA . ARG C 1 58 ? -27.284 31.608 -37.281 1.00 51.84 58 ARG C CA 1
ATOM 5057 C C . ARG C 1 58 ? -27.948 31.571 -35.919 1.00 48.68 58 ARG C C 1
ATOM 5058 O O . ARG C 1 58 ? -29.156 31.720 -35.820 1.00 50.27 58 ARG C O 1
ATOM 5066 N N . VAL C 1 59 ? -27.154 31.387 -34.869 1.00 44.62 59 VAL C N 1
ATOM 5067 C CA . VAL C 1 59 ? -27.685 31.308 -33.512 1.00 39.69 59 VAL C CA 1
ATOM 5068 C C . VAL C 1 59 ? -26.926 32.210 -32.549 1.00 39.44 59 VAL C C 1
ATOM 5069 O O . VAL C 1 59 ? -25.716 32.354 -32.665 1.00 41.30 59 VAL C O 1
ATOM 5073 N N . ASN C 1 60 ? -27.638 32.822 -31.608 1.00 37.50 60 ASN C N 1
ATOM 5074 C CA . ASN C 1 60 ? -27.001 33.648 -30.593 1.00 37.53 60 ASN C CA 1
ATOM 5075 C C . ASN C 1 60 ? -27.674 33.313 -29.268 1.00 38.52 60 ASN C C 1
ATOM 5076 O O . ASN C 1 60 ? -28.662 32.584 -29.252 1.00 39.91 60 ASN C O 1
ATOM 5081 N N . ALA C 1 61 ? -27.142 33.826 -28.163 1.00 38.40 61 ALA C N 1
ATOM 5082 C CA . ALA C 1 61 ? -27.670 33.520 -26.836 1.00 40.20 61 ALA C CA 1
ATOM 5083 C C . ALA C 1 61 ? -29.178 33.643 -26.619 1.00 41.87 61 ALA C C 1
ATOM 5084 O O . ALA C 1 61 ? -29.747 32.903 -25.818 1.00 43.55 61 ALA C O 1
ATOM 5086 N N . LYS C 1 62 ? -29.833 34.565 -27.316 1.00 44.49 62 LYS C N 1
ATOM 5087 C CA . LYS C 1 62 ? -31.275 34.739 -27.133 1.00 45.27 62 LYS C CA 1
ATOM 5088 C C . LYS C 1 62 ? -32.135 34.095 -28.230 1.00 44.00 62 LYS C C 1
ATOM 5089 O O . LYS C 1 62 ? -33.361 34.218 -28.216 1.00 43.36 62 LYS C O 1
ATOM 5095 N N . THR C 1 63 ? -31.492 33.411 -29.171 1.00 40.92 63 THR C N 1
ATOM 5096 C CA . THR C 1 63 ? -32.201 32.762 -30.269 1.00 41.37 63 THR C CA 1
ATOM 5097 C C . THR C 1 63 ? -33.177 31.665 -29.828 1.00 41.50 63 THR C C 1
ATOM 5098 O O . THR C 1 63 ? -32.916 30.931 -28.870 1.00 42.17 63 THR C O 1
ATOM 5102 N N . THR C 1 64 ? -34.305 31.559 -30.527 1.00 40.93 64 THR C N 1
ATOM 5103 C CA . THR C 1 64 ? -35.284 30.523 -30.218 1.00 40.05 64 THR C CA 1
ATOM 5104 C C . THR C 1 64 ? -35.079 29.396 -31.219 1.00 40.76 64 THR C C 1
ATOM 5105 O O . THR C 1 64 ? -35.199 29.612 -32.425 1.00 42.78 64 THR C O 1
ATOM 5109 N N . ILE C 1 65 ? -34.750 28.205 -30.724 1.00 39.36 65 ILE C N 1
ATOM 5110 C CA . ILE C 1 65 ? -34.543 27.051 -31.596 1.00 39.08 65 ILE C CA 1
ATOM 5111 C C . ILE C 1 65 ? -35.894 26.403 -31.884 1.00 39.51 65 ILE C C 1
ATOM 5112 O O . ILE C 1 65 ? -36.627 26.041 -30.959 1.00 40.18 65 ILE C O 1
ATOM 5117 N N . ILE C 1 66 ? -36.218 26.261 -33.165 1.00 39.21 66 ILE C N 1
ATOM 5118 C CA . ILE C 1 66 ? -37.488 25.670 -33.582 1.00 39.88 66 ILE C CA 1
ATOM 5119 C C . ILE C 1 66 ? -37.256 24.486 -34.523 1.00 40.24 66 ILE C C 1
ATOM 5120 O O . ILE C 1 66 ? -36.647 24.638 -35.582 1.00 38.30 66 ILE C O 1
ATOM 5125 N N . GLU C 1 67 ? -37.760 23.314 -34.152 1.00 40.09 67 GLU C N 1
ATOM 5126 C CA . GLU C 1 67 ? -37.558 22.140 -34.985 1.00 41.14 67 GLU C CA 1
ATOM 5127 C C . GLU C 1 67 ? -38.719 21.150 -35.031 1.00 41.76 67 GLU C C 1
ATOM 5128 O O . GLU C 1 67 ? -39.314 20.810 -34.003 1.00 39.61 67 GLU C O 1
ATOM 5134 N N . PRO C 1 68 ? -39.066 20.687 -36.242 1.00 43.19 68 PRO C N 1
ATOM 5135 C CA . PRO C 1 68 ? -40.154 19.718 -36.410 1.00 44.64 68 PRO C CA 1
ATOM 5136 C C . PRO C 1 68 ? -39.550 18.345 -36.118 1.00 45.38 68 PRO C C 1
ATOM 5137 O O . PRO C 1 68 ? -38.471 18.025 -36.616 1.00 45.81 68 PRO C O 1
ATOM 5141 N N . THR C 1 69 ? -40.235 17.540 -35.314 1.00 45.64 69 THR C N 1
ATOM 5142 C CA . THR C 1 69 ? -39.721 16.222 -34.965 1.00 47.80 69 THR C CA 1
ATOM 5143 C C . THR C 1 69 ? -40.851 15.269 -34.621 1.00 48.94 69 THR C C 1
ATOM 5144 O O . THR C 1 69 ? -41.885 15.678 -34.089 1.00 48.86 69 THR C O 1
ATOM 5148 N N . ALA C 1 70 ? -40.638 13.994 -34.920 1.00 50.83 70 ALA C N 1
ATOM 5149 C CA . ALA C 1 70 ? -41.628 12.962 -34.632 1.00 54.14 70 ALA C CA 1
ATOM 5150 C C . ALA C 1 70 ? -41.116 12.042 -33.526 1.00 55.75 70 ALA C C 1
ATOM 5151 O O . ALA C 1 70 ? -41.780 11.065 -33.164 1.00 58.42 70 ALA C O 1
ATOM 5153 N N . GLY C 1 71 ? -39.939 12.350 -32.985 1.00 54.68 71 GLY C N 1
ATOM 5154 C CA . GLY C 1 71 ? -39.406 11.505 -31.935 1.00 53.80 71 GLY C CA 1
ATOM 5155 C C . GLY C 1 71 ? -38.100 11.890 -31.259 1.00 52.35 71 GLY C C 1
ATOM 5156 O O . GLY C 1 71 ? -37.976 12.963 -30.662 1.00 53.76 71 GLY C O 1
ATOM 5157 N N . ASN C 1 72 ? -37.122 10.993 -31.363 1.00 48.55 72 ASN C N 1
ATOM 5158 C CA . ASN C 1 72 ? -35.820 11.160 -30.734 1.00 44.01 72 ASN C CA 1
ATOM 5159 C C . ASN C 1 72 ? -35.038 12.436 -31.024 1.00 42.37 72 ASN C C 1
ATOM 5160 O O . ASN C 1 72 ? -34.259 12.884 -30.183 1.00 40.97 72 ASN C O 1
ATOM 5165 N N . THR C 1 73 ? -35.215 13.032 -32.195 1.00 41.92 73 THR C N 1
ATOM 5166 C CA . THR C 1 73 ? -34.474 14.258 -32.466 1.00 42.89 73 THR C CA 1
ATOM 5167 C C . THR C 1 73 ? -34.861 15.334 -31.442 1.00 42.02 73 THR C C 1
ATOM 5168 O O . THR C 1 73 ? -34.010 16.083 -30.964 1.00 43.03 73 THR C O 1
ATOM 5172 N N . GLY C 1 74 ? -36.139 15.381 -31.084 1.00 39.14 74 GLY C N 1
ATOM 5173 C CA . GLY C 1 74 ? -36.594 16.360 -30.120 1.00 39.31 74 GLY C CA 1
ATOM 5174 C C . GLY C 1 74 ? -35.831 16.254 -28.815 1.00 39.90 74 GLY C C 1
ATOM 5175 O O . GLY C 1 74 ? -35.428 17.270 -28.233 1.00 40.70 74 GLY C O 1
ATOM 5176 N N . ILE C 1 75 ? -35.629 15.020 -28.359 1.00 38.48 75 ILE C N 1
ATOM 5177 C CA . ILE C 1 75 ? -34.915 14.757 -27.117 1.00 36.07 75 ILE C CA 1
ATOM 5178 C C . ILE C 1 75 ? -33.446 15.150 -27.231 1.00 36.68 75 ILE C C 1
ATOM 5179 O O . ILE C 1 75 ? -32.932 15.892 -26.399 1.00 37.77 75 ILE C O 1
ATOM 5184 N N . GLY C 1 76 ? -32.776 14.658 -28.269 1.00 37.02 76 GLY C N 1
ATOM 5185 C CA . GLY C 1 76 ? -31.371 14.977 -28.466 1.00 37.91 76 GLY C CA 1
ATOM 5186 C C . GLY C 1 76 ? -31.110 16.466 -28.609 1.00 39.31 76 GLY C C 1
ATOM 5187 O O . GLY C 1 76 ? -30.127 17.001 -28.081 1.00 37.71 76 GLY C O 1
ATOM 5188 N N . LEU C 1 77 ? -31.989 17.146 -29.339 1.00 40.66 77 LEU C N 1
ATOM 5189 C CA . LEU C 1 77 ? -31.850 18.583 -29.533 1.00 40.23 77 LEU C CA 1
ATOM 5190 C C . LEU C 1 77 ? -32.083 19.306 -28.200 1.00 40.34 77 LEU C C 1
ATOM 5191 O O . LEU C 1 77 ? -31.312 20.185 -27.815 1.00 40.14 77 LEU C O 1
ATOM 5196 N N . ALA C 1 78 ? -33.141 18.923 -27.492 1.00 38.37 78 ALA C N 1
ATOM 5197 C CA . ALA C 1 78 ? -33.458 19.551 -26.215 1.00 39.70 78 ALA C CA 1
ATOM 5198 C C . ALA C 1 78 ? -32.289 19.436 -25.232 1.00 40.21 78 ALA C C 1
ATOM 5199 O O . ALA C 1 78 ? -32.065 20.330 -24.415 1.00 37.95 78 ALA C O 1
ATOM 5201 N N . LEU C 1 79 ? -31.562 18.325 -25.314 1.00 39.96 79 LEU C N 1
ATOM 5202 C CA . LEU C 1 79 ? -30.409 18.075 -24.454 1.00 39.88 79 LEU C CA 1
ATOM 5203 C C . LEU C 1 79 ? -29.314 19.094 -24.766 1.00 38.99 79 LEU C C 1
ATOM 5204 O O . LEU C 1 79 ? -28.707 19.679 -23.872 1.00 37.81 79 LEU C O 1
ATOM 5209 N N . ALA C 1 80 ? -29.070 19.301 -26.052 1.00 38.50 80 ALA C N 1
ATOM 5210 C CA . ALA C 1 80 ? -28.037 20.227 -26.492 1.00 39.92 80 ALA C CA 1
ATOM 5211 C C . ALA C 1 80 ? -28.397 21.696 -26.278 1.00 40.14 80 ALA C C 1
ATOM 5212 O O . ALA C 1 80 ? -27.545 22.496 -25.891 1.00 40.82 80 ALA C O 1
ATOM 5214 N N . THR C 1 81 ? -29.652 22.057 -26.532 1.00 40.01 81 THR C N 1
ATOM 5215 C CA . THR C 1 81 ? -30.071 23.446 -26.359 1.00 39.15 81 THR C CA 1
ATOM 5216 C C . THR C 1 81 ? -30.009 23.850 -24.890 1.00 38.93 81 THR C C 1
ATOM 5217 O O . THR C 1 81 ? -29.619 24.968 -24.558 1.00 37.28 81 THR C O 1
ATOM 5221 N N . GLN C 1 82 ? -30.381 22.931 -24.012 1.00 39.06 82 GLN C N 1
ATOM 5222 C CA . GLN C 1 82 ? -30.348 23.204 -22.587 1.00 42.83 82 GLN C CA 1
ATOM 5223 C C . GLN C 1 82 ? -28.892 23.375 -22.141 1.00 43.15 82 GLN C C 1
ATOM 5224 O O . GLN C 1 82 ? -28.599 24.131 -21.213 1.00 43.30 82 GLN C O 1
ATOM 5230 N N . ALA C 1 83 ? -27.976 22.690 -22.819 1.00 42.82 83 ALA C N 1
ATOM 5231 C CA . ALA C 1 83 ? -26.558 22.807 -22.492 1.00 42.69 83 ALA C CA 1
ATOM 5232 C C . ALA C 1 83 ? -26.063 24.203 -22.869 1.00 42.85 83 ALA C C 1
ATOM 5233 O O . ALA C 1 83 ? -25.165 24.753 -22.220 1.00 41.83 83 ALA C O 1
ATOM 5235 N N . HIS C 1 84 ? -26.655 24.776 -23.916 1.00 41.85 84 HIS C N 1
ATOM 5236 C CA . HIS C 1 84 ? -26.286 26.117 -24.366 1.00 42.11 84 HIS C CA 1
ATOM 5237 C C . HIS C 1 84 ? -27.254 27.186 -23.867 1.00 42.56 84 HIS C C 1
ATOM 5238 O O . HIS C 1 84 ? -27.188 28.325 -24.313 1.00 42.75 84 HIS C O 1
ATOM 5245 N N . HIS C 1 85 ? -28.153 26.826 -22.950 1.00 43.89 85 HIS C N 1
ATOM 5246 C CA . HIS C 1 85 ? -29.136 27.781 -22.425 1.00 44.74 85 HIS C CA 1
ATOM 5247 C C . HIS C 1 85 ? -29.933 28.423 -23.560 1.00 44.26 85 HIS C C 1
ATOM 5248 O O . HIS C 1 85 ? -30.217 29.622 -23.531 1.00 46.98 85 HIS C O 1
ATOM 5255 N N . LEU C 1 86 ? -30.290 27.625 -24.559 1.00 43.38 86 LEU C N 1
ATOM 5256 C CA . LEU C 1 86 ? -31.040 28.120 -25.705 1.00 41.04 86 LEU C CA 1
ATOM 5257 C C . LEU C 1 86 ? -32.517 27.755 -25.620 1.00 42.07 86 LEU C C 1
ATOM 5258 O O . LEU C 1 86 ? -32.863 26.595 -25.389 1.00 42.77 86 LEU C O 1
ATOM 5263 N N . ARG C 1 87 ? -33.382 28.755 -25.798 1.00 41.57 87 ARG C N 1
ATOM 5264 C CA . ARG C 1 87 ? -34.826 28.549 -25.769 1.00 39.23 87 ARG C CA 1
ATOM 5265 C C . ARG C 1 87 ? -35.178 27.555 -26.868 1.00 37.70 87 ARG C C 1
ATOM 5266 O O . ARG C 1 87 ? -34.624 27.614 -27.967 1.00 38.25 87 ARG C O 1
ATOM 5274 N N . THR C 1 88 ? -36.111 26.654 -26.582 1.00 37.55 88 THR C N 1
ATOM 5275 C CA . THR C 1 88 ? -36.474 25.628 -27.548 1.00 37.32 88 THR C CA 1
ATOM 5276 C C . THR C 1 88 ? -37.955 25.346 -27.748 1.00 37.40 88 THR C C 1
ATOM 5277 O O . THR C 1 88 ? -38.698 25.120 -26.794 1.00 36.68 88 THR C O 1
ATOM 5281 N N . ILE C 1 89 ? -38.368 25.335 -29.009 1.00 38.43 89 ILE C N 1
ATOM 5282 C CA . ILE C 1 89 ? -39.747 25.030 -29.359 1.00 39.13 89 ILE C CA 1
ATOM 5283 C C . ILE C 1 89 ? -39.720 23.828 -30.296 1.00 40.21 89 ILE C C 1
ATOM 5284 O O . ILE C 1 89 ? -39.059 23.856 -31.335 1.00 42.38 89 ILE C O 1
ATOM 5289 N N . LEU C 1 90 ? -40.422 22.764 -29.927 1.00 39.97 90 LEU C N 1
ATOM 5290 C CA . LEU C 1 90 ? -40.457 21.578 -30.769 1.00 40.54 90 LEU C CA 1
ATOM 5291 C C . LEU C 1 90 ? -41.871 21.375 -31.301 1.00 42.54 90 LEU C C 1
ATOM 5292 O O . LEU C 1 90 ? -42.843 21.358 -30.539 1.00 44.24 90 LEU C O 1
ATOM 5297 N N . VAL C 1 91 ? -41.974 21.244 -32.617 1.00 42.97 91 VAL C N 1
ATOM 5298 C CA . VAL C 1 91 ? -43.253 21.037 -33.281 1.00 45.38 91 VAL C CA 1
ATOM 5299 C C . VAL C 1 91 ? -43.366 19.549 -33.608 1.00 46.54 91 VAL C C 1
ATOM 5300 O O . VAL C 1 91 ? -42.593 19.020 -34.405 1.00 45.84 91 VAL C O 1
ATOM 5304 N N . VAL C 1 92 ? -44.327 18.879 -32.980 1.00 48.52 92 VAL C N 1
ATOM 5305 C CA . VAL C 1 92 ? -44.517 17.451 -33.181 1.00 51.29 92 VAL C CA 1
ATOM 5306 C C . VAL C 1 92 ? -45.981 17.065 -33.386 1.00 52.37 92 VAL C C 1
ATOM 5307 O O . VAL C 1 92 ? -46.867 17.619 -32.740 1.00 51.90 92 VAL C O 1
ATOM 5311 N N . PRO C 1 93 ? -46.251 16.122 -34.309 1.00 54.89 93 PRO C N 1
ATOM 5312 C CA . PRO C 1 93 ? -47.624 15.671 -34.579 1.00 56.86 93 PRO C CA 1
ATOM 5313 C C . PRO C 1 93 ? -48.315 15.200 -33.299 1.00 60.04 93 PRO C C 1
ATOM 5314 O O . PRO C 1 93 ? -47.774 14.396 -32.538 1.00 60.76 93 PRO C O 1
ATOM 5318 N N . GLU C 1 94 ? -49.519 15.720 -33.086 1.00 63.60 94 GLU C N 1
ATOM 5319 C CA . GLU C 1 94 ? -50.345 15.451 -31.911 1.00 66.64 94 GLU C CA 1
ATOM 5320 C C . GLU C 1 94 ? -50.122 14.194 -31.075 1.00 68.27 94 GLU C C 1
ATOM 5321 O O . GLU C 1 94 ? -49.687 14.284 -29.924 1.00 68.20 94 GLU C O 1
ATOM 5327 N N . LYS C 1 95 ? -50.426 13.026 -31.630 1.00 68.76 95 LYS C N 1
ATOM 5328 C CA . LYS C 1 95 ? -50.281 11.798 -30.859 1.00 70.72 95 LYS C CA 1
ATOM 5329 C C . LYS C 1 95 ? -49.082 10.922 -31.192 1.00 71.00 95 LYS C C 1
ATOM 5330 O O . LYS C 1 95 ? -49.107 9.722 -30.935 1.00 70.73 95 LYS C O 1
ATOM 5336 N N . PHE C 1 96 ? -48.034 11.514 -31.754 1.00 71.24 96 PHE C N 1
ATOM 5337 C CA . PHE C 1 96 ? -46.836 10.753 -32.093 1.00 71.86 96 PHE C CA 1
ATOM 5338 C C . PHE C 1 96 ? -45.967 10.584 -30.845 1.00 72.13 96 PHE C C 1
ATOM 5339 O O . PHE C 1 96 ? -45.762 11.538 -30.098 1.00 73.60 96 PHE C O 1
ATOM 5347 N N . SER C 1 97 ? -45.473 9.367 -30.629 1.00 70.66 97 SER C N 1
ATOM 5348 C CA . SER C 1 97 ? -44.612 9.035 -29.492 1.00 70.75 97 SER C CA 1
ATOM 5349 C C . SER C 1 97 ? -44.907 9.782 -28.193 1.00 69.75 97 SER C C 1
ATOM 5350 O O . SER C 1 97 ? -44.360 10.854 -27.944 1.00 69.25 97 SER C O 1
ATOM 5353 N N . MET C 1 98 ? -45.749 9.197 -27.351 1.00 69.12 98 MET C N 1
ATOM 5354 C CA . MET C 1 98 ? -46.109 9.820 -26.085 1.00 69.02 98 MET C CA 1
ATOM 5355 C C . MET C 1 98 ? -44.942 9.945 -25.107 1.00 66.57 98 MET C C 1
ATOM 5356 O O . MET C 1 98 ? -44.684 11.027 -24.583 1.00 66.45 98 MET C O 1
ATOM 5361 N N . GLU C 1 99 ? -44.242 8.845 -24.858 1.00 63.66 99 GLU C N 1
ATOM 5362 C CA . GLU C 1 99 ? -43.105 8.855 -23.943 1.00 62.39 99 GLU C CA 1
ATOM 5363 C C . GLU C 1 99 ? -42.032 9.868 -24.359 1.00 59.61 99 GLU C C 1
ATOM 5364 O O . GLU C 1 99 ? -41.418 10.519 -23.511 1.00 58.65 99 GLU C O 1
ATOM 5370 N N . LYS C 1 100 ? -41.798 9.993 -25.662 1.00 54.37 100 LYS C N 1
ATOM 5371 C CA . LYS C 1 100 ? -40.795 10.922 -26.153 1.00 51.56 100 LYS C CA 1
ATOM 5372 C C . LYS C 1 100 ? -41.203 12.366 -25.868 1.00 52.63 100 LYS C C 1
ATOM 5373 O O . LYS C 1 100 ? -40.355 13.204 -25.547 1.00 53.93 100 LYS C O 1
ATOM 5379 N N . GLN C 1 101 ? -42.499 12.652 -25.967 1.00 51.12 101 GLN C N 1
ATOM 5380 C CA . GLN C 1 101 ? -43.007 13.994 -25.703 1.00 50.02 101 GLN C CA 1
ATOM 5381 C C . GLN C 1 101 ? -42.794 14.372 -24.245 1.00 48.01 101 GLN C C 1
ATOM 5382 O O . GLN C 1 101 ? -42.374 15.484 -23.948 1.00 47.99 101 GLN C O 1
ATOM 5388 N N . VAL C 1 102 ? -43.087 13.448 -23.333 1.00 46.34 102 VAL C N 1
ATOM 5389 C CA . VAL C 1 102 ? -42.892 13.721 -21.919 1.00 45.07 102 VAL C CA 1
ATOM 5390 C C . VAL C 1 102 ? -41.414 14.079 -21.704 1.00 44.70 102 VAL C C 1
ATOM 5391 O O . VAL C 1 102 ? -41.096 15.055 -21.025 1.00 43.52 102 VAL C O 1
ATOM 5395 N N . LEU C 1 103 ? -40.513 13.301 -22.300 1.00 44.09 103 LEU C N 1
ATOM 5396 C CA . LEU C 1 103 ? -39.082 13.565 -22.162 1.00 43.85 103 LEU C CA 1
ATOM 5397 C C . LEU C 1 103 ? -38.708 14.922 -22.763 1.00 43.52 103 LEU C C 1
ATOM 5398 O O . LEU C 1 103 ? -37.945 15.690 -22.167 1.00 42.33 103 LEU C O 1
ATOM 5403 N N . MET C 1 104 ? -39.252 15.216 -23.941 1.00 42.77 104 MET C N 1
ATOM 5404 C CA . MET C 1 104 ? -38.984 16.486 -24.601 1.00 43.48 104 MET C CA 1
ATOM 5405 C C . MET C 1 104 ? -39.342 17.650 -23.678 1.00 44.39 104 MET C C 1
ATOM 5406 O O . MET C 1 104 ? -38.610 18.639 -23.591 1.00 45.63 104 MET C O 1
ATOM 5411 N N . GLN C 1 105 ? -40.472 17.532 -22.989 1.00 44.00 105 GLN C N 1
ATOM 5412 C CA . GLN C 1 105 ? -40.916 18.585 -22.084 1.00 44.68 105 GLN C CA 1
ATOM 5413 C C . GLN C 1 105 ? -40.115 18.604 -20.791 1.00 42.93 105 GLN C C 1
ATOM 5414 O O . GLN C 1 105 ? -39.829 19.670 -20.248 1.00 43.40 105 GLN C O 1
ATOM 5420 N N . ALA C 1 106 ? -39.745 17.428 -20.297 1.00 41.79 106 ALA C N 1
ATOM 5421 C CA . ALA C 1 106 ? -38.985 17.354 -19.058 1.00 41.39 106 ALA C CA 1
ATOM 5422 C C . ALA C 1 106 ? -37.622 18.011 -19.225 1.00 42.60 106 ALA C C 1
ATOM 5423 O O . ALA C 1 106 ? -37.025 18.474 -18.247 1.00 42.33 106 ALA C O 1
ATOM 5425 N N . LEU C 1 107 ? -37.134 18.054 -20.465 1.00 40.86 107 LEU C N 1
ATOM 5426 C CA . LEU C 1 107 ? -35.839 18.648 -20.739 1.00 41.69 107 LEU C CA 1
ATOM 5427 C C . LEU C 1 107 ? -35.932 20.146 -21.004 1.00 42.72 107 LEU C C 1
ATOM 5428 O O . LEU C 1 107 ? -34.939 20.787 -21.361 1.00 43.83 107 LEU C O 1
ATOM 5433 N N . GLY C 1 108 ? -37.127 20.703 -20.842 1.00 43.25 108 GLY C N 1
ATOM 5434 C CA . GLY C 1 108 ? -37.290 22.137 -21.020 1.00 42.29 108 GLY C CA 1
ATOM 5435 C C . GLY C 1 108 ? -37.823 22.622 -22.346 1.00 40.99 108 GLY C C 1
ATOM 5436 O O . GLY C 1 108 ? -38.012 23.815 -22.531 1.00 40.32 108 GLY C O 1
ATOM 5437 N N . ALA C 1 109 ? -38.057 21.714 -23.279 1.00 42.17 109 ALA C N 1
ATOM 5438 C CA . ALA C 1 109 ? -38.584 22.118 -24.572 1.00 42.53 109 ALA C CA 1
ATOM 5439 C C . ALA C 1 109 ? -40.077 22.425 -24.450 1.00 44.08 109 ALA C C 1
ATOM 5440 O O . ALA C 1 109 ? -40.794 21.802 -23.660 1.00 44.82 109 ALA C O 1
ATOM 5442 N N . GLU C 1 110 ? -40.534 23.409 -25.213 1.00 44.22 110 GLU C N 1
ATOM 5443 C CA . GLU C 1 110 ? -41.943 23.776 -25.222 1.00 44.18 110 GLU C CA 1
ATOM 5444 C C . GLU C 1 110 ? -42.485 23.136 -26.496 1.00 43.67 110 GLU C C 1
ATOM 5445 O O . GLU C 1 110 ? -41.913 23.308 -27.574 1.00 43.12 110 GLU C O 1
ATOM 5451 N N . ILE C 1 111 ? -43.572 22.388 -26.381 1.00 44.49 111 ILE C N 1
ATOM 5452 C CA . ILE C 1 111 ? -44.134 21.723 -27.548 1.00 45.80 111 ILE C CA 1
ATOM 5453 C C . ILE C 1 111 ? -45.370 22.375 -28.171 1.00 46.40 111 ILE C C 1
ATOM 5454 O O . ILE C 1 111 ? -46.260 22.861 -27.478 1.00 45.22 111 ILE C O 1
ATOM 5459 N N . VAL C 1 112 ? -45.397 22.378 -29.497 1.00 46.41 112 VAL C N 1
ATOM 5460 C CA . VAL C 1 112 ? -46.518 22.899 -30.261 1.00 46.82 112 VAL C CA 1
ATOM 5461 C C . VAL C 1 112 ? -46.991 21.696 -31.085 1.00 48.87 112 VAL C C 1
ATOM 5462 O O . VAL C 1 112 ? -46.183 21.037 -31.747 1.00 47.43 112 VAL C O 1
ATOM 5466 N N . HIS C 1 113 ? -48.290 21.417 -31.044 1.00 50.41 113 HIS C N 1
ATOM 5467 C CA . HIS C 1 113 ? -48.850 20.275 -31.762 1.00 52.46 113 HIS C CA 1
ATOM 5468 C C . HIS C 1 113 ? -49.467 20.562 -33.118 1.00 53.60 113 HIS C C 1
ATOM 5469 O O . HIS C 1 113 ? -50.142 21.568 -33.303 1.00 54.53 113 HIS C O 1
ATOM 5476 N N . THR C 1 114 ? -49.236 19.651 -34.059 1.00 55.33 114 THR C N 1
ATOM 5477 C CA . THR C 1 114 ? -49.808 19.751 -35.394 1.00 55.37 114 THR C CA 1
ATOM 5478 C C . THR C 1 114 ? -50.638 18.484 -35.587 1.00 57.42 114 THR C C 1
ATOM 5479 O O . THR C 1 114 ? -50.356 17.457 -34.971 1.00 57.32 114 THR C O 1
ATOM 5483 N N . PRO C 1 115 ? -51.671 18.539 -36.443 1.00 59.13 115 PRO C N 1
ATOM 5484 C CA . PRO C 1 115 ? -52.548 17.389 -36.713 1.00 59.48 115 PRO C CA 1
ATOM 5485 C C . PRO C 1 115 ? -51.810 16.088 -37.021 1.00 59.05 115 PRO C C 1
ATOM 5486 O O . PRO C 1 115 ? -50.851 16.076 -37.796 1.00 58.75 115 PRO C O 1
ATOM 5490 N N . SER C 1 116 ? -52.268 14.995 -36.417 1.00 59.44 116 SER C N 1
ATOM 5491 C CA . SER C 1 116 ? -51.653 13.687 -36.631 1.00 61.41 116 SER C CA 1
ATOM 5492 C C . SER C 1 116 ? -51.732 13.263 -38.091 1.00 62.98 116 SER C C 1
ATOM 5493 O O . SER C 1 116 ? -50.763 12.753 -38.653 1.00 62.75 116 SER C O 1
ATOM 5496 N N . GLU C 1 117 ? -52.894 13.482 -38.698 1.00 64.16 117 GLU C N 1
ATOM 5497 C CA . GLU C 1 117 ? -53.130 13.117 -40.090 1.00 65.78 117 GLU C CA 1
ATOM 5498 C C . GLU C 1 117 ? -52.142 13.740 -41.067 1.00 65.79 117 GLU C C 1
ATOM 5499 O O . GLU C 1 117 ? -51.958 13.232 -42.177 1.00 66.65 117 GLU C O 1
ATOM 5505 N N . GLU C 1 118 ? -51.504 14.835 -40.664 1.00 64.63 118 GLU C N 1
ATOM 5506 C CA . GLU C 1 118 ? -50.557 15.514 -41.544 1.00 63.14 118 GLU C CA 1
ATOM 5507 C C . GLU C 1 118 ? -49.126 15.017 -41.394 1.00 61.24 118 GLU C C 1
ATOM 5508 O O . GLU C 1 118 ? -48.282 15.251 -42.261 1.00 60.86 118 GLU C O 1
ATOM 5514 N N . GLY C 1 119 ? -48.855 14.343 -40.283 1.00 59.65 119 GLY C N 1
ATOM 5515 C CA . GLY C 1 119 ? -47.527 13.815 -40.044 1.00 57.67 119 GLY C CA 1
ATOM 5516 C C . GLY C 1 119 ? -46.421 14.851 -39.970 1.00 57.17 119 GLY C C 1
ATOM 5517 O O . GLY C 1 119 ? -46.656 16.034 -39.704 1.00 55.34 119 GLY C O 1
ATOM 5518 N N . ILE C 1 120 ? -45.199 14.390 -40.210 1.00 56.82 120 ILE C N 1
ATOM 5519 C CA . ILE C 1 120 ? -44.028 15.252 -40.165 1.00 56.26 120 ILE C CA 1
ATOM 5520 C C . ILE C 1 120 ? -44.117 16.415 -41.145 1.00 56.58 120 ILE C C 1
ATOM 5521 O O . ILE C 1 120 ? -43.565 17.487 -40.891 1.00 56.82 120 ILE C O 1
ATOM 5526 N N . LYS C 1 121 ? -44.808 16.203 -42.261 1.00 57.63 121 LYS C N 1
ATOM 5527 C CA . LYS C 1 121 ? -44.952 17.250 -43.267 1.00 58.86 121 LYS C CA 1
ATOM 5528 C C . LYS C 1 121 ? -45.632 18.463 -42.649 1.00 57.47 121 LYS C C 1
ATOM 5529 O O . LYS C 1 121 ? -45.210 19.599 -42.866 1.00 56.21 121 LYS C O 1
ATOM 5535 N N . GLY C 1 122 ? -46.683 18.215 -41.874 1.00 56.41 122 GLY C N 1
ATOM 5536 C CA . GLY C 1 122 ? -47.385 19.304 -41.224 1.00 54.56 122 GLY C CA 1
ATOM 5537 C C . GLY C 1 122 ? -46.493 19.983 -40.199 1.00 54.84 122 GLY C C 1
ATOM 5538 O O . GLY C 1 122 ? -46.428 21.213 -40.131 1.00 54.74 122 GLY C O 1
ATOM 5539 N N . ALA C 1 123 ? -45.797 19.178 -39.401 1.00 53.88 123 ALA C N 1
ATOM 5540 C CA . ALA C 1 123 ? -44.905 19.702 -38.378 1.00 52.02 123 ALA C CA 1
ATOM 5541 C C . ALA C 1 123 ? -43.845 20.589 -39.012 1.00 51.97 123 ALA C C 1
ATOM 5542 O O . ALA C 1 123 ? -43.485 21.626 -38.458 1.00 52.08 123 ALA C O 1
ATOM 5544 N N . ILE C 1 124 ? -43.346 20.183 -40.174 1.00 51.52 124 ILE C N 1
ATOM 5545 C CA . ILE C 1 124 ? -42.335 20.962 -40.876 1.00 51.30 124 ILE C CA 1
ATOM 5546 C C . ILE C 1 124 ? -42.901 22.314 -41.305 1.00 52.17 124 ILE C C 1
ATOM 5547 O O . ILE C 1 124 ? -42.237 23.345 -41.191 1.00 52.45 124 ILE C O 1
ATOM 5552 N N . ARG C 1 125 ? -44.133 22.304 -41.798 1.00 52.43 125 ARG C N 1
ATOM 5553 C CA . ARG C 1 125 ? -44.785 23.528 -42.256 1.00 52.16 125 ARG C CA 1
ATOM 5554 C C . ARG C 1 125 ? -45.040 24.496 -41.101 1.00 50.64 125 ARG C C 1
ATOM 5555 O O . ARG C 1 125 ? -44.827 25.701 -41.231 1.00 50.81 125 ARG C O 1
ATOM 5563 N N . LYS C 1 126 ? -45.497 23.973 -39.970 1.00 49.47 126 LYS C N 1
ATOM 5564 C CA . LYS C 1 126 ? -45.768 24.819 -38.818 1.00 50.49 126 LYS C CA 1
ATOM 5565 C C . LYS C 1 126 ? -44.464 25.350 -38.211 1.00 51.04 126 LYS C C 1
ATOM 5566 O O . LYS C 1 126 ? -44.422 26.468 -37.682 1.00 51.42 126 LYS C O 1
ATOM 5572 N N . ALA C 1 127 ? -43.402 24.553 -38.292 1.00 49.00 127 ALA C N 1
ATOM 5573 C CA . ALA C 1 127 ? -42.113 24.961 -37.753 1.00 47.41 127 ALA C CA 1
ATOM 5574 C C . ALA C 1 127 ? -41.628 26.173 -38.538 1.00 47.13 127 ALA C C 1
ATOM 5575 O O . ALA C 1 127 ? -41.120 27.138 -37.966 1.00 47.24 127 ALA C O 1
ATOM 5577 N N . GLU C 1 128 ? -41.794 26.119 -39.854 1.00 46.87 128 GLU C N 1
ATOM 5578 C CA . GLU C 1 128 ? -41.385 27.215 -40.721 1.00 47.19 128 GLU C CA 1
ATOM 5579 C C . GLU C 1 128 ? -42.259 28.452 -40.481 1.00 45.91 128 GLU C C 1
ATOM 5580 O O . GLU C 1 128 ? -41.766 29.585 -40.449 1.00 43.60 128 GLU C O 1
ATOM 5586 N N . ALA C 1 129 ? -43.556 28.224 -40.305 1.00 43.93 129 ALA C N 1
ATOM 5587 C CA . ALA C 1 129 ? -44.498 29.314 -40.075 1.00 43.47 129 ALA C CA 1
ATOM 5588 C C . ALA C 1 129 ? -44.195 30.011 -38.751 1.00 43.34 129 ALA C C 1
ATOM 5589 O O . ALA C 1 129 ? -44.225 31.242 -38.668 1.00 44.56 129 ALA C O 1
ATOM 5591 N N . LEU C 1 130 ? -43.898 29.223 -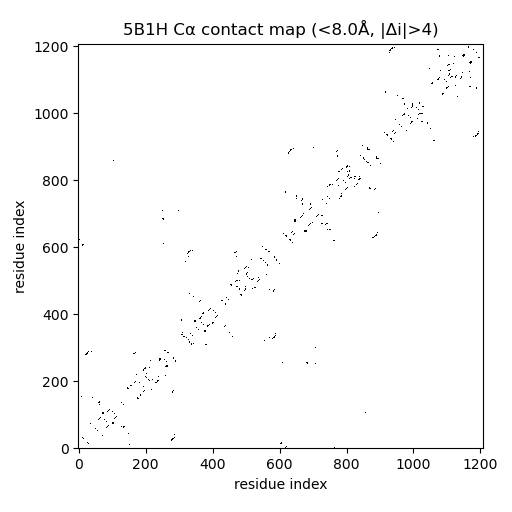37.720 1.00 41.45 130 LEU C N 1
ATOM 5592 C CA . LEU C 1 130 ? -43.577 29.778 -36.415 1.00 40.95 130 LEU C CA 1
ATOM 5593 C C . LEU C 1 130 ? -42.265 30.560 -36.499 1.00 41.72 130 LEU C C 1
ATOM 5594 O O . LEU C 1 130 ? -42.111 31.609 -35.877 1.00 41.52 130 LEU C O 1
ATOM 5599 N N . ALA C 1 131 ? -41.319 30.052 -37.280 1.00 42.49 131 ALA C N 1
ATOM 5600 C CA . ALA C 1 131 ? -40.038 30.728 -37.419 1.00 42.48 131 ALA C CA 1
ATOM 5601 C C . ALA C 1 131 ? -40.247 32.114 -38.015 1.00 42.50 131 ALA C C 1
ATOM 5602 O O . ALA C 1 131 ? -39.493 33.047 -37.720 1.00 42.27 131 ALA C O 1
ATOM 5604 N N . ALA C 1 132 ? -41.280 32.245 -38.845 1.00 41.92 132 ALA C N 1
ATOM 5605 C CA . ALA C 1 132 ? -41.584 33.519 -39.494 1.00 40.89 132 ALA C CA 1
ATOM 5606 C C . ALA C 1 132 ? -42.154 34.556 -38.529 1.00 41.28 132 ALA C C 1
ATOM 5607 O O . ALA C 1 132 ? -42.075 35.756 -38.798 1.00 42.46 132 ALA C O 1
ATOM 5609 N N . THR C 1 133 ? -42.718 34.097 -37.411 1.00 41.64 133 THR C N 1
ATOM 5610 C CA . THR C 1 133 ? -43.285 34.996 -36.404 1.00 42.18 133 THR C CA 1
ATOM 5611 C C . THR C 1 133 ? -42.334 35.249 -35.229 1.00 42.55 133 THR C C 1
ATOM 5612 O O . THR C 1 133 ? -42.737 35.799 -34.201 1.00 42.49 133 THR C O 1
ATOM 5616 N N . ILE C 1 134 ? -41.085 34.820 -35.365 1.00 42.15 134 ILE C N 1
ATOM 5617 C CA . ILE C 1 134 ? -40.086 35.034 -34.318 1.00 42.10 134 ILE C CA 1
ATOM 5618 C C . ILE C 1 134 ? -38.801 35.465 -35.005 1.00 42.92 134 ILE C C 1
ATOM 5619 O O . ILE C 1 134 ? -38.079 34.635 -35.568 1.00 43.44 134 ILE C O 1
ATOM 5624 N N . SER C 1 135 ? -38.523 36.763 -34.958 1.00 41.23 135 SER C N 1
ATOM 5625 C CA . SER C 1 135 ? -37.347 37.317 -35.611 1.00 42.11 135 SER C CA 1
ATOM 5626 C C . SER C 1 135 ? -36.059 36.572 -35.295 1.00 43.24 135 SER C C 1
ATOM 5627 O O . SER C 1 135 ? -35.375 36.100 -36.203 1.00 44.96 135 SER C O 1
ATOM 5630 N N . ASN C 1 136 ? -35.723 36.465 -34.013 1.00 41.52 136 ASN C N 1
ATOM 5631 C CA . ASN C 1 136 ? -34.505 35.777 -33.621 1.00 39.36 136 ASN C CA 1
ATOM 5632 C C . ASN C 1 136 ? -34.744 34.282 -33.402 1.00 39.64 136 ASN C C 1
ATOM 5633 O O . ASN C 1 136 ? -34.822 33.800 -32.266 1.00 37.72 136 ASN C O 1
ATOM 5638 N N . SER C 1 137 ? -34.848 33.547 -34.502 1.00 39.41 137 SER C N 1
ATOM 5639 C CA . SER C 1 137 ? -35.080 32.115 -34.425 1.00 41.20 137 SER C CA 1
ATOM 5640 C C . SER C 1 137 ? -34.196 31.345 -35.402 1.00 41.26 137 SER C C 1
ATOM 5641 O O . SER C 1 137 ? -33.581 31.926 -36.293 1.00 40.48 137 SER C O 1
ATOM 5644 N N . TYR C 1 138 ? -34.133 30.029 -35.221 1.00 41.83 138 TYR C N 1
ATOM 5645 C CA . TYR C 1 138 ? -33.342 29.172 -36.094 1.00 41.13 138 TYR C CA 1
ATOM 5646 C C . TYR C 1 138 ? -33.971 27.795 -36.202 1.00 41.79 138 TYR C C 1
ATOM 5647 O O . TYR C 1 138 ? -34.330 27.184 -35.197 1.00 42.44 138 TYR C O 1
ATOM 5656 N N . VAL C 1 139 ? -34.111 27.309 -37.427 1.00 42.33 139 VAL C N 1
ATOM 5657 C CA . VAL C 1 139 ? -34.681 25.990 -37.637 1.00 42.52 139 VAL C CA 1
ATOM 5658 C C . VAL C 1 139 ? -33.597 25.055 -38.152 1.00 43.18 139 VAL C C 1
ATOM 5659 O O . VAL C 1 139 ? -33.215 25.126 -39.316 1.00 42.21 139 VAL C O 1
ATOM 5663 N N . PRO C 1 140 ? -33.076 24.175 -37.283 1.00 44.50 140 PRO C N 1
ATOM 5664 C CA . PRO C 1 140 ? -32.031 23.250 -37.731 1.00 46.08 140 PRO C CA 1
ATOM 5665 C C . PRO C 1 140 ? -32.429 22.554 -39.026 1.00 47.59 140 PRO C C 1
ATOM 5666 O O . PRO C 1 140 ? -31.605 22.388 -39.927 1.00 50.08 140 PRO C O 1
ATOM 5670 N N . MET C 1 141 ? -33.699 22.165 -39.118 1.00 48.72 141 MET C N 1
ATOM 5671 C CA . MET C 1 141 ? -34.212 21.488 -40.301 1.00 50.61 141 MET C CA 1
ATOM 5672 C C . MET C 1 141 ? -33.386 20.236 -40.564 1.00 51.02 141 MET C C 1
ATOM 5673 O O . MET C 1 141 ? -32.616 20.172 -41.522 1.00 51.12 141 MET C O 1
ATOM 5678 N N . GLN C 1 142 ? -33.557 19.245 -39.697 1.00 50.45 142 GLN C N 1
ATOM 5679 C CA . GLN C 1 142 ? -32.830 17.986 -39.779 1.00 51.05 142 GLN C CA 1
ATOM 5680 C C . GLN C 1 142 ? -32.989 17.214 -41.083 1.00 51.58 142 GLN C C 1
ATOM 5681 O O . GLN C 1 142 ? -32.080 16.495 -41.488 1.00 51.16 142 GLN C O 1
ATOM 5687 N N . PHE C 1 143 ? -34.133 17.350 -41.743 1.00 52.91 143 PHE C N 1
ATOM 5688 C CA . PHE C 1 143 ? -34.362 16.606 -42.979 1.00 54.43 143 PHE C CA 1
ATOM 5689 C C . PHE C 1 143 ? -33.655 17.128 -44.211 1.00 55.31 143 PHE C C 1
ATOM 5690 O O . PHE C 1 143 ? -33.632 16.453 -45.236 1.00 57.93 143 PHE C O 1
ATOM 5698 N N . LYS C 1 144 ? -33.060 18.311 -44.120 1.00 55.73 144 LYS C N 1
ATOM 5699 C CA . LYS C 1 144 ? -32.363 18.869 -45.274 1.00 55.69 144 LYS C CA 1
ATOM 5700 C C . LYS C 1 144 ? -30.986 19.410 -44.922 1.00 53.47 144 LYS C C 1
ATOM 5701 O O . LYS C 1 144 ? -30.154 19.627 -45.804 1.00 53.43 144 LYS C O 1
ATOM 5707 N N . ASN C 1 145 ? -30.746 19.615 -43.631 1.00 50.87 145 ASN C N 1
ATOM 5708 C CA . ASN C 1 145 ? -29.472 20.145 -43.163 1.00 49.75 145 ASN C CA 1
ATOM 5709 C C . ASN C 1 145 ? -28.327 19.136 -43.283 1.00 50.75 145 ASN C C 1
ATOM 5710 O O . ASN C 1 145 ? -28.377 18.050 -42.707 1.00 51.69 145 ASN C O 1
ATOM 5715 N N . PRO C 1 146 ? -27.273 19.491 -44.032 1.00 51.11 146 PRO C N 1
ATOM 5716 C CA . PRO C 1 146 ? -26.123 18.597 -44.214 1.00 49.68 146 PRO C CA 1
ATOM 5717 C C . PRO C 1 146 ? -25.375 18.337 -42.908 1.00 49.53 146 PRO C C 1
ATOM 5718 O O . PRO C 1 146 ? -24.579 17.401 -42.813 1.00 49.63 146 PRO C O 1
ATOM 5722 N N . ALA C 1 147 ? -25.629 19.168 -41.902 1.00 47.42 147 ALA C N 1
ATOM 5723 C CA . ALA C 1 147 ? -24.974 18.999 -40.614 1.00 45.88 147 ALA C CA 1
ATOM 5724 C C . ALA C 1 147 ? -25.460 17.702 -39.964 1.00 44.96 147 ALA C C 1
ATOM 5725 O O . ALA C 1 147 ? -24.839 17.194 -39.025 1.00 43.93 147 ALA C O 1
ATOM 5727 N N . ASN C 1 148 ? -26.572 17.175 -40.472 1.00 42.51 148 ASN C N 1
ATOM 5728 C CA . ASN C 1 148 ? -27.147 15.937 -39.957 1.00 42.95 148 ASN C CA 1
ATOM 5729 C C . ASN C 1 148 ? -26.155 14.794 -40.214 1.00 43.07 148 ASN C C 1
ATOM 5730 O O . ASN C 1 148 ? -25.557 14.273 -39.274 1.00 44.05 148 ASN C O 1
ATOM 5735 N N . PRO C 1 149 ? -25.945 14.408 -41.488 1.00 43.15 149 PRO C N 1
ATOM 5736 C CA . PRO C 1 149 ? -24.996 13.317 -41.754 1.00 44.00 149 PRO C CA 1
ATOM 5737 C C . PRO C 1 149 ? -23.613 13.626 -41.205 1.00 43.79 149 PRO C C 1
ATOM 5738 O O . PRO C 1 149 ? -22.888 12.727 -40.784 1.00 44.23 149 PRO C O 1
ATOM 5742 N N . ALA C 1 150 ? -23.256 14.904 -41.212 1.00 41.69 150 ALA C N 1
ATOM 5743 C CA . ALA C 1 150 ? -21.954 15.329 -40.731 1.00 42.84 150 ALA C CA 1
ATOM 5744 C C . ALA C 1 150 ? -21.741 14.942 -39.269 1.00 44.56 150 ALA C C 1
ATOM 5745 O O . ALA C 1 150 ? -20.629 14.615 -38.870 1.00 45.84 150 ALA C O 1
ATOM 5747 N N . ALA C 1 151 ? -22.809 14.971 -38.478 1.00 45.06 151 ALA C N 1
ATOM 5748 C CA . ALA C 1 151 ? -22.720 14.642 -37.059 1.00 45.37 151 ALA C CA 1
ATOM 5749 C C . ALA C 1 151 ? -22.165 13.246 -36.800 1.00 45.48 151 ALA C C 1
ATOM 5750 O O . ALA C 1 151 ? -21.366 13.040 -35.886 1.00 47.76 151 ALA C O 1
ATOM 5752 N N . TYR C 1 152 ? -22.585 12.286 -37.606 1.00 44.00 152 TYR C N 1
ATOM 5753 C CA . TYR C 1 152 ? -22.132 10.919 -37.429 1.00 44.19 152 TYR C CA 1
ATOM 5754 C C . TYR C 1 152 ? -20.831 10.644 -38.173 1.00 45.34 152 TYR C C 1
ATOM 5755 O O . TYR C 1 152 ? -20.017 9.820 -37.744 1.00 46.73 152 TYR C O 1
ATOM 5764 N N . TYR C 1 153 ? -20.631 11.354 -39.277 1.00 44.21 153 TYR C N 1
ATOM 5765 C CA . TYR C 1 153 ? -19.438 11.191 -40.093 1.00 44.18 153 TYR C CA 1
ATOM 5766 C C . TYR C 1 153 ? -18.158 11.419 -39.286 1.00 45.16 153 TYR C C 1
ATOM 5767 O O . TYR C 1 153 ? -17.171 10.710 -39.466 1.00 45.37 153 TYR C O 1
ATOM 5776 N N . HIS C 1 154 ? -18.185 12.395 -38.383 1.00 46.21 154 HIS C N 1
ATOM 5777 C CA . HIS C 1 154 ? -17.010 12.736 -37.585 1.00 47.38 154 HIS C CA 1
ATOM 5778 C C . HIS C 1 154 ? -16.935 12.095 -36.208 1.00 47.64 154 HIS C C 1
ATOM 5779 O O . HIS C 1 154 ? -15.928 12.234 -35.515 1.00 48.20 154 HIS C O 1
ATOM 5786 N N . THR C 1 155 ? -17.993 11.400 -35.807 1.00 46.36 155 THR C N 1
ATOM 5787 C CA . THR C 1 155 ? -18.022 10.787 -34.491 1.00 43.87 155 THR C CA 1
ATOM 5788 C C . THR C 1 155 ? -18.277 9.290 -34.558 1.00 44.76 155 THR C C 1
ATOM 5789 O O . THR C 1 155 ? -17.348 8.488 -34.431 1.00 46.14 155 THR C O 1
ATOM 5793 N N . LEU C 1 156 ? -19.538 8.917 -34.758 1.00 42.78 156 LEU C N 1
ATOM 5794 C CA . LEU C 1 156 ? -19.923 7.516 -34.830 1.00 41.57 156 LEU C CA 1
ATOM 5795 C C . LEU C 1 156 ? -19.059 6.693 -35.795 1.00 42.39 156 LEU C C 1
ATOM 5796 O O . LEU C 1 156 ? -18.512 5.655 -35.413 1.00 42.83 156 LEU C O 1
ATOM 5801 N N . ALA C 1 157 ? -18.937 7.154 -37.038 1.00 42.26 157 ALA C N 1
ATOM 5802 C CA . ALA C 1 157 ? -18.158 6.443 -38.051 1.00 41.32 157 ALA C CA 1
ATOM 5803 C C . ALA C 1 157 ? -16.752 6.089 -37.564 1.00 41.40 157 ALA C C 1
ATOM 5804 O O . ALA C 1 157 ? -16.370 4.925 -37.571 1.00 42.36 157 ALA C O 1
ATOM 5806 N N . PRO C 1 158 ? -15.952 7.091 -37.162 1.00 42.05 158 PRO C N 1
ATOM 5807 C CA . PRO C 1 158 ? -14.600 6.790 -36.676 1.00 41.34 158 PRO C CA 1
ATOM 5808 C C . PRO C 1 158 ? -14.591 5.816 -35.491 1.00 41.58 158 PRO C C 1
ATOM 5809 O O . PRO C 1 158 ? -13.679 4.992 -35.367 1.00 41.49 158 PRO C O 1
ATOM 5813 N N . GLU C 1 159 ? -15.601 5.912 -34.624 1.00 41.18 159 GLU C N 1
ATOM 5814 C CA . GLU C 1 159 ? -15.702 5.028 -33.458 1.00 39.57 159 GLU C CA 1
ATOM 5815 C C . GLU C 1 159 ? -15.824 3.576 -33.904 1.00 39.10 159 GLU C C 1
ATOM 5816 O O . GLU C 1 159 ? -15.287 2.672 -33.268 1.00 38.60 159 GLU C O 1
ATOM 5822 N N . ILE C 1 160 ? -16.543 3.356 -35.001 1.00 39.21 160 ILE C N 1
ATOM 5823 C CA . ILE C 1 160 ? -16.735 2.009 -35.532 1.00 39.23 160 ILE C CA 1
ATOM 5824 C C . ILE C 1 160 ? -15.396 1.392 -35.936 1.00 41.04 160 ILE C C 1
ATOM 5825 O O . ILE C 1 160 ? -15.068 0.272 -35.533 1.00 38.47 160 ILE C O 1
ATOM 5830 N N . LEU C 1 161 ? -14.623 2.130 -36.730 1.00 41.99 161 LEU C N 1
ATOM 5831 C CA . LEU C 1 161 ? -13.336 1.635 -37.196 1.00 42.90 161 LEU C CA 1
ATOM 5832 C C . LEU C 1 161 ? -12.365 1.365 -36.055 1.00 43.98 161 LEU C C 1
ATOM 5833 O O . LEU C 1 161 ? -11.570 0.434 -36.124 1.00 47.12 161 LEU C O 1
ATOM 5838 N N . ALA C 1 162 ? -12.435 2.171 -35.003 1.00 43.38 162 ALA C N 1
ATOM 5839 C CA . ALA C 1 162 ? -11.541 1.999 -33.868 1.00 43.94 162 ALA C CA 1
ATOM 5840 C C . ALA C 1 162 ? -11.832 0.728 -33.067 1.00 44.55 162 ALA C C 1
ATOM 5841 O O . ALA C 1 162 ? -10.955 0.221 -32.368 1.00 46.15 162 ALA C O 1
ATOM 5843 N N . ASP C 1 163 ? -13.051 0.211 -33.170 1.00 43.28 163 ASP C N 1
ATOM 5844 C CA . ASP C 1 163 ? -13.425 -0.988 -32.422 1.00 43.47 163 ASP C CA 1
ATOM 5845 C C . ASP C 1 163 ? -13.494 -2.255 -33.270 1.00 43.92 163 ASP C C 1
ATOM 5846 O O . ASP C 1 163 ? -13.421 -3.365 -32.743 1.00 42.97 163 ASP C O 1
ATOM 5851 N N . MET C 1 164 ? -13.649 -2.099 -34.578 1.00 45.19 164 MET C N 1
ATOM 5852 C CA . MET C 1 164 ? -13.748 -3.262 -35.450 1.00 45.48 164 MET C CA 1
ATOM 5853 C C . MET C 1 164 ? -12.477 -4.110 -35.406 1.00 47.27 164 MET C C 1
ATOM 5854 O O . MET C 1 164 ? -11.359 -3.581 -35.413 1.00 47.31 164 MET C O 1
ATOM 5859 N N . PRO C 1 165 ? -12.636 -5.441 -35.321 1.00 47.95 165 PRO C N 1
ATOM 5860 C CA . PRO C 1 165 ? -11.502 -6.369 -35.281 1.00 48.80 165 PRO C CA 1
ATOM 5861 C C . PRO C 1 165 ? -11.118 -6.848 -36.687 1.00 49.46 165 PRO C C 1
ATOM 5862 O O . PRO C 1 165 ? -10.193 -7.640 -36.849 1.00 50.52 165 PRO C O 1
ATOM 5866 N N . ALA C 1 166 ? -11.832 -6.360 -37.699 1.00 49.38 166 ALA C N 1
ATOM 5867 C CA . ALA C 1 166 ? -11.573 -6.752 -39.082 1.00 48.82 166 ALA C CA 1
ATOM 5868 C C . ALA C 1 166 ? -12.138 -5.718 -40.046 1.00 49.23 166 ALA C C 1
ATOM 5869 O O . ALA C 1 166 ? -12.888 -4.824 -39.643 1.00 50.31 166 ALA C O 1
ATOM 5871 N N . PRO C 1 167 ? -11.773 -5.814 -41.335 1.00 48.42 167 PRO C N 1
ATOM 5872 C CA . PRO C 1 167 ? -12.285 -4.856 -42.321 1.00 47.59 167 PRO C CA 1
ATOM 5873 C C . PRO C 1 167 ? -13.799 -5.031 -42.468 1.00 48.18 167 PRO C C 1
ATOM 5874 O O . PRO C 1 167 ? -14.313 -6.152 -42.396 1.00 47.28 167 PRO C O 1
ATOM 5878 N N . ILE C 1 168 ? -14.509 -3.929 -42.675 1.00 47.39 168 ILE C N 1
ATOM 5879 C CA . ILE C 1 168 ? -15.956 -3.987 -42.805 1.00 46.98 168 ILE C CA 1
ATOM 5880 C C . ILE C 1 168 ? -16.426 -4.405 -44.192 1.00 47.46 168 ILE C C 1
ATOM 5881 O O . ILE C 1 168 ? -16.272 -3.659 -45.161 1.00 49.38 168 ILE C O 1
ATOM 5886 N N . THR C 1 169 ? -17.003 -5.599 -44.277 1.00 45.71 169 THR C N 1
ATOM 5887 C CA . THR C 1 169 ? -17.528 -6.108 -45.533 1.00 45.97 169 THR C CA 1
ATOM 5888 C C . THR C 1 169 ? -18.696 -5.210 -45.957 1.00 47.25 169 THR C C 1
ATOM 5889 O O . THR C 1 169 ? -18.734 -4.719 -47.084 1.00 48.87 169 THR C O 1
ATOM 5893 N N . ALA C 1 170 ? -19.642 -4.983 -45.048 1.00 47.71 170 ALA C N 1
ATOM 5894 C CA . ALA C 1 170 ? -20.796 -4.139 -45.360 1.00 47.72 170 ALA C CA 1
ATOM 5895 C C . ALA C 1 170 ? -21.369 -3.388 -44.166 1.00 47.64 170 ALA C C 1
ATOM 5896 O O . ALA C 1 170 ? -21.377 -3.886 -43.037 1.00 47.64 170 ALA C O 1
ATOM 5898 N N . PHE C 1 171 ? -21.849 -2.179 -44.441 1.00 46.96 171 PHE C N 1
ATOM 5899 C CA . PHE C 1 171 ? -22.465 -1.327 -43.440 1.00 44.72 171 PHE C CA 1
ATOM 5900 C C . PHE C 1 171 ? -23.961 -1.358 -43.733 1.00 44.74 171 PHE C C 1
ATOM 5901 O O . PHE C 1 171 ? -24.378 -1.239 -44.886 1.00 44.51 171 PHE C O 1
ATOM 5909 N N . VAL C 1 172 ? -24.756 -1.522 -42.681 1.00 43.74 172 VAL C N 1
ATOM 5910 C CA . VAL C 1 172 ? -26.208 -1.619 -42.790 1.00 41.60 172 VAL C CA 1
ATOM 5911 C C . VAL C 1 172 ? -26.885 -0.738 -41.741 1.00 42.92 172 VAL C C 1
ATOM 5912 O O . VAL C 1 172 ? -26.593 -0.855 -40.548 1.00 44.31 172 VAL C O 1
ATOM 5916 N N . ALA C 1 173 ? -27.783 0.141 -42.185 1.00 42.46 173 ALA C N 1
ATOM 5917 C CA . ALA C 1 173 ? -28.519 1.027 -41.273 1.00 42.05 173 ALA C CA 1
ATOM 5918 C C . ALA C 1 173 ? -29.861 1.473 -41.864 1.00 41.85 173 ALA C C 1
ATOM 5919 O O . ALA C 1 173 ? -29.991 1.676 -43.073 1.00 41.94 173 ALA C O 1
ATOM 5921 N N . GLY C 1 174 ? -30.860 1.619 -41.004 1.00 41.38 174 GLY C N 1
ATOM 5922 C CA . GLY C 1 174 ? -32.163 2.048 -41.472 1.00 42.97 174 GLY C CA 1
ATOM 5923 C C . GLY C 1 174 ? -32.169 3.537 -41.752 1.00 42.67 174 GLY C C 1
ATOM 5924 O O . GLY C 1 174 ? -31.388 4.292 -41.167 1.00 43.57 174 GLY C O 1
ATOM 5925 N N . ALA C 1 175 ? -33.043 3.979 -42.644 1.00 43.89 175 ALA C N 1
ATOM 5926 C CA . ALA C 1 175 ? -33.091 5.400 -42.950 1.00 46.37 175 ALA C CA 1
ATOM 5927 C C . ALA C 1 175 ? -34.434 6.053 -42.673 1.00 47.89 175 ALA C C 1
ATOM 5928 O O . ALA C 1 175 ? -35.486 5.570 -43.099 1.00 47.59 175 ALA C O 1
ATOM 5930 N N . GLY C 1 176 ? -34.374 7.149 -41.922 1.00 49.87 176 GLY C N 1
ATOM 5931 C CA . GLY C 1 176 ? -35.551 7.941 -41.623 1.00 48.77 176 GLY C CA 1
ATOM 5932 C C . GLY C 1 176 ? -35.257 9.181 -42.447 1.00 48.65 176 GLY C C 1
ATOM 5933 O O . GLY C 1 176 ? -35.794 9.361 -43.540 1.00 49.86 176 GLY C O 1
ATOM 5934 N N . SER C 1 177 ? -34.373 10.024 -41.929 1.00 46.38 177 SER C N 1
ATOM 5935 C CA . SER C 1 177 ? -33.956 11.222 -42.631 1.00 46.88 177 SER C CA 1
ATOM 5936 C C . SER C 1 177 ? -32.793 10.813 -43.536 1.00 46.63 177 SER C C 1
ATOM 5937 O O . SER C 1 177 ? -32.432 11.529 -44.468 1.00 45.17 177 SER C O 1
ATOM 5940 N N . GLY C 1 178 ? -32.209 9.654 -43.239 1.00 46.09 178 GLY C N 1
ATOM 5941 C CA . GLY C 1 178 ? -31.088 9.153 -44.016 1.00 44.78 178 GLY C CA 1
ATOM 5942 C C . GLY C 1 178 ? -29.747 9.679 -43.536 1.00 45.03 178 GLY C C 1
ATOM 5943 O O . GLY C 1 178 ? -28.697 9.302 -44.059 1.00 45.50 178 GLY C O 1
ATOM 5944 N N . GLY C 1 179 ? -29.776 10.549 -42.530 1.00 44.56 179 GLY C N 1
ATOM 5945 C CA . GLY C 1 179 ? -28.544 11.122 -42.009 1.00 42.63 179 GLY C CA 1
ATOM 5946 C C . GLY C 1 179 ? -27.530 10.127 -41.465 1.00 41.47 179 GLY C C 1
ATOM 5947 O O . GLY C 1 179 ? -26.358 10.174 -41.825 1.00 41.99 179 GLY C O 1
ATOM 5948 N N . THR C 1 180 ? -27.976 9.228 -40.597 1.00 40.03 180 THR C N 1
ATOM 5949 C CA . THR C 1 180 ? -27.087 8.238 -40.011 1.00 40.90 180 THR C CA 1
ATOM 5950 C C . THR C 1 180 ? -26.368 7.393 -41.062 1.00 41.76 180 THR C C 1
ATOM 5951 O O . THR C 1 180 ? -25.140 7.308 -41.071 1.00 40.07 180 THR C O 1
ATOM 5955 N N . PHE C 1 181 ? -27.144 6.764 -41.936 1.00 42.15 181 PHE C N 1
ATOM 5956 C CA . PHE C 1 181 ? -26.594 5.911 -42.973 1.00 43.50 181 PHE C CA 1
ATOM 5957 C C . PHE C 1 181 ? -25.632 6.678 -43.875 1.00 44.70 181 PHE C C 1
ATOM 5958 O O . PHE C 1 181 ? -24.486 6.262 -44.078 1.00 44.36 181 PHE C O 1
ATOM 5966 N N . ALA C 1 182 ? -26.097 7.808 -44.399 1.00 43.78 182 ALA C N 1
ATOM 5967 C CA . ALA C 1 182 ? -25.291 8.625 -45.297 1.00 43.83 182 ALA C CA 1
ATOM 5968 C C . ALA C 1 182 ? -24.011 9.150 -44.658 1.00 43.76 182 ALA C C 1
ATOM 5969 O O . ALA C 1 182 ? -22.954 9.170 -45.293 1.00 44.71 182 ALA C O 1
ATOM 5971 N N . GLY C 1 183 ? -24.101 9.577 -43.403 1.00 43.61 183 GLY C N 1
ATOM 5972 C CA . GLY C 1 183 ? -22.923 10.097 -42.728 1.00 44.77 183 GLY C CA 1
ATOM 5973 C C . GLY C 1 183 ? -21.863 9.041 -42.453 1.00 45.07 183 GLY C C 1
ATOM 5974 O O . GLY C 1 183 ? -20.682 9.241 -42.749 1.00 46.63 183 GLY C O 1
ATOM 5975 N N . VAL C 1 184 ? -22.287 7.915 -41.887 1.00 43.55 184 VAL C N 1
ATOM 5976 C CA . VAL C 1 184 ? -21.383 6.816 -41.560 1.00 43.07 184 VAL C CA 1
ATOM 5977 C C . VAL C 1 184 ? -20.854 6.160 -42.833 1.00 44.31 184 VAL C C 1
ATOM 5978 O O . VAL C 1 184 ? -19.649 5.970 -42.982 1.00 45.31 184 VAL C O 1
ATOM 5982 N N . ALA C 1 185 ? -21.756 5.820 -43.749 1.00 45.30 185 ALA C N 1
ATOM 5983 C CA . ALA C 1 185 ? -21.361 5.187 -45.005 1.00 46.39 185 ALA C CA 1
ATOM 5984 C C . ALA C 1 185 ? -20.304 6.017 -45.725 1.00 47.45 185 ALA C C 1
ATOM 5985 O O . ALA C 1 185 ? -19.259 5.499 -46.124 1.00 48.98 185 ALA C O 1
ATOM 5987 N N . ALA C 1 186 ? -20.563 7.309 -45.887 1.00 47.42 186 ALA C N 1
ATOM 5988 C CA . ALA C 1 186 ? -19.599 8.157 -46.570 1.00 47.20 186 ALA C CA 1
ATOM 5989 C C . ALA C 1 186 ? -18.226 8.034 -45.922 1.00 47.60 186 ALA C C 1
ATOM 5990 O O . ALA C 1 186 ? -17.225 7.862 -46.617 1.00 50.93 186 ALA C O 1
ATOM 5992 N N . TYR C 1 187 ? -18.167 8.106 -44.597 1.00 47.15 187 TYR C N 1
ATOM 5993 C CA . TYR C 1 187 ? -16.878 8.007 -43.918 1.00 47.77 187 TYR C CA 1
ATOM 5994 C C . TYR C 1 187 ? -16.239 6.631 -44.086 1.00 47.46 187 TYR C C 1
ATOM 5995 O O . TYR C 1 187 ? -15.040 6.515 -44.344 1.00 45.73 187 TYR C O 1
ATOM 6004 N N . LEU C 1 188 ? -17.039 5.585 -43.942 1.00 47.44 188 LEU C N 1
ATOM 6005 C CA . LEU C 1 188 ? -16.515 4.239 -44.081 1.00 47.98 188 LEU C CA 1
ATOM 6006 C C . LEU C 1 188 ? -15.974 3.988 -45.490 1.00 49.52 188 LEU C C 1
ATOM 6007 O O . LEU C 1 188 ? -14.852 3.501 -45.657 1.00 48.26 188 LEU C O 1
ATOM 6012 N N . GLN C 1 189 ? -16.769 4.338 -46.499 1.00 51.18 189 GLN C N 1
ATOM 6013 C CA . GLN C 1 189 ? -16.376 4.139 -47.890 1.00 51.52 189 GLN C CA 1
ATOM 6014 C C . GLN C 1 189 ? -15.174 4.991 -48.266 1.00 52.86 189 GLN C C 1
ATOM 6015 O O . GLN C 1 189 ? -14.379 4.609 -49.123 1.00 54.22 189 GLN C O 1
ATOM 6021 N N . ALA C 1 190 ? -15.041 6.146 -47.624 1.00 53.28 190 ALA C N 1
ATOM 6022 C CA . ALA C 1 190 ? -13.918 7.030 -47.897 1.00 55.20 190 ALA C CA 1
ATOM 6023 C C . ALA C 1 190 ? -12.630 6.379 -47.402 1.00 58.16 190 ALA C C 1
ATOM 6024 O O . ALA C 1 190 ? -11.558 6.597 -47.972 1.00 60.32 190 ALA C O 1
ATOM 6026 N N . GLN C 1 191 ? -12.745 5.579 -46.342 1.00 58.70 191 GLN C N 1
ATOM 6027 C CA . GLN C 1 191 ? -11.603 4.888 -45.753 1.00 58.49 191 GLN C CA 1
ATOM 6028 C C . GLN C 1 191 ? -11.328 3.584 -46.490 1.00 59.61 191 GLN C C 1
ATOM 6029 O O . GLN C 1 191 ? -10.183 3.150 -46.595 1.00 60.09 191 GLN C O 1
ATOM 6035 N N . ASP C 1 192 ? -12.388 2.957 -46.989 1.00 59.66 192 ASP C N 1
ATOM 6036 C CA . ASP C 1 192 ? -12.267 1.697 -47.705 1.00 60.21 192 ASP C CA 1
ATOM 6037 C C . ASP C 1 192 ? -13.394 1.597 -48.719 1.00 60.44 192 ASP C C 1
ATOM 6038 O O . ASP C 1 192 ? -14.499 1.155 -48.394 1.00 60.00 192 ASP C O 1
ATOM 6043 N N . SER C 1 193 ? -13.104 2.007 -49.949 1.00 59.86 193 SER C N 1
ATOM 6044 C CA . SER C 1 193 ? -14.089 1.988 -51.022 1.00 58.90 193 SER C CA 1
ATOM 6045 C C . SER C 1 193 ? -14.733 0.620 -51.205 1.00 57.30 193 SER C C 1
ATOM 6046 O O . SER C 1 193 ? -15.820 0.508 -51.773 1.00 59.11 193 SER C O 1
ATOM 6049 N N . ALA C 1 194 ? -14.068 -0.419 -50.714 1.00 54.89 194 ALA C N 1
ATOM 6050 C CA . ALA C 1 194 ? -14.585 -1.777 -50.840 1.00 53.55 194 ALA C CA 1
ATOM 6051 C C . ALA C 1 194 ? -15.816 -2.018 -49.978 1.00 52.29 194 ALA C C 1
ATOM 6052 O O . ALA C 1 194 ? -16.619 -2.907 -50.264 1.00 53.33 194 ALA C O 1
ATOM 6054 N N . THR C 1 195 ? -15.961 -1.229 -48.920 1.00 51.61 195 THR C N 1
ATOM 6055 C CA . THR C 1 195 ? -17.089 -1.381 -48.010 1.00 50.43 195 THR C CA 1
ATOM 6056 C C . THR C 1 195 ? -18.431 -1.130 -48.683 1.00 49.69 195 THR C C 1
ATOM 6057 O O . THR C 1 195 ? -18.669 -0.065 -49.253 1.00 49.82 195 THR C O 1
ATOM 6061 N N . LYS C 1 196 ? -19.304 -2.126 -48.607 1.00 48.47 196 LYS C N 1
ATOM 6062 C CA . LYS C 1 196 ? -20.627 -2.029 -49.190 1.00 49.90 196 LYS C CA 1
ATOM 6063 C C . LYS C 1 196 ? -21.531 -1.257 -48.235 1.00 50.31 196 LYS C C 1
ATOM 6064 O O . LYS C 1 196 ? -21.484 -1.462 -47.024 1.00 51.19 196 LYS C O 1
ATOM 6070 N N . ALA C 1 197 ? -22.352 -0.370 -48.786 1.00 50.13 197 ALA C N 1
ATOM 6071 C CA . ALA C 1 197 ? -23.281 0.421 -47.990 1.00 47.53 197 ALA C CA 1
ATOM 6072 C C . ALA C 1 197 ? -24.685 -0.014 -48.367 1.00 47.76 197 ALA C C 1
ATOM 6073 O O . ALA C 1 197 ? -25.084 0.087 -49.521 1.00 48.85 197 ALA C O 1
ATOM 6075 N N . VAL C 1 198 ? -25.433 -0.501 -47.386 1.00 48.39 198 VAL C N 1
ATOM 6076 C CA . VAL C 1 198 ? -26.791 -0.970 -47.612 1.00 47.83 198 VAL C CA 1
ATOM 6077 C C . VAL C 1 198 ? -27.793 -0.221 -46.731 1.00 49.51 198 VAL C C 1
ATOM 6078 O O . VAL C 1 198 ? -27.666 -0.203 -45.508 1.00 49.33 198 VAL C O 1
ATOM 6082 N N . VAL C 1 199 ? -28.789 0.394 -47.358 1.00 50.22 199 VAL C N 1
ATOM 6083 C CA . VAL C 1 199 ? -29.800 1.135 -46.623 1.00 51.81 199 VAL C CA 1
ATOM 6084 C C . VAL C 1 199 ? -31.020 0.254 -46.358 1.00 53.08 199 VAL C C 1
ATOM 6085 O O . VAL C 1 199 ? -31.404 -0.559 -47.195 1.00 53.49 199 VAL C O 1
ATOM 6089 N N . VAL C 1 200 ? -31.619 0.422 -45.185 1.00 54.36 200 VAL C N 1
ATOM 6090 C CA . VAL C 1 200 ? -32.777 -0.365 -44.779 1.00 55.57 200 VAL C CA 1
ATOM 6091 C C . VAL C 1 200 ? -34.024 0.492 -44.613 1.00 57.46 200 VAL C C 1
ATOM 6092 O O . VAL C 1 200 ? -33.959 1.596 -44.078 1.00 56.64 200 VAL C O 1
ATOM 6096 N N . GLU C 1 201 ? -35.161 -0.027 -45.061 1.00 61.29 201 GLU C N 1
ATOM 6097 C CA . GLU C 1 201 ? -36.422 0.694 -44.944 1.00 67.44 201 GLU C CA 1
ATOM 6098 C C . GLU C 1 201 ? -37.541 -0.206 -44.419 1.00 70.41 201 GLU C C 1
ATOM 6099 O O . GLU C 1 201 ? -37.595 -1.395 -44.724 1.00 69.76 201 GLU C O 1
ATOM 6105 N N . PRO C 1 202 ? -38.457 0.361 -43.622 1.00 75.30 202 PRO C N 1
ATOM 6106 C CA . PRO C 1 202 ? -39.583 -0.376 -43.044 1.00 78.83 202 PRO C CA 1
ATOM 6107 C C . PRO C 1 202 ? -40.703 -0.666 -44.037 1.00 83.18 202 PRO C C 1
ATOM 6108 O O . PRO C 1 202 ? -40.626 -0.292 -45.209 1.00 83.21 202 PRO C O 1
ATOM 6112 N N . GLU C 1 203 ? -41.748 -1.330 -43.552 1.00 88.51 203 GLU C N 1
ATOM 6113 C CA . GLU C 1 203 ? -42.898 -1.682 -44.381 1.00 93.84 203 GLU C CA 1
ATOM 6114 C C . GLU C 1 203 ? -43.634 -0.440 -44.865 1.00 96.73 203 GLU C C 1
ATOM 6115 O O . GLU C 1 203 ? -44.204 0.298 -44.060 1.00 97.95 203 GLU C O 1
ATOM 6121 N N . GLY C 1 204 ? -43.623 -0.206 -46.175 1.00 98.92 204 GLY C N 1
ATOM 6122 C CA . GLY C 1 204 ? -44.326 0.946 -46.710 1.00 101.76 204 GLY C CA 1
ATOM 6123 C C . GLY C 1 204 ? -43.500 2.183 -47.006 1.00 103.91 204 GLY C C 1
ATOM 6124 O O . GLY C 1 204 ? -43.962 3.308 -46.807 1.00 103.84 204 GLY C O 1
ATOM 6125 N N . SER C 1 205 ? -42.277 1.984 -47.479 1.00 106.40 205 SER C N 1
ATOM 6126 C CA . SER C 1 205 ? -41.411 3.104 -47.822 1.00 108.61 205 SER C CA 1
ATOM 6127 C C . SER C 1 205 ? -41.303 3.162 -49.340 1.00 109.98 205 SER C C 1
ATOM 6128 O O . SER C 1 205 ? -41.461 2.146 -50.018 1.00 110.35 205 SER C O 1
ATOM 6131 N N . ILE C 1 206 ? -41.036 4.350 -49.872 1.00 111.92 206 ILE C N 1
ATOM 6132 C CA . ILE C 1 206 ? -40.925 4.526 -51.316 1.00 113.58 206 ILE C CA 1
ATOM 6133 C C . ILE C 1 206 ? -39.477 4.518 -51.818 1.00 114.39 206 ILE C C 1
ATOM 6134 O O . ILE C 1 206 ? -39.222 4.773 -52.996 1.00 114.92 206 ILE C O 1
ATOM 6139 N N . LEU C 1 207 ? -38.533 4.214 -50.929 1.00 115.04 207 LEU C N 1
ATOM 6140 C CA . LEU C 1 207 ? -37.115 4.173 -51.294 1.00 115.45 207 LEU C CA 1
ATOM 6141 C C . LEU C 1 207 ? -36.795 2.971 -52.184 1.00 115.88 207 LEU C C 1
ATOM 6142 O O . LEU C 1 207 ? -35.753 2.937 -52.841 1.00 116.04 207 LEU C O 1
ATOM 6147 N N . ASN C 1 208 ? -37.691 1.987 -52.197 1.00 116.25 208 ASN C N 1
ATOM 6148 C CA . ASN C 1 208 ? -37.507 0.788 -53.010 1.00 116.66 208 ASN C CA 1
ATOM 6149 C C . ASN C 1 208 ? -38.725 0.553 -53.900 1.00 117.76 208 ASN C C 1
ATOM 6150 O O . ASN C 1 208 ? -39.160 -0.585 -54.088 1.00 117.95 208 ASN C O 1
ATOM 6155 N N . GLY C 1 209 ? -39.272 1.641 -54.439 1.00 118.50 209 GLY C N 1
ATOM 6156 C CA . GLY C 1 209 ? -40.431 1.549 -55.311 1.00 119.48 209 GLY C CA 1
ATOM 6157 C C . GLY C 1 209 ? -41.612 0.809 -54.711 1.00 119.90 209 GLY C C 1
ATOM 6158 O O . GLY C 1 209 ? -42.462 0.295 -55.440 1.00 119.99 209 GLY C O 1
ATOM 6159 N N . GLY C 1 210 ? -41.670 0.758 -53.384 1.00 120.23 210 GLY C N 1
ATOM 6160 C CA . GLY C 1 210 ? -42.760 0.068 -52.718 1.00 120.44 210 GLY C CA 1
ATOM 6161 C C . GLY C 1 210 ? -43.965 0.952 -52.460 1.00 120.65 210 GLY C C 1
ATOM 6162 O O . GLY C 1 210 ? -43.918 2.159 -52.715 1.00 120.62 210 GLY C O 1
ATOM 6163 N N . PRO C 1 211 ? -45.069 0.377 -51.949 1.00 120.63 211 PRO C N 1
ATOM 6164 C CA . PRO C 1 211 ? -46.294 1.133 -51.658 1.00 120.20 211 PRO C CA 1
ATOM 6165 C C . PRO C 1 211 ? -46.116 2.050 -50.450 1.00 119.75 211 PRO C C 1
ATOM 6166 O O . PRO C 1 211 ? -45.423 1.700 -49.493 1.00 120.39 211 PRO C O 1
ATOM 6170 N N . ALA C 1 212 ? -46.743 3.221 -50.495 1.00 118.33 212 ALA C N 1
ATOM 6171 C CA . ALA C 1 212 ? -46.638 4.179 -49.402 1.00 117.04 212 ALA C CA 1
ATOM 6172 C C . ALA C 1 212 ? -47.786 4.045 -48.403 1.00 116.12 212 ALA C C 1
ATOM 6173 O O . ALA C 1 212 ? -48.919 4.433 -48.692 1.00 116.41 212 ALA C O 1
ATOM 6175 N N . HIS C 1 213 ? -47.486 3.492 -47.230 1.00 114.64 213 HIS C N 1
ATOM 6176 C CA . HIS C 1 213 ? -48.487 3.319 -46.180 1.00 113.37 213 HIS C CA 1
ATOM 6177 C C . HIS C 1 213 ? -47.857 3.386 -44.786 1.00 112.64 213 HIS C C 1
ATOM 6178 O O . HIS C 1 213 ? -46.641 3.538 -44.654 1.00 112.66 213 HIS C O 1
ATOM 6185 N N . ALA C 1 214 ? -48.689 3.280 -43.752 1.00 111.26 214 ALA C N 1
ATOM 6186 C CA . ALA C 1 214 ? -48.217 3.340 -42.370 1.00 110.00 214 ALA C CA 1
ATOM 6187 C C . ALA C 1 214 ? -47.609 2.018 -41.898 1.00 109.05 214 ALA C C 1
ATOM 6188 O O . ALA C 1 214 ? -48.186 0.950 -42.100 1.00 109.26 214 ALA C O 1
ATOM 6190 N N . HIS C 1 215 ? -46.443 2.099 -41.262 1.00 107.59 215 HIS C N 1
ATOM 6191 C CA . HIS C 1 215 ? -45.756 0.910 -40.761 1.00 105.45 215 HIS C CA 1
ATOM 6192 C C . HIS C 1 215 ? -45.720 0.885 -39.236 1.00 104.37 215 HIS C C 1
ATOM 6193 O O . HIS C 1 215 ? -45.941 1.906 -38.586 1.00 104.11 215 HIS C O 1
ATOM 6200 N N . ARG C 1 216 ? -45.443 -0.289 -38.674 1.00 103.48 216 ARG C N 1
ATOM 6201 C CA . ARG C 1 216 ? -45.360 -0.452 -37.225 1.00 102.42 216 ARG C CA 1
ATOM 6202 C C . ARG C 1 216 ? -43.983 -0.003 -36.731 1.00 101.82 216 ARG C C 1
ATOM 6203 O O . ARG C 1 216 ? -43.877 0.701 -35.725 1.00 101.46 216 ARG C O 1
ATOM 6211 N N . THR C 1 217 ? -42.935 -0.415 -37.442 1.00 100.61 217 THR C N 1
ATOM 6212 C CA . THR C 1 217 ? -41.568 -0.045 -37.085 1.00 99.96 217 THR C CA 1
ATOM 6213 C C . THR C 1 217 ? -41.502 1.466 -36.898 1.00 100.01 217 THR C C 1
ATOM 6214 O O . THR C 1 217 ? -41.825 2.224 -37.811 1.00 100.21 217 THR C O 1
ATOM 6218 N N . GLU C 1 218 ? -41.084 1.897 -35.713 1.00 100.09 218 GLU C N 1
ATOM 6219 C CA . GLU C 1 218 ? -40.999 3.320 -35.397 1.00 99.90 218 GLU C CA 1
ATOM 6220 C C . GLU C 1 218 ? -39.584 3.887 -35.538 1.00 99.36 218 GLU C C 1
ATOM 6221 O O . GLU C 1 218 ? -38.609 3.273 -35.095 1.00 99.03 218 GLU C O 1
ATOM 6227 N N . GLY C 1 219 ? -39.485 5.061 -36.161 1.00 98.41 219 GLY C N 1
ATOM 6228 C CA . GLY C 1 219 ? -38.193 5.705 -36.336 1.00 97.29 219 GLY C CA 1
ATOM 6229 C C . GLY C 1 219 ? -37.705 5.872 -37.765 1.00 95.59 219 GLY C C 1
ATOM 6230 O O . GLY C 1 219 ? -37.137 6.908 -38.111 1.00 94.10 219 GLY C O 1
ATOM 6231 N N . ILE C 1 220 ? -37.914 4.858 -38.596 1.00 95.01 220 ILE C N 1
ATOM 6232 C CA . ILE C 1 220 ? -37.470 4.921 -39.981 1.00 95.55 220 ILE C CA 1
ATOM 6233 C C . ILE C 1 220 ? -38.608 5.192 -40.967 1.00 97.11 220 ILE C C 1
ATOM 6234 O O . ILE C 1 220 ? -39.725 5.517 -40.566 1.00 97.04 220 ILE C O 1
ATOM 6239 N N . GLY C 1 221 ? -38.310 5.063 -42.258 1.00 98.63 221 GLY C N 1
ATOM 6240 C CA . GLY C 1 221 ? -39.305 5.310 -43.289 1.00 100.51 221 GLY C CA 1
ATOM 6241 C C . GLY C 1 221 ? -39.013 6.609 -44.019 1.00 102.18 221 GLY C C 1
ATOM 6242 O O . GLY C 1 221 ? -38.736 7.625 -43.383 1.00 102.54 221 GLY C O 1
ATOM 6243 N N . VAL C 1 222 ? -39.077 6.589 -45.349 1.00 103.72 222 VAL C N 1
ATOM 6244 C CA . VAL C 1 222 ? -38.799 7.786 -46.143 1.00 104.73 222 VAL C CA 1
ATOM 6245 C C . VAL C 1 222 ? -39.916 8.157 -47.125 1.00 105.72 222 VAL C C 1
ATOM 6246 O O . VAL C 1 222 ? -40.387 7.314 -47.894 1.00 105.89 222 VAL C O 1
ATOM 6250 N N . GLU C 1 223 ? -40.333 9.424 -47.090 1.00 106.38 223 GLU C N 1
ATOM 6251 C CA . GLU C 1 223 ? -41.378 9.931 -47.984 1.00 106.31 223 GLU C CA 1
ATOM 6252 C C . GLU C 1 223 ? -40.731 10.264 -49.323 1.00 105.18 223 GLU C C 1
ATOM 6253 O O . GLU C 1 223 ? -41.121 9.746 -50.373 1.00 104.75 223 GLU C O 1
ATOM 6259 N N . PHE C 1 224 ? -39.741 11.148 -49.264 1.00 103.44 224 PHE C N 1
ATOM 6260 C CA . PHE C 1 224 ? -38.996 11.562 -50.441 1.00 101.40 224 PHE C CA 1
ATOM 6261 C C . PHE C 1 224 ? -37.565 11.077 -50.247 1.00 98.71 224 PHE C C 1
ATOM 6262 O O . PHE C 1 224 ? -37.118 10.895 -49.113 1.00 97.88 224 PHE C O 1
ATOM 6270 N N . ILE C 1 225 ? -36.853 10.856 -51.346 1.00 95.53 225 ILE C N 1
ATOM 6271 C CA . ILE C 1 225 ? -35.476 10.388 -51.259 1.00 92.20 225 ILE C CA 1
ATOM 6272 C C . ILE C 1 225 ? -34.600 11.403 -50.525 1.00 89.34 225 ILE C C 1
ATOM 6273 O O . ILE C 1 225 ? -34.489 12.562 -50.933 1.00 89.63 225 ILE C O 1
ATOM 6278 N N . PRO C 1 226 ? -33.988 10.984 -49.408 1.00 86.07 226 PRO C N 1
ATOM 6279 C CA . PRO C 1 226 ? -33.128 11.898 -48.654 1.00 83.01 226 PRO C CA 1
ATOM 6280 C C . PRO C 1 226 ? -32.042 12.498 -49.547 1.00 80.01 226 PRO C C 1
ATOM 6281 O O . PRO C 1 226 ? -31.461 11.812 -50.389 1.00 79.37 226 PRO C O 1
ATOM 6285 N N . PRO C 1 227 ? -31.764 13.795 -49.378 1.00 77.40 227 PRO C N 1
ATOM 6286 C CA . PRO C 1 227 ? -30.738 14.472 -50.183 1.00 75.22 227 PRO C CA 1
ATOM 6287 C C . PRO C 1 227 ? -29.310 14.040 -49.832 1.00 73.02 227 PRO C C 1
ATOM 6288 O O . PRO C 1 227 ? -28.377 14.214 -50.618 1.00 73.25 227 PRO C O 1
ATOM 6292 N N . PHE C 1 228 ? -29.156 13.461 -48.649 1.00 70.02 228 PHE C N 1
ATOM 6293 C CA . PHE C 1 228 ? -27.855 13.027 -48.162 1.00 66.59 228 PHE C CA 1
ATOM 6294 C C . PHE C 1 228 ? -27.257 11.831 -48.888 1.00 66.08 228 PHE C C 1
ATOM 6295 O O . PHE C 1 228 ? -26.043 11.623 -48.850 1.00 64.47 228 PHE C O 1
ATOM 6303 N N . PHE C 1 229 ? -28.108 11.053 -49.552 1.00 66.34 229 PHE C N 1
ATOM 6304 C CA . PHE C 1 229 ? -27.667 9.859 -50.271 1.00 66.87 229 PHE C CA 1
ATOM 6305 C C . PHE C 1 229 ? -26.666 10.145 -51.398 1.00 68.61 229 PHE C C 1
ATOM 6306 O O . PHE C 1 229 ? -26.107 9.223 -51.991 1.00 67.86 229 PHE C O 1
ATOM 6314 N N . ASP C 1 230 ? -26.437 11.424 -51.679 1.00 70.41 230 ASP C N 1
ATOM 6315 C CA . ASP C 1 230 ? -25.511 11.835 -52.730 1.00 71.13 230 ASP C CA 1
ATOM 6316 C C . ASP C 1 230 ? -24.074 11.406 -52.469 1.00 70.32 230 ASP C C 1
ATOM 6317 O O . ASP C 1 230 ? -23.354 11.033 -53.390 1.00 69.89 230 ASP C O 1
ATOM 6322 N N . GLN C 1 231 ? -23.655 11.463 -51.212 1.00 69.93 231 GLN C N 1
ATOM 6323 C CA . GLN C 1 231 ? -22.284 11.113 -50.864 1.00 70.16 231 GLN C CA 1
ATOM 6324 C C . GLN C 1 231 ? -22.040 9.629 -50.617 1.00 67.64 231 GLN C C 1
ATOM 6325 O O . GLN C 1 231 ? -20.996 9.255 -50.084 1.00 67.47 231 GLN C O 1
ATOM 6331 N N . VAL C 1 232 ? -22.979 8.782 -51.022 1.00 64.43 232 VAL C N 1
ATOM 6332 C CA . VAL C 1 232 ? -22.829 7.348 -50.801 1.00 61.58 232 VAL C CA 1
ATOM 6333 C C . VAL C 1 232 ? -23.034 6.493 -52.046 1.00 60.14 232 VAL C C 1
ATOM 6334 O O . VAL C 1 232 ? -23.852 6.807 -52.910 1.00 57.63 232 VAL C O 1
ATOM 6338 N N . ARG C 1 233 ? -22.270 5.414 -52.144 1.00 59.28 233 ARG C N 1
ATOM 6339 C CA . ARG C 1 233 ? -22.454 4.490 -53.246 1.00 59.41 233 ARG C CA 1
ATOM 6340 C C . ARG C 1 233 ? -23.319 3.406 -52.612 1.00 58.34 233 ARG C C 1
ATOM 6341 O O . ARG C 1 233 ? -22.810 2.460 -52.021 1.00 58.92 233 ARG C O 1
ATOM 6349 N N . ILE C 1 234 ? -24.632 3.572 -52.700 1.00 57.52 234 ILE C N 1
ATOM 6350 C CA . ILE C 1 234 ? -25.556 2.612 -52.116 1.00 57.34 234 ILE C CA 1
ATOM 6351 C C . ILE C 1 234 ? -25.599 1.339 -52.948 1.00 59.02 234 ILE C C 1
ATOM 6352 O O . ILE C 1 234 ? -26.140 1.320 -54.052 1.00 60.23 234 ILE C O 1
ATOM 6357 N N . ASP C 1 235 ? -25.027 0.274 -52.400 1.00 59.47 235 ASP C N 1
ATOM 6358 C CA . ASP C 1 235 ? -24.969 -1.011 -53.078 1.00 59.46 235 ASP C CA 1
ATOM 6359 C C . ASP C 1 235 ? -26.288 -1.776 -53.051 1.00 59.33 235 ASP C C 1
ATOM 6360 O O . ASP C 1 235 ? -26.516 -2.652 -53.880 1.00 59.62 235 ASP C O 1
ATOM 6365 N N . GLN C 1 236 ? -27.167 -1.447 -52.112 1.00 58.92 236 GLN C N 1
ATOM 6366 C CA . GLN C 1 236 ? -28.433 -2.157 -52.032 1.00 58.35 236 GLN C CA 1
ATOM 6367 C C . GLN C 1 236 ? -29.389 -1.581 -50.990 1.00 58.12 236 GLN C C 1
ATOM 6368 O O . GLN C 1 236 ? -28.969 -1.077 -49.949 1.00 57.42 236 GLN C O 1
ATOM 6374 N N . THR C 1 237 ? -30.683 -1.661 -51.283 1.00 56.80 237 THR C N 1
ATOM 6375 C CA . THR C 1 237 ? -31.709 -1.171 -50.373 1.00 54.82 237 THR C CA 1
ATOM 6376 C C . THR C 1 237 ? -32.544 -2.372 -49.969 1.00 54.60 237 THR C C 1
ATOM 6377 O O . THR C 1 237 ? -33.066 -3.080 -50.825 1.00 55.83 237 THR C O 1
ATOM 6381 N N . LEU C 1 238 ? -32.669 -2.614 -48.671 1.00 53.98 238 LEU C N 1
ATOM 6382 C CA . LEU C 1 238 ? -33.461 -3.745 -48.208 1.00 54.11 238 LEU C CA 1
ATOM 6383 C C . LEU C 1 238 ? -34.746 -3.269 -47.554 1.00 53.24 238 LEU C C 1
ATOM 6384 O O . LEU C 1 238 ? -34.747 -2.289 -46.816 1.00 54.29 238 LEU C O 1
ATOM 6389 N N . THR C 1 239 ? -35.842 -3.961 -47.837 1.00 52.48 239 THR C N 1
ATOM 6390 C CA . THR C 1 239 ? -37.135 -3.608 -47.267 1.00 53.22 239 THR C CA 1
ATOM 6391 C C . THR C 1 239 ? -37.495 -4.694 -46.264 1.00 52.47 239 THR C C 1
ATOM 6392 O O . THR C 1 239 ? -37.547 -5.869 -46.615 1.00 54.44 239 THR C O 1
ATOM 6396 N N . ILE C 1 240 ? -37.740 -4.306 -45.017 1.00 51.25 240 ILE C N 1
ATOM 6397 C CA . ILE C 1 240 ? -38.045 -5.280 -43.974 1.00 49.64 240 ILE C CA 1
ATOM 6398 C C . ILE C 1 240 ? -39.475 -5.229 -43.444 1.00 50.81 240 ILE C C 1
ATOM 6399 O O . ILE C 1 240 ? -40.015 -4.163 -43.179 1.00 51.91 240 ILE C O 1
ATOM 6404 N N . ALA C 1 241 ? -40.077 -6.399 -43.276 1.00 51.61 241 ALA C N 1
ATOM 6405 C CA . ALA C 1 241 ? -41.431 -6.491 -42.758 1.00 53.27 241 ALA C CA 1
ATOM 6406 C C . ALA C 1 241 ? -41.430 -6.267 -41.247 1.00 55.48 241 ALA C C 1
ATOM 6407 O O . ALA C 1 241 ? -40.459 -6.598 -40.562 1.00 56.72 241 ALA C O 1
ATOM 6409 N N . ASP C 1 242 ? -42.520 -5.706 -40.731 1.00 56.90 242 ASP C N 1
ATOM 6410 C CA . ASP C 1 242 ? -42.642 -5.445 -39.305 1.00 57.87 242 ASP C CA 1
ATOM 6411 C C . ASP C 1 242 ? -42.525 -6.753 -38.552 1.00 58.22 242 ASP C C 1
ATOM 6412 O O . ASP C 1 242 ? -42.019 -6.794 -37.435 1.00 59.01 242 ASP C O 1
ATOM 6417 N N . ASN C 1 243 ? -43.008 -7.822 -39.170 1.00 58.76 243 ASN C N 1
ATOM 6418 C CA . ASN C 1 243 ? -42.959 -9.143 -38.560 1.00 58.65 243 ASN C CA 1
ATOM 6419 C C . ASN C 1 243 ? -41.525 -9.479 -38.162 1.00 57.48 243 ASN C C 1
ATOM 6420 O O . ASN C 1 243 ? -41.261 -9.878 -37.027 1.00 57.49 243 ASN C O 1
ATOM 6425 N N . ASP C 1 244 ? -40.606 -9.310 -39.108 1.00 55.59 244 ASP C N 1
ATOM 6426 C CA . ASP C 1 244 ? -39.198 -9.606 -38.887 1.00 54.88 244 ASP C CA 1
ATOM 6427 C C . ASP C 1 244 ? -38.548 -8.674 -37.873 1.00 53.66 244 ASP C C 1
ATOM 6428 O O . ASP C 1 244 ? -37.818 -9.121 -36.984 1.00 53.10 244 ASP C O 1
ATOM 6433 N N . ALA C 1 245 ? -38.812 -7.379 -38.008 1.00 50.80 245 ALA C N 1
ATOM 6434 C CA . ALA C 1 245 ? -38.245 -6.401 -37.096 1.00 49.55 245 ALA C CA 1
ATOM 6435 C C . ALA C 1 245 ? -38.587 -6.731 -35.646 1.00 48.51 245 ALA C C 1
ATOM 6436 O O . ALA C 1 245 ? -37.694 -6.906 -34.818 1.00 50.58 245 ALA C O 1
ATOM 6438 N N . PHE C 1 246 ? -39.878 -6.832 -35.347 1.00 46.98 246 PHE C N 1
ATOM 6439 C CA . PHE C 1 246 ? -40.329 -7.117 -33.992 1.00 46.09 246 PHE C CA 1
ATOM 6440 C C . PHE C 1 246 ? -39.929 -8.501 -33.492 1.00 45.71 246 PHE C C 1
ATOM 6441 O O . PHE C 1 246 ? -39.851 -8.726 -32.285 1.00 46.02 246 PHE C O 1
ATOM 6449 N N . ALA C 1 247 ? -39.676 -9.430 -34.409 1.00 44.31 247 ALA C N 1
ATOM 6450 C CA . ALA C 1 247 ? -39.239 -10.763 -34.007 1.00 43.76 247 ALA C CA 1
ATOM 6451 C C . ALA C 1 247 ? -37.822 -10.597 -33.451 1.00 42.84 247 ALA C C 1
ATOM 6452 O O . ALA C 1 247 ? -37.478 -11.143 -32.403 1.00 42.49 247 ALA C O 1
ATOM 6454 N N . GLN C 1 248 ? -37.003 -9.831 -34.162 1.00 41.58 248 GLN C N 1
ATOM 6455 C CA . GLN C 1 248 ? -35.644 -9.594 -33.715 1.00 42.37 248 GLN C CA 1
ATOM 6456 C C . GLN C 1 248 ? -35.663 -8.879 -32.367 1.00 42.34 248 GLN C C 1
ATOM 6457 O O . GLN C 1 248 ? -34.834 -9.154 -31.501 1.00 42.05 248 GLN C O 1
ATOM 6463 N N . VAL C 1 249 ? -36.615 -7.968 -32.180 1.00 41.33 249 VAL C N 1
ATOM 6464 C CA . VAL C 1 249 ? -36.705 -7.258 -30.909 1.00 40.97 249 VAL C CA 1
ATOM 6465 C C . VAL C 1 249 ? -36.929 -8.268 -29.786 1.00 42.36 249 VAL C C 1
ATOM 6466 O O . VAL C 1 249 ? -36.249 -8.238 -28.757 1.00 40.28 249 VAL C O 1
ATOM 6470 N N . ARG C 1 250 ? -37.876 -9.175 -30.005 1.00 44.15 250 ARG C N 1
ATOM 6471 C CA . ARG C 1 250 ? -38.208 -10.207 -29.023 1.00 45.06 250 ARG C CA 1
ATOM 6472 C C . ARG C 1 250 ? -37.060 -11.189 -28.768 1.00 45.31 250 ARG C C 1
ATOM 6473 O O . ARG C 1 250 ? -36.773 -11.546 -27.619 1.00 43.49 250 ARG C O 1
ATOM 6481 N N . HIS C 1 251 ? -36.407 -11.622 -29.846 1.00 44.81 251 HIS C N 1
ATOM 6482 C CA . HIS C 1 251 ? -35.322 -12.590 -29.752 1.00 44.91 251 HIS C CA 1
ATOM 6483 C C . HIS C 1 251 ? -34.087 -12.053 -29.041 1.00 46.74 251 HIS C C 1
ATOM 6484 O O . HIS C 1 251 ? -33.531 -12.730 -28.161 1.00 47.08 251 HIS C O 1
ATOM 6496 N N . LEU C 1 252 ? -33.668 -10.838 -29.390 1.00 44.52 252 LEU C N 1
ATOM 6497 C CA . LEU C 1 252 ? -32.493 -10.258 -28.760 1.00 43.94 252 LEU C CA 1
ATOM 6498 C C . LEU C 1 252 ? -32.679 -10.044 -27.265 1.00 43.65 252 LEU C C 1
ATOM 6499 O O . LEU C 1 252 ? -31.735 -10.186 -26.495 1.00 45.16 252 LEU C O 1
ATOM 6504 N N . ALA C 1 253 ? -33.894 -9.711 -26.848 1.00 42.55 253 ALA C N 1
ATOM 6505 C CA . ALA C 1 253 ? -34.166 -9.494 -25.434 1.00 42.65 253 ALA C CA 1
ATOM 6506 C C . ALA C 1 253 ? -34.218 -10.814 -24.668 1.00 42.88 253 ALA C C 1
ATOM 6507 O O . ALA C 1 253 ? -33.671 -10.928 -23.569 1.00 42.69 253 ALA C O 1
ATOM 6509 N N . ARG C 1 254 ? -34.881 -11.802 -25.260 1.00 43.04 254 ARG C N 1
ATOM 6510 C CA . ARG C 1 254 ? -35.047 -13.126 -24.656 1.00 43.85 254 ARG C CA 1
ATOM 6511 C C . ARG C 1 254 ? -33.746 -13.919 -24.545 1.00 43.57 254 ARG C C 1
ATOM 6512 O O . ARG C 1 254 ? -33.503 -14.592 -23.548 1.00 41.32 254 ARG C O 1
ATOM 6525 N N . ASP C 1 255 ? -32.909 -13.831 -25.570 1.00 45.81 255 ASP C N 1
ATOM 6526 C CA . ASP C 1 255 ? -31.661 -14.575 -25.586 1.00 47.25 255 ASP C CA 1
ATOM 6527 C C . ASP C 1 255 ? -30.409 -13.837 -25.133 1.00 48.48 255 ASP C C 1
ATOM 6528 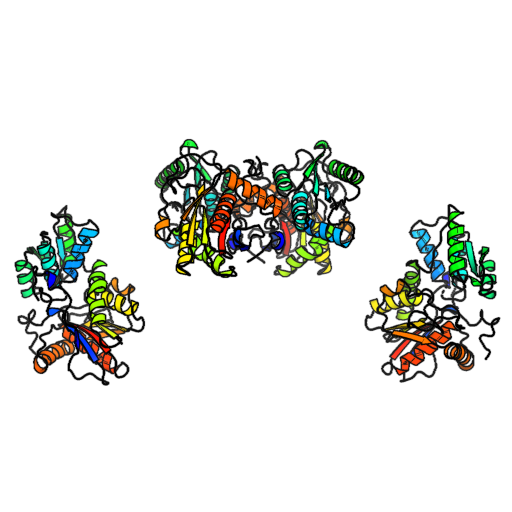O O . ASP C 1 255 ? -29.488 -14.468 -24.615 1.00 49.93 255 ASP C O 1
ATOM 6533 N N . HIS C 1 256 ? -30.368 -12.517 -25.308 1.00 47.04 256 HIS C N 1
ATOM 6534 C CA . HIS C 1 256 ? -29.170 -11.764 -24.961 1.00 45.64 256 HIS C CA 1
ATOM 6535 C C . HIS C 1 256 ? -29.295 -10.518 -24.086 1.00 45.02 256 HIS C C 1
ATOM 6536 O O . HIS C 1 256 ? -28.314 -9.806 -23.886 1.00 46.41 256 HIS C O 1
ATOM 6543 N N . GLY C 1 257 ? -30.484 -10.250 -23.565 1.00 44.25 257 GLY C N 1
ATOM 6544 C CA . GLY C 1 257 ? -30.659 -9.092 -22.709 1.00 41.02 257 GLY C CA 1
ATOM 6545 C C . GLY C 1 257 ? -30.471 -7.765 -23.416 1.00 40.96 257 GLY C C 1
ATOM 6546 O O . GLY C 1 257 ? -30.128 -6.761 -22.790 1.00 40.75 257 GLY C O 1
ATOM 6547 N N . LEU C 1 258 ? -30.679 -7.749 -24.724 1.00 40.58 258 LEU C N 1
ATOM 6548 C CA . LEU C 1 258 ? -30.539 -6.510 -25.473 1.00 42.53 258 LEU C CA 1
ATOM 6549 C C . LEU C 1 258 ? -31.935 -5.952 -25.695 1.00 43.31 258 LEU C C 1
ATOM 6550 O O . LEU C 1 258 ? -32.767 -6.577 -26.363 1.00 44.79 258 LEU C O 1
ATOM 6555 N N . LEU C 1 259 ? -32.192 -4.787 -25.110 1.00 42.31 259 LEU C N 1
ATOM 6556 C CA . LEU C 1 259 ? -33.482 -4.124 -25.234 1.00 41.97 259 LEU C CA 1
ATOM 6557 C C . LEU C 1 259 ? -33.363 -3.111 -26.360 1.00 41.51 259 LEU C C 1
ATOM 6558 O O . LEU C 1 259 ? -32.916 -1.990 -26.140 1.00 45.23 259 LEU C O 1
ATOM 6563 N N . ILE C 1 260 ? -33.766 -3.509 -27.563 1.00 39.90 260 ILE C N 1
ATOM 6564 C CA . ILE C 1 260 ? -33.667 -2.647 -28.737 1.00 39.78 260 ILE C CA 1
ATOM 6565 C C . ILE C 1 260 ? -35.016 -2.206 -29.292 1.00 40.32 260 ILE C C 1
ATOM 6566 O O . ILE C 1 260 ? -36.021 -2.903 -29.137 1.00 41.34 260 ILE C O 1
ATOM 6571 N N . GLY C 1 261 ? -35.026 -1.048 -29.950 1.00 40.00 261 GLY C N 1
ATOM 6572 C CA . GLY C 1 261 ? -36.249 -0.535 -30.540 1.00 40.54 261 GLY C CA 1
ATOM 6573 C C . GLY C 1 261 ? -36.594 -1.308 -31.800 1.00 42.38 261 GLY C C 1
ATOM 6574 O O . GLY C 1 261 ? -35.769 -2.075 -32.311 1.00 42.58 261 GLY C O 1
ATOM 6575 N N . SER C 1 262 ? -37.799 -1.109 -32.323 1.00 41.04 262 SER C N 1
ATOM 6576 C CA . SER C 1 262 ? -38.208 -1.834 -33.518 1.00 42.13 262 SER C CA 1
ATOM 6577 C C . SER C 1 262 ? -37.336 -1.535 -34.732 1.00 42.06 262 SER C C 1
ATOM 6578 O O . SER C 1 262 ? -37.171 -2.394 -35.596 1.00 42.25 262 SER C O 1
ATOM 6581 N N . SER C 1 263 ? -36.775 -0.330 -34.815 1.00 41.16 263 SER C N 1
ATOM 6582 C CA . SER C 1 263 ? -35.917 -0.014 -35.959 1.00 42.16 263 SER C CA 1
ATOM 6583 C C . SER C 1 263 ? -34.591 -0.772 -35.844 1.00 43.88 263 SER C C 1
ATOM 6584 O O . SER C 1 263 ? -33.893 -0.982 -36.837 1.00 43.96 263 SER C O 1
ATOM 6587 N N . SER C 1 264 ? -34.245 -1.176 -34.625 1.00 44.50 264 SER C N 1
ATOM 6588 C CA . SER C 1 264 ? -33.024 -1.938 -34.399 1.00 44.94 264 SER C CA 1
ATOM 6589 C C . SER C 1 264 ? -33.291 -3.343 -34.932 1.00 44.71 264 SER C C 1
ATOM 6590 O O . SER C 1 264 ? -32.452 -3.936 -35.610 1.00 44.81 264 SER C O 1
ATOM 6593 N N . GLY C 1 265 ? -34.473 -3.867 -34.625 1.00 44.13 265 GLY C N 1
ATOM 6594 C CA . GLY C 1 265 ? -34.834 -5.189 -35.107 1.00 44.82 265 GLY C CA 1
ATOM 6595 C C . GLY C 1 265 ? -34.796 -5.226 -36.627 1.00 44.61 265 GLY C C 1
ATOM 6596 O O . GLY C 1 265 ? -34.337 -6.194 -37.231 1.00 43.96 265 GLY C O 1
ATOM 6597 N N . ALA C 1 266 ? -35.264 -4.151 -37.248 1.00 42.81 266 ALA C N 1
ATOM 6598 C CA . ALA C 1 266 ? -35.285 -4.073 -38.693 1.00 43.64 266 ALA C CA 1
ATOM 6599 C C . ALA C 1 266 ? -33.862 -4.050 -39.257 1.00 43.84 266 ALA C C 1
ATOM 6600 O O . ALA C 1 266 ? -33.580 -4.660 -40.295 1.00 43.06 266 ALA C O 1
ATOM 6602 N N . ALA C 1 267 ? -32.968 -3.344 -38.573 1.00 42.44 267 ALA C N 1
ATOM 6603 C CA . ALA C 1 267 ? -31.579 -3.270 -39.011 1.00 41.55 267 ALA C CA 1
ATOM 6604 C C . ALA C 1 267 ? -30.890 -4.624 -38.831 1.00 40.29 267 ALA C C 1
ATOM 6605 O O . ALA C 1 267 ? -30.027 -4.998 -39.623 1.00 40.64 267 ALA C O 1
ATOM 6607 N N . LEU C 1 268 ? -31.265 -5.363 -37.794 1.00 39.90 268 LEU C N 1
ATOM 6608 C CA . LEU C 1 268 ? -30.656 -6.668 -37.578 1.00 41.67 268 LEU C CA 1
ATOM 6609 C C . LEU C 1 268 ? -31.192 -7.657 -38.599 1.00 42.72 268 LEU C C 1
ATOM 6610 O O . LEU C 1 268 ? -30.423 -8.404 -39.209 1.00 41.93 268 LEU C O 1
ATOM 6615 N N . ALA C 1 269 ? -32.511 -7.661 -38.784 1.00 42.99 269 ALA C N 1
ATOM 6616 C CA . ALA C 1 269 ? -33.130 -8.563 -39.750 1.00 43.22 269 ALA C CA 1
ATOM 6617 C C . ALA C 1 269 ? -32.512 -8.334 -41.128 1.00 43.30 269 ALA C C 1
ATOM 6618 O O . ALA C 1 269 ? -32.272 -9.278 -41.882 1.00 43.54 269 ALA C O 1
ATOM 6620 N N . ALA C 1 270 ? -32.245 -7.074 -41.451 1.00 43.63 270 ALA C N 1
ATOM 6621 C CA . ALA C 1 270 ? -31.648 -6.742 -42.739 1.00 44.27 270 ALA C CA 1
ATOM 6622 C C . ALA C 1 270 ? -30.219 -7.278 -42.807 1.00 43.97 270 ALA C C 1
ATOM 6623 O O . ALA C 1 270 ? -29.801 -7.837 -43.818 1.00 43.14 270 ALA C O 1
ATOM 6625 N N . SER C 1 271 ? -29.475 -7.102 -41.719 1.00 43.31 271 SER C N 1
ATOM 6626 C CA . SER C 1 271 ? -28.097 -7.567 -41.651 1.00 42.90 271 SER C CA 1
ATOM 6627 C C . SER C 1 271 ? -28.013 -9.087 -41.800 1.00 42.96 271 SER C C 1
ATOM 6628 O O . SER C 1 271 ? -27.097 -9.606 -42.431 1.00 41.35 271 SER C O 1
ATOM 6631 N N . LEU C 1 272 ? -28.972 -9.794 -41.216 1.00 43.38 272 LEU C N 1
ATOM 6632 C CA . LEU C 1 272 ? -29.007 -11.247 -41.310 1.00 47.26 272 LEU C CA 1
ATOM 6633 C C . LEU C 1 272 ? -29.276 -11.653 -42.759 1.00 49.51 272 LEU C C 1
ATOM 6634 O O . LEU C 1 272 ? -28.667 -12.593 -43.275 1.00 50.60 272 LEU C O 1
ATOM 6639 N N . GLN C 1 273 ? -30.179 -10.927 -43.414 1.00 50.65 273 GLN C N 1
ATOM 6640 C CA . GLN C 1 273 ? -30.524 -11.202 -44.803 1.00 51.93 273 GLN C CA 1
ATOM 6641 C C . GLN C 1 273 ? -29.309 -10.996 -45.697 1.00 51.73 273 GLN C C 1
ATOM 6642 O O . GLN C 1 273 ? -28.985 -11.838 -46.538 1.00 53.18 273 GLN C O 1
ATOM 6648 N N . LEU C 1 274 ? -28.639 -9.865 -45.516 1.00 50.07 274 LEU C N 1
ATOM 6649 C CA . LEU C 1 274 ? -27.464 -9.554 -46.307 1.00 49.27 274 LEU C CA 1
ATOM 6650 C C . LEU C 1 274 ? -26.411 -10.644 -46.126 1.00 51.16 274 LEU C C 1
ATOM 6651 O O . LEU C 1 274 ? -25.702 -10.991 -47.065 1.00 52.40 274 LEU C O 1
ATOM 6656 N N . ALA C 1 275 ? -26.321 -11.191 -44.917 1.00 51.61 275 ALA C N 1
ATOM 6657 C CA . ALA C 1 275 ? -25.348 -12.235 -44.630 1.00 52.38 275 ALA C CA 1
ATOM 6658 C C . ALA C 1 275 ? -25.501 -13.439 -45.558 1.00 53.83 275 ALA C C 1
ATOM 6659 O O . ALA C 1 275 ? -24.505 -14.072 -45.925 1.00 54.35 275 ALA C O 1
ATOM 6661 N N . THR C 1 276 ? -26.738 -13.754 -45.942 1.00 53.86 276 THR C N 1
ATOM 6662 C CA . THR C 1 276 ? -26.984 -14.895 -46.824 1.00 54.61 276 THR C CA 1
ATOM 6663 C C . THR C 1 276 ? -26.527 -14.637 -48.258 1.00 55.04 276 THR C C 1
ATOM 6664 O O . THR C 1 276 ? -26.396 -15.569 -49.042 1.00 55.58 276 THR C O 1
ATOM 6668 N N . ASN C 1 277 ? -26.274 -13.381 -48.604 1.00 55.95 277 ASN C N 1
ATOM 6669 C CA . ASN C 1 277 ? -25.845 -13.065 -49.961 1.00 57.39 277 ASN C CA 1
ATOM 6670 C C . ASN C 1 277 ? -24.478 -12.410 -50.042 1.00 55.62 277 ASN C C 1
ATOM 6671 O O . ASN C 1 277 ? -24.160 -11.718 -51.010 1.00 56.49 277 ASN C O 1
ATOM 6676 N N . LEU C 1 278 ? -23.670 -12.623 -49.015 1.00 53.48 278 LEU C N 1
ATOM 6677 C CA . LEU C 1 278 ? -22.323 -12.077 -48.998 1.00 50.88 278 LEU C CA 1
ATOM 6678 C C . LEU C 1 278 ? -21.405 -13.271 -48.791 1.00 48.04 278 LEU C C 1
ATOM 6679 O O . LEU C 1 278 ? -21.855 -14.346 -48.389 1.00 46.89 278 LEU C O 1
ATOM 6684 N N . PRO C 1 279 ? -20.112 -13.110 -49.086 1.00 45.53 279 PRO C N 1
ATOM 6685 C CA . PRO C 1 279 ? -19.200 -14.241 -48.891 1.00 45.19 279 PRO C CA 1
ATOM 6686 C C . PRO C 1 279 ? -19.160 -14.642 -47.418 1.00 45.84 279 PRO C C 1
ATOM 6687 O O . PRO C 1 279 ? -19.345 -13.801 -46.533 1.00 46.71 279 PRO C O 1
ATOM 6691 N N . ALA C 1 280 ? -18.934 -15.927 -47.161 1.00 46.71 280 ALA C N 1
ATOM 6692 C CA . ALA C 1 280 ? -18.856 -16.443 -45.795 1.00 47.85 280 ALA C CA 1
ATOM 6693 C C . ALA C 1 280 ? -17.739 -15.742 -45.013 1.00 46.97 280 ALA C C 1
ATOM 6694 O O . ALA C 1 280 ? -16.800 -15.196 -45.597 1.00 45.47 280 ALA C O 1
ATOM 6696 N N . ASN C 1 281 ? -17.846 -15.761 -43.691 1.00 47.55 281 ASN C N 1
ATOM 6697 C CA . ASN C 1 281 ? -16.841 -15.128 -42.842 1.00 48.59 281 ASN C CA 1
ATOM 6698 C C . ASN C 1 281 ? -16.757 -13.628 -43.118 1.00 48.44 281 ASN C C 1
ATOM 6699 O O . ASN C 1 281 ? -15.678 -13.031 -43.063 1.00 49.36 281 ASN C O 1
ATOM 6704 N N . SER C 1 282 ? -17.903 -13.028 -43.421 1.00 47.63 282 SER C N 1
ATOM 6705 C CA . SER C 1 282 ? -17.970 -11.598 -43.686 1.00 47.47 282 SER C CA 1
ATOM 6706 C C . SER C 1 282 ? -18.218 -10.832 -42.386 1.00 46.17 282 SER C C 1
ATOM 6707 O O . SER C 1 282 ? -18.707 -11.395 -41.401 1.00 44.58 282 SER C O 1
ATOM 6710 N N . HIS C 1 283 ? -17.871 -9.550 -42.386 1.00 44.84 283 HIS C N 1
ATOM 6711 C CA . HIS C 1 283 ? -18.076 -8.704 -41.218 1.00 45.32 283 HIS C CA 1
ATOM 6712 C C . HIS C 1 283 ? -19.035 -7.566 -41.569 1.00 44.27 283 HIS C C 1
ATOM 6713 O O . HIS C 1 283 ? -18.716 -6.686 -42.366 1.00 41.06 283 HIS C O 1
ATOM 6720 N N . ILE C 1 284 ? -20.220 -7.616 -40.967 1.00 42.82 284 ILE C N 1
ATOM 6721 C CA . ILE C 1 284 ? -21.273 -6.641 -41.211 1.00 42.71 284 ILE C CA 1
ATOM 6722 C C . ILE C 1 284 ? -21.523 -5.763 -39.986 1.00 43.86 284 ILE C C 1
ATOM 6723 O O . ILE C 1 284 ? -21.736 -6.274 -38.886 1.00 44.11 284 ILE C O 1
ATOM 6728 N N . VAL C 1 285 ? -21.506 -4.447 -40.184 1.00 43.49 285 VAL C N 1
ATOM 6729 C CA . VAL C 1 285 ? -21.731 -3.494 -39.095 1.00 43.18 285 VAL C CA 1
ATOM 6730 C C . VAL C 1 285 ? -23.066 -2.766 -39.249 1.00 43.29 285 VAL C C 1
ATOM 6731 O O . VAL C 1 285 ? -23.366 -2.234 -40.320 1.00 42.43 285 VAL C O 1
ATOM 6735 N N . THR C 1 286 ? -23.860 -2.745 -38.182 1.00 42.17 286 THR C N 1
ATOM 6736 C CA . THR C 1 286 ? -25.146 -2.054 -38.199 1.00 42.18 286 THR C CA 1
ATOM 6737 C C . THR C 1 286 ? -25.295 -1.148 -36.969 1.00 42.86 286 THR C C 1
ATOM 6738 O O . THR C 1 286 ? -24.422 -1.123 -36.102 1.00 44.32 286 THR C O 1
ATOM 6742 N N . ILE C 1 287 ? -26.402 -0.409 -36.897 1.00 41.52 287 ILE C N 1
ATOM 6743 C CA . ILE C 1 287 ? -26.647 0.504 -35.788 1.00 39.39 287 ILE C CA 1
ATOM 6744 C C . ILE C 1 287 ? -28.001 0.279 -35.121 1.00 40.55 287 ILE C C 1
ATOM 6745 O O . ILE C 1 287 ? -29.017 0.097 -35.798 1.00 40.71 287 ILE C O 1
ATOM 6750 N N . PHE C 1 288 ? -28.001 0.279 -33.790 1.00 39.18 288 PHE C N 1
ATOM 6751 C CA . PHE C 1 288 ? -29.219 0.120 -33.000 1.00 37.96 288 PHE C CA 1
ATOM 6752 C C . PHE C 1 288 ? -29.452 1.520 -32.441 1.00 37.75 288 PHE C C 1
ATOM 6753 O O . PHE C 1 288 ? -28.870 1.897 -31.432 1.00 38.76 288 PHE C O 1
ATOM 6761 N N . PRO C 1 289 ? -30.323 2.306 -33.091 1.00 39.29 289 PRO C N 1
ATOM 6762 C CA . PRO C 1 289 ? -30.624 3.682 -32.679 1.00 38.49 289 PRO C CA 1
ATOM 6763 C C . PRO C 1 289 ? -31.180 3.945 -31.286 1.00 39.99 289 PRO C C 1
ATOM 6764 O O . PRO C 1 289 ? -30.774 4.910 -30.641 1.00 43.03 289 PRO C O 1
ATOM 6768 N N . ASP C 1 290 ? -32.115 3.129 -30.817 1.00 40.48 290 ASP C N 1
ATOM 6769 C CA . ASP C 1 290 ? -32.655 3.351 -29.477 1.00 41.50 290 ASP C CA 1
ATOM 6770 C C . ASP C 1 290 ? -33.166 2.091 -28.798 1.00 41.61 290 ASP C C 1
ATOM 6771 O O . ASP C 1 290 ? -33.095 0.998 -29.356 1.00 41.22 290 ASP C O 1
ATOM 6776 N N . SER C 1 291 ? -33.661 2.254 -27.580 1.00 43.45 291 SER C N 1
ATOM 6777 C CA . SER C 1 291 ? -34.135 1.135 -26.777 1.00 45.40 291 SER C CA 1
ATOM 6778 C C . SER C 1 291 ? -35.601 0.807 -26.988 1.00 46.61 291 SER C C 1
ATOM 6779 O O . SER C 1 291 ? -36.333 1.542 -27.647 1.00 48.72 291 SER C O 1
ATOM 6782 N N . SER C 1 292 ? -36.019 -0.309 -26.410 1.00 46.65 292 SER C N 1
ATOM 6783 C CA . SER C 1 292 ? -37.398 -0.750 -26.505 1.00 47.59 292 SER C CA 1
ATOM 6784 C C . SER C 1 292 ? -38.202 -0.119 -25.368 1.00 48.99 292 SER C C 1
ATOM 6785 O O . SER C 1 292 ? -39.416 0.071 -25.484 1.00 48.56 292 SER C O 1
ATOM 6788 N N . GLU C 1 293 ? -37.515 0.205 -24.273 1.00 49.84 293 GLU C N 1
ATOM 6789 C CA . GLU C 1 293 ? -38.149 0.806 -23.102 1.00 52.18 293 GLU C CA 1
ATOM 6790 C C . GLU C 1 293 ? -38.963 2.041 -23.462 1.00 51.60 293 GLU C C 1
ATOM 6791 O O . GLU C 1 293 ? -39.932 2.381 -22.791 1.00 53.29 293 GLU C O 1
ATOM 6797 N N . ARG C 1 294 ? -38.564 2.698 -24.540 1.00 52.10 294 ARG C N 1
ATOM 6798 C CA . ARG C 1 294 ? -39.222 3.904 -25.025 1.00 52.93 294 ARG C CA 1
ATOM 6799 C C . ARG C 1 294 ? -40.501 3.569 -25.813 1.00 52.22 294 ARG C C 1
ATOM 6800 O O . ARG C 1 294 ? -41.173 4.459 -26.343 1.00 51.66 294 ARG C O 1
ATOM 6808 N N . TYR C 1 295 ? -40.828 2.284 -25.890 1.00 50.76 295 TYR C N 1
ATOM 6809 C CA . TYR C 1 295 ? -42.002 1.834 -26.631 1.00 50.16 295 TYR C CA 1
ATOM 6810 C C . TYR C 1 295 ? -42.833 0.831 -25.846 1.00 51.70 295 TYR C C 1
ATOM 6811 O O . TYR C 1 295 ? -43.663 0.133 -26.422 1.00 51.87 295 TYR C O 1
ATOM 6820 N N . LEU C 1 296 ? -42.599 0.752 -24.541 1.00 54.50 296 LEU C N 1
ATOM 6821 C CA . LEU C 1 296 ? -43.327 -0.177 -23.685 1.00 57.45 296 LEU C CA 1
ATOM 6822 C C . LEU C 1 296 ? -44.824 0.112 -23.729 1.00 59.36 296 LEU C C 1
ATOM 6823 O O . LEU C 1 296 ? -45.643 -0.804 -23.724 1.00 61.46 296 LEU C O 1
ATOM 6828 N N . SER C 1 297 ? -45.176 1.391 -23.786 1.00 62.47 297 SER C N 1
ATOM 6829 C CA . SER C 1 297 ? -46.578 1.801 -23.835 1.00 64.25 297 SER C CA 1
ATOM 6830 C C . SER C 1 297 ? -47.192 1.451 -25.184 1.00 65.67 297 SER C C 1
ATOM 6831 O O . SER C 1 297 ? -48.373 1.717 -25.430 1.00 67.31 297 SER C O 1
ATOM 6834 N N . GLN C 1 298 ? -46.383 0.853 -26.053 1.00 64.71 298 GLN C N 1
ATOM 6835 C CA . GLN C 1 298 ? -46.831 0.479 -27.386 1.00 63.85 298 GLN C CA 1
ATOM 6836 C C . GLN C 1 298 ? -46.811 -1.031 -27.590 1.00 62.78 298 GLN C C 1
ATOM 6837 O O . GLN C 1 298 ? -46.842 -1.508 -28.728 1.00 60.46 298 GLN C O 1
ATOM 6843 N N . LYS C 1 299 ? -46.757 -1.775 -26.487 1.00 62.03 299 LYS C N 1
ATOM 6844 C CA . LYS C 1 299 ? -46.735 -3.237 -26.539 1.00 63.44 299 LYS C CA 1
ATOM 6845 C C . LYS C 1 299 ? -45.736 -3.738 -27.579 1.00 62.17 299 LYS C C 1
ATOM 6846 O O . LYS C 1 299 ? -46.084 -4.536 -28.447 1.00 62.37 299 LYS C O 1
ATOM 6852 N N . ILE C 1 300 ? -44.495 -3.268 -27.473 1.00 61.08 300 ILE C N 1
ATOM 6853 C CA . ILE C 1 300 ? -43.430 -3.627 -28.404 1.00 58.65 300 ILE C CA 1
ATOM 6854 C C . ILE C 1 300 ? -42.987 -5.088 -28.314 1.00 59.91 300 ILE C C 1
ATOM 6855 O O . ILE C 1 300 ? -42.494 -5.648 -29.291 1.00 60.54 300 ILE C O 1
ATOM 6860 N N . TYR C 1 301 ? -43.165 -5.707 -27.150 1.00 60.43 301 TYR C N 1
ATOM 6861 C CA . TYR C 1 301 ? -42.776 -7.103 -26.973 1.00 62.36 301 TYR C CA 1
ATOM 6862 C C . TYR C 1 301 ? -43.968 -8.051 -27.084 1.00 65.83 301 TYR C C 1
ATOM 6863 O O . TYR C 1 301 ? -43.839 -9.249 -26.829 1.00 65.58 301 TYR C O 1
ATOM 6872 N N . THR C 1 302 ? -45.120 -7.513 -27.476 1.00 69.73 302 THR C N 1
ATOM 6873 C CA . THR C 1 302 ? -46.342 -8.302 -27.600 1.00 74.08 302 THR C CA 1
ATOM 6874 C C . THR C 1 302 ? -46.664 -8.756 -29.025 1.00 76.34 302 THR C C 1
ATOM 6875 O O . THR C 1 302 ? -46.218 -8.150 -30.003 1.00 75.84 302 THR C O 1
ATOM 6879 N N . LYS C 1 303 ? -47.448 -9.831 -29.117 1.00 79.91 303 LYS C N 1
ATOM 6880 C CA . LYS C 1 303 ? -47.876 -10.421 -30.387 1.00 82.47 303 LYS C CA 1
ATOM 6881 C C . LYS C 1 303 ? -46.701 -10.882 -31.242 1.00 83.95 303 LYS C C 1
ATOM 6882 O O . LYS C 1 303 ? -46.313 -12.068 -31.117 1.00 83.79 303 LYS C O 1
ATOM 6888 N N . MET D 1 1 ? -2.679 21.883 -88.941 1.00 50.18 1 MET D N 1
ATOM 6889 C CA . MET D 1 1 ? -3.971 21.289 -88.499 1.00 48.96 1 MET D CA 1
ATOM 6890 C C . MET D 1 1 ? -5.151 22.019 -89.131 1.00 46.30 1 MET D C 1
ATOM 6891 O O . MET D 1 1 ? -5.105 23.228 -89.345 1.00 45.32 1 MET D O 1
ATOM 6896 N N . LEU D 1 2 ? -6.206 21.274 -89.433 1.00 43.50 2 LEU D N 1
ATOM 6897 C CA . LEU D 1 2 ? -7.406 21.840 -90.036 1.00 42.41 2 LEU D CA 1
ATOM 6898 C C . LEU D 1 2 ? -8.390 22.237 -88.933 1.00 42.04 2 LEU D C 1
ATOM 6899 O O . LEU D 1 2 ? -8.744 21.418 -88.095 1.00 42.73 2 LEU D O 1
ATOM 6904 N N . ILE D 1 3 ? -8.829 23.490 -88.930 1.00 40.91 3 ILE D N 1
ATOM 6905 C CA . ILE D 1 3 ? -9.766 23.952 -87.912 1.00 40.94 3 ILE D CA 1
ATOM 6906 C C . ILE D 1 3 ? -11.001 24.574 -88.561 1.00 40.94 3 ILE D C 1
ATOM 6907 O O . ILE D 1 3 ? -10.960 24.957 -89.728 1.00 39.40 3 ILE D O 1
ATOM 6912 N N . GLN D 1 4 ? -12.093 24.680 -87.806 1.00 42.70 4 GLN D N 1
ATOM 6913 C CA . GLN D 1 4 ? -13.336 25.235 -88.342 1.00 44.30 4 GLN D CA 1
ATOM 6914 C C . GLN D 1 4 ? -13.825 26.512 -87.685 1.00 44.83 4 GLN D C 1
ATOM 6915 O O . GLN D 1 4 ? -14.632 27.246 -88.266 1.00 47.61 4 GLN D O 1
ATOM 6921 N N . HIS D 1 5 ? -13.358 26.777 -86.472 1.00 42.86 5 HIS D N 1
ATOM 6922 C CA . HIS D 1 5 ? -13.770 27.975 -85.752 1.00 41.57 5 HIS D CA 1
ATOM 6923 C C . HIS D 1 5 ? -12.550 28.510 -84.999 1.00 41.93 5 HIS D C 1
ATOM 6924 O O . HIS D 1 5 ? -11.714 27.736 -84.518 1.00 39.58 5 HIS D O 1
ATOM 6936 N N . VAL D 1 6 ? -12.439 29.832 -84.916 1.00 41.05 6 VAL D N 1
ATOM 6937 C CA . VAL D 1 6 ? -11.304 30.448 -84.244 1.00 40.49 6 VAL D CA 1
ATOM 6938 C C . VAL D 1 6 ? -11.107 29.949 -82.815 1.00 40.84 6 VAL D C 1
ATOM 6939 O O . VAL D 1 6 ? -9.970 29.819 -82.348 1.00 39.85 6 VAL D O 1
ATOM 6943 N N . GLN D 1 7 ? -12.215 29.664 -82.134 1.00 41.60 7 GLN D N 1
ATOM 6944 C CA . GLN D 1 7 ? -12.185 29.186 -80.754 1.00 43.60 7 GLN D CA 1
ATOM 6945 C C . GLN D 1 7 ? -11.290 27.953 -80.582 1.00 44.28 7 GLN D C 1
ATOM 6946 O O . GLN D 1 7 ? -10.744 27.723 -79.504 1.00 44.71 7 GLN D O 1
ATOM 6952 N N . GLU D 1 8 ? -11.131 27.170 -81.646 1.00 44.74 8 GLU D N 1
ATOM 6953 C CA . GLU D 1 8 ? -10.290 25.974 -81.595 1.00 44.22 8 GLU D CA 1
ATOM 6954 C C . GLU D 1 8 ? -8.834 26.349 -81.350 1.00 43.01 8 GLU D C 1
ATOM 6955 O O . GLU D 1 8 ? -8.034 25.522 -80.907 1.00 43.27 8 GLU D O 1
ATOM 6961 N N . LEU D 1 9 ? -8.490 27.599 -81.638 1.00 40.94 9 LEU D N 1
ATOM 6962 C CA . LEU D 1 9 ? -7.122 28.056 -81.455 1.00 38.71 9 LEU D CA 1
ATOM 6963 C C . LEU D 1 9 ? -6.830 28.503 -80.033 1.00 37.31 9 LEU D C 1
ATOM 6964 O O . LEU D 1 9 ? -5.691 28.793 -79.695 1.00 37.84 9 LEU D O 1
ATOM 6969 N N . ILE D 1 10 ? -7.855 28.555 -79.195 1.00 37.03 10 ILE D N 1
ATOM 6970 C CA . ILE D 1 10 ? -7.653 28.970 -77.816 1.00 36.68 10 ILE D CA 1
ATOM 6971 C C . ILE D 1 10 ? -7.029 27.841 -77.002 1.00 36.44 10 ILE D C 1
ATOM 6972 O O . ILE D 1 10 ? -7.476 26.702 -77.062 1.00 37.05 10 ILE D O 1
ATOM 6977 N N . GLY D 1 11 ? -5.994 28.157 -76.236 1.00 36.71 11 GLY D N 1
ATOM 6978 C CA . GLY D 1 11 ? -5.368 27.131 -75.420 1.00 37.75 11 GLY D CA 1
ATOM 6979 C C . GLY D 1 11 ? -4.308 26.321 -76.142 1.00 38.26 11 GLY D C 1
ATOM 6980 O O . GLY D 1 11 ? -3.956 26.618 -77.289 1.00 36.40 11 GLY D O 1
ATOM 6981 N N . HIS D 1 12 ? -3.809 25.291 -75.460 1.00 38.86 12 HIS D N 1
ATOM 6982 C CA . HIS D 1 12 ? -2.773 24.421 -75.996 1.00 39.82 12 HIS D CA 1
ATOM 6983 C C . HIS D 1 12 ? -1.615 25.242 -76.544 1.00 39.02 12 HIS D C 1
ATOM 6984 O O . HIS D 1 12 ? -1.016 24.921 -77.566 1.00 38.21 12 HIS D O 1
ATOM 6991 N N . THR D 1 13 ? -1.314 26.316 -75.832 1.00 37.27 13 THR D N 1
ATOM 6992 C CA . THR D 1 13 ? -0.238 27.211 -76.197 1.00 36.40 13 THR D CA 1
ATOM 6993 C C . THR D 1 13 ? 1.089 26.516 -75.922 1.00 37.89 13 THR D C 1
ATOM 6994 O O . THR D 1 13 ? 1.178 25.620 -75.076 1.00 38.04 13 THR D O 1
ATOM 6998 N N . PRO D 1 14 ? 2.143 26.925 -76.631 1.00 36.47 14 PRO D N 1
ATOM 6999 C CA . PRO D 1 14 ? 3.447 26.301 -76.417 1.00 36.95 14 PRO D CA 1
ATOM 7000 C C . PRO D 1 14 ? 4.031 26.570 -75.029 1.00 37.09 14 PRO D C 1
ATOM 7001 O O . PRO D 1 14 ? 3.747 27.595 -74.403 1.00 35.62 14 PRO D O 1
ATOM 7005 N N . LEU D 1 15 ? 4.824 25.620 -74.545 1.00 36.71 15 LEU D N 1
ATOM 7006 C CA . LEU D 1 15 ? 5.532 25.779 -73.285 1.00 35.14 15 LEU D CA 1
ATOM 7007 C C . LEU D 1 15 ? 6.973 25.846 -73.781 1.00 35.83 15 LEU D C 1
ATOM 7008 O O . LEU D 1 15 ? 7.505 24.857 -74.293 1.00 36.36 15 LEU D O 1
ATOM 7013 N N . MET D 1 16 ? 7.596 27.015 -73.672 1.00 35.81 16 MET D N 1
ATOM 7014 C CA . MET D 1 16 ? 8.961 27.167 -74.160 1.00 36.06 16 MET D CA 1
ATOM 7015 C C . MET D 1 16 ? 10.040 27.133 -73.092 1.00 36.80 16 MET D C 1
ATOM 7016 O O . MET D 1 16 ? 10.008 27.889 -72.115 1.00 37.14 16 MET D O 1
ATOM 7021 N N . ALA D 1 17 ? 10.989 26.227 -73.287 1.00 35.78 17 ALA D N 1
ATOM 7022 C CA . ALA D 1 17 ? 12.125 26.096 -72.391 1.00 36.25 17 ALA D CA 1
ATOM 7023 C C . ALA D 1 17 ? 13.058 27.204 -72.879 1.00 34.78 17 ALA D C 1
ATOM 7024 O O . ALA D 1 17 ? 13.658 27.090 -73.938 1.00 34.96 17 ALA D O 1
ATOM 7026 N N . LEU D 1 18 ? 13.146 28.289 -72.119 1.00 36.79 18 LEU D N 1
ATOM 7027 C CA . LEU D 1 18 ? 13.962 29.437 -72.508 1.00 36.64 18 LEU D CA 1
ATOM 7028 C C . LEU D 1 18 ? 15.453 29.152 -72.694 1.00 36.82 18 LEU D C 1
ATOM 7029 O O . LEU D 1 18 ? 16.148 28.745 -71.769 1.00 38.75 18 LEU D O 1
ATOM 7034 N N . PRO D 1 19 ? 15.965 29.374 -73.909 1.00 37.40 19 PRO D N 1
ATOM 7035 C CA . PRO D 1 19 ? 17.381 29.131 -74.195 1.00 37.28 19 PRO D CA 1
ATOM 7036 C C . PRO D 1 19 ? 18.234 30.295 -73.725 1.00 38.44 19 PRO D C 1
ATOM 7037 O O . PRO D 1 19 ? 19.008 30.854 -74.500 1.00 40.64 19 PRO D O 1
ATOM 7041 N N . ILE D 1 20 ? 18.081 30.655 -72.454 1.00 38.18 20 ILE D N 1
ATOM 7042 C CA . ILE D 1 20 ? 18.814 31.769 -71.867 1.00 40.02 20 ILE D CA 1
ATOM 7043 C C . ILE D 1 20 ? 19.726 31.319 -70.726 1.00 42.07 20 ILE D C 1
ATOM 7044 O O . ILE D 1 20 ? 19.704 30.158 -70.311 1.00 43.38 20 ILE D O 1
ATOM 7049 N N . GLU D 1 21 ? 20.527 32.249 -70.219 1.00 43.72 21 GLU D N 1
ATOM 7050 C CA . GLU D 1 21 ? 21.415 31.955 -69.104 1.00 46.26 21 GLU D CA 1
ATOM 7051 C C . GLU D 1 21 ? 20.569 31.939 -67.839 1.00 45.22 21 GLU D C 1
ATOM 7052 O O . GLU D 1 21 ? 19.919 32.930 -67.514 1.00 46.14 21 GLU D O 1
ATOM 7058 N N . VAL D 1 22 ? 20.553 30.812 -67.141 1.00 43.15 22 VAL D N 1
ATOM 7059 C CA . VAL D 1 22 ? 19.793 30.711 -65.905 1.00 42.47 22 VAL D CA 1
ATOM 7060 C C . VAL D 1 22 ? 20.801 30.322 -64.830 1.00 45.02 22 VAL D C 1
ATOM 7061 O O . VAL D 1 22 ? 21.668 29.480 -65.055 1.00 47.09 22 VAL D O 1
ATOM 7065 N N . PRO D 1 23 ? 20.713 30.942 -63.650 1.00 45.63 23 PRO D N 1
ATOM 7066 C CA . PRO D 1 23 ? 21.654 30.616 -62.577 1.00 46.37 23 PRO D CA 1
ATOM 7067 C C . PRO D 1 23 ? 21.545 29.180 -62.067 1.00 48.39 23 PRO D C 1
ATOM 7068 O O . PRO D 1 23 ? 20.463 28.578 -62.086 1.00 51.03 23 PRO D O 1
ATOM 7072 N N . ASN D 1 24 ? 22.674 28.636 -61.614 1.00 46.14 24 ASN D N 1
ATOM 7073 C CA . ASN D 1 24 ? 22.721 27.291 -61.049 1.00 43.85 24 ASN D CA 1
ATOM 7074 C C . ASN D 1 24 ? 22.254 26.160 -61.959 1.00 43.62 24 ASN D C 1
ATOM 7075 O O . ASN D 1 24 ? 21.675 25.175 -61.491 1.00 42.35 24 ASN D O 1
ATOM 7080 N N . HIS D 1 25 ? 22.523 26.287 -63.252 1.00 43.30 25 HIS D N 1
ATOM 7081 C CA . HIS D 1 25 ? 22.137 25.254 -64.206 1.00 43.67 25 HIS D CA 1
ATOM 7082 C C . HIS D 1 25 ? 20.680 24.865 -64.025 1.00 43.62 25 HIS D C 1
ATOM 7083 O O . HIS D 1 25 ? 20.339 23.678 -64.057 1.00 44.37 25 HIS D O 1
ATOM 7090 N N . SER D 1 26 ? 19.828 25.862 -63.817 1.00 41.62 26 SER D N 1
ATOM 7091 C CA . SER D 1 26 ? 18.409 25.609 -63.647 1.00 41.36 26 SER D CA 1
ATOM 7092 C C . SER D 1 26 ? 17.677 25.902 -64.954 1.00 40.80 26 SER D C 1
ATOM 7093 O O . SER D 1 26 ? 18.293 26.296 -65.949 1.00 38.98 26 SER D O 1
ATOM 7096 N N . HIS D 1 27 ? 16.364 25.712 -64.955 1.00 40.45 27 HIS D N 1
ATOM 7097 C CA . HIS D 1 27 ? 15.593 25.929 -66.170 1.00 40.45 27 HIS D CA 1
ATOM 7098 C C . HIS D 1 27 ? 14.316 26.713 -65.967 1.00 39.92 27 HIS D C 1
ATOM 7099 O O . HIS D 1 27 ? 13.605 26.536 -64.973 1.00 36.46 27 HIS D O 1
ATOM 7106 N N . ILE D 1 28 ? 14.032 27.575 -66.938 1.00 38.94 28 ILE D N 1
ATOM 7107 C CA . ILE D 1 28 ? 12.835 28.394 -66.906 1.00 38.08 28 ILE D CA 1
ATOM 7108 C C . ILE D 1 28 ? 12.026 28.160 -68.181 1.00 37.55 28 ILE D C 1
ATOM 7109 O O . ILE D 1 28 ? 12.550 28.285 -69.289 1.00 38.43 28 ILE D O 1
ATOM 7114 N N . TYR D 1 29 ? 10.754 27.805 -68.005 1.00 37.27 29 TYR D N 1
ATOM 7115 C CA . TYR D 1 29 ? 9.832 27.554 -69.111 1.00 36.71 29 TYR D CA 1
ATOM 7116 C C . TYR D 1 29 ? 8.711 28.579 -69.030 1.00 37.57 29 TYR D C 1
ATOM 7117 O O . TYR D 1 29 ? 8.276 28.953 -67.932 1.00 38.84 29 TYR D O 1
ATOM 7126 N N . ALA D 1 30 ? 8.227 29.014 -70.187 1.00 35.99 30 ALA D N 1
ATOM 7127 C CA . ALA D 1 30 ? 7.156 30.003 -70.233 1.00 33.92 30 ALA D CA 1
ATOM 7128 C C . ALA D 1 30 ? 6.017 29.587 -71.146 1.00 34.22 30 ALA D C 1
ATOM 7129 O O . ALA D 1 30 ? 6.238 29.140 -72.270 1.00 33.38 30 ALA D O 1
ATOM 7131 N N . LYS D 1 31 ? 4.789 29.726 -70.660 1.00 35.22 31 LYS D N 1
ATOM 7132 C CA . LYS D 1 31 ? 3.640 29.406 -71.492 1.00 35.61 31 LYS D CA 1
ATOM 7133 C C . LYS D 1 31 ? 3.457 30.644 -72.368 1.00 34.29 31 LYS D C 1
ATOM 7134 O O . LYS D 1 31 ? 3.297 31.754 -71.860 1.00 35.95 31 LYS D O 1
ATOM 7140 N N . LEU D 1 32 ? 3.515 30.462 -73.679 1.00 33.20 32 LEU D N 1
ATOM 7141 C CA . LEU D 1 32 ? 3.382 31.588 -74.588 1.00 34.21 32 LEU D CA 1
ATOM 7142 C C . LEU D 1 32 ? 1.917 31.828 -74.935 1.00 35.68 32 LEU D C 1
ATOM 7143 O O . LEU D 1 32 ? 1.413 31.392 -75.975 1.00 36.74 32 LEU D O 1
ATOM 7148 N N . GLU D 1 33 ? 1.239 32.544 -74.053 1.00 36.16 33 GLU D N 1
ATOM 7149 C CA . GLU D 1 33 ? -0.171 32.824 -74.232 1.00 37.71 33 GLU D CA 1
ATOM 7150 C C . GLU D 1 33 ? -0.517 33.855 -75.312 1.00 38.48 33 GLU D C 1
ATOM 7151 O O . GLU D 1 33 ? -1.700 34.089 -75.582 1.00 39.45 33 GLU D O 1
ATOM 7157 N N . MET D 1 34 ? 0.490 34.462 -75.938 1.00 36.16 34 MET D N 1
ATOM 7158 C CA . MET D 1 34 ? 0.207 35.442 -76.980 1.00 37.35 34 MET D CA 1
ATOM 7159 C C . MET D 1 34 ? -0.202 34.756 -78.272 1.00 37.82 34 MET D C 1
ATOM 7160 O O . MET D 1 34 ? -0.639 35.406 -79.217 1.00 40.22 34 MET D O 1
ATOM 7165 N N . PHE D 1 35 ? -0.081 33.437 -78.315 1.00 40.01 35 PHE D N 1
ATOM 7166 C CA . PHE D 1 35 ? -0.466 32.699 -79.511 1.00 40.38 35 PHE D CA 1
ATOM 7167 C C . PHE D 1 35 ? -1.959 32.384 -79.545 1.00 40.78 35 PHE D C 1
ATOM 7168 O O . PHE D 1 35 ? -2.451 31.760 -80.490 1.00 41.04 35 PHE D O 1
ATOM 7176 N N . ASN D 1 36 ? -2.679 32.818 -78.510 1.00 39.47 36 ASN D N 1
ATOM 7177 C CA . ASN D 1 36 ? -4.119 32.625 -78.471 1.00 37.83 36 ASN D CA 1
ATOM 7178 C C . ASN D 1 36 ? -4.638 33.524 -79.601 1.00 36.36 36 ASN D C 1
ATOM 7179 O O . ASN D 1 36 ? -4.049 34.560 -79.894 1.00 36.82 36 ASN D O 1
ATOM 7184 N N . PRO D 1 37 ? -5.748 33.146 -80.246 1.00 36.34 37 PRO D N 1
ATOM 7185 C CA . PRO D 1 37 ? -6.290 33.955 -81.351 1.00 35.17 37 PRO D CA 1
ATOM 7186 C C . PRO D 1 37 ? -6.547 35.423 -81.025 1.00 35.21 37 PRO D C 1
ATOM 7187 O O . PRO D 1 37 ? -6.458 36.283 -81.908 1.00 35.25 37 PRO D O 1
ATOM 7191 N N . GLY D 1 38 ? -6.879 35.697 -79.764 1.00 34.58 38 GLY D N 1
ATOM 7192 C CA . GLY D 1 38 ? -7.130 37.059 -79.322 1.00 34.21 38 GLY D CA 1
ATOM 7193 C C . GLY D 1 38 ? -5.858 37.775 -78.891 1.00 35.52 38 GLY D C 1
ATOM 7194 O O . GLY D 1 38 ? -5.907 38.922 -78.444 1.00 36.25 38 GLY D O 1
ATOM 7195 N N . GLY D 1 39 ? -4.719 37.091 -79.016 1.00 36.18 39 GLY D N 1
ATOM 7196 C CA . GLY D 1 39 ? -3.432 37.672 -78.659 1.00 36.53 39 GLY D CA 1
ATOM 7197 C C . GLY D 1 39 ? -3.056 37.723 -77.183 1.00 37.84 39 GLY D C 1
ATOM 7198 O O . GLY D 1 39 ? -2.061 38.347 -76.819 1.00 38.65 39 GLY D O 1
ATOM 7199 N N . SER D 1 40 ? -3.843 37.085 -76.324 1.00 36.72 40 SER D N 1
ATOM 7200 C CA . SER D 1 40 ? -3.532 37.088 -74.907 1.00 35.25 40 SER D CA 1
ATOM 7201 C C . SER D 1 40 ? -4.168 35.903 -74.183 1.00 36.61 40 SER D C 1
ATOM 7202 O O . SER D 1 40 ? -5.018 35.200 -74.734 1.00 36.14 40 SER D O 1
ATOM 7205 N N . ILE D 1 41 ? -3.742 35.691 -72.942 1.00 37.34 41 ILE D N 1
ATOM 7206 C CA . ILE D 1 41 ? -4.248 34.610 -72.106 1.00 36.96 41 ILE D CA 1
ATOM 7207 C C . ILE D 1 41 ? -5.739 34.795 -71.797 1.00 38.18 41 ILE D C 1
ATOM 7208 O O . ILE D 1 41 ? -6.441 33.836 -71.447 1.00 37.85 41 ILE D O 1
ATOM 7237 N N . ASP D 1 43 ? -8.133 35.035 -73.650 1.00 38.24 43 ASP D N 1
ATOM 7238 C CA . ASP D 1 43 ? -9.057 34.325 -74.517 1.00 38.32 43 ASP D CA 1
ATOM 7239 C C . ASP D 1 43 ? -9.658 33.205 -73.678 1.00 37.43 43 ASP D C 1
ATOM 7240 O O . ASP D 1 43 ? -10.824 32.869 -73.831 1.00 36.84 43 ASP D O 1
ATOM 7245 N N . ARG D 1 44 ? -8.841 32.641 -72.786 1.00 37.45 44 ARG D N 1
ATOM 7246 C CA . ARG D 1 44 ? -9.265 31.553 -71.907 1.00 36.74 44 ARG D CA 1
ATOM 7247 C C . ARG D 1 44 ? -10.300 32.010 -70.872 1.00 37.90 44 ARG D C 1
ATOM 7248 O O . ARG D 1 44 ? -11.246 31.285 -70.566 1.00 38.39 44 ARG D O 1
ATOM 7256 N N . LEU D 1 45 ? -10.108 33.209 -70.329 1.00 39.03 45 LEU D N 1
ATOM 7257 C CA . LEU D 1 45 ? -11.015 33.761 -69.330 1.00 39.97 45 LEU D CA 1
ATOM 7258 C C . LEU D 1 45 ? -12.397 34.037 -69.918 1.00 40.23 45 LEU D C 1
ATOM 7259 O O . LEU D 1 45 ? -13.407 33.569 -69.398 1.00 38.68 45 LEU D O 1
ATOM 7264 N N . GLY D 1 46 ? -12.427 34.804 -71.006 1.00 41.30 46 GLY D N 1
ATOM 7265 C CA . GLY D 1 46 ? -13.684 35.150 -71.649 1.00 39.95 46 GLY D CA 1
ATOM 7266 C C . GLY D 1 46 ? -14.529 33.934 -71.964 1.00 41.45 46 GLY D C 1
ATOM 7267 O O . GLY D 1 46 ? -15.717 33.889 -71.647 1.00 41.61 46 GLY D O 1
ATOM 7268 N N . ALA D 1 47 ? -13.915 32.938 -72.587 1.00 40.93 47 ALA D N 1
ATOM 7269 C CA . ALA D 1 47 ? -14.629 31.725 -72.942 1.00 40.79 47 ALA D CA 1
ATOM 7270 C C . ALA D 1 47 ? -15.258 31.066 -71.712 1.00 41.15 47 ALA D C 1
ATOM 7271 O O . ALA D 1 47 ? -16.428 30.679 -71.736 1.00 41.25 47 ALA D O 1
ATOM 7273 N N . TYR D 1 48 ? -14.487 30.947 -70.638 1.00 40.57 48 TYR D N 1
ATOM 7274 C CA . TYR D 1 48 ? -14.982 30.310 -69.425 1.00 42.37 48 TYR D CA 1
ATOM 7275 C C . TYR D 1 48 ? -16.038 31.137 -68.687 1.00 41.13 48 TYR D C 1
ATOM 7276 O O . TYR D 1 48 ? -17.042 30.598 -68.220 1.00 40.57 48 TYR D O 1
ATOM 7285 N N . LEU D 1 49 ? -15.806 32.440 -68.582 1.00 40.69 49 LEU D N 1
ATOM 7286 C CA . LEU D 1 49 ? -16.747 33.330 -67.912 1.00 40.63 49 LEU D CA 1
ATOM 7287 C C . LEU D 1 49 ? -18.124 33.218 -68.555 1.00 41.16 49 LEU D C 1
ATOM 7288 O O . LEU D 1 49 ? -19.140 33.228 -67.859 1.00 41.63 49 LEU D O 1
ATOM 7293 N N . ILE D 1 50 ? -18.157 33.112 -69.882 1.00 41.11 50 ILE D N 1
ATOM 7294 C CA . ILE D 1 50 ? -19.426 33.004 -70.586 1.00 44.08 50 ILE D CA 1
ATOM 7295 C C . ILE D 1 50 ? -20.017 31.611 -70.439 1.00 45.32 50 ILE D C 1
ATOM 7296 O O . ILE D 1 50 ? -21.225 31.454 -70.273 1.00 48.13 50 ILE D O 1
ATOM 7301 N N . GLU D 1 51 ? -19.168 30.597 -70.499 1.00 46.05 51 GLU D N 1
ATOM 7302 C CA . GLU D 1 51 ? -19.645 29.234 -70.352 1.00 47.85 51 GLU D CA 1
ATOM 7303 C C . GLU D 1 51 ? -20.281 29.081 -68.977 1.00 47.53 51 GLU D C 1
ATOM 7304 O O . GLU D 1 51 ? -21.338 28.472 -68.833 1.00 48.47 51 GLU D O 1
ATOM 7310 N N . ASP D 1 52 ? -19.625 29.653 -67.974 1.00 46.71 52 ASP D N 1
ATOM 7311 C CA . ASP D 1 52 ? -20.089 29.590 -66.598 1.00 47.77 52 ASP D CA 1
ATOM 7312 C C . ASP D 1 52 ? -21.420 30.321 -66.391 1.00 47.96 52 ASP D C 1
ATOM 7313 O O . ASP D 1 52 ? -22.302 29.833 -65.683 1.00 48.29 52 ASP D O 1
ATOM 7318 N N . GLY D 1 53 ? -21.559 31.492 -67.004 1.00 46.80 53 GLY D N 1
ATOM 7319 C CA . GLY D 1 53 ? -22.791 32.247 -66.875 1.00 45.61 53 GLY D CA 1
ATOM 7320 C C . GLY D 1 53 ? -23.967 31.502 -67.489 1.00 46.78 53 GLY D C 1
ATOM 7321 O O . GLY D 1 53 ? -25.077 31.522 -66.950 1.00 45.32 53 GLY D O 1
ATOM 7322 N N . LEU D 1 54 ? -23.731 30.850 -68.623 1.00 46.68 54 LEU D N 1
ATOM 7323 C CA . LEU D 1 54 ? -24.785 30.087 -69.280 1.00 48.17 54 LEU D CA 1
ATOM 7324 C C . LEU D 1 54 ? -25.161 28.930 -68.360 1.00 51.09 54 LEU D C 1
ATOM 7325 O O . LEU D 1 54 ? -26.341 28.660 -68.128 1.00 51.31 54 LEU D O 1
ATOM 7330 N N . GLN D 1 55 ? -24.142 28.269 -67.816 1.00 53.33 55 GLN D N 1
ATOM 7331 C CA . GLN D 1 55 ? -24.349 27.140 -66.920 1.00 55.59 55 GLN D CA 1
ATOM 7332 C C . GLN D 1 55 ? -25.176 27.505 -65.691 1.00 55.42 55 GLN D C 1
ATOM 7333 O O . GLN D 1 55 ? -26.122 26.801 -65.344 1.00 56.28 55 GLN D O 1
ATOM 7339 N N . ARG D 1 56 ? -24.815 28.597 -65.025 1.00 55.41 56 ARG D N 1
ATOM 7340 C CA . ARG D 1 56 ? -25.533 29.028 -63.830 1.00 55.24 56 ARG D CA 1
ATOM 7341 C C . ARG D 1 56 ? -26.879 29.663 -64.176 1.00 53.84 56 ARG D C 1
ATOM 7342 O O . ARG D 1 56 ? -27.577 30.171 -63.302 1.00 54.98 56 ARG D O 1
ATOM 7350 N N . GLY D 1 57 ? -27.235 29.628 -65.455 1.00 52.23 57 GLY D N 1
ATOM 7351 C CA . GLY D 1 57 ? -28.495 30.200 -65.884 1.00 52.23 57 GLY D CA 1
ATOM 7352 C C . GLY D 1 57 ? -28.589 31.709 -65.746 1.00 52.50 57 GLY D C 1
ATOM 7353 O O . GLY D 1 57 ? -29.680 32.273 -65.802 1.00 52.65 57 GLY D O 1
ATOM 7354 N N . ARG D 1 58 ? -27.455 32.374 -65.561 1.00 52.48 58 ARG D N 1
ATOM 7355 C CA . ARG D 1 58 ? -27.457 33.828 -65.431 1.00 53.60 58 ARG D CA 1
ATOM 7356 C C . ARG D 1 58 ? -27.444 34.503 -66.804 1.00 50.73 58 ARG D C 1
ATOM 7357 O O . ARG D 1 58 ? -27.513 35.726 -66.897 1.00 51.66 58 ARG D O 1
ATOM 7365 N N . VAL D 1 59 ? -27.375 33.707 -67.867 1.00 46.91 59 VAL D N 1
ATOM 7366 C CA . VAL D 1 59 ? -27.327 34.248 -69.221 1.00 43.25 59 VAL D CA 1
ATOM 7367 C C . VAL D 1 59 ? -28.202 33.471 -70.195 1.00 42.80 59 VAL D C 1
ATOM 7368 O O . VAL D 1 59 ? -28.247 32.242 -70.147 1.00 45.14 59 VAL D O 1
ATOM 7372 N N . ASN D 1 60 ? -28.897 34.183 -71.077 1.00 40.54 60 ASN D N 1
ATOM 7373 C CA . ASN D 1 60 ? -29.707 33.536 -72.098 1.00 39.54 60 ASN D CA 1
ATOM 7374 C C . ASN D 1 60 ? -29.325 34.160 -73.432 1.00 40.83 60 ASN D C 1
ATOM 7375 O O . ASN D 1 60 ? -28.496 35.063 -73.476 1.00 42.57 60 ASN D O 1
ATOM 7380 N N . ALA D 1 61 ? -29.925 33.690 -74.517 1.00 41.58 61 ALA D N 1
ATOM 7381 C CA . ALA D 1 61 ? -29.575 34.180 -75.848 1.00 42.18 61 ALA D CA 1
ATOM 7382 C C . ALA D 1 61 ? -29.714 35.680 -76.112 1.00 42.55 61 ALA D C 1
ATOM 7383 O O . ALA D 1 61 ? -28.981 36.233 -76.938 1.00 43.75 61 ALA D O 1
ATOM 7385 N N . LYS D 1 62 ? -30.643 36.345 -75.437 1.00 42.66 62 LYS D N 1
ATOM 7386 C CA . LYS D 1 62 ? -30.836 37.778 -75.671 1.00 43.01 62 LYS D CA 1
ATOM 7387 C C . LYS D 1 62 ? -30.157 38.647 -74.620 1.00 40.92 62 LYS D C 1
ATOM 7388 O O . LYS D 1 62 ? -30.277 39.862 -74.646 1.00 41.89 62 LYS D O 1
ATOM 7394 N N . THR D 1 63 ? -29.435 38.020 -73.703 1.00 39.69 63 THR D N 1
ATOM 7395 C CA . THR D 1 63 ? -28.773 38.742 -72.628 1.00 40.12 63 THR D CA 1
ATOM 7396 C C . THR D 1 63 ? -27.670 39.710 -73.066 1.00 40.86 63 THR D C 1
ATOM 7397 O O . THR D 1 63 ? -26.942 39.453 -74.028 1.00 40.95 63 THR D O 1
ATOM 7401 N N . THR D 1 64 ? -27.569 40.833 -72.360 1.00 40.40 64 THR D N 1
ATOM 7402 C CA . THR D 1 64 ? -26.532 41.819 -72.639 1.00 42.02 64 THR D CA 1
ATOM 7403 C C . THR D 1 64 ? -25.422 41.585 -71.626 1.00 42.59 64 THR D C 1
ATOM 7404 O O . THR D 1 64 ? -25.651 41.681 -70.414 1.00 42.76 64 THR D O 1
ATOM 7408 N N . ILE D 1 65 ? -24.230 41.256 -72.122 1.00 40.96 65 ILE D N 1
ATOM 7409 C CA . ILE D 1 65 ? -23.074 41.038 -71.261 1.00 38.30 65 ILE D CA 1
ATOM 7410 C C . ILE D 1 65 ? -22.449 42.411 -71.030 1.00 39.37 65 ILE D C 1
ATOM 7411 O O . ILE D 1 65 ? -22.251 43.168 -71.983 1.00 40.13 65 ILE D O 1
ATOM 7416 N N . ILE D 1 66 ? -22.157 42.739 -69.774 1.00 39.39 66 ILE D N 1
ATOM 7417 C CA . ILE D 1 66 ? -21.555 44.030 -69.431 1.00 38.61 66 ILE D CA 1
ATOM 7418 C C . ILE D 1 66 ? -20.348 43.814 -68.530 1.00 38.85 66 ILE D C 1
ATOM 7419 O O . ILE D 1 66 ? -20.485 43.283 -67.430 1.00 37.56 66 ILE D O 1
ATOM 7424 N N . GLU D 1 67 ? -19.171 44.243 -68.973 1.00 38.83 67 GLU D N 1
ATOM 7425 C CA . GLU D 1 67 ? -17.976 44.037 -68.169 1.00 42.38 67 GLU D CA 1
ATOM 7426 C C . GLU D 1 67 ? -16.988 45.195 -68.098 1.00 43.52 67 GLU D C 1
ATOM 7427 O O . GLU D 1 67 ? -16.605 45.777 -69.115 1.00 45.67 67 GLU D O 1
ATOM 7433 N N . PRO D 1 68 ? -16.566 45.552 -66.881 1.00 42.99 68 PRO D N 1
ATOM 7434 C CA . PRO D 1 68 ? -15.601 46.647 -66.769 1.00 43.48 68 PRO D CA 1
ATOM 7435 C C . PRO D 1 68 ? -14.225 46.023 -67.032 1.00 43.05 68 PRO D C 1
ATOM 7436 O O . PRO D 1 68 ? -13.898 44.976 -66.469 1.00 44.12 68 PRO D O 1
ATOM 7440 N N . THR D 1 69 ? -13.432 46.648 -67.890 1.00 42.59 69 THR D N 1
ATOM 7441 C CA . THR D 1 69 ? -12.110 46.131 -68.214 1.00 43.37 69 THR D CA 1
ATOM 7442 C C . THR D 1 69 ? -11.181 47.258 -68.613 1.00 45.95 69 THR D C 1
ATOM 7443 O O . THR D 1 69 ? -11.625 48.291 -69.116 1.00 47.70 69 THR D O 1
ATOM 7447 N N . ALA D 1 70 ? -9.887 47.048 -68.398 1.00 47.66 70 ALA D N 1
ATOM 7448 C CA . ALA D 1 70 ? -8.884 48.042 -68.748 1.00 49.64 70 ALA D CA 1
ATOM 7449 C C . ALA D 1 70 ? -7.959 47.500 -69.826 1.00 50.71 70 ALA D C 1
ATOM 7450 O O . ALA D 1 70 ? -6.958 48.136 -70.163 1.00 53.77 70 ALA D O 1
ATOM 7452 N N . GLY D 1 71 ? -8.284 46.331 -70.375 1.00 48.51 71 GLY D N 1
ATOM 7453 C CA . GLY D 1 71 ? -7.422 45.780 -71.402 1.00 47.19 71 GLY D CA 1
ATOM 7454 C C . GLY D 1 71 ? -7.810 44.480 -72.081 1.00 45.98 71 GLY D C 1
ATOM 7455 O O . GLY D 1 71 ? -8.872 44.367 -72.689 1.00 46.73 71 GLY D O 1
ATOM 7456 N N . ASN D 1 72 ? -6.930 43.492 -71.970 1.00 43.71 72 ASN D N 1
ATOM 7457 C CA . ASN D 1 72 ? -7.126 42.203 -72.607 1.00 41.71 72 ASN D CA 1
ATOM 7458 C C . ASN D 1 72 ? -8.428 41.485 -72.299 1.00 41.31 72 ASN D C 1
ATOM 7459 O O . ASN D 1 72 ? -8.997 40.841 -73.180 1.00 42.57 72 ASN D O 1
ATOM 7464 N N . THR D 1 73 ? -8.905 41.567 -71.064 1.00 40.56 73 THR D N 1
ATOM 7465 C CA . THR D 1 73 ? -10.150 40.881 -70.739 1.00 41.15 73 THR D CA 1
ATOM 7466 C C . THR D 1 73 ? -11.248 41.321 -71.699 1.00 40.55 73 THR D C 1
ATOM 7467 O O . THR D 1 73 ? -12.106 40.527 -72.078 1.00 42.07 73 THR D O 1
ATOM 7471 N N . GLY D 1 74 ? -11.210 42.583 -72.106 1.00 39.45 74 GLY D N 1
ATOM 7472 C CA . GLY D 1 74 ? -12.203 43.067 -73.044 1.00 39.62 74 GLY D CA 1
ATOM 7473 C C . GLY D 1 74 ? -12.148 42.260 -74.329 1.00 39.36 74 GLY D C 1
ATOM 7474 O O . GLY D 1 74 ? -13.183 41.822 -74.830 1.00 40.07 74 GLY D O 1
ATOM 7475 N N . ILE D 1 75 ? -10.939 42.063 -74.860 1.00 37.97 75 ILE D N 1
ATOM 7476 C CA . ILE D 1 75 ? -10.743 41.306 -76.096 1.00 37.18 75 ILE D CA 1
ATOM 7477 C C . ILE D 1 75 ? -11.160 39.852 -75.929 1.00 38.01 75 ILE D C 1
ATOM 7478 O O . ILE D 1 75 ? -11.937 39.318 -76.727 1.00 38.57 75 ILE D O 1
ATOM 7483 N N . GLY D 1 76 ? -10.632 39.212 -74.890 1.00 38.08 76 GLY D N 1
ATOM 7484 C CA . GLY D 1 76 ? -10.963 37.820 -74.637 1.00 39.00 76 GLY D CA 1
ATOM 7485 C C . GLY D 1 76 ? -12.450 37.590 -74.434 1.00 39.04 76 GLY D C 1
ATOM 7486 O O . GLY D 1 76 ? -12.996 36.593 -74.912 1.00 39.83 76 GLY D O 1
ATOM 7487 N N . LEU D 1 77 ? -13.105 38.504 -73.721 1.00 38.30 77 LEU D N 1
ATOM 7488 C CA . LEU D 1 77 ? -14.541 38.401 -73.467 1.00 38.62 77 LEU D CA 1
ATOM 7489 C C . LEU D 1 77 ? -15.326 38.613 -74.764 1.00 39.36 77 LEU D C 1
ATOM 7490 O O . LEU D 1 77 ? -16.260 37.868 -75.061 1.00 39.17 77 LEU D O 1
ATOM 7495 N N . ALA D 1 78 ? -14.940 39.632 -75.528 1.00 36.87 78 ALA D N 1
ATOM 7496 C CA . ALA D 1 78 ? -15.610 39.945 -76.784 1.00 38.81 78 ALA D CA 1
ATOM 7497 C C . ALA D 1 78 ? -15.499 38.792 -77.778 1.00 39.32 78 ALA D C 1
ATOM 7498 O O . ALA D 1 78 ? -16.408 38.561 -78.585 1.00 40.40 78 ALA D O 1
ATOM 7500 N N . LEU D 1 79 ? -14.380 38.079 -77.726 1.00 39.13 79 LEU D N 1
ATOM 7501 C CA . LEU D 1 79 ? -14.155 36.943 -78.613 1.00 39.43 79 LEU D CA 1
ATOM 7502 C C . LEU D 1 79 ? -15.177 35.865 -78.277 1.00 38.98 79 LEU D C 1
ATOM 7503 O O . LEU D 1 79 ? -15.810 35.290 -79.157 1.00 39.06 79 LEU D O 1
ATOM 7508 N N . ALA D 1 80 ? -15.327 35.600 -76.986 1.00 37.90 80 ALA D N 1
ATOM 7509 C CA . ALA D 1 80 ? -16.265 34.589 -76.507 1.00 38.30 80 ALA D CA 1
ATOM 7510 C C . ALA D 1 80 ? -17.735 34.969 -76.749 1.00 38.93 80 ALA D C 1
ATOM 7511 O O . ALA D 1 80 ? -18.517 34.158 -77.269 1.00 37.13 80 ALA D O 1
ATOM 7513 N N . THR D 1 81 ? -18.109 36.194 -76.379 1.00 37.86 81 THR D N 1
ATOM 7514 C CA . THR D 1 81 ? -19.492 36.635 -76.548 1.00 38.57 81 THR D CA 1
ATOM 7515 C C . THR D 1 81 ? -19.881 36.591 -78.014 1.00 39.38 81 THR D C 1
ATOM 7516 O O . THR D 1 81 ? -21.015 36.246 -78.359 1.00 40.21 81 THR D O 1
ATOM 7520 N N . GLN D 1 82 ? -18.939 36.938 -78.878 1.00 38.79 82 GLN D N 1
ATOM 7521 C CA . GLN D 1 82 ? -19.198 36.902 -80.308 1.00 40.39 82 GLN D CA 1
ATOM 7522 C C . GLN D 1 82 ? -19.512 35.471 -80.752 1.00 39.86 82 GLN D C 1
ATOM 7523 O O . GLN D 1 82 ? -20.449 35.247 -81.509 1.00 41.39 82 GLN D O 1
ATOM 7529 N N . ALA D 1 83 ? -18.728 34.507 -80.279 1.00 39.12 83 ALA D N 1
ATOM 7530 C CA . ALA D 1 83 ? -18.933 33.104 -80.636 1.00 39.59 83 ALA D CA 1
ATOM 7531 C C . ALA D 1 83 ? -20.318 32.607 -80.236 1.00 40.72 83 ALA D C 1
ATOM 7532 O O . ALA D 1 83 ? -20.881 31.733 -80.901 1.00 40.82 83 ALA D O 1
ATOM 7534 N N . HIS D 1 84 ? -20.858 33.160 -79.151 1.00 41.01 84 HIS D N 1
ATOM 7535 C CA . HIS D 1 84 ? -22.183 32.775 -78.659 1.00 42.10 84 HIS D CA 1
ATOM 7536 C C . HIS D 1 84 ? -23.282 33.736 -79.109 1.00 41.26 84 HIS D C 1
ATOM 7537 O O . HIS D 1 84 ? -24.422 33.607 -78.678 1.00 39.76 84 HIS D O 1
ATOM 7544 N N . HIS D 1 85 ? -22.942 34.709 -79.947 1.00 42.59 85 HIS D N 1
ATOM 7545 C CA . HIS D 1 85 ? -23.922 35.699 -80.407 1.00 43.06 85 HIS D CA 1
ATOM 7546 C C . HIS D 1 85 ? -24.587 36.455 -79.255 1.00 42.53 85 HIS D C 1
ATOM 7547 O O . HIS D 1 85 ? -25.797 36.664 -79.271 1.00 44.99 85 HIS D O 1
ATOM 7554 N N . LEU D 1 86 ? -23.801 36.866 -78.262 1.00 41.02 86 LEU D N 1
ATOM 7555 C CA . LEU D 1 86 ? -24.329 37.608 -77.119 1.00 40.38 86 LEU D CA 1
ATOM 7556 C C . LEU D 1 86 ? -23.947 39.091 -77.189 1.00 42.19 86 LEU D C 1
ATOM 7557 O O . LEU D 1 86 ? -22.769 39.429 -77.348 1.00 42.43 86 LEU D O 1
ATOM 7562 N N . ARG D 1 87 ? -24.945 39.968 -77.060 1.00 42.39 87 ARG D N 1
ATOM 7563 C CA . ARG D 1 87 ? -24.731 41.419 -77.090 1.00 41.44 87 ARG D CA 1
ATOM 7564 C C . ARG D 1 87 ? -23.720 41.829 -76.018 1.00 39.57 87 ARG D C 1
ATOM 7565 O O . ARG D 1 87 ? -23.799 41.375 -74.880 1.00 38.73 87 ARG D O 1
ATOM 7573 N N . THR D 1 88 ? -22.790 42.710 -76.366 1.00 39.05 88 THR D N 1
ATOM 7574 C CA . THR D 1 88 ? -21.757 43.080 -75.408 1.00 39.03 88 THR D CA 1
ATOM 7575 C C . THR D 1 88 ? -21.419 44.546 -75.214 1.00 38.38 88 THR D C 1
ATOM 7576 O O . THR D 1 88 ? -21.174 45.280 -76.172 1.00 38.77 88 THR D O 1
ATOM 7580 N N . ILE D 1 89 ? -21.382 44.957 -73.953 1.00 37.30 89 ILE D N 1
ATOM 7581 C CA . ILE D 1 89 ? -21.011 46.321 -73.611 1.00 37.51 89 ILE D CA 1
ATOM 7582 C C . ILE D 1 89 ? -19.785 46.246 -72.707 1.00 37.44 89 ILE D C 1
ATOM 7583 O O . ILE D 1 89 ? -19.814 45.595 -71.662 1.00 38.81 89 ILE D O 1
ATOM 7588 N N . LEU D 1 90 ? -18.704 46.897 -73.117 1.00 36.54 90 LEU D N 1
ATOM 7589 C CA . LEU D 1 90 ? -17.490 46.910 -72.311 1.00 38.75 90 LEU D CA 1
ATOM 7590 C C . LEU D 1 90 ? -17.291 48.322 -71.756 1.00 38.99 90 LEU D C 1
ATOM 7591 O O . LEU D 1 90 ? -17.366 49.308 -72.490 1.00 40.06 90 LEU D O 1
ATOM 7596 N N . VAL D 1 91 ? -17.063 48.416 -70.455 1.00 38.79 91 VAL D N 1
ATOM 7597 C CA . VAL D 1 91 ? -16.860 49.709 -69.819 1.00 39.05 91 VAL D CA 1
ATOM 7598 C C . VAL D 1 91 ? -15.365 49.861 -69.564 1.00 40.22 91 VAL D C 1
ATOM 7599 O O . VAL D 1 91 ? -14.792 49.124 -68.767 1.00 40.90 91 VAL D O 1
ATOM 7603 N N . VAL D 1 92 ? -14.727 50.802 -70.257 1.00 41.81 92 VAL D N 1
ATOM 7604 C CA . VAL D 1 92 ? -13.294 51.005 -70.086 1.00 42.42 92 VAL D CA 1
ATOM 7605 C C . VAL D 1 92 ? -12.896 52.456 -69.836 1.00 42.81 92 VAL D C 1
ATOM 7606 O O . VAL D 1 92 ? -13.486 53.379 -70.386 1.00 42.54 92 VAL D O 1
ATOM 7610 N N . PRO D 1 93 ? -11.909 52.674 -68.956 1.00 44.83 93 PRO D N 1
ATOM 7611 C CA . PRO D 1 93 ? -11.448 54.036 -68.664 1.00 44.71 93 PRO D CA 1
ATOM 7612 C C . PRO D 1 93 ? -11.007 54.651 -69.994 1.00 47.78 93 PRO D C 1
ATOM 7613 O O . PRO D 1 93 ? -10.247 54.038 -70.743 1.00 45.36 93 PRO D O 1
ATOM 7617 N N . GLU D 1 94 ? -11.487 55.859 -70.273 1.00 51.21 94 GLU D N 1
ATOM 7618 C CA . GLU D 1 94 ? -11.234 56.555 -71.537 1.00 55.94 94 GLU D CA 1
ATOM 7619 C C . GLU D 1 94 ? -9.916 56.452 -72.302 1.00 57.99 94 GLU D C 1
ATOM 7620 O O . GLU D 1 94 ? -9.922 56.145 -73.496 1.00 58.97 94 GLU D O 1
ATOM 7626 N N . LYS D 1 95 ? -8.792 56.720 -71.652 1.00 59.85 95 LYS D N 1
ATOM 7627 C CA . LYS D 1 95 ? -7.520 56.674 -72.365 1.00 61.98 95 LYS D CA 1
ATOM 7628 C C . LYS D 1 95 ? -6.789 55.342 -72.286 1.00 61.57 95 LYS D C 1
ATOM 7629 O O . LYS D 1 95 ? -5.801 55.134 -72.983 1.00 61.33 95 LYS D O 1
ATOM 7635 N N . PHE D 1 96 ? -7.278 54.440 -71.446 1.00 61.96 96 PHE D N 1
ATOM 7636 C CA . PHE D 1 96 ? -6.640 53.141 -71.273 1.00 62.40 96 PHE D CA 1
ATOM 7637 C C . PHE D 1 96 ? -6.609 52.288 -72.542 1.00 63.26 96 PHE D C 1
ATOM 7638 O O . PHE D 1 96 ? -7.640 52.043 -73.169 1.00 63.11 96 PHE D O 1
ATOM 7646 N N . SER D 1 97 ? -5.405 51.848 -72.901 1.00 62.99 97 SER D N 1
ATOM 7647 C CA . SER D 1 97 ? -5.158 51.000 -74.065 1.00 63.97 97 SER D CA 1
ATOM 7648 C C . SER D 1 97 ? -6.025 51.274 -75.286 1.00 64.26 97 SER D C 1
ATOM 7649 O O . SER D 1 97 ? -7.102 50.707 -75.430 1.00 64.09 97 SER D O 1
ATOM 7652 N N . MET D 1 98 ? -5.535 52.124 -76.180 1.00 65.45 98 MET D N 1
ATOM 7653 C CA . MET D 1 98 ? -6.271 52.455 -77.391 1.00 65.61 98 MET D CA 1
ATOM 7654 C C . MET D 1 98 ? -6.241 51.306 -78.401 1.00 63.29 98 MET D C 1
ATOM 7655 O O . MET D 1 98 ? -7.227 51.049 -79.087 1.00 63.95 98 MET D O 1
ATOM 7660 N N . GLU D 1 99 ? -5.109 50.620 -78.498 1.00 61.68 99 GLU D N 1
ATOM 7661 C CA . GLU D 1 99 ? -4.980 49.493 -79.417 1.00 59.34 99 GLU D CA 1
ATOM 7662 C C . GLU D 1 99 ? -6.042 48.450 -79.081 1.00 56.71 99 GLU D C 1
ATOM 7663 O O . GLU D 1 99 ? -6.832 48.044 -79.934 1.00 56.79 99 GLU D O 1
ATOM 7669 N N . LYS D 1 100 ? -6.047 48.023 -77.824 1.00 52.28 100 LYS D N 1
ATOM 7670 C CA . LYS D 1 100 ? -6.989 47.023 -77.367 1.00 50.72 100 LYS D CA 1
ATOM 7671 C C . LYS D 1 100 ? -8.435 47.459 -77.599 1.00 50.87 100 LYS D C 1
ATOM 7672 O O . LYS D 1 100 ? -9.278 46.651 -77.997 1.00 52.35 100 LYS D O 1
ATOM 7678 N N . GLN D 1 101 ? -8.722 48.736 -77.368 1.00 47.73 101 GLN D N 1
ATOM 7679 C CA . GLN D 1 101 ? -10.070 49.255 -77.567 1.00 45.77 101 GLN D CA 1
ATOM 7680 C C . GLN D 1 101 ? -10.527 49.072 -79.008 1.00 44.02 101 GLN D C 1
ATOM 7681 O O . GLN D 1 101 ? -11.681 48.743 -79.260 1.00 42.12 101 GLN D O 1
ATOM 7687 N N . VAL D 1 102 ? -9.621 49.291 -79.955 1.00 42.18 102 VAL D N 1
ATOM 7688 C CA . VAL D 1 102 ? -9.961 49.128 -81.359 1.00 42.45 102 VAL D CA 1
ATOM 7689 C C . VAL D 1 102 ? -10.353 47.671 -81.634 1.00 43.37 102 VAL D C 1
ATOM 7690 O O . VAL D 1 102 ? -11.300 47.400 -82.374 1.00 43.03 102 VAL D O 1
ATOM 7694 N N . LEU D 1 103 ? -9.624 46.740 -81.021 1.00 44.34 103 LEU D N 1
ATOM 7695 C CA . LEU D 1 103 ? -9.884 45.313 -81.195 1.00 43.45 103 LEU D CA 1
ATOM 7696 C C . LEU D 1 103 ? -11.234 44.952 -80.587 1.00 42.12 103 LEU D C 1
ATOM 7697 O O . LEU D 1 103 ? -12.057 44.298 -81.229 1.00 40.93 103 LEU D O 1
ATOM 7702 N N . MET D 1 104 ? -11.459 45.400 -79.353 1.00 41.66 104 MET D N 1
ATOM 7703 C CA . MET D 1 104 ? -12.716 45.151 -78.650 1.00 40.68 104 MET D CA 1
ATOM 7704 C C . MET D 1 104 ? -13.910 45.543 -79.518 1.00 40.80 104 MET D C 1
ATOM 7705 O O . MET D 1 104 ? -14.925 44.843 -79.544 1.00 39.80 104 MET D O 1
ATOM 7710 N N . GLN D 1 105 ? -13.785 46.674 -80.210 1.00 38.49 105 GLN D N 1
ATOM 7711 C CA . GLN D 1 105 ? -14.844 47.166 -81.076 1.00 39.65 105 GLN D CA 1
ATOM 7712 C C . GLN D 1 105 ? -14.893 46.355 -82.354 1.00 39.08 105 GLN D C 1
ATOM 7713 O O . GLN D 1 105 ? -15.964 46.089 -82.880 1.00 41.02 105 GLN D O 1
ATOM 7719 N N . ALA D 1 106 ? -13.729 45.961 -82.854 1.00 38.67 106 ALA D N 1
ATOM 7720 C CA . ALA D 1 106 ? -13.669 45.173 -84.075 1.00 36.84 106 ALA D CA 1
ATOM 7721 C C . ALA D 1 106 ? -14.381 43.844 -83.845 1.00 36.74 106 ALA D C 1
ATOM 7722 O O . ALA D 1 106 ? -15.056 43.327 -84.735 1.00 36.47 106 ALA D O 1
ATOM 7724 N N . LEU D 1 107 ? -14.239 43.303 -82.638 1.00 37.37 107 LEU D N 1
ATOM 7725 C CA . LEU D 1 107 ? -14.860 42.030 -82.302 1.00 37.82 107 LEU D CA 1
ATOM 7726 C C . LEU D 1 107 ? -16.340 42.144 -81.949 1.00 38.18 107 LEU D C 1
ATOM 7727 O O . LEU D 1 107 ? -16.947 41.177 -81.485 1.00 38.48 107 LEU D O 1
ATOM 7732 N N . GLY D 1 108 ? -16.914 43.327 -82.161 1.00 37.27 108 GLY D N 1
ATOM 7733 C CA . GLY D 1 108 ? -18.339 43.513 -81.933 1.00 36.49 108 GLY D CA 1
ATOM 7734 C C . GLY D 1 108 ? -18.827 44.093 -80.626 1.00 37.15 108 GLY D C 1
ATOM 7735 O O . GLY D 1 108 ? -20.030 44.218 -80.414 1.00 38.83 108 GLY D O 1
ATOM 7736 N N . ALA D 1 109 ? -17.914 44.446 -79.739 1.00 37.19 109 ALA D N 1
ATOM 7737 C CA . ALA D 1 109 ? -18.319 45.012 -78.470 1.00 38.78 109 ALA D CA 1
ATOM 7738 C C . ALA D 1 109 ? -18.584 46.505 -78.633 1.00 40.80 109 ALA D C 1
ATOM 7739 O O . ALA D 1 109 ? -17.965 47.171 -79.473 1.00 39.42 109 ALA D O 1
ATOM 7741 N N . GLU D 1 110 ? -19.521 47.016 -77.840 1.00 40.50 110 GLU D N 1
ATOM 7742 C CA . GLU D 1 110 ? -19.850 48.434 -77.850 1.00 42.21 110 GLU D CA 1
ATOM 7743 C C . GLU D 1 110 ? -19.204 48.984 -76.583 1.00 42.34 110 GLU D C 1
ATOM 7744 O O . GLU D 1 110 ? -19.423 48.457 -75.491 1.00 43.45 110 GLU D O 1
ATOM 7750 N N . ILE D 1 111 ? -18.403 50.032 -76.719 1.00 42.27 111 ILE D N 1
ATOM 7751 C CA . ILE D 1 111 ? -17.715 50.582 -75.559 1.00 41.78 111 ILE D CA 1
ATOM 7752 C C . ILE D 1 111 ? -18.329 51.828 -74.921 1.00 41.99 111 ILE D C 1
ATOM 7753 O O . ILE D 1 111 ? -18.816 52.724 -75.608 1.00 41.83 111 ILE D O 1
ATOM 7758 N N . VAL D 1 112 ? -18.307 51.861 -73.593 1.00 40.79 112 VAL D N 1
ATOM 7759 C CA . VAL D 1 112 ? -18.795 53.002 -72.839 1.00 41.87 112 VAL D CA 1
ATOM 7760 C C . VAL D 1 112 ? -17.606 53.478 -72.006 1.00 43.78 112 VAL D C 1
ATOM 7761 O O . VAL D 1 112 ? -17.027 52.708 -71.238 1.00 42.78 112 VAL D O 1
ATOM 7765 N N . HIS D 1 113 ? -17.247 54.746 -72.169 1.00 45.52 113 HIS D N 1
ATOM 7766 C CA . HIS D 1 113 ? -16.108 55.320 -71.469 1.00 48.65 113 HIS D CA 1
ATOM 7767 C C . HIS D 1 113 ? -16.420 55.938 -70.114 1.00 49.76 113 HIS D C 1
ATOM 7768 O O . HIS D 1 113 ? -17.488 56.502 -69.896 1.00 51.14 113 HIS D O 1
ATOM 7775 N N . THR D 1 114 ? -15.460 55.822 -69.207 1.00 51.39 114 THR D N 1
ATOM 7776 C CA . THR D 1 114 ? -15.563 56.401 -67.878 1.00 51.38 114 THR D CA 1
ATOM 7777 C C . THR D 1 114 ? -14.266 57.199 -67.725 1.00 51.91 114 THR D C 1
ATOM 7778 O O . THR D 1 114 ? -13.267 56.874 -68.358 1.00 51.67 114 THR D O 1
ATOM 7782 N N . PRO D 1 115 ? -14.273 58.266 -66.909 1.00 53.27 115 PRO D N 1
ATOM 7783 C CA . PRO D 1 115 ? -13.080 59.101 -66.701 1.00 53.61 115 PRO D CA 1
ATOM 7784 C C . PRO D 1 115 ? -11.783 58.334 -66.450 1.00 53.64 115 PRO D C 1
ATOM 7785 O O . PRO D 1 115 ? -11.685 57.547 -65.509 1.00 53.80 115 PRO D O 1
ATOM 7789 N N . SER D 1 116 ? -10.789 58.578 -67.298 1.00 54.54 116 SER D N 1
ATOM 7790 C CA . SER D 1 116 ? -9.496 57.914 -67.181 1.00 56.41 116 SER D CA 1
ATOM 7791 C C . SER D 1 116 ? -8.930 58.051 -65.780 1.00 58.30 116 SER D C 1
ATOM 7792 O O . SER D 1 116 ? -8.256 57.149 -65.286 1.00 60.24 116 SER D O 1
ATOM 7795 N N . GLU D 1 117 ? -9.212 59.182 -65.144 1.00 59.20 117 GLU D N 1
ATOM 7796 C CA . GLU D 1 117 ? -8.714 59.458 -63.805 1.00 61.19 117 GLU D CA 1
ATOM 7797 C C . GLU D 1 117 ? -9.318 58.562 -62.740 1.00 60.97 117 GLU D C 1
ATOM 7798 O O . GLU D 1 117 ? -8.693 58.309 -61.711 1.00 60.70 117 GLU D O 1
ATOM 7804 N N . GLU D 1 118 ? -10.533 58.084 -62.973 1.00 61.60 118 GLU D N 1
ATOM 7805 C CA . GLU D 1 118 ? -11.181 57.221 -61.993 1.00 61.56 118 GLU D CA 1
ATOM 7806 C C . GLU D 1 118 ? -10.721 55.771 -62.115 1.00 59.91 118 GLU D C 1
ATOM 7807 O O . GLU D 1 118 ? -11.102 54.921 -61.313 1.00 59.77 118 GLU D O 1
ATOM 7813 N N . GLY D 1 119 ? -9.893 55.502 -63.121 1.00 58.90 119 GLY D N 1
ATOM 7814 C CA . GLY D 1 119 ? -9.366 54.163 -63.321 1.00 57.92 119 GLY D CA 1
ATOM 7815 C C . GLY D 1 119 ? -10.386 53.047 -63.448 1.00 57.42 119 GLY D C 1
ATOM 7816 O O . GLY D 1 119 ? -11.533 53.274 -63.845 1.00 57.11 119 GLY D O 1
ATOM 7817 N N . ILE D 1 120 ? -9.958 51.834 -63.100 1.00 55.67 120 ILE D N 1
ATOM 7818 C CA . ILE D 1 120 ? -10.810 50.654 -63.187 1.00 54.24 120 ILE D CA 1
ATOM 7819 C C . ILE D 1 120 ? -11.994 50.716 -62.234 1.00 54.89 120 ILE D C 1
ATOM 7820 O O . ILE D 1 120 ? -13.077 50.232 -62.557 1.00 55.00 120 ILE D O 1
ATOM 7825 N N . LYS D 1 121 ? -11.790 51.316 -61.065 1.00 56.05 121 LYS D N 1
ATOM 7826 C CA . LYS D 1 121 ? -12.859 51.436 -60.078 1.00 56.04 121 LYS D CA 1
ATOM 7827 C C . LYS D 1 121 ? -14.026 52.193 -60.700 1.00 54.14 121 LYS D C 1
ATOM 7828 O O . LYS D 1 121 ? -15.190 51.889 -60.434 1.00 52.42 121 LYS D O 1
ATOM 7834 N N . GLY D 1 122 ? -13.705 53.181 -61.529 1.00 52.14 122 GLY D N 1
ATOM 7835 C CA . GLY D 1 122 ? -14.740 53.959 -62.181 1.00 51.21 122 GLY D CA 1
ATOM 7836 C C . GLY D 1 122 ? -15.565 53.095 -63.119 1.00 50.67 122 GLY D C 1
ATOM 7837 O O . GLY D 1 122 ? -16.792 53.091 -63.053 1.00 52.09 122 GLY D O 1
ATOM 7838 N N . ALA D 1 123 ? -14.885 52.355 -63.989 1.00 49.32 123 ALA D N 1
ATOM 7839 C CA . ALA D 1 123 ? -15.550 51.478 -64.943 1.00 47.94 123 ALA D CA 1
ATOM 7840 C C . ALA D 1 123 ? -16.440 50.470 -64.223 1.00 47.25 123 ALA D C 1
ATOM 7841 O O . ALA D 1 123 ? -17.558 50.185 -64.656 1.00 47.38 123 ALA D O 1
ATOM 7843 N N . ILE D 1 124 ? -15.941 49.929 -63.120 1.00 46.95 124 ILE D N 1
ATOM 7844 C CA . ILE D 1 124 ? -16.703 48.958 -62.350 1.00 47.19 124 ILE D CA 1
ATOM 7845 C C . ILE D 1 124 ? -18.026 49.562 -61.867 1.00 49.19 124 ILE D C 1
ATOM 7846 O O . ILE D 1 124 ? -19.064 48.897 -61.879 1.00 51.25 124 ILE D O 1
ATOM 7851 N N . ARG D 1 125 ? -17.987 50.825 -61.451 1.00 49.35 125 ARG D N 1
ATOM 7852 C CA . ARG D 1 125 ? -19.184 51.499 -60.967 1.00 49.24 125 ARG D CA 1
ATOM 7853 C C . ARG D 1 125 ? -20.173 51.707 -62.108 1.00 48.39 125 ARG D C 1
ATOM 7854 O O . ARG D 1 125 ? -21.370 51.481 -61.948 1.00 48.31 125 ARG D O 1
ATOM 7862 N N . LYS D 1 126 ? -19.672 52.135 -63.262 1.00 47.00 126 LYS D N 1
ATOM 7863 C CA . LYS D 1 126 ? -20.546 52.369 -64.402 1.00 48.46 126 LYS D CA 1
ATOM 7864 C C . LYS D 1 126 ? -21.145 51.076 -64.944 1.00 49.12 126 LYS D C 1
ATOM 7865 O O . LYS D 1 126 ? -22.285 51.063 -65.408 1.00 49.40 126 LYS D O 1
ATOM 7871 N N . ALA D 1 127 ? -20.378 49.991 -64.884 1.00 49.43 127 ALA D N 1
ATOM 7872 C CA . ALA D 1 127 ? -20.856 48.707 -65.382 1.00 49.29 127 ALA D CA 1
ATOM 7873 C C . ALA D 1 127 ? -22.053 48.247 -64.561 1.00 48.92 127 ALA D C 1
ATOM 7874 O O . ALA D 1 127 ? -23.055 47.771 -65.103 1.00 48.44 127 ALA D O 1
ATOM 7876 N N . GLU D 1 128 ? -21.946 48.390 -63.247 1.00 49.58 128 GLU D N 1
ATOM 7877 C CA . GLU D 1 128 ? -23.030 47.997 -62.362 1.00 50.81 128 GLU D CA 1
ATOM 7878 C C . GLU D 1 128 ? -24.210 48.938 -62.565 1.00 49.81 128 GLU D C 1
ATOM 7879 O O . GLU D 1 128 ? -25.363 48.504 -62.619 1.00 49.98 128 GLU D O 1
ATOM 7885 N N . ALA D 1 129 ? -23.914 50.228 -62.688 1.00 48.28 129 ALA D N 1
ATOM 7886 C CA . ALA D 1 129 ? -24.954 51.226 -62.894 1.00 48.06 129 ALA D CA 1
ATOM 7887 C C . ALA D 1 129 ? -25.725 50.861 -64.155 1.00 47.75 129 ALA D C 1
ATOM 7888 O O . ALA D 1 129 ? -26.959 50.821 -64.147 1.00 48.84 129 ALA D O 1
ATOM 7890 N N . LEU D 1 130 ? -24.989 50.570 -65.227 1.00 46.25 130 LEU D N 1
ATOM 7891 C CA . LEU D 1 130 ? -25.589 50.199 -66.506 1.00 44.73 130 LEU D CA 1
ATOM 7892 C C . LEU D 1 130 ? -26.396 48.905 -66.397 1.00 44.49 130 LEU D C 1
ATOM 7893 O O . LEU D 1 130 ? -27.451 48.765 -67.024 1.00 45.24 130 LEU D O 1
ATOM 7898 N N . ALA D 1 131 ? -25.905 47.960 -65.604 1.00 43.72 131 ALA D N 1
ATOM 7899 C CA . ALA D 1 131 ? -26.608 46.690 -65.438 1.00 44.00 131 ALA D CA 1
ATOM 7900 C C . ALA D 1 131 ? -27.997 46.934 -64.841 1.00 43.23 131 ALA D C 1
ATOM 7901 O O . ALA D 1 131 ? -28.976 46.316 -65.249 1.00 42.57 131 ALA D O 1
ATOM 7903 N N . ALA D 1 132 ? -28.081 47.850 -63.886 1.00 42.32 132 ALA D N 1
ATOM 7904 C CA . ALA D 1 132 ? -29.360 48.151 -63.260 1.00 42.39 132 ALA D CA 1
ATOM 7905 C C . ALA D 1 132 ? -30.364 48.735 -64.257 1.00 42.72 132 ALA D C 1
ATOM 7906 O O . ALA D 1 132 ? -31.567 48.670 -64.022 1.00 46.13 132 ALA D O 1
ATOM 7908 N N . THR D 1 133 ? -29.886 49.296 -65.366 1.00 40.65 133 THR D N 1
ATOM 7909 C CA . THR D 1 133 ? -30.794 49.871 -66.360 1.00 40.34 133 THR D CA 1
ATOM 7910 C C . THR D 1 133 ? -31.112 48.903 -67.504 1.00 39.37 133 THR D C 1
ATOM 7911 O O . THR D 1 133 ? -31.759 49.271 -68.485 1.00 37.11 133 THR D O 1
ATOM 7915 N N . ILE D 1 134 ? -30.645 47.668 -67.379 1.00 39.40 134 ILE D N 1
ATOM 7916 C CA . ILE D 1 134 ? -30.897 46.660 -68.399 1.00 39.44 134 ILE D CA 1
ATOM 7917 C C . ILE D 1 134 ? -31.334 45.389 -67.693 1.00 39.51 134 ILE D C 1
ATOM 7918 O O . ILE D 1 134 ? -30.533 44.698 -67.066 1.00 38.73 134 ILE D O 1
ATOM 7923 N N . SER D 1 135 ? -32.625 45.104 -67.791 1.00 40.95 135 SER D N 1
ATOM 7924 C CA . SER D 1 135 ? -33.218 43.938 -67.151 1.00 41.03 135 SER D CA 1
ATOM 7925 C C . SER D 1 135 ? -32.464 42.643 -67.436 1.00 41.04 135 SER D C 1
ATOM 7926 O O . SER D 1 135 ? -32.008 41.966 -66.510 1.00 41.06 135 SER D O 1
ATOM 7929 N N . ASN D 1 136 ? -32.340 42.301 -68.715 1.00 39.80 136 ASN D N 1
ATOM 7930 C CA . ASN D 1 136 ? -31.651 41.081 -69.110 1.00 37.87 136 ASN D CA 1
ATOM 7931 C C . ASN D 1 136 ? -30.163 41.318 -69.326 1.00 38.34 136 ASN D C 1
ATOM 7932 O O . ASN D 1 136 ? -29.687 41.361 -70.456 1.00 37.37 136 ASN D O 1
ATOM 7937 N N . SER D 1 137 ? -29.433 41.459 -68.228 1.00 38.88 137 SER D N 1
ATOM 7938 C CA . SER D 1 137 ? -28.000 41.689 -68.293 1.00 40.50 137 SER D CA 1
ATOM 7939 C C . SER D 1 137 ? -27.232 40.784 -67.330 1.00 41.00 137 SER D C 1
ATOM 7940 O O . SER D 1 137 ? -27.797 40.211 -66.392 1.00 38.75 137 SER D O 1
ATOM 7943 N N . TYR D 1 138 ? -25.935 40.656 -67.580 1.00 41.04 138 TYR D N 1
ATOM 7944 C CA . TYR D 1 138 ? -25.069 39.853 -66.735 1.00 40.62 138 TYR D CA 1
ATOM 7945 C C . TYR D 1 138 ? -23.704 40.517 -66.681 1.00 40.58 138 TYR D C 1
ATOM 7946 O O . TYR D 1 138 ? -23.132 40.874 -67.711 1.00 40.94 138 TYR D O 1
ATOM 7955 N N . VAL D 1 139 ? -23.187 40.700 -65.474 1.00 40.97 139 VAL D N 1
ATOM 7956 C CA . VAL D 1 139 ? -21.874 41.310 -65.302 1.00 40.39 139 VAL D CA 1
ATOM 7957 C C . VAL D 1 139 ? -20.923 40.244 -64.757 1.00 41.91 139 VAL D C 1
ATOM 7958 O O . VAL D 1 139 ? -20.953 39.926 -63.570 1.00 43.41 139 VAL D O 1
ATOM 7962 N N . PRO D 1 140 ? -20.086 39.656 -65.628 1.00 42.87 140 PRO D N 1
ATOM 7963 C CA . PRO D 1 140 ? -19.136 38.621 -65.204 1.00 43.88 140 PRO D CA 1
ATOM 7964 C C . PRO D 1 140 ? -18.310 39.022 -63.986 1.00 46.00 140 PRO D C 1
ATOM 7965 O O . PRO D 1 140 ? -18.045 38.196 -63.107 1.00 44.87 140 PRO D O 1
ATOM 7969 N N . MET D 1 141 ? -17.903 40.285 -63.933 1.00 47.79 141 MET D N 1
ATOM 7970 C CA . MET D 1 141 ? -17.116 40.772 -62.806 1.00 51.27 141 MET D CA 1
ATOM 7971 C C . MET D 1 141 ? -15.903 39.876 -62.544 1.00 51.04 141 MET D C 1
ATOM 7972 O O . MET D 1 141 ? -15.796 39.247 -61.492 1.00 51.20 141 MET D O 1
ATOM 7977 N N . GLN D 1 142 ? -14.998 39.837 -63.518 1.00 51.25 142 GLN D N 1
ATOM 7978 C CA . GLN D 1 142 ? -13.773 39.047 -63.461 1.00 52.53 142 GLN D CA 1
ATOM 7979 C C . GLN D 1 142 ? -12.955 39.219 -62.173 1.00 53.52 142 GLN D C 1
ATOM 7980 O O . GLN D 1 142 ? -12.288 38.286 -61.726 1.00 54.51 142 GLN D O 1
ATOM 7986 N N . PHE D 1 143 ? -12.992 40.409 -61.586 1.00 53.37 143 PHE D N 1
ATOM 7987 C CA . PHE D 1 143 ? -12.224 40.676 -60.378 1.00 53.96 143 PHE D CA 1
ATOM 7988 C C . PHE D 1 143 ? -12.681 39.955 -59.115 1.00 54.65 143 PHE D C 1
ATOM 7989 O O . PHE D 1 143 ? -11.948 39.925 -58.126 1.00 55.62 143 PHE D O 1
ATOM 7997 N N . LYS D 1 144 ? -13.872 39.365 -59.135 1.00 53.82 144 LYS D N 1
ATOM 7998 C CA . LYS D 1 144 ? -14.364 38.665 -57.948 1.00 54.03 144 LYS D CA 1
ATOM 7999 C C . LYS D 1 144 ? -14.928 37.294 -58.271 1.00 51.97 144 LYS D C 1
ATOM 8000 O O . LYS D 1 144 ? -15.044 36.444 -57.398 1.00 52.03 144 LYS D O 1
ATOM 8006 N N . ASN D 1 145 ? -15.285 37.094 -59.531 1.00 50.32 145 ASN D N 1
ATOM 8007 C CA . ASN D 1 145 ? -15.863 35.839 -59.989 1.00 48.36 145 ASN D CA 1
ATOM 8008 C C . ASN D 1 145 ? -14.923 34.634 -59.836 1.00 47.85 145 ASN D C 1
ATOM 8009 O O . ASN D 1 145 ? -13.849 34.590 -60.435 1.00 46.84 145 ASN D O 1
ATOM 8014 N N . PRO D 1 146 ? -15.303 33.653 -58.999 1.00 47.05 146 PRO D N 1
ATOM 8015 C CA . PRO D 1 146 ? -14.433 32.478 -58.835 1.00 45.82 146 PRO D CA 1
ATOM 8016 C C . PRO D 1 146 ? -14.218 31.745 -60.158 1.00 45.60 146 PRO D C 1
ATOM 8017 O O . PRO D 1 146 ? -13.335 30.901 -60.276 1.00 47.40 146 PRO D O 1
ATOM 8021 N N . ALA D 1 147 ? -15.029 32.063 -61.157 1.00 44.87 147 ALA D N 1
ATOM 8022 C CA . ALA D 1 147 ? -14.884 31.412 -62.453 1.00 43.92 147 ALA D CA 1
ATOM 8023 C C . ALA D 1 147 ? -13.579 31.862 -63.125 1.00 43.42 147 ALA D C 1
ATOM 8024 O O . ALA D 1 147 ? -13.104 31.212 -64.059 1.00 43.95 147 ALA D O 1
ATOM 8026 N N . ASN D 1 148 ? -13.014 32.972 -62.642 1.00 41.42 148 ASN D N 1
ATOM 8027 C CA . ASN D 1 148 ? -11.768 33.514 -63.178 1.00 42.20 148 ASN D CA 1
ATOM 8028 C C . ASN D 1 148 ? -10.625 32.514 -62.917 1.00 42.32 148 ASN D C 1
ATOM 8029 O O . ASN D 1 148 ? -10.040 31.976 -63.856 1.00 42.72 148 ASN D O 1
ATOM 8034 N N . PRO D 1 149 ? -10.294 32.242 -61.644 1.00 43.34 149 PRO D N 1
ATOM 8035 C CA . PRO D 1 149 ? -9.207 31.278 -61.434 1.00 42.96 149 PRO D CA 1
ATOM 8036 C C . PRO D 1 149 ? -9.508 29.916 -62.063 1.00 41.66 149 PRO D C 1
ATOM 8037 O O . PRO D 1 149 ? -8.635 29.288 -62.650 1.00 41.29 149 PRO D O 1
ATOM 8041 N N . ALA D 1 150 ? -10.750 29.468 -61.943 1.00 39.66 150 ALA D N 1
ATOM 8042 C CA . ALA D 1 150 ? -11.139 28.174 -62.485 1.00 40.18 150 ALA D CA 1
ATOM 8043 C C . ALA D 1 150 ? -10.869 28.033 -63.983 1.00 41.97 150 ALA D C 1
ATOM 8044 O O . ALA D 1 150 ? -10.656 26.928 -64.481 1.00 43.86 150 ALA D O 1
ATOM 8046 N N . ALA D 1 151 ? -10.880 29.150 -64.701 1.00 42.32 151 ALA D N 1
ATOM 8047 C CA . ALA D 1 151 ? -10.656 29.132 -66.139 1.00 41.55 151 ALA D CA 1
ATOM 8048 C C . ALA D 1 151 ? -9.302 28.542 -66.511 1.00 41.74 151 ALA D C 1
ATOM 8049 O O . ALA D 1 151 ? -9.175 27.863 -67.524 1.00 42.88 151 ALA D O 1
ATOM 8051 N N . TYR D 1 152 ? -8.295 28.797 -65.687 1.00 42.75 152 TYR D N 1
ATOM 8052 C CA . TYR D 1 152 ? -6.948 28.298 -65.942 1.00 44.40 152 TYR D CA 1
ATOM 8053 C C . TYR D 1 152 ? -6.681 26.963 -65.233 1.00 46.00 152 TYR D C 1
ATOM 8054 O O . TYR D 1 152 ? -5.912 26.117 -65.719 1.00 43.74 152 TYR D O 1
ATOM 8063 N N . TYR D 1 153 ? -7.339 26.782 -64.094 1.00 45.26 153 TYR D N 1
ATOM 8064 C CA . TYR D 1 153 ? -7.213 25.572 -63.292 1.00 47.04 153 TYR D CA 1
ATOM 8065 C C . TYR D 1 153 ? -7.479 24.293 -64.101 1.00 47.46 153 TYR D C 1
ATOM 8066 O O . TYR D 1 153 ? -6.804 23.275 -63.921 1.00 47.83 153 TYR D O 1
ATOM 8075 N N . HIS D 1 154 ? -8.455 24.355 -64.998 1.00 47.82 154 HIS D N 1
ATOM 8076 C CA . HIS D 1 154 ? -8.826 23.194 -65.800 1.00 48.69 154 HIS D CA 1
ATOM 8077 C C . HIS D 1 154 ? -8.232 23.144 -67.200 1.00 48.14 154 HIS D C 1
ATOM 8078 O O . HIS D 1 154 ? -8.452 22.175 -67.927 1.00 47.93 154 HIS D O 1
ATOM 8085 N N . THR D 1 155 ? -7.495 24.177 -67.592 1.00 45.88 155 THR D N 1
ATOM 8086 C CA . THR D 1 155 ? -6.928 24.194 -68.927 1.00 43.85 155 THR D CA 1
ATOM 8087 C C . THR D 1 155 ? -5.415 24.397 -68.935 1.00 43.23 155 THR D C 1
ATOM 8088 O O . THR D 1 155 ? -4.649 23.446 -69.118 1.00 44.17 155 THR D O 1
ATOM 8092 N N . LEU D 1 156 ? -4.999 25.640 -68.727 1.00 41.36 156 LEU D N 1
ATOM 8093 C CA . LEU D 1 156 ? -3.598 26.020 -68.697 1.00 38.80 156 LEU D CA 1
ATOM 8094 C C . LEU D 1 156 ? -2.741 25.133 -67.779 1.00 37.76 156 LEU D C 1
ATOM 8095 O O . LEU D 1 156 ? -1.695 24.633 -68.199 1.00 35.54 156 LEU D O 1
ATOM 8100 N N . ALA D 1 157 ? -3.180 24.947 -66.534 1.00 37.58 157 ALA D N 1
ATOM 8101 C CA . ALA D 1 157 ? -2.434 24.139 -65.556 1.00 38.97 157 ALA D CA 1
ATOM 8102 C C . ALA D 1 157 ? -2.118 22.732 -66.070 1.00 38.36 157 ALA D C 1
ATOM 8103 O O . ALA D 1 157 ? -0.959 22.332 -66.116 1.00 39.51 157 ALA D O 1
ATOM 8105 N N . PRO D 1 158 ? -3.146 21.954 -66.439 1.00 38.75 158 PRO D N 1
ATOM 8106 C CA . PRO D 1 158 ? -2.882 20.602 -66.951 1.00 40.16 158 PRO D CA 1
ATOM 8107 C C . PRO D 1 158 ? -1.964 20.623 -68.179 1.00 40.54 158 PRO D C 1
ATOM 8108 O O . PRO D 1 158 ? -1.156 19.717 -68.374 1.00 42.64 158 PRO D O 1
ATOM 8112 N N . GLU D 1 159 ? -2.095 21.655 -69.008 1.00 40.02 159 GLU D N 1
ATOM 8113 C CA . GLU D 1 159 ? -1.266 21.776 -70.210 1.00 39.57 159 GLU D CA 1
ATOM 8114 C C . GLU D 1 159 ? 0.206 21.841 -69.819 1.00 39.09 159 GLU D C 1
ATOM 8115 O O . GLU D 1 159 ? 1.055 21.200 -70.438 1.00 38.51 159 GLU D O 1
ATOM 8121 N N . ILE D 1 160 ? 0.500 22.627 -68.790 1.00 38.39 160 ILE D N 1
ATOM 8122 C CA . ILE D 1 160 ? 1.867 22.766 -68.308 1.00 38.91 160 ILE D CA 1
ATOM 8123 C C . ILE D 1 160 ? 2.425 21.394 -67.928 1.00 39.80 160 ILE D C 1
ATOM 8124 O O . ILE D 1 160 ? 3.519 21.019 -68.355 1.00 39.51 160 ILE D O 1
ATOM 8129 N N . LEU D 1 161 ? 1.658 20.645 -67.139 1.00 40.72 161 LEU D N 1
ATOM 8130 C CA . LEU D 1 161 ? 2.067 19.314 -66.697 1.00 41.14 161 LEU D CA 1
ATOM 8131 C C . LEU D 1 161 ? 2.268 18.339 -67.851 1.00 41.66 161 LEU D C 1
ATOM 8132 O O . LEU D 1 161 ? 3.131 17.469 -67.786 1.00 43.96 161 LEU D O 1
ATOM 8137 N N . ALA D 1 162 ? 1.486 18.488 -68.912 1.00 40.67 162 ALA D N 1
ATOM 8138 C CA . ALA D 1 162 ? 1.612 17.602 -70.060 1.00 41.33 162 ALA D CA 1
ATOM 8139 C C . ALA D 1 162 ? 2.891 17.835 -70.867 1.00 41.98 162 ALA D C 1
ATOM 8140 O O . ALA D 1 162 ? 3.384 16.920 -71.517 1.00 43.08 162 ALA D O 1
ATOM 8142 N N . ASP D 1 163 ? 3.432 19.048 -70.831 1.00 41.88 163 ASP D N 1
ATOM 8143 C CA . ASP D 1 163 ? 4.643 19.350 -71.594 1.00 42.28 163 ASP D CA 1
ATOM 8144 C C . ASP D 1 163 ? 5.928 19.404 -70.758 1.00 42.76 163 ASP D C 1
ATOM 8145 O O . ASP D 1 163 ? 7.027 19.384 -71.314 1.00 47.00 163 ASP D O 1
ATOM 8150 N N . MET D 1 164 ? 5.805 19.478 -69.436 1.00 42.27 164 MET D N 1
ATOM 8151 C CA . MET D 1 164 ? 6.986 19.569 -68.571 1.00 42.12 164 MET D CA 1
ATOM 8152 C C . MET D 1 164 ? 7.830 18.296 -68.590 1.00 44.58 164 MET D C 1
ATOM 8153 O O . MET D 1 164 ? 7.303 17.186 -68.488 1.00 45.08 164 MET D O 1
ATOM 8158 N N . PRO D 1 165 ? 9.159 18.444 -68.725 1.00 45.41 165 PRO D N 1
ATOM 8159 C CA . PRO D 1 165 ? 10.072 17.301 -68.757 1.00 45.17 165 PRO D CA 1
ATOM 8160 C C . PRO D 1 165 ? 10.566 16.892 -67.371 1.00 46.54 165 PRO D C 1
ATOM 8161 O O . PRO D 1 165 ? 11.322 15.933 -67.236 1.00 48.82 165 PRO D O 1
ATOM 8165 N N . ALA D 1 166 ? 10.135 17.611 -66.343 1.00 44.44 166 ALA D N 1
ATOM 8166 C CA . ALA D 1 166 ? 10.566 17.309 -64.987 1.00 43.82 166 ALA D CA 1
ATOM 8167 C C . ALA D 1 166 ? 9.563 17.878 -63.999 1.00 44.01 166 ALA D C 1
ATOM 8168 O O . ALA D 1 166 ? 8.682 18.648 -64.373 1.00 44.74 166 ALA D O 1
ATOM 8170 N N . PRO D 1 167 ? 9.659 17.475 -62.726 1.00 44.69 167 PRO D N 1
ATOM 8171 C CA . PRO D 1 167 ? 8.712 18.018 -61.737 1.00 43.12 167 PRO D CA 1
ATOM 8172 C C . PRO D 1 167 ? 8.914 19.536 -61.674 1.00 42.54 167 PRO D C 1
ATOM 8173 O O . PRO D 1 167 ? 9.984 20.028 -62.019 1.00 40.45 167 PRO D O 1
ATOM 8177 N N . ILE D 1 168 ? 7.898 20.279 -61.245 1.00 43.12 168 ILE D N 1
ATOM 8178 C CA . ILE D 1 168 ? 8.024 21.731 -61.171 1.00 42.72 168 ILE D CA 1
ATOM 8179 C C . ILE D 1 168 ? 8.488 22.201 -59.798 1.00 42.60 168 ILE D C 1
ATOM 8180 O O . ILE D 1 168 ? 7.773 22.057 -58.815 1.00 45.64 168 ILE D O 1
ATOM 8185 N N . THR D 1 169 ? 9.689 22.762 -59.736 1.00 43.32 169 THR D N 1
ATOM 8186 C CA . THR D 1 169 ? 10.227 23.259 -58.476 1.00 43.52 169 THR D CA 1
ATOM 8187 C C . THR D 1 169 ? 9.422 24.467 -58.028 1.00 45.12 169 THR D C 1
ATOM 8188 O O . THR D 1 169 ? 9.047 24.578 -56.860 1.00 45.87 169 THR D O 1
ATOM 8192 N N . ALA D 1 170 ? 9.160 25.375 -58.964 1.00 44.76 170 ALA D N 1
ATOM 8193 C CA . ALA D 1 170 ? 8.408 26.578 -58.646 1.00 44.98 170 ALA D CA 1
ATOM 8194 C C . ALA D 1 170 ? 7.624 27.146 -59.827 1.00 44.74 170 ALA D C 1
ATOM 8195 O O . ALA D 1 170 ? 8.103 27.153 -60.967 1.00 45.49 170 ALA D O 1
ATOM 8197 N N . PHE D 1 171 ? 6.416 27.619 -59.534 1.00 43.12 171 PHE D N 1
ATOM 8198 C CA . PHE D 1 171 ? 5.551 28.238 -60.531 1.00 43.29 171 PHE D CA 1
ATOM 8199 C C . PHE D 1 171 ? 5.565 29.729 -60.213 1.00 42.40 171 PHE D C 1
ATOM 8200 O O . PHE D 1 171 ? 5.333 30.126 -59.073 1.00 43.05 171 PHE D O 1
ATOM 8208 N N . VAL D 1 172 ? 5.847 30.547 -61.220 1.00 41.84 172 VAL D N 1
ATOM 8209 C CA . VAL D 1 172 ? 5.925 31.999 -61.057 1.00 41.90 172 VAL D CA 1
ATOM 8210 C C . VAL D 1 172 ? 4.958 32.705 -62.022 1.00 42.31 172 VAL D C 1
ATOM 8211 O O . VAL D 1 172 ? 4.907 32.378 -63.210 1.00 42.22 172 VAL D O 1
ATOM 8215 N N . ALA D 1 173 ? 4.185 33.664 -61.521 1.00 41.99 173 ALA D N 1
ATOM 8216 C CA . ALA D 1 173 ? 3.258 34.398 -62.387 1.00 44.43 173 ALA D CA 1
ATOM 8217 C C . ALA D 1 173 ? 2.848 35.736 -61.791 1.00 44.19 173 ALA D C 1
ATOM 8218 O O . ALA D 1 173 ? 2.624 35.842 -60.587 1.00 45.60 173 ALA D O 1
ATOM 8220 N N . GLY D 1 174 ? 2.757 36.754 -62.638 1.00 43.09 174 GLY D N 1
ATOM 8221 C CA . GLY D 1 174 ? 2.349 38.063 -62.164 1.00 43.85 174 GLY D CA 1
ATOM 8222 C C . GLY D 1 174 ? 0.859 38.070 -61.855 1.00 44.95 174 GLY D C 1
ATOM 8223 O O . GLY D 1 174 ? 0.092 37.280 -62.423 1.00 44.35 174 GLY D O 1
ATOM 8224 N N . ALA D 1 175 ? 0.436 38.956 -60.960 1.00 43.92 175 ALA D N 1
ATOM 8225 C CA . ALA D 1 175 ? -0.976 39.021 -60.600 1.00 44.87 175 ALA D CA 1
ATOM 8226 C C . ALA D 1 175 ? -1.630 40.382 -60.813 1.00 44.68 175 ALA D C 1
ATOM 8227 O O . ALA D 1 175 ? -1.128 41.407 -60.356 1.00 45.34 175 ALA D O 1
ATOM 8229 N N . GLY D 1 176 ? -2.744 40.366 -61.539 1.00 45.29 176 GLY D N 1
ATOM 8230 C CA . GLY D 1 176 ? -3.532 41.564 -61.775 1.00 44.38 176 GLY D CA 1
ATOM 8231 C C . GLY D 1 176 ? -4.750 41.284 -60.906 1.00 44.68 176 GLY D C 1
ATOM 8232 O O . GLY D 1 176 ? -4.836 41.737 -59.763 1.00 45.37 176 GLY D O 1
ATOM 8233 N N . SER D 1 177 ? -5.685 40.505 -61.437 1.00 43.76 177 SER D N 1
ATOM 8234 C CA . SER D 1 177 ? -6.865 40.118 -60.675 1.00 44.72 177 SER D CA 1
ATOM 8235 C C . SER D 1 177 ? -6.438 38.976 -59.753 1.00 44.71 177 SER D C 1
ATOM 8236 O O . SER D 1 177 ? -7.092 38.696 -58.750 1.00 45.15 177 SER D O 1
ATOM 8239 N N . GLY D 1 178 ? -5.336 38.320 -60.114 1.00 44.14 178 GLY D N 1
ATOM 8240 C CA . GLY D 1 178 ? -4.816 37.218 -59.323 1.00 42.91 178 GLY D CA 1
ATOM 8241 C C . GLY D 1 178 ? -5.342 35.880 -59.801 1.00 43.30 178 GLY D C 1
ATOM 8242 O O . GLY D 1 178 ? -4.932 34.823 -59.312 1.00 43.13 178 GLY D O 1
ATOM 8243 N N . GLY D 1 179 ? -6.250 35.929 -60.771 1.00 42.43 179 GLY D N 1
ATOM 8244 C CA . GLY D 1 179 ? -6.842 34.712 -61.301 1.00 41.64 179 GLY D CA 1
ATOM 8245 C C . GLY D 1 179 ? -5.866 33.697 -61.873 1.00 40.80 179 GLY D C 1
ATOM 8246 O O . GLY D 1 179 ? -5.885 32.531 -61.489 1.00 38.86 179 GLY D O 1
ATOM 8247 N N . THR D 1 180 ? -5.023 34.142 -62.801 1.00 41.27 180 THR D N 1
ATOM 8248 C CA . THR D 1 180 ? -4.040 33.275 -63.436 1.00 39.98 180 THR D CA 1
ATOM 8249 C C . THR D 1 180 ? -3.176 32.564 -62.395 1.00 40.35 180 THR D C 1
ATOM 8250 O O . THR D 1 180 ? -3.106 31.337 -62.365 1.00 40.61 180 THR D O 1
ATOM 8254 N N . PHE D 1 181 ? -2.519 33.335 -61.540 1.00 38.02 181 PHE D N 1
ATOM 8255 C CA . PHE D 1 181 ? -1.672 32.743 -60.527 1.00 38.30 181 PHE D CA 1
ATOM 8256 C C . PHE D 1 181 ? -2.450 31.768 -59.649 1.00 39.64 181 PHE D C 1
ATOM 8257 O O . PHE D 1 181 ? -2.073 30.607 -59.512 1.00 40.57 181 PHE D O 1
ATOM 8265 N N . ALA D 1 182 ? -3.548 32.240 -59.069 1.00 41.07 182 ALA D N 1
ATOM 8266 C CA . ALA D 1 182 ? -4.369 31.416 -58.185 1.00 42.40 182 ALA D CA 1
ATOM 8267 C C . ALA D 1 182 ? -4.858 30.113 -58.816 1.00 42.54 182 ALA D C 1
ATOM 8268 O O . ALA D 1 182 ? -4.759 29.035 -58.215 1.00 43.48 182 ALA D O 1
ATOM 8270 N N . GLY D 1 183 ? -5.396 30.211 -60.026 1.00 41.78 183 GLY D N 1
ATOM 8271 C CA . GLY D 1 183 ? -5.909 29.029 -60.693 1.00 39.09 183 GLY D CA 1
ATOM 8272 C C . GLY D 1 183 ? -4.852 27.988 -61.011 1.00 39.50 183 GLY D C 1
ATOM 8273 O O . GLY D 1 183 ? -5.002 26.814 -60.662 1.00 40.10 183 GLY D O 1
ATOM 8274 N N . VAL D 1 184 ? -3.780 28.420 -61.669 1.00 37.00 184 VAL D N 1
ATOM 8275 C CA . VAL D 1 184 ? -2.695 27.530 -62.064 1.00 36.48 184 VAL D CA 1
ATOM 8276 C C . VAL D 1 184 ? -1.954 26.959 -60.857 1.00 37.90 184 VAL D C 1
ATOM 8277 O O . VAL D 1 184 ? -1.677 25.760 -60.795 1.00 37.83 184 VAL D O 1
ATOM 8281 N N . ALA D 1 185 ? -1.644 27.821 -59.896 1.00 37.84 185 ALA D N 1
ATOM 8282 C CA . ALA D 1 185 ? -0.938 27.394 -58.701 1.00 38.75 185 ALA D CA 1
ATOM 8283 C C . ALA D 1 185 ? -1.756 26.400 -57.884 1.00 41.87 185 ALA D C 1
ATOM 8284 O O . ALA D 1 185 ? -1.196 25.469 -57.294 1.00 42.28 185 ALA D O 1
ATOM 8286 N N . ALA D 1 186 ? -3.075 26.586 -57.845 1.00 41.33 186 ALA D N 1
ATOM 8287 C CA . ALA D 1 186 ? -3.919 25.680 -57.077 1.00 42.77 186 ALA D CA 1
ATOM 8288 C C . ALA D 1 186 ? -3.851 24.276 -57.654 1.00 43.14 186 ALA D C 1
ATOM 8289 O O . ALA D 1 186 ? -3.714 23.300 -56.920 1.00 43.89 186 ALA D O 1
ATOM 8291 N N . TYR D 1 187 ? -3.932 24.176 -58.974 1.00 44.10 187 TYR D N 1
ATOM 8292 C CA . TYR D 1 187 ? -3.899 22.874 -59.623 1.00 44.76 187 TYR D CA 1
ATOM 8293 C C . TYR D 1 187 ? -2.536 22.207 -59.523 1.00 45.51 187 TYR D C 1
ATOM 8294 O O . TYR D 1 187 ? -2.443 21.025 -59.199 1.00 46.75 187 TYR D O 1
ATOM 8303 N N . LEU D 1 188 ? -1.476 22.958 -59.802 1.00 45.56 188 LEU D N 1
ATOM 8304 C CA . LEU D 1 188 ? -0.138 22.388 -59.733 1.00 46.08 188 LEU D CA 1
ATOM 8305 C C . LEU D 1 188 ? 0.166 21.841 -58.331 1.00 47.07 188 LEU D C 1
ATOM 8306 O O . LEU D 1 188 ? 0.743 20.765 -58.188 1.00 47.64 188 LEU D O 1
ATOM 8311 N N . GLN D 1 189 ? -0.236 22.575 -57.300 1.00 47.62 189 GLN D N 1
ATOM 8312 C CA . GLN D 1 189 ? 0.009 22.144 -55.934 1.00 49.66 189 GLN D CA 1
ATOM 8313 C C . GLN D 1 189 ? -0.855 20.936 -55.565 1.00 50.78 189 GLN D C 1
ATOM 8314 O O . GLN D 1 189 ? -0.463 20.114 -54.739 1.00 52.23 189 GLN D O 1
ATOM 8320 N N . ALA D 1 190 ? -2.023 20.819 -56.190 1.00 51.49 190 ALA D N 1
ATOM 8321 C CA . ALA D 1 190 ? -2.922 19.699 -55.920 1.00 50.61 190 ALA D CA 1
ATOM 8322 C C . ALA D 1 190 ? -2.381 18.420 -56.554 1.00 51.74 190 ALA D C 1
ATOM 8323 O O . ALA D 1 190 ? -2.841 17.324 -56.251 1.00 53.78 190 ALA D O 1
ATOM 8325 N N . GLN D 1 191 ? -1.407 18.565 -57.442 1.00 53.04 191 GLN D N 1
ATOM 8326 C CA . GLN D 1 191 ? -0.799 17.412 -58.093 1.00 54.06 191 GLN D CA 1
ATOM 8327 C C . GLN D 1 191 ? 0.555 17.127 -57.455 1.00 53.89 191 GLN D C 1
ATOM 8328 O O . GLN D 1 191 ? 1.067 16.014 -57.538 1.00 55.37 191 GLN D O 1
ATOM 8334 N N . ASP D 1 192 ? 1.128 18.143 -56.818 1.00 52.58 192 ASP D N 1
ATOM 8335 C CA . ASP D 1 192 ? 2.423 18.020 -56.162 1.00 52.31 192 ASP D CA 1
ATOM 8336 C C . ASP D 1 192 ? 2.583 19.181 -55.190 1.00 52.64 192 ASP D C 1
ATOM 8337 O O . ASP D 1 192 ? 3.040 20.264 -55.572 1.00 51.71 192 ASP D O 1
ATOM 8342 N N . SER D 1 193 ? 2.209 18.947 -53.934 1.00 52.11 193 SER D N 1
ATOM 8343 C CA . SER D 1 193 ? 2.285 19.980 -52.903 1.00 52.22 193 SER D CA 1
ATOM 8344 C C . SER D 1 193 ? 3.676 20.591 -52.750 1.00 50.16 193 SER D C 1
ATOM 8345 O O . SER D 1 193 ? 3.821 21.694 -52.227 1.00 50.44 193 SER D O 1
ATOM 8348 N N . ALA D 1 194 ? 4.695 19.879 -53.212 1.00 48.11 194 ALA D N 1
ATOM 8349 C CA . ALA D 1 194 ? 6.060 20.377 -53.110 1.00 49.28 194 ALA D CA 1
ATOM 8350 C C . ALA D 1 194 ? 6.320 21.550 -54.057 1.00 49.54 194 ALA D C 1
ATOM 8351 O O . ALA D 1 194 ? 7.288 22.294 -53.885 1.00 49.96 194 ALA D O 1
ATOM 8353 N N . THR D 1 195 ? 5.464 21.713 -55.060 1.00 49.54 195 THR D N 1
ATOM 8354 C CA . THR D 1 195 ? 5.635 22.808 -56.004 1.00 50.00 195 THR D CA 1
ATOM 8355 C C . THR D 1 195 ? 5.430 24.153 -55.305 1.00 49.03 195 THR D C 1
ATOM 8356 O O . THR D 1 195 ? 4.399 24.396 -54.666 1.00 48.10 195 THR D O 1
ATOM 8360 N N . LYS D 1 196 ? 6.429 25.020 -55.419 1.00 47.58 196 LYS D N 1
ATOM 8361 C CA . LYS D 1 196 ? 6.364 26.340 -54.814 1.00 47.55 196 LYS D CA 1
ATOM 8362 C C . LYS D 1 196 ? 5.531 27.267 -55.689 1.00 46.68 196 LYS D C 1
ATOM 8363 O O . LYS D 1 196 ? 5.548 27.157 -56.913 1.00 46.82 196 LYS D O 1
ATOM 8369 N N . ALA D 1 197 ? 4.793 28.172 -55.055 1.00 45.95 197 ALA D N 1
ATOM 8370 C CA . ALA D 1 197 ? 3.961 29.129 -55.778 1.00 44.40 197 ALA D CA 1
ATOM 8371 C C . ALA D 1 197 ? 4.449 30.528 -55.419 1.00 43.55 197 ALA D C 1
ATOM 8372 O O . ALA D 1 197 ? 4.415 30.924 -54.252 1.00 44.33 197 ALA D O 1
ATOM 8374 N N . VAL D 1 198 ? 4.913 31.268 -56.420 1.00 42.47 198 VAL D N 1
ATOM 8375 C CA . VAL D 1 198 ? 5.426 32.613 -56.197 1.00 42.91 198 VAL D CA 1
ATOM 8376 C C . VAL D 1 198 ? 4.657 33.684 -56.971 1.00 45.04 198 VAL D C 1
ATOM 8377 O O . VAL D 1 198 ? 4.588 33.651 -58.200 1.00 44.63 198 VAL D O 1
ATOM 8381 N N . VAL D 1 199 ? 4.089 34.636 -56.237 1.00 46.49 199 VAL D N 1
ATOM 8382 C CA . VAL D 1 199 ? 3.335 35.737 -56.824 1.00 48.20 199 VAL D CA 1
ATOM 8383 C C . VAL D 1 199 ? 4.283 36.860 -57.219 1.00 49.17 199 VAL D C 1
ATOM 8384 O O . VAL D 1 199 ? 5.227 37.176 -56.496 1.00 50.03 199 VAL D O 1
ATOM 8388 N N . VAL D 1 200 ? 4.015 37.473 -58.363 1.00 48.77 200 VAL D N 1
ATOM 8389 C CA . VAL D 1 200 ? 4.839 38.563 -58.843 1.00 51.20 200 VAL D CA 1
ATOM 8390 C C . VAL D 1 200 ? 4.003 39.825 -59.011 1.00 55.16 200 VAL D C 1
ATOM 8391 O O . VAL D 1 200 ? 2.859 39.770 -59.467 1.00 54.59 200 VAL D O 1
ATOM 8395 N N . GLU D 1 201 ? 4.570 40.962 -58.626 1.00 59.88 201 GLU D N 1
ATOM 8396 C CA . GLU D 1 201 ? 3.861 42.221 -58.760 1.00 65.62 201 GLU D CA 1
ATOM 8397 C C . GLU D 1 201 ? 4.780 43.319 -59.260 1.00 69.04 201 GLU D C 1
ATOM 8398 O O . GLU D 1 201 ? 5.919 43.441 -58.818 1.00 68.20 201 GLU D O 1
ATOM 8404 N N . PRO D 1 202 ? 4.284 44.138 -60.196 1.00 74.59 202 PRO D N 1
ATOM 8405 C CA . PRO D 1 202 ? 5.022 45.249 -60.802 1.00 78.31 202 PRO D CA 1
ATOM 8406 C C . PRO D 1 202 ? 5.305 46.400 -59.856 1.00 81.86 202 PRO D C 1
ATOM 8407 O O . PRO D 1 202 ? 4.907 46.380 -58.690 1.00 81.82 202 PRO D O 1
ATOM 8411 N N . GLU D 1 203 ? 5.995 47.405 -60.387 1.00 86.65 203 GLU D N 1
ATOM 8412 C CA . GLU D 1 203 ? 6.369 48.603 -59.641 1.00 91.12 203 GLU D CA 1
ATOM 8413 C C . GLU D 1 203 ? 5.176 49.187 -58.898 1.00 93.95 203 GLU D C 1
ATOM 8414 O O . GLU D 1 203 ? 4.259 49.728 -59.515 1.00 94.06 203 GLU D O 1
ATOM 8420 N N . GLY D 1 204 ? 5.191 49.068 -57.573 1.00 96.92 204 GLY D N 1
ATOM 8421 C CA . GLY D 1 204 ? 4.105 49.600 -56.770 1.00 100.80 204 GLY D CA 1
ATOM 8422 C C . GLY D 1 204 ? 2.882 48.705 -56.673 1.00 103.87 204 GLY D C 1
ATOM 8423 O O . GLY D 1 204 ? 1.973 48.785 -57.500 1.00 104.02 204 GLY D O 1
ATOM 8424 N N . SER D 1 205 ? 2.860 47.849 -55.657 1.00 106.79 205 SER D N 1
ATOM 8425 C CA . SER D 1 205 ? 1.737 46.943 -55.436 1.00 109.77 205 SER D CA 1
ATOM 8426 C C . SER D 1 205 ? 1.456 46.840 -53.938 1.00 111.65 205 SER D C 1
ATOM 8427 O O . SER D 1 205 ? 2.314 47.161 -53.115 1.00 111.75 205 SER D O 1
ATOM 8430 N N . ILE D 1 206 ? 0.254 46.392 -53.590 1.00 113.98 206 ILE D N 1
ATOM 8431 C CA . ILE D 1 206 ? -0.139 46.275 -52.190 1.00 116.12 206 ILE D CA 1
ATOM 8432 C C . ILE D 1 206 ? 0.226 44.932 -51.549 1.00 117.60 206 ILE D C 1
ATOM 8433 O O . ILE D 1 206 ? 0.402 44.856 -50.332 1.00 118.24 206 ILE D O 1
ATOM 8438 N N . LEU D 1 207 ? 0.351 43.879 -52.357 1.00 118.63 207 LEU D N 1
ATOM 8439 C CA . LEU D 1 207 ? 0.677 42.557 -51.821 1.00 119.41 207 LEU D CA 1
ATOM 8440 C C . LEU D 1 207 ? 1.916 42.549 -50.924 1.00 120.06 207 LEU D C 1
ATOM 8441 O O . LEU D 1 207 ? 1.829 42.181 -49.752 1.00 120.28 207 LEU D O 1
ATOM 8446 N N . ASN D 1 208 ? 3.064 42.951 -51.464 1.00 120.82 208 ASN D N 1
ATOM 8447 C CA . ASN D 1 208 ? 4.300 42.969 -50.682 1.00 121.54 208 ASN D CA 1
ATOM 8448 C C . ASN D 1 208 ? 4.272 44.052 -49.606 1.00 122.30 208 ASN D C 1
ATOM 8449 O O . ASN D 1 208 ? 5.269 44.284 -48.920 1.00 122.16 208 ASN D O 1
ATOM 8454 N N . GLY D 1 209 ? 3.126 44.713 -49.469 1.00 123.17 209 GLY D N 1
ATOM 8455 C CA . GLY D 1 209 ? 2.974 45.759 -48.472 1.00 124.25 209 GLY D CA 1
ATOM 8456 C C . GLY D 1 209 ? 4.016 46.859 -48.548 1.00 125.02 209 GLY D C 1
ATOM 8457 O O . GLY D 1 209 ? 4.819 47.027 -47.626 1.00 125.14 209 GLY D O 1
ATOM 8458 N N . GLY D 1 210 ? 4.001 47.617 -49.641 1.00 125.22 210 GLY D N 1
ATOM 8459 C CA . GLY D 1 210 ? 4.961 48.693 -49.801 1.00 125.39 210 GLY D CA 1
ATOM 8460 C C . GLY D 1 210 ? 4.395 49.894 -50.536 1.00 125.32 210 GLY D C 1
ATOM 8461 O O . GLY D 1 210 ? 3.190 49.952 -50.789 1.00 125.49 210 GLY D O 1
ATOM 8462 N N . PRO D 1 211 ? 5.245 50.876 -50.890 1.00 125.01 211 PRO D N 1
ATOM 8463 C CA . PRO D 1 211 ? 4.828 52.089 -51.604 1.00 124.54 211 PRO D CA 1
ATOM 8464 C C . PRO D 1 211 ? 3.836 51.813 -52.736 1.00 123.97 211 PRO D C 1
ATOM 8465 O O . PRO D 1 211 ? 4.140 51.075 -53.676 1.00 124.13 211 PRO D O 1
ATOM 8469 N N . ALA D 1 212 ? 2.653 52.413 -52.636 1.00 122.71 212 ALA D N 1
ATOM 8470 C CA . ALA D 1 212 ? 1.609 52.238 -53.640 1.00 121.35 212 ALA D CA 1
ATOM 8471 C C . ALA D 1 212 ? 1.642 53.367 -54.667 1.00 120.30 212 ALA D C 1
ATOM 8472 O O . ALA D 1 212 ? 1.613 54.544 -54.308 1.00 119.65 212 ALA D O 1
ATOM 8474 N N . HIS D 1 213 ? 1.703 53.000 -55.944 1.00 119.47 213 HIS D N 1
ATOM 8475 C CA . HIS D 1 213 ? 1.738 53.983 -57.024 1.00 118.57 213 HIS D CA 1
ATOM 8476 C C . HIS D 1 213 ? 1.520 53.345 -58.395 1.00 117.54 213 HIS D C 1
ATOM 8477 O O . HIS D 1 213 ? 1.349 52.130 -58.508 1.00 117.29 213 HIS D O 1
ATOM 8484 N N . ALA D 1 214 ? 1.526 54.178 -59.434 1.00 116.19 214 ALA D N 1
ATOM 8485 C CA . ALA D 1 214 ? 1.333 53.711 -60.803 1.00 115.08 214 ALA D CA 1
ATOM 8486 C C . ALA D 1 214 ? 2.630 53.126 -61.361 1.00 114.15 214 ALA D C 1
ATOM 8487 O O . ALA D 1 214 ? 3.717 53.644 -61.102 1.00 114.08 214 ALA D O 1
ATOM 8489 N N . HIS D 1 215 ? 2.509 52.048 -62.130 1.00 112.63 215 HIS D N 1
ATOM 8490 C CA . HIS D 1 215 ? 3.675 51.391 -62.713 1.00 110.65 215 HIS D CA 1
ATOM 8491 C C . HIS D 1 215 ? 3.712 51.519 -64.234 1.00 110.19 215 HIS D C 1
ATOM 8492 O O . HIS D 1 215 ? 2.788 52.056 -64.851 1.00 110.16 215 HIS D O 1
ATOM 8499 N N . ARG D 1 216 ? 4.795 51.023 -64.828 1.00 108.95 216 ARG D N 1
ATOM 8500 C CA . ARG D 1 216 ? 4.980 51.050 -66.273 1.00 107.55 216 ARG D CA 1
ATOM 8501 C C . ARG D 1 216 ? 4.586 49.683 -66.836 1.00 106.81 216 ARG D C 1
ATOM 8502 O O . ARG D 1 216 ? 4.227 49.565 -68.007 1.00 106.67 216 ARG D O 1
ATOM 8510 N N . THR D 1 217 ? 4.655 48.656 -65.990 1.00 105.78 217 THR D N 1
ATOM 8511 C CA . THR D 1 217 ? 4.296 47.300 -66.392 1.00 105.07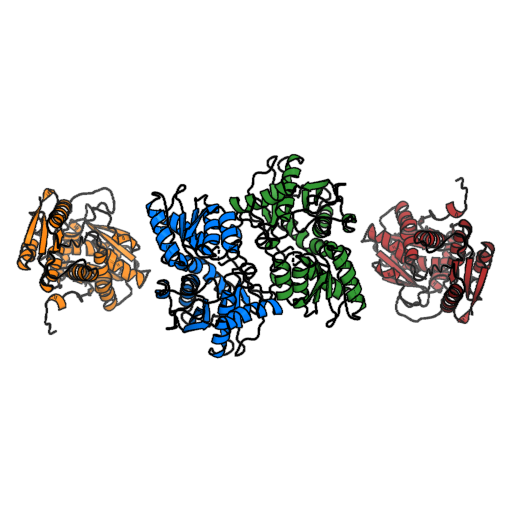 217 THR D CA 1
ATOM 8512 C C . THR D 1 217 ? 2.789 47.237 -66.602 1.00 105.50 217 THR D C 1
ATOM 8513 O O . THR D 1 217 ? 2.018 47.554 -65.699 1.00 105.77 217 THR D O 1
ATOM 8517 N N . GLU D 1 218 ? 2.372 46.822 -67.794 1.00 106.13 218 GLU D N 1
ATOM 8518 C CA . GLU D 1 218 ? 0.952 46.746 -68.128 1.00 106.80 218 GLU D CA 1
ATOM 8519 C C . GLU D 1 218 ? 0.308 45.397 -67.829 1.00 106.84 218 GLU D C 1
ATOM 8520 O O . GLU D 1 218 ? 0.955 44.354 -67.917 1.00 107.00 218 GLU D O 1
ATOM 8526 N N . GLY D 1 219 ? -0.976 45.430 -67.480 1.00 106.69 219 GLY D N 1
ATOM 8527 C CA . GLY D 1 219 ? -1.700 44.206 -67.186 1.00 106.22 219 GLY D CA 1
ATOM 8528 C C . GLY D 1 219 ? -1.796 43.856 -65.712 1.00 105.71 219 GLY D C 1
ATOM 8529 O O . GLY D 1 219 ? -2.891 43.634 -65.194 1.00 104.81 219 GLY D O 1
ATOM 8530 N N . ILE D 1 220 ? -0.655 43.800 -65.034 1.00 105.24 220 ILE D N 1
ATOM 8531 C CA . ILE D 1 220 ? -0.643 43.460 -63.619 1.00 105.78 220 ILE D CA 1
ATOM 8532 C C . ILE D 1 220 ? -0.864 44.675 -62.729 1.00 107.21 220 ILE D C 1
ATOM 8533 O O . ILE D 1 220 ? -0.991 45.803 -63.213 1.00 106.70 220 ILE D O 1
ATOM 8538 N N . GLY D 1 221 ? -0.908 44.424 -61.423 1.00 108.53 221 GLY D N 1
ATOM 8539 C CA . GLY D 1 221 ? -1.121 45.485 -60.456 1.00 110.49 221 GLY D CA 1
ATOM 8540 C C . GLY D 1 221 ? -2.222 45.127 -59.475 1.00 111.64 221 GLY D C 1
ATOM 8541 O O . GLY D 1 221 ? -3.366 44.906 -59.873 1.00 111.82 221 GLY D O 1
ATOM 8542 N N . VAL D 1 222 ? -1.880 45.073 -58.191 1.00 112.85 222 VAL D N 1
ATOM 8543 C CA . VAL D 1 222 ? -2.845 44.734 -57.147 1.00 113.65 222 VAL D CA 1
ATOM 8544 C C . VAL D 1 222 ? -3.187 45.947 -56.274 1.00 114.27 222 VAL D C 1
ATOM 8545 O O . VAL D 1 222 ? -2.293 46.625 -55.760 1.00 115.02 222 VAL D O 1
ATOM 8549 N N . GLU D 1 223 ? -4.482 46.217 -56.116 1.00 114.07 223 GLU D N 1
ATOM 8550 C CA . GLU D 1 223 ? -4.948 47.335 -55.295 1.00 113.30 223 GLU D CA 1
ATOM 8551 C C . GLU D 1 223 ? -5.200 46.839 -53.872 1.00 112.30 223 GLU D C 1
ATOM 8552 O O . GLU D 1 223 ? -5.204 47.617 -52.915 1.00 112.09 223 GLU D O 1
ATOM 8558 N N . PHE D 1 224 ? -5.414 45.531 -53.757 1.00 110.65 224 PHE D N 1
ATOM 8559 C CA . PHE D 1 224 ? -5.666 44.869 -52.481 1.00 108.86 224 PHE D CA 1
ATOM 8560 C C . PHE D 1 224 ? -5.606 43.362 -52.724 1.00 106.57 224 PHE D C 1
ATOM 8561 O O . PHE D 1 224 ? -6.006 42.884 -53.790 1.00 106.65 224 PHE D O 1
ATOM 8569 N N . ILE D 1 225 ? -5.105 42.620 -51.739 1.00 102.86 225 ILE D N 1
ATOM 8570 C CA . ILE D 1 225 ? -4.977 41.168 -51.854 1.00 98.70 225 ILE D CA 1
ATOM 8571 C C . ILE D 1 225 ? -6.190 40.496 -52.505 1.00 95.11 225 ILE D C 1
ATOM 8572 O O . ILE D 1 225 ? -7.291 40.489 -51.947 1.00 95.44 225 ILE D O 1
ATOM 8577 N N . PRO D 1 226 ? -6.001 39.932 -53.710 1.00 90.62 226 PRO D N 1
ATOM 8578 C CA . PRO D 1 226 ? -7.093 39.260 -54.418 1.00 86.46 226 PRO D CA 1
ATOM 8579 C C . PRO D 1 226 ? -7.745 38.185 -53.550 1.00 82.75 226 PRO D C 1
ATOM 8580 O O . PRO D 1 226 ? -7.109 37.621 -52.661 1.00 83.29 226 PRO D O 1
ATOM 8584 N N . PRO D 1 227 ? -9.028 37.892 -53.800 1.00 79.15 227 PRO D N 1
ATOM 8585 C CA . PRO D 1 227 ? -9.765 36.880 -53.034 1.00 75.67 227 PRO D CA 1
ATOM 8586 C C . PRO D 1 227 ? -9.460 35.439 -53.442 1.00 72.81 227 PRO D C 1
ATOM 8587 O O . PRO D 1 227 ? -9.802 34.490 -52.730 1.00 72.70 227 PRO D O 1
ATOM 8591 N N . PHE D 1 228 ? -8.808 35.281 -54.588 1.00 69.00 228 PHE D N 1
ATOM 8592 C CA . PHE D 1 228 ? -8.484 33.957 -55.103 1.00 64.51 228 PHE D CA 1
ATOM 8593 C C . PHE D 1 228 ? -7.282 33.287 -54.435 1.00 64.08 228 PHE D C 1
ATOM 8594 O O . PHE D 1 228 ? -7.125 32.071 -54.526 1.00 63.55 228 PHE D O 1
ATOM 8602 N N . PHE D 1 229 ? -6.448 34.074 -53.759 1.00 63.99 229 PHE D N 1
ATOM 8603 C CA . PHE D 1 229 ? -5.241 33.557 -53.105 1.00 63.86 229 PHE D CA 1
ATOM 8604 C C . PHE D 1 229 ? -5.453 32.604 -51.930 1.00 65.53 229 PHE D C 1
ATOM 8605 O O . PHE D 1 229 ? -4.486 32.112 -51.347 1.00 65.44 229 PHE D O 1
ATOM 8613 N N . ASP D 1 230 ? -6.706 32.342 -51.580 1.00 67.74 230 ASP D N 1
ATOM 8614 C CA . ASP D 1 230 ? -7.004 31.445 -50.470 1.00 69.82 230 ASP D CA 1
ATOM 8615 C C . ASP D 1 230 ? -6.802 29.990 -50.867 1.00 68.77 230 ASP D C 1
ATOM 8616 O O . ASP D 1 230 ? -6.475 29.153 -50.028 1.00 68.68 230 ASP D O 1
ATOM 8621 N N . GLN D 1 231 ? -6.996 29.693 -52.148 1.00 67.50 231 GLN D N 1
ATOM 8622 C CA . GLN D 1 231 ? -6.841 28.332 -52.655 1.00 66.72 231 GLN D CA 1
ATOM 8623 C C . GLN D 1 231 ? -5.380 27.969 -52.925 1.00 64.42 231 GLN D C 1
ATOM 8624 O O . GLN D 1 231 ? -5.091 26.929 -53.521 1.00 64.14 231 GLN D O 1
ATOM 8630 N N . VAL D 1 232 ? -4.459 28.816 -52.477 1.00 60.49 232 VAL D N 1
ATOM 8631 C CA . VAL D 1 232 ? -3.045 28.568 -52.715 1.00 57.76 232 VAL D CA 1
ATOM 8632 C C . VAL D 1 232 ? -2.145 28.804 -51.514 1.00 56.18 232 VAL D C 1
ATOM 8633 O O . VAL D 1 232 ? -2.460 29.599 -50.631 1.00 55.74 232 VAL D O 1
ATOM 8637 N N . ARG D 1 233 ? -1.023 28.093 -51.495 1.00 54.64 233 ARG D N 1
ATOM 8638 C CA . ARG D 1 233 ? -0.030 28.255 -50.447 1.00 54.34 233 ARG D CA 1
ATOM 8639 C C . ARG D 1 233 ? 1.043 29.097 -51.122 1.00 54.75 233 ARG D C 1
ATOM 8640 O O . ARG D 1 233 ? 1.896 28.581 -51.848 1.00 54.51 233 ARG D O 1
ATOM 8648 N N . ILE D 1 234 ? 0.968 30.403 -50.903 1.00 54.65 234 ILE D N 1
ATOM 8649 C CA . ILE D 1 234 ? 1.904 31.338 -51.499 1.00 54.60 234 ILE D CA 1
ATOM 8650 C C . ILE D 1 234 ? 3.238 31.349 -50.762 1.00 55.78 234 ILE D C 1
ATOM 8651 O O . ILE D 1 234 ? 3.385 31.967 -49.710 1.00 57.72 234 ILE D O 1
ATOM 8656 N N . ASP D 1 235 ? 4.217 30.664 -51.335 1.00 55.50 235 ASP D N 1
ATOM 8657 C CA . ASP D 1 235 ? 5.534 30.574 -50.732 1.00 55.17 235 ASP D CA 1
ATOM 8658 C C . ASP D 1 235 ? 6.309 31.886 -50.736 1.00 55.45 235 ASP D C 1
ATOM 8659 O O . ASP D 1 235 ? 7.177 32.098 -49.894 1.00 55.03 235 ASP D O 1
ATOM 8664 N N . GLN D 1 236 ? 5.991 32.778 -51.665 1.00 55.28 236 GLN D N 1
ATOM 8665 C CA . GLN D 1 236 ? 6.714 34.036 -51.731 1.00 55.22 236 GLN D CA 1
ATOM 8666 C C . GLN D 1 236 ? 6.127 35.022 -52.740 1.00 54.27 236 GLN D C 1
ATOM 8667 O O . GLN D 1 236 ? 5.454 34.630 -53.692 1.00 55.21 236 GLN D O 1
ATOM 8673 N N . THR D 1 237 ? 6.392 36.304 -52.512 1.00 52.17 237 THR D N 1
ATOM 8674 C CA . THR D 1 237 ? 5.924 37.376 -53.375 1.00 50.21 237 THR D CA 1
ATOM 8675 C C . THR D 1 237 ? 7.115 38.247 -53.763 1.00 49.99 237 THR D C 1
ATOM 8676 O O . THR D 1 237 ? 7.806 38.783 -52.899 1.00 52.65 237 THR D O 1
ATOM 8680 N N . LEU D 1 238 ? 7.364 38.391 -55.057 1.00 49.36 238 LEU D N 1
ATOM 8681 C CA . LEU D 1 238 ? 8.479 39.211 -55.508 1.00 48.47 238 LEU D CA 1
ATOM 8682 C C . LEU D 1 238 ? 7.972 40.501 -56.138 1.00 49.91 238 LEU D C 1
ATOM 8683 O O . LEU D 1 238 ? 6.979 40.505 -56.874 1.00 51.35 238 LEU D O 1
ATOM 8688 N N . THR D 1 239 ? 8.657 41.598 -55.837 1.00 48.74 239 THR D N 1
ATOM 8689 C CA . THR D 1 239 ? 8.304 42.889 -56.390 1.00 47.98 239 THR D CA 1
ATOM 8690 C C . THR D 1 239 ? 9.338 43.167 -57.465 1.00 47.31 239 THR D C 1
ATOM 8691 O O . THR D 1 239 ? 10.538 43.084 -57.214 1.00 47.70 239 THR D O 1
ATOM 8695 N N . ILE D 1 240 ? 8.874 43.478 -58.670 1.00 46.17 240 ILE D N 1
ATOM 8696 C CA . ILE D 1 240 ? 9.787 43.734 -59.773 1.00 45.51 240 ILE D CA 1
ATOM 8697 C C . ILE D 1 240 ? 9.722 45.162 -60.276 1.00 45.80 240 ILE D C 1
ATOM 8698 O O . ILE D 1 240 ? 8.650 45.685 -60.562 1.00 47.88 240 ILE D O 1
ATOM 8703 N N . ALA D 1 241 ? 10.884 45.786 -60.395 1.00 46.83 241 ALA D N 1
ATOM 8704 C CA . ALA D 1 241 ? 10.960 47.158 -60.874 1.00 48.42 241 ALA D CA 1
ATOM 8705 C C . ALA D 1 241 ? 10.707 47.217 -62.377 1.00 48.81 241 ALA D C 1
ATOM 8706 O O . ALA D 1 241 ? 11.127 46.340 -63.126 1.00 48.74 241 ALA D O 1
ATOM 8708 N N . ASP D 1 242 ? 10.023 48.262 -62.816 1.00 51.39 242 ASP D N 1
ATOM 8709 C CA . ASP D 1 242 ? 9.719 48.415 -64.228 1.00 55.14 242 ASP D CA 1
ATOM 8710 C C . ASP D 1 242 ? 10.961 48.266 -65.089 1.00 56.47 242 ASP D C 1
ATOM 8711 O O . ASP D 1 242 ? 10.913 47.662 -66.158 1.00 57.21 242 ASP D O 1
ATOM 8716 N N . ASN D 1 243 ? 12.075 48.816 -64.622 1.00 57.03 243 ASN D N 1
ATOM 8717 C CA . ASN D 1 243 ? 13.320 48.735 -65.373 1.00 57.95 243 ASN D CA 1
ATOM 8718 C C . ASN D 1 243 ? 13.784 47.296 -65.584 1.00 56.25 243 ASN D C 1
ATOM 8719 O O . ASN D 1 243 ? 14.319 46.967 -66.644 1.00 55.74 243 ASN D O 1
ATOM 8724 N N . ASP D 1 244 ? 13.592 46.444 -64.578 1.00 53.29 244 ASP D N 1
ATOM 8725 C CA . ASP D 1 244 ? 13.988 45.048 -64.714 1.00 52.19 244 ASP D CA 1
ATOM 8726 C C . ASP D 1 244 ? 13.093 44.394 -65.760 1.00 49.32 244 ASP D C 1
ATOM 8727 O O . ASP D 1 244 ? 13.574 43.710 -66.663 1.00 48.38 244 ASP D O 1
ATOM 8732 N N . ALA D 1 245 ? 11.789 44.625 -65.629 1.00 45.80 245 ALA D N 1
ATOM 8733 C CA . ALA D 1 245 ? 10.804 44.057 -66.533 1.00 44.41 245 ALA D CA 1
ATOM 8734 C C . ALA D 1 245 ? 11.017 44.468 -67.980 1.00 43.46 245 ALA D C 1
ATOM 8735 O O . ALA D 1 245 ? 11.062 43.621 -68.873 1.00 43.17 245 ALA D O 1
ATOM 8737 N N . PHE D 1 246 ? 11.149 45.766 -68.218 1.00 42.48 246 PHE D N 1
ATOM 8738 C CA . PHE D 1 246 ? 11.334 46.254 -69.576 1.00 42.18 246 PHE D CA 1
ATOM 8739 C C . PHE D 1 246 ? 12.680 45.863 -70.160 1.00 42.46 246 PHE D C 1
ATOM 8740 O O . PHE D 1 246 ? 12.847 45.830 -71.380 1.00 42.87 246 PHE D O 1
ATOM 8748 N N . ALA D 1 247 ? 13.640 45.557 -69.295 1.00 41.05 247 ALA D N 1
ATOM 8749 C CA . ALA D 1 247 ? 14.950 45.146 -69.773 1.00 42.01 247 ALA D CA 1
ATOM 8750 C C . ALA D 1 247 ? 14.794 43.733 -70.341 1.00 42.27 247 ALA D C 1
ATOM 8751 O O . ALA D 1 247 ? 15.353 43.406 -71.388 1.00 43.11 247 ALA D O 1
ATOM 8753 N N . GLN D 1 248 ? 14.019 42.905 -69.648 1.00 42.57 248 GLN D N 1
ATOM 8754 C CA . GLN D 1 248 ? 13.782 41.537 -70.095 1.00 43.49 248 GLN D CA 1
ATOM 8755 C C . GLN D 1 248 ? 13.040 41.569 -71.432 1.00 43.58 248 GLN D C 1
ATOM 8756 O O . GLN D 1 248 ? 13.339 40.785 -72.338 1.00 44.66 248 GLN D O 1
ATOM 8762 N N . VAL D 1 249 ? 12.085 42.486 -71.558 1.00 40.65 249 VAL D N 1
ATOM 8763 C CA . VAL D 1 249 ? 11.334 42.621 -72.796 1.00 39.73 249 VAL D CA 1
ATOM 8764 C C . VAL D 1 249 ? 12.309 42.907 -73.942 1.00 41.20 249 VAL D C 1
ATOM 8765 O O . VAL D 1 249 ? 12.193 42.345 -75.034 1.00 41.47 249 VAL D O 1
ATOM 8769 N N . ARG D 1 250 ? 13.271 43.786 -73.679 1.00 41.40 250 ARG D N 1
ATOM 8770 C CA . ARG D 1 250 ? 14.268 44.171 -74.671 1.00 42.82 250 ARG D CA 1
ATOM 8771 C C . ARG D 1 250 ? 15.240 43.022 -74.968 1.00 42.81 250 ARG D C 1
ATOM 8772 O O . ARG D 1 250 ? 15.498 42.695 -76.127 1.00 42.53 250 ARG D O 1
ATOM 8780 N N . HIS D 1 251 ? 15.772 42.415 -73.912 1.00 41.23 251 HIS D N 1
ATOM 8781 C CA . HIS D 1 251 ? 16.722 41.313 -74.045 1.00 39.45 251 HIS D CA 1
ATOM 8782 C C . HIS D 1 251 ? 16.120 40.140 -74.843 1.00 40.19 251 HIS D C 1
ATOM 8783 O O . HIS D 1 251 ? 16.736 39.651 -75.792 1.00 39.68 251 HIS D O 1
ATOM 8795 N N . LEU D 1 252 ? 14.907 39.713 -74.491 1.00 39.69 252 LEU D N 1
ATOM 8796 C CA . LEU D 1 252 ? 14.277 38.587 -75.184 1.00 39.73 252 LEU D CA 1
ATOM 879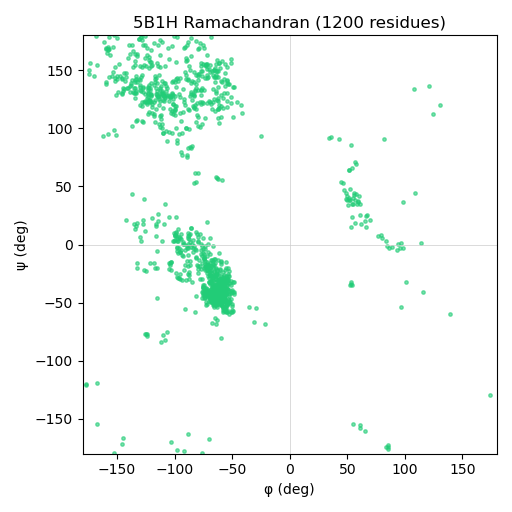7 C C . LEU D 1 252 ? 13.993 38.794 -76.668 1.00 39.65 252 LEU D C 1
ATOM 8798 O O . LEU D 1 252 ? 14.074 37.848 -77.451 1.00 40.46 252 LEU D O 1
ATOM 8803 N N . ALA D 1 253 ? 13.657 40.015 -77.063 1.00 38.15 253 ALA D N 1
ATOM 8804 C CA . ALA D 1 253 ? 13.383 40.270 -78.467 1.00 38.46 253 ALA D CA 1
ATOM 8805 C C . ALA D 1 253 ? 14.696 40.305 -79.240 1.00 38.81 253 ALA D C 1
ATOM 8806 O O . ALA D 1 253 ? 14.799 39.768 -80.347 1.00 36.98 253 ALA D O 1
ATOM 8808 N N . ARG D 1 254 ? 15.694 40.939 -78.629 1.00 39.98 254 ARG D N 1
ATOM 8809 C CA . ARG D 1 254 ? 17.029 41.108 -79.202 1.00 41.45 254 ARG D CA 1
ATOM 8810 C C . ARG D 1 254 ? 17.824 39.809 -79.358 1.00 42.37 254 ARG D C 1
ATOM 8811 O O . ARG D 1 254 ? 18.449 39.568 -80.395 1.00 43.33 254 ARG D O 1
ATOM 8824 N N . ASP D 1 255 ? 17.794 38.973 -78.327 1.00 42.67 255 ASP D N 1
ATOM 8825 C CA . ASP D 1 255 ? 18.560 37.734 -78.335 1.00 42.90 255 ASP D CA 1
ATOM 8826 C C . ASP D 1 255 ? 17.816 36.418 -78.584 1.00 43.24 255 ASP D C 1
ATOM 8827 O O . ASP D 1 255 ? 18.448 35.413 -78.885 1.00 41.77 255 ASP D O 1
ATOM 8832 N N . HIS D 1 256 ? 16.490 36.399 -78.470 1.00 42.87 256 HIS D N 1
ATOM 8833 C CA . HIS D 1 256 ? 15.790 35.139 -78.668 1.00 41.85 256 HIS D CA 1
ATOM 8834 C C . HIS D 1 256 ? 14.551 35.173 -79.544 1.00 42.29 256 HIS D C 1
ATOM 8835 O O . HIS D 1 256 ? 13.778 34.219 -79.551 1.00 43.58 256 HIS D O 1
ATOM 8842 N N . GLY D 1 257 ? 14.365 36.265 -80.279 1.00 40.43 257 GLY D N 1
ATOM 8843 C CA . GLY D 1 257 ? 13.224 36.381 -81.165 1.00 38.82 257 GLY D CA 1
ATOM 8844 C C . GLY D 1 257 ? 11.863 36.337 -80.500 1.00 39.02 257 GLY D C 1
ATOM 8845 O O . GLY D 1 257 ? 10.855 36.118 -81.172 1.00 39.30 257 GLY D O 1
ATOM 8846 N N . LEU D 1 258 ? 11.819 36.557 -79.191 1.00 40.20 258 LEU D N 1
ATOM 8847 C CA . LEU D 1 258 ? 10.553 36.534 -78.453 1.00 41.76 258 LEU D CA 1
ATOM 8848 C C . LEU D 1 258 ? 9.997 37.929 -78.176 1.00 42.04 258 LEU D C 1
ATOM 8849 O O . LEU D 1 258 ? 10.565 38.687 -77.393 1.00 41.95 258 LEU D O 1
ATOM 8854 N N . LEU D 1 259 ? 8.883 38.256 -78.825 1.00 42.36 259 LEU D N 1
ATOM 8855 C CA . LEU D 1 259 ? 8.224 39.548 -78.663 1.00 42.62 259 LEU D CA 1
ATOM 8856 C C . LEU D 1 259 ? 7.215 39.404 -77.516 1.00 43.63 259 LEU D C 1
ATOM 8857 O O . LEU D 1 259 ? 6.116 38.888 -77.715 1.00 45.83 259 LEU D O 1
ATOM 8862 N N . ILE D 1 260 ? 7.586 39.877 -76.328 1.00 41.89 260 ILE D N 1
ATOM 8863 C CA . ILE D 1 260 ? 6.746 39.748 -75.136 1.00 41.70 260 ILE D CA 1
ATOM 8864 C C . ILE D 1 260 ? 6.312 41.071 -74.485 1.00 41.61 260 ILE D C 1
ATOM 8865 O O . ILE D 1 260 ? 6.990 42.089 -74.609 1.00 40.83 260 ILE D O 1
ATOM 8870 N N . GLY D 1 261 ? 5.182 41.041 -73.781 1.00 41.38 261 GLY D N 1
ATOM 8871 C CA . GLY D 1 261 ? 4.692 42.234 -73.115 1.00 39.20 261 GLY D CA 1
ATOM 8872 C C . GLY D 1 261 ? 5.505 42.522 -71.865 1.00 41.12 261 GLY D C 1
ATOM 8873 O O . GLY D 1 261 ? 6.332 41.699 -71.453 1.00 41.05 261 GLY D O 1
ATOM 8874 N N . SER D 1 262 ? 5.269 43.677 -71.244 1.00 39.05 262 SER D N 1
ATOM 8875 C CA . SER D 1 262 ? 6.014 44.045 -70.047 1.00 38.16 262 SER D CA 1
ATOM 8876 C C . SER D 1 262 ? 5.697 43.172 -68.829 1.00 38.26 262 SER D C 1
ATOM 8877 O O . SER D 1 262 ? 6.578 42.923 -67.997 1.00 37.83 262 SER D O 1
ATOM 8880 N N . SER D 1 263 ? 4.465 42.682 -68.712 1.00 36.78 263 SER D N 1
ATOM 8881 C CA . SER D 1 263 ? 4.153 41.830 -67.568 1.00 36.79 263 SER D CA 1
ATOM 8882 C C . SER D 1 263 ? 4.912 40.516 -67.751 1.00 38.13 263 SER D C 1
ATOM 8883 O O . SER D 1 263 ? 5.257 39.833 -66.780 1.00 37.04 263 SER D O 1
ATOM 8886 N N . SER D 1 264 ? 5.196 40.177 -69.006 1.00 38.27 264 SER D N 1
ATOM 8887 C CA . SER D 1 264 ? 5.947 38.969 -69.297 1.00 37.72 264 SER D CA 1
ATOM 8888 C C . SER D 1 264 ? 7.375 39.196 -68.819 1.00 38.01 264 SER D C 1
ATOM 8889 O O . SER D 1 264 ? 7.977 38.320 -68.190 1.00 37.77 264 SER D O 1
ATOM 8892 N N . GLY D 1 265 ? 7.909 40.379 -69.117 1.00 37.85 265 GLY D N 1
ATOM 8893 C CA . GLY D 1 265 ? 9.259 40.712 -68.693 1.00 38.24 265 GLY D CA 1
ATOM 8894 C C . GLY D 1 265 ? 9.395 40.619 -67.180 1.00 38.81 265 GLY D C 1
ATOM 8895 O O . GLY D 1 265 ? 10.359 40.064 -66.663 1.00 39.23 265 GLY D O 1
ATOM 8896 N N . ALA D 1 266 ? 8.411 41.152 -66.465 1.00 39.56 266 ALA D N 1
ATOM 8897 C CA . ALA D 1 266 ? 8.429 41.116 -65.009 1.00 40.35 266 ALA D CA 1
ATOM 8898 C C . ALA D 1 266 ? 8.501 39.669 -64.522 1.00 40.82 266 ALA D C 1
ATOM 8899 O O . ALA D 1 266 ? 9.293 39.340 -63.635 1.00 40.51 266 ALA D O 1
ATOM 8901 N N . ALA D 1 267 ? 7.656 38.820 -65.109 1.00 40.22 267 ALA D N 1
ATOM 8902 C CA . ALA D 1 267 ? 7.586 37.402 -64.774 1.00 39.04 267 ALA D CA 1
ATOM 8903 C C . ALA D 1 267 ? 8.942 36.721 -64.967 1.00 37.51 267 ALA D C 1
ATOM 8904 O O . ALA D 1 267 ? 9.376 35.928 -64.127 1.00 35.91 267 ALA D O 1
ATOM 8906 N N . LEU D 1 268 ? 9.605 37.024 -66.076 1.00 35.54 268 LEU D N 1
ATOM 8907 C CA . LEU D 1 268 ? 10.917 36.440 -66.338 1.00 37.94 268 LEU D CA 1
ATOM 8908 C C . LEU D 1 268 ? 11.933 36.970 -65.316 1.00 38.77 268 LEU D C 1
ATOM 8909 O O . LEU D 1 268 ? 12.702 36.204 -64.728 1.00 36.34 268 LEU D O 1
ATOM 8914 N N . ALA D 1 269 ? 11.925 38.284 -65.104 1.00 39.10 269 ALA D N 1
ATOM 8915 C CA . ALA D 1 269 ? 12.849 38.904 -64.162 1.00 40.53 269 ALA D CA 1
ATOM 8916 C C . ALA D 1 269 ? 12.708 38.241 -62.793 1.00 40.46 269 ALA D C 1
ATOM 8917 O O . ALA D 1 269 ? 13.711 37.942 -62.132 1.00 40.47 269 ALA D O 1
ATOM 8919 N N . ALA D 1 270 ? 11.466 37.995 -62.378 1.00 39.17 270 ALA D N 1
ATOM 8920 C CA . ALA D 1 270 ? 11.212 37.351 -61.091 1.00 39.67 270 ALA D CA 1
ATOM 8921 C C . ALA D 1 270 ? 11.736 35.908 -61.098 1.00 41.16 270 ALA D C 1
ATOM 8922 O O . ALA D 1 270 ? 12.358 35.457 -60.131 1.00 41.56 270 ALA D O 1
ATOM 8924 N N . SER D 1 271 ? 11.493 35.193 -62.194 1.00 41.57 271 SER D N 1
ATOM 8925 C CA . SER D 1 271 ? 11.948 33.811 -62.326 1.00 42.66 271 SER D CA 1
ATOM 8926 C C . SER D 1 271 ? 13.473 33.700 -62.234 1.00 41.72 271 SER D C 1
ATOM 8927 O O . SER D 1 271 ? 13.997 32.826 -61.552 1.00 39.05 271 SER D O 1
ATOM 8930 N N . LEU D 1 272 ? 14.185 34.581 -62.925 1.00 43.64 272 LEU D N 1
ATOM 8931 C CA . LEU D 1 272 ? 15.645 34.549 -62.889 1.00 45.66 272 LEU D CA 1
ATOM 8932 C C . LEU D 1 272 ? 16.116 34.794 -61.460 1.00 47.18 272 LEU D C 1
ATOM 8933 O O . LEU D 1 272 ? 17.054 34.155 -60.986 1.00 48.58 272 LEU D O 1
ATOM 8938 N N . GLN D 1 273 ? 15.439 35.708 -60.772 1.00 48.16 273 GLN D N 1
ATOM 8939 C CA . GLN D 1 273 ? 15.761 36.034 -59.389 1.00 49.29 273 GLN D CA 1
ATOM 8940 C C . GLN D 1 273 ? 15.543 34.813 -58.498 1.00 49.46 273 GLN D C 1
ATOM 8941 O O . GLN D 1 273 ? 16.379 34.479 -57.656 1.00 50.16 273 GLN D O 1
ATOM 8947 N N . LEU D 1 274 ? 14.405 34.157 -58.680 1.00 49.13 274 LEU D N 1
ATOM 8948 C CA . LEU D 1 274 ? 14.076 32.984 -57.888 1.00 49.33 274 LEU D CA 1
ATOM 8949 C C . LEU D 1 274 ? 15.105 31.886 -58.112 1.00 49.94 274 LEU D C 1
ATOM 8950 O O . LEU D 1 274 ? 15.408 31.119 -57.203 1.00 50.55 274 LEU D O 1
ATOM 8955 N N . ALA D 1 275 ? 15.641 31.822 -59.328 1.00 49.52 275 ALA D N 1
ATOM 8956 C CA . ALA D 1 275 ? 16.629 30.816 -59.681 1.00 49.91 275 ALA D CA 1
ATOM 8957 C C . ALA D 1 275 ? 17.872 30.884 -58.798 1.00 51.60 275 ALA D C 1
ATOM 8958 O O . ALA D 1 275 ? 18.394 29.848 -58.389 1.00 53.55 275 ALA D O 1
ATOM 8960 N N . THR D 1 276 ? 18.347 32.090 -58.493 1.00 51.14 276 THR D N 1
ATOM 8961 C CA . THR D 1 276 ? 19.536 32.212 -57.658 1.00 52.18 276 THR D CA 1
ATOM 8962 C C . THR D 1 276 ? 19.267 31.798 -56.218 1.00 51.25 276 THR D C 1
ATOM 8963 O O . THR D 1 276 ? 20.197 31.529 -55.461 1.00 52.04 276 THR D O 1
ATOM 8967 N N . ASN D 1 277 ? 17.997 31.720 -55.843 1.00 50.61 277 ASN D N 1
ATOM 8968 C CA . ASN D 1 277 ? 17.651 31.328 -54.482 1.00 49.75 277 ASN D CA 1
ATOM 8969 C C . ASN D 1 277 ? 17.039 29.940 -54.395 1.00 48.99 277 ASN D C 1
ATOM 8970 O O . ASN D 1 277 ? 16.409 29.594 -53.402 1.00 49.76 277 ASN D O 1
ATOM 8975 N N . LEU D 1 278 ? 17.222 29.141 -55.436 1.00 47.74 278 LEU D N 1
ATOM 8976 C CA . LEU D 1 278 ? 16.677 27.794 -55.437 1.00 46.13 278 LEU D CA 1
ATOM 8977 C C . LEU D 1 278 ? 17.797 26.815 -55.734 1.00 44.47 278 LEU D C 1
ATOM 8978 O O . LEU D 1 278 ? 18.795 27.175 -56.360 1.00 44.11 278 LEU D O 1
ATOM 8983 N N . PRO D 1 279 ? 17.650 25.566 -55.277 1.00 42.91 279 PRO D N 1
ATOM 8984 C CA . PRO D 1 279 ? 18.679 24.547 -55.519 1.00 42.31 279 PRO D CA 1
ATOM 8985 C C . PRO D 1 279 ? 19.061 24.483 -56.995 1.00 44.21 279 PRO D C 1
ATOM 8986 O O . PRO D 1 279 ? 18.282 24.880 -57.869 1.00 44.71 279 PRO D O 1
ATOM 8990 N N . ALA D 1 280 ? 20.267 23.991 -57.265 1.00 44.67 280 ALA D N 1
ATOM 8991 C CA . ALA D 1 280 ? 20.754 23.842 -58.634 1.00 44.84 280 ALA D CA 1
ATOM 8992 C C . ALA D 1 280 ? 19.850 22.883 -59.408 1.00 43.82 280 ALA D C 1
ATOM 8993 O O . ALA D 1 280 ? 19.171 22.036 -58.823 1.00 43.45 280 ALA D O 1
ATOM 8995 N N . ASN D 1 281 ? 19.846 23.019 -60.727 1.00 43.21 281 ASN D N 1
ATOM 8996 C CA . ASN D 1 281 ? 19.033 22.159 -61.571 1.00 43.79 281 ASN D CA 1
ATOM 8997 C C . ASN D 1 281 ? 17.548 22.179 -61.183 1.00 43.82 281 ASN D C 1
ATOM 8998 O O . ASN D 1 281 ? 16.901 21.141 -61.131 1.00 44.72 281 ASN D O 1
ATOM 9003 N N . SER D 1 282 ? 17.016 23.361 -60.899 1.00 43.50 282 SER D N 1
ATOM 9004 C CA . SER D 1 282 ? 15.605 23.495 -60.561 1.00 43.49 282 SER D CA 1
ATOM 9005 C C . SER D 1 282 ? 14.832 23.740 -61.866 1.00 42.94 282 SER D C 1
ATOM 9006 O O . SER D 1 282 ? 15.410 24.130 -62.887 1.00 40.98 282 SER D O 1
ATOM 9009 N N . HIS D 1 283 ? 13.531 23.498 -61.835 1.00 42.05 283 HIS D N 1
ATOM 9010 C CA . HIS D 1 283 ? 12.699 23.723 -63.011 1.00 41.58 283 HIS D CA 1
ATOM 9011 C C . HIS D 1 283 ? 11.595 24.711 -62.652 1.00 40.17 283 HIS D C 1
ATOM 9012 O O . HIS D 1 283 ? 10.723 24.436 -61.826 1.00 39.15 283 HIS D O 1
ATOM 9019 N N . ILE D 1 284 ? 11.670 25.880 -63.271 1.00 39.47 284 ILE D N 1
ATOM 9020 C CA . ILE D 1 284 ? 10.738 26.964 -63.010 1.00 39.59 284 ILE D CA 1
ATOM 9021 C C . ILE D 1 284 ? 9.799 27.265 -64.181 1.00 39.30 284 ILE D C 1
ATOM 9022 O O . ILE D 1 284 ? 10.240 27.439 -65.322 1.00 39.52 284 ILE D O 1
ATOM 9027 N N . VAL D 1 285 ? 8.503 27.342 -63.887 1.00 38.02 285 VAL D N 1
ATOM 9028 C CA . VAL D 1 285 ? 7.499 27.619 -64.912 1.00 37.94 285 VAL D CA 1
ATOM 9029 C C . VAL D 1 285 ? 6.816 28.961 -64.698 1.00 37.38 285 VAL D C 1
ATOM 9030 O O . VAL D 1 285 ? 6.309 29.234 -63.608 1.00 38.41 285 VAL D O 1
ATOM 9034 N N . THR D 1 286 ? 6.792 29.786 -65.742 1.00 35.84 286 THR D N 1
ATOM 9035 C CA . THR D 1 286 ? 6.139 31.085 -65.663 1.00 35.72 286 THR D CA 1
ATOM 9036 C C . THR D 1 286 ? 5.176 31.248 -66.839 1.00 35.83 286 THR D C 1
ATOM 9037 O O . THR D 1 286 ? 5.066 30.359 -67.679 1.00 36.47 286 THR D O 1
ATOM 9041 N N . ILE D 1 287 ? 4.480 32.381 -66.894 1.00 36.70 287 ILE D N 1
ATOM 9042 C CA . ILE D 1 287 ? 3.507 32.638 -67.949 1.00 37.59 287 ILE D CA 1
ATOM 9043 C C . ILE D 1 287 ? 3.704 34.001 -68.609 1.00 38.69 287 ILE D C 1
ATOM 9044 O O . ILE D 1 287 ? 3.922 34.997 -67.928 1.00 40.22 287 ILE D O 1
ATOM 9049 N N . PHE D 1 288 ? 3.640 34.028 -69.937 1.00 38.40 288 PHE D N 1
ATOM 9050 C CA . PHE D 1 288 ? 3.780 35.261 -70.718 1.00 38.36 288 PHE D CA 1
ATOM 9051 C C . PHE D 1 288 ? 2.368 35.505 -71.272 1.00 37.18 288 PHE D C 1
ATOM 9052 O O . PHE D 1 288 ? 1.994 34.956 -72.309 1.00 35.86 288 PHE D O 1
ATOM 9060 N N . PRO D 1 289 ? 1.572 36.344 -70.586 1.00 37.19 289 PRO D N 1
ATOM 9061 C CA . PRO D 1 289 ? 0.186 36.657 -70.975 1.00 36.16 289 PRO D CA 1
ATOM 9062 C C . PRO D 1 289 ? -0.085 37.235 -72.359 1.00 36.51 289 PRO D C 1
ATOM 9063 O O . PRO D 1 289 ? -1.102 36.911 -72.969 1.00 37.05 289 PRO D O 1
ATOM 9067 N N . ASP D 1 290 ? 0.795 38.095 -72.855 1.00 36.87 290 ASP D N 1
ATOM 9068 C CA . ASP D 1 290 ? 0.604 38.656 -74.184 1.00 38.98 290 ASP D CA 1
ATOM 9069 C C . ASP D 1 290 ? 1.903 39.142 -74.822 1.00 40.61 290 ASP D C 1
ATOM 9070 O O . ASP D 1 290 ? 2.975 39.067 -74.220 1.00 40.33 290 ASP D O 1
ATOM 9075 N N . SER D 1 291 ? 1.790 39.633 -76.047 1.00 41.56 291 SER D N 1
ATOM 9076 C CA . SER D 1 291 ? 2.934 40.100 -76.815 1.00 43.56 291 SER D CA 1
ATOM 9077 C C . SER D 1 291 ? 3.217 41.587 -76.615 1.00 44.51 291 SER D C 1
ATOM 9078 O O . SER D 1 291 ? 2.419 42.302 -76.011 1.00 45.09 291 SER D O 1
ATOM 9081 N N . SER D 1 292 ? 4.357 42.046 -77.121 1.00 45.07 292 SER D N 1
ATOM 9082 C CA . SER D 1 292 ? 4.719 43.453 -77.007 1.00 47.48 292 SER D CA 1
ATOM 9083 C C . SER D 1 292 ? 4.001 44.244 -78.103 1.00 49.42 292 SER D C 1
ATOM 9084 O O . SER D 1 292 ? 3.961 45.476 -78.078 1.00 48.01 292 SER D O 1
ATOM 9087 N N . GLU D 1 293 ? 3.423 43.510 -79.050 1.00 51.61 293 GLU D N 1
ATOM 9088 C CA . GLU D 1 293 ? 2.705 44.079 -80.185 1.00 54.00 293 GLU D CA 1
ATOM 9089 C C . GLU D 1 293 ? 1.676 45.161 -79.858 1.00 54.36 293 GLU D C 1
ATOM 9090 O O . GLU D 1 293 ? 1.593 46.166 -80.565 1.00 53.35 293 GLU D O 1
ATOM 9096 N N . ARG D 1 294 ? 0.883 44.969 -78.807 1.00 55.23 294 ARG D N 1
ATOM 9097 C CA . ARG D 1 294 ? -0.117 45.974 -78.468 1.00 55.79 294 ARG D CA 1
ATOM 9098 C C . ARG D 1 294 ? 0.415 47.100 -77.583 1.00 55.46 294 ARG D C 1
ATOM 9099 O O . ARG D 1 294 ? -0.359 47.872 -77.015 1.00 57.35 294 ARG D O 1
ATOM 9107 N N . TYR D 1 295 ? 1.734 47.200 -77.468 1.00 54.13 295 TYR D N 1
ATOM 9108 C CA . TYR D 1 295 ? 2.339 48.248 -76.656 1.00 52.78 295 TYR D CA 1
ATOM 9109 C C . TYR D 1 295 ? 3.341 49.038 -77.475 1.00 54.36 295 TYR D C 1
ATOM 9110 O O . TYR D 1 295 ? 4.118 49.823 -76.934 1.00 55.74 295 TYR D O 1
ATOM 9119 N N . LEU D 1 296 ? 3.328 48.818 -78.784 1.00 55.55 296 LEU D N 1
ATOM 9120 C CA . LEU D 1 296 ? 4.231 49.527 -79.674 1.00 58.45 296 LEU D CA 1
ATOM 9121 C C . LEU D 1 296 ? 3.904 51.020 -79.590 1.00 61.25 296 LEU D C 1
ATOM 9122 O O . LEU D 1 296 ? 4.798 51.865 -79.558 1.00 61.46 296 LEU D O 1
ATOM 9127 N N . SER D 1 297 ? 2.613 51.335 -79.535 1.00 64.46 297 SER D N 1
ATOM 9128 C CA . SER D 1 297 ? 2.160 52.720 -79.447 1.00 66.70 297 SER D CA 1
ATOM 9129 C C . SER D 1 297 ? 2.447 53.291 -78.063 1.00 68.28 297 SER D C 1
ATOM 9130 O O . SER D 1 297 ? 1.839 54.282 -77.649 1.00 69.36 297 SER D O 1
ATOM 9133 N N . GLN D 1 298 ? 3.367 52.660 -77.344 1.00 68.30 298 GLN D N 1
ATOM 9134 C CA . GLN D 1 298 ? 3.722 53.121 -76.011 1.00 67.92 298 GLN D CA 1
ATOM 9135 C C . GLN D 1 298 ? 5.217 52.965 -75.763 1.00 67.08 298 GLN D C 1
ATOM 9136 O O . GLN D 1 298 ? 5.670 52.917 -74.619 1.00 66.65 298 GLN D O 1
ATOM 9142 N N . LYS D 1 299 ? 5.970 52.885 -76.857 1.00 66.29 299 LYS D N 1
ATOM 9143 C CA . LYS D 1 299 ? 7.423 52.761 -76.817 1.00 65.63 299 LYS D CA 1
ATOM 9144 C C . LYS D 1 299 ? 7.933 51.704 -75.841 1.00 63.94 299 LYS D C 1
ATOM 9145 O O . LYS D 1 299 ? 8.868 51.949 -75.077 1.00 63.45 299 LYS D O 1
ATOM 9151 N N . ILE D 1 300 ? 7.323 50.523 -75.882 1.00 61.76 300 ILE D N 1
ATOM 9152 C CA . ILE D 1 300 ? 7.709 49.429 -75.001 1.00 58.75 300 ILE D CA 1
ATOM 9153 C C . ILE D 1 300 ? 9.166 49.019 -75.219 1.00 59.14 300 ILE D C 1
ATOM 9154 O O . ILE D 1 300 ? 9.794 48.439 -74.333 1.00 60.37 300 ILE D O 1
ATOM 9159 N N . TYR D 1 301 ? 9.709 49.340 -76.387 1.00 58.39 301 TYR D N 1
ATOM 9160 C CA . TYR D 1 301 ? 11.086 48.980 -76.699 1.00 58.22 301 TYR D CA 1
ATOM 9161 C C . TYR D 1 301 ? 12.109 50.112 -76.541 1.00 60.91 301 TYR D C 1
ATOM 9162 O O . TYR D 1 301 ? 13.262 49.963 -76.939 1.00 61.14 301 TYR D O 1
ATOM 9171 N N . THR D 1 302 ? 11.698 51.236 -75.955 1.00 64.13 302 THR D N 1
ATOM 9172 C CA . THR D 1 302 ? 12.612 52.363 -75.766 1.00 68.03 302 THR D CA 1
ATOM 9173 C C . THR D 1 302 ? 13.084 52.540 -74.326 1.00 70.49 302 THR D C 1
ATOM 9174 O O . THR D 1 302 ? 12.553 51.921 -73.402 1.00 71.50 302 THR D O 1
ATOM 9178 N N . LYS D 1 303 ? 14.085 53.400 -74.153 1.00 74.46 303 LYS D N 1
ATOM 9179 C CA . LYS D 1 303 ? 14.663 53.707 -72.845 1.00 76.95 303 LYS D CA 1
ATOM 9180 C C . LYS D 1 303 ? 15.457 52.527 -72.295 1.00 78.33 303 LYS D C 1
ATOM 9181 O O . LYS D 1 303 ? 16.211 51.917 -73.084 1.00 78.96 303 LYS D O 1
#

Solvent-accessible surface area: 48559 Å² total

CATH classification: 3.40.50.1100 (+1 more: 3.40.50.1100)